Protein AF-A0A9P5HK73-F1 (afdb_monomer_lite)

pLDDT: mean 76.35, std 22.45, range [21.91, 98.69]

InterPro domains:
  IPR011042 Six-bladed beta-propeller, TolB-like [G3DSA:2.120.10.30] (279-457)
  IPR036047 F-box-like domain superfamily [SSF81383] (1027-1204)

Sequence (1243 aa):
MKFHRTSLFVCSAFAANAISDSPAIFQQPGSPQFPIGVPSPPQPEPITISELPLPPVTQDETEGGCTAKINPRRTGCIGQMPVLQSGGFLPDGRHVMATLNFTGAPAADDPASVYSGQQVIIVKTDGTTFPNGDSWKCLTCAVSISDTVDYASPQAFADGKRILAGSSIIECPFKFSTNSCSMEKVSIYPIRWNTASDDSGPGGNIRELRLHPDNIHLGFNVATVTAGRFDQYAYIGRLSYNAHPTSGEPLSSRYDLLNAQLLFDPSSPQPVSVHPQHADQLVINRDAITVGELRGFSGSGKEVTYLGYPEESSNIDVFAADLATGAVRRLTSHPEYVDPIDISPNDEWMVILDTRGTDRQMFMSGLRGIPPITDLVSTTAVASTRNNGYRRFFQPWLIDGAGDRGSYFGQQINAQGDRTPGSGGVGDPEWNTMADPKWSLDGTHIVYHQSQTVSPACGGENPLPCYPSLAEGGRRQRMMLAHLSSRRPLKRVPVKPVSDSIPWATPYVPGGKSVSRPFPPPGSYKLRGITSGWADVDLTASEDGTCLQTVKVSYNNYSDDGLNFLSGSEKISTQNPSFTLNIVDWYSDLKQTGPNNGTKKTSPGGFHLAIDVLVNMFQANGTLKTEINVGGVEFRIAISLPGTWLEPISTAVTKQQQQVYCQLCGVSFAISRIRTRDEPPEASWGPGRKRDGPTWVGGTVGAHGICQDNGCALVYRGPLKRVWKDQYAYMNLDEEDPDDDTYETESEADEPLEYDSSASDDDNPEVDEEVEEDTDDPSSWTFNIWGPKPLDDDMFLPLATLDNLSDDSASGGPSAEEKACEYEHIAGPNCQHPGGYHGDSVSAEEMTGCTTIQCLIGKSDFWQPLRDDLTFEQTSAYHLSSLGQDITSGGIVQFSPPPRHWVYQIVAANDHNPIQNGYDAPEFGAAFHPTCFELFMIASRKTLGYVDADGLVNLRKFYCEPNEPGEKFCERSKDVDKASGRVWTHHPADEYLAANPIFISGFSEMCQASISTDPGFNSQQSPFSPRQRSQEPPSTGDPFLRLPPHLIPELVNYLAPKDIAAMRLSSHAFEHLPISVWYRLLKDEFPFVYEAWCDNARPNTWAFPGAAYVMPTGREDDEYEETHTREVDIIRPYGQNALAPWTVYQLAQSLFSKELAALRVNKFSQSIFHESPEVRAQHEQMQDITSMGPRNLVYERTNWYKLFGDITTNWKELKGLRNRARVWSDVCKIVNKIKEARDREIE

Foldseek 3Di:
DDDDDDYDDDDDDDDDDDDDDDDDDDDDDDDDDDDPDQDDFDDDFPKDKDFFDDFFEFPAQFAQSCDCVRPVLLQFHAHLPFVKDWAADQLVLFKTKIKGATGRAHDPPDPSNLRGGIFIKIATPPPAPDPSRHRMDTQASPPDDDPPDAFDHWYYANQQAWIDGWQKIKGAPDHPPDPVRDNVRIDIAGEAEQQAQVLAEGGADWALWAQQLLNFKIKTKHWDAFPQAIFIWIKMFGWDWDCADPHYPPRHTHTYGHLIWTQDDQPDDAQWAQDPVHNQAIDGDPLHRAAGRWQYAALLRFKTKHQGQDQAALAGFIKIAGLAPSGIDTAEDDQWDWADKDAANVLFKIKIWTLPPVCQLCLGRVQPQHGHQQCLFCVLVSNLSCAAFQRRNTFIFMDTNSHDDDPDHGDGQQCDDDCDAQPLHSNRSQWHWDHDWYARLQRFKIKTKTFGDDPPSADDLRPHHDHFHPDRPRRRMTMMMMGSPPDDGHDRDNRDDDDSDGPRTHGDRRVDDDDDHDDYAFDWHWYAALVGFIKIKGWDADPVRRGTFKIKIATDQHHNPVFKGKGGIKIKGWDNPGNFKIKIFIAAFMFIDGLWGWTWGWAPRTKIWIAGSPRSNTAIATKIWIWTQHPNDIDIDMDHDPGADPDDPPPDPPDDFFAFDALLALHGLQAWEAAALVDDPVFTAFSDDPVAADRHQFFAPPCCVQCVVQPKFKFQQADRPHDPDDDDPDDDDDPPDPDDPDDDDDDDDDDDDDDDDDDDDDDDDDDDDDDDDDDDDDDDDDDDDPDDPGDDSNDTHRSCVLVPFADPVPDPDDGSRSSRRSMHMHGGPDHFPFRHAYCVQAPSLQLFQLNKKKWWWFDDPSDDDDPQWDPVCVVARTTMWAIFRDADSQQKTAHFPPTDPPDGIDREDQADDPPVDDPRDDIHTNMHGLLLVLLLQVLLCVQVVGRCPVLLVVLSHVQRDPPDPDDDSFDADPLSVVQGDSHGTHGPLSCLLSGAQFLFPPLLVLLVVQFDPDPPFFQQWFPDDDDDDDPDDPDPPQPLVVDDLVCLVVVLLVDAPVVLVVCCVVHPSSVGGGLCSLLSNCCPVVVLLCLSPPPDQFTRLSNARPSSPPDDRDDDPVCCVVVVVVVCVVCVVPDDVVCVVVVVVVVVVVVVCVVVVVVVVVPVLDTDDPQDPVNVVVVVVSVVSVSSGRHHRDSTRGSSVSSSVVCVVCVSVRSSSVNSSRSSVRSNVSSVSSVVVVVVVVD

Organism: NCBI:txid595255

Radius of gyration: 38.41 Å; chains: 1; bounding box: 129×114×80 Å

Structure (mmCIF, N/CA/C/O backbone):
data_AF-A0A9P5HK73-F1
#
_entry.id   AF-A0A9P5HK73-F1
#
loop_
_atom_site.group_PDB
_atom_site.id
_atom_site.type_symbol
_atom_site.label_atom_id
_atom_site.label_alt_id
_atom_site.label_comp_id
_atom_site.label_asym_id
_atom_site.label_entity_id
_atom_site.label_seq_id
_atom_site.pdbx_PDB_ins_code
_atom_site.Cartn_x
_atom_site.Cartn_y
_atom_site.Cartn_z
_atom_site.occupancy
_atom_site.B_iso_or_equiv
_atom_site.auth_seq_id
_atom_site.auth_comp_id
_atom_site.auth_asym_id
_atom_site.auth_atom_id
_atom_site.pdbx_PDB_model_num
ATOM 1 N N . MET A 1 1 ? 21.040 -58.606 40.009 1.00 33.59 1 MET A N 1
ATOM 2 C CA . MET A 1 1 ? 22.062 -59.143 39.071 1.00 33.59 1 MET A CA 1
ATOM 3 C C . MET A 1 1 ? 22.441 -58.018 38.100 1.00 33.59 1 MET A C 1
ATOM 5 O O . MET A 1 1 ? 21.551 -57.228 37.838 1.00 33.59 1 MET A O 1
ATOM 9 N N . LYS A 1 2 ? 23.642 -57.884 37.512 1.00 34.47 2 LYS A N 1
ATOM 10 C CA . LYS A 1 2 ? 25.033 -57.995 38.030 1.00 34.47 2 LYS A CA 1
ATOM 11 C C . LYS A 1 2 ? 25.999 -57.425 36.936 1.00 34.47 2 LYS A C 1
ATOM 13 O O . LYS A 1 2 ? 26.032 -58.039 35.882 1.00 34.47 2 LYS A O 1
ATOM 18 N N . PHE A 1 3 ? 26.827 -56.391 37.223 1.00 34.53 3 PHE A N 1
ATOM 19 C CA . PHE A 1 3 ? 28.021 -55.923 36.428 1.00 34.53 3 PHE A CA 1
ATOM 20 C C . PHE A 1 3 ? 27.739 -55.342 34.994 1.00 34.53 3 PHE A C 1
ATOM 22 O O . PHE A 1 3 ? 26.695 -55.666 34.452 1.00 34.53 3 PHE A O 1
ATOM 29 N N . HIS A 1 4 ? 28.537 -54.512 34.267 1.00 35.12 4 HIS A N 1
ATOM 30 C CA . HIS A 1 4 ? 29.659 -53.516 34.429 1.00 35.12 4 HIS A CA 1
ATOM 31 C C . HIS A 1 4 ? 29.916 -52.828 33.019 1.00 35.12 4 HIS A C 1
ATOM 33 O O . HIS A 1 4 ? 29.326 -53.322 32.067 1.00 35.12 4 HIS A O 1
ATOM 39 N N . ARG A 1 5 ? 30.723 -51.772 32.706 1.00 32.84 5 ARG A N 1
ATOM 40 C CA . ARG A 1 5 ? 31.615 -50.796 33.413 1.00 32.84 5 ARG A CA 1
ATOM 41 C C . ARG A 1 5 ? 31.976 -49.528 32.550 1.00 32.84 5 ARG A C 1
ATOM 43 O O . ARG A 1 5 ? 32.325 -49.679 31.391 1.00 32.84 5 ARG A O 1
ATOM 50 N N . THR A 1 6 ? 31.983 -48.332 33.163 1.00 31.75 6 THR A N 1
ATOM 51 C CA . THR A 1 6 ? 32.955 -47.178 33.096 1.00 31.75 6 THR A CA 1
ATOM 52 C C . THR A 1 6 ? 33.704 -46.663 31.823 1.00 31.75 6 THR A C 1
ATOM 54 O O . THR A 1 6 ? 34.617 -47.343 31.369 1.00 31.75 6 THR A O 1
ATOM 57 N N . SER A 1 7 ? 33.517 -45.351 31.515 1.00 28.39 7 SER A N 1
ATOM 58 C CA . SER A 1 7 ? 34.523 -44.221 31.585 1.00 28.39 7 SER A CA 1
ATOM 59 C C . SER A 1 7 ? 35.700 -44.091 30.559 1.00 28.39 7 SER A C 1
ATOM 61 O O . SER A 1 7 ? 36.126 -45.111 30.043 1.00 28.39 7 SER A O 1
ATOM 63 N N . LEU A 1 8 ? 36.362 -42.936 30.250 1.00 28.73 8 LEU A N 1
ATOM 64 C CA . LEU A 1 8 ? 36.222 -41.457 30.490 1.00 28.73 8 LEU A CA 1
ATOM 65 C C . LEU A 1 8 ? 37.211 -40.626 29.575 1.00 28.73 8 LEU A C 1
ATOM 67 O O . LEU A 1 8 ? 38.263 -41.167 29.263 1.00 28.73 8 LEU A O 1
ATOM 71 N N . PHE A 1 9 ? 36.978 -39.304 29.352 1.00 25.39 9 PHE A N 1
ATOM 72 C CA . PHE A 1 9 ? 37.989 -38.181 29.216 1.00 25.39 9 PHE A CA 1
ATOM 73 C C . PHE A 1 9 ? 38.973 -38.097 27.989 1.00 25.39 9 PHE A C 1
ATOM 75 O O . PHE A 1 9 ? 39.194 -39.111 27.345 1.00 25.39 9 PHE A O 1
ATOM 82 N N . VAL A 1 10 ? 39.631 -36.965 27.592 1.00 25.58 10 VAL A N 1
ATOM 83 C CA . VAL A 1 10 ? 39.481 -35.484 27.836 1.00 25.58 10 VAL A CA 1
ATOM 84 C C . VAL A 1 10 ? 40.184 -34.583 26.754 1.00 25.58 10 VAL A C 1
ATOM 86 O O . VAL A 1 10 ? 40.829 -35.094 25.850 1.00 25.58 10 VAL A O 1
ATOM 89 N N . CYS A 1 11 ? 40.016 -33.251 26.877 1.00 22.78 11 CYS A N 1
ATOM 90 C CA . CYS A 1 11 ? 40.312 -32.063 26.029 1.00 22.78 11 CYS A CA 1
ATOM 91 C C . CYS A 1 11 ? 41.775 -31.655 25.626 1.00 22.78 11 CYS A C 1
ATOM 93 O O . CYS A 1 11 ? 42.752 -32.205 26.129 1.00 22.78 11 CYS A O 1
ATOM 95 N N . SER A 1 12 ? 41.867 -30.475 24.949 1.00 24.31 12 SER A N 1
ATOM 96 C CA . SER A 1 12 ? 42.949 -29.422 24.937 1.00 24.31 12 SER A CA 1
ATOM 97 C C . SER A 1 12 ? 44.168 -29.584 23.982 1.00 24.31 12 SER A C 1
ATOM 99 O O . SER A 1 12 ? 44.480 -30.709 23.624 1.00 24.31 12 SER A O 1
ATOM 101 N N . ALA A 1 13 ? 44.921 -28.544 23.536 1.00 24.30 13 ALA A N 1
ATOM 102 C CA . ALA A 1 13 ? 44.897 -27.061 23.722 1.00 24.30 13 ALA A CA 1
ATOM 103 C C . ALA A 1 13 ? 45.882 -26.292 22.762 1.00 24.30 13 ALA A C 1
ATOM 105 O O . ALA A 1 13 ? 46.795 -26.938 22.271 1.00 24.30 13 ALA A O 1
ATOM 106 N N . PHE A 1 14 ? 45.715 -24.949 22.599 1.00 24.23 14 PHE A N 1
ATOM 107 C CA . PHE A 1 14 ? 46.701 -23.812 22.430 1.00 24.23 14 PHE A CA 1
ATOM 108 C C . PHE A 1 14 ? 48.008 -23.946 21.562 1.00 24.23 14 PHE A C 1
ATOM 110 O O . PHE A 1 14 ? 48.558 -25.028 21.452 1.00 24.23 14 PHE A O 1
ATOM 117 N N . ALA A 1 15 ? 48.672 -22.913 20.983 1.00 24.48 15 ALA A N 1
ATOM 118 C CA . ALA A 1 15 ? 48.494 -21.443 20.816 1.00 24.48 15 ALA A CA 1
ATOM 119 C C . ALA A 1 15 ? 49.549 -20.833 19.823 1.00 24.48 15 ALA A C 1
ATOM 121 O O . ALA A 1 15 ? 50.475 -21.536 19.428 1.00 24.48 15 ALA A O 1
ATOM 122 N N . ALA A 1 16 ? 49.477 -19.500 19.601 1.00 22.75 16 ALA A N 1
ATOM 123 C CA . ALA A 1 16 ? 50.584 -18.519 19.404 1.00 22.75 16 ALA A CA 1
ATOM 124 C C . ALA A 1 16 ? 50.843 -17.885 18.004 1.00 22.75 16 ALA A C 1
ATOM 126 O O . ALA A 1 16 ? 50.571 -18.469 16.962 1.00 22.75 16 ALA A O 1
ATOM 127 N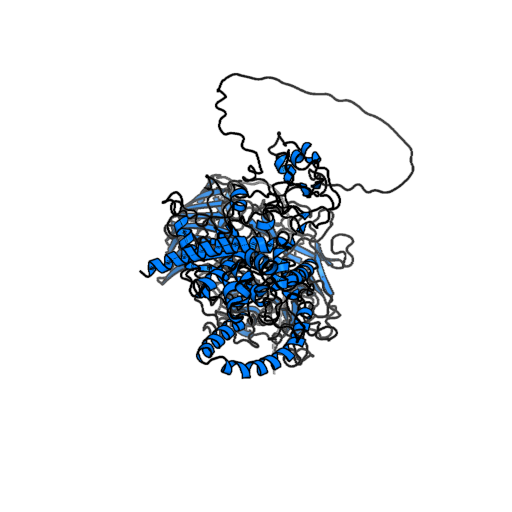 N . ASN A 1 17 ? 51.372 -16.647 18.030 1.00 24.55 17 ASN A N 1
ATOM 128 C CA . ASN A 1 17 ? 51.489 -15.672 16.922 1.00 24.55 17 ASN A CA 1
ATOM 129 C C . ASN A 1 17 ? 52.949 -15.481 16.436 1.00 24.55 17 ASN A C 1
ATOM 131 O O . ASN A 1 17 ? 53.857 -15.726 17.229 1.00 24.55 17 ASN A O 1
ATOM 135 N N . ALA A 1 18 ? 53.168 -14.895 15.236 1.00 25.53 18 ALA A N 1
ATOM 136 C CA . ALA A 1 18 ? 53.793 -13.551 15.052 1.00 25.53 18 ALA A CA 1
ATOM 137 C C . ALA A 1 18 ? 54.418 -13.261 13.648 1.00 25.53 18 ALA A C 1
ATOM 139 O O . ALA A 1 18 ? 55.480 -13.771 13.315 1.00 25.53 18 ALA A O 1
ATOM 140 N N . ILE A 1 19 ? 53.760 -12.378 12.879 1.00 26.12 19 ILE A N 1
ATOM 141 C CA . ILE A 1 19 ? 54.262 -11.212 12.092 1.00 26.12 19 ILE A CA 1
ATOM 142 C C . ILE A 1 19 ? 55.736 -11.181 11.584 1.00 26.12 19 ILE A C 1
ATOM 144 O O . ILE A 1 19 ? 56.660 -11.091 12.389 1.00 26.12 19 ILE A O 1
ATOM 148 N N . SER A 1 20 ? 55.947 -11.026 10.258 1.00 22.88 20 SER A N 1
ATOM 149 C CA . SER A 1 20 ? 56.641 -9.843 9.657 1.00 22.88 20 SER A CA 1
ATOM 150 C C . SER A 1 20 ? 56.661 -9.793 8.105 1.00 22.88 20 SER A C 1
ATOM 152 O O . SER A 1 20 ? 57.151 -10.698 7.444 1.00 22.88 20 SER A O 1
ATOM 154 N N . ASP A 1 21 ? 56.104 -8.694 7.583 1.00 24.81 21 ASP A N 1
ATOM 155 C CA . ASP A 1 21 ? 56.320 -7.891 6.354 1.00 24.81 21 ASP A CA 1
ATOM 156 C C . ASP A 1 21 ? 56.919 -8.401 5.014 1.00 24.81 21 ASP A C 1
ATOM 158 O O . ASP A 1 21 ? 57.974 -9.023 4.941 1.00 24.81 21 ASP A O 1
ATOM 162 N N . SER A 1 22 ? 56.345 -7.807 3.945 1.00 23.47 22 SER A N 1
ATOM 163 C CA . SER A 1 22 ? 56.901 -7.529 2.595 1.00 23.47 22 SER A CA 1
ATOM 164 C C . SER A 1 22 ? 57.009 -8.668 1.556 1.00 23.47 22 SER A C 1
ATOM 166 O O . SER A 1 22 ? 57.364 -9.794 1.886 1.00 23.47 22 SER A O 1
ATOM 168 N N . PRO A 1 23 ? 56.899 -8.349 0.245 1.00 28.52 23 PRO A N 1
ATOM 169 C CA . PRO A 1 23 ? 55.873 -7.509 -0.390 1.00 28.52 23 PRO A CA 1
ATOM 170 C C . PRO A 1 23 ? 55.201 -8.229 -1.592 1.00 28.52 23 PRO A C 1
ATOM 172 O O . PRO A 1 23 ? 55.570 -9.341 -1.966 1.00 28.52 23 PRO A O 1
ATOM 175 N N . ALA A 1 24 ? 54.195 -7.603 -2.212 1.00 29.39 24 ALA A N 1
ATOM 176 C CA . ALA A 1 24 ? 53.352 -8.251 -3.223 1.00 29.39 24 ALA A CA 1
ATOM 177 C C . ALA A 1 24 ? 54.065 -8.585 -4.555 1.00 29.39 24 ALA A C 1
ATOM 179 O O . ALA A 1 24 ? 54.707 -7.735 -5.170 1.00 29.39 24 ALA A O 1
ATOM 180 N N . ILE A 1 25 ? 53.831 -9.805 -5.054 1.00 24.56 25 ILE A N 1
ATOM 181 C CA . ILE A 1 25 ? 54.016 -10.207 -6.457 1.00 24.56 25 ILE A CA 1
ATOM 182 C C . ILE A 1 25 ? 52.720 -10.894 -6.904 1.00 24.56 25 ILE A C 1
ATOM 184 O O . ILE A 1 25 ? 52.223 -11.782 -6.214 1.00 24.56 25 ILE A O 1
ATOM 188 N N . PHE A 1 26 ? 52.179 -10.498 -8.059 1.00 25.66 26 PHE A N 1
ATOM 189 C CA . PHE A 1 26 ? 50.984 -11.119 -8.638 1.00 25.66 26 PHE A CA 1
ATOM 190 C C . PHE A 1 26 ? 51.226 -12.608 -8.941 1.00 25.66 26 PHE A C 1
ATOM 192 O O . PHE A 1 26 ? 52.050 -12.948 -9.791 1.00 25.66 26 PHE A O 1
ATOM 199 N N . GLN A 1 27 ? 50.452 -13.490 -8.306 1.00 23.81 27 GLN A N 1
ATOM 200 C CA . GLN A 1 27 ? 50.197 -14.840 -8.809 1.00 23.81 27 GLN A CA 1
ATOM 201 C C . GLN A 1 27 ? 48.806 -14.891 -9.444 1.00 23.81 27 GLN A C 1
ATOM 203 O O . GLN A 1 27 ? 47.875 -14.235 -8.982 1.00 23.81 27 GLN A O 1
ATOM 208 N N . GLN A 1 28 ? 48.675 -15.660 -10.524 1.00 22.17 28 GLN A N 1
ATOM 209 C CA . GLN A 1 28 ? 47.386 -15.894 -11.175 1.00 22.17 28 GLN A CA 1
ATOM 210 C C . GLN A 1 28 ? 46.464 -16.698 -10.242 1.00 22.17 28 GLN A C 1
ATOM 212 O O . GLN A 1 28 ? 46.955 -17.621 -9.584 1.00 22.17 28 GLN A O 1
ATOM 217 N N . PRO A 1 29 ? 45.146 -16.422 -10.207 1.00 28.06 29 PRO A N 1
ATOM 218 C CA . PRO A 1 29 ? 44.196 -17.279 -9.509 1.00 28.06 29 PRO A CA 1
ATOM 219 C C . PRO A 1 29 ? 44.263 -18.708 -10.059 1.00 28.06 29 PRO A C 1
ATOM 221 O O . PRO A 1 29 ? 44.048 -18.942 -11.250 1.00 28.06 29 PRO A O 1
ATOM 224 N N . GLY A 1 30 ? 44.581 -19.669 -9.191 1.00 24.80 30 GLY A N 1
ATOM 225 C CA . GLY A 1 30 ? 44.488 -21.085 -9.530 1.00 24.80 30 GLY A CA 1
ATOM 226 C C . GLY A 1 30 ? 43.032 -21.474 -9.788 1.00 24.80 30 GLY A C 1
ATOM 227 O O . GLY A 1 30 ? 42.128 -20.978 -9.117 1.00 24.80 30 GLY A O 1
ATOM 228 N N . SER A 1 31 ? 42.806 -22.370 -10.749 1.00 25.22 31 SER A N 1
ATOM 229 C CA . SER A 1 31 ? 41.473 -22.884 -11.087 1.00 25.22 31 SER A CA 1
ATOM 230 C C . SER A 1 31 ? 40.726 -23.391 -9.841 1.00 25.22 31 SER A C 1
ATOM 232 O O . SER A 1 31 ? 41.332 -24.136 -9.060 1.00 25.22 31 SER A O 1
ATOM 234 N N . PRO A 1 32 ? 39.436 -23.045 -9.657 1.00 30.62 32 PRO A N 1
ATOM 235 C CA . PRO A 1 32 ? 38.706 -23.341 -8.430 1.00 30.62 32 PRO A CA 1
ATOM 236 C C . PRO A 1 32 ? 38.619 -24.848 -8.174 1.00 30.62 32 PRO A C 1
ATOM 238 O O . PRO A 1 32 ? 38.206 -25.629 -9.033 1.00 30.62 32 PRO A O 1
ATOM 241 N N . GLN A 1 33 ? 38.984 -25.262 -6.960 1.00 26.09 33 GLN A N 1
ATOM 242 C CA . GLN A 1 33 ? 38.675 -26.603 -6.478 1.00 26.09 33 GLN A CA 1
ATOM 243 C C . GLN A 1 33 ? 37.182 -26.657 -6.145 1.00 26.09 33 GLN A C 1
ATOM 245 O O . GLN A 1 33 ? 36.733 -25.993 -5.213 1.00 26.09 33 GLN A O 1
ATOM 250 N N . PHE A 1 34 ? 36.418 -27.445 -6.905 1.00 27.31 34 PHE A N 1
ATOM 251 C CA . PHE A 1 34 ? 35.004 -27.690 -6.617 1.00 27.31 34 PHE A CA 1
ATOM 252 C C . PHE A 1 34 ? 34.820 -28.189 -5.168 1.00 27.31 34 PHE A C 1
ATOM 254 O O . PHE A 1 34 ? 35.532 -29.117 -4.764 1.00 27.31 34 PHE A O 1
ATOM 261 N N . PRO A 1 35 ? 33.876 -27.624 -4.388 1.00 35.44 35 PRO A N 1
ATOM 262 C CA . PRO A 1 35 ? 33.617 -28.064 -3.022 1.00 35.44 35 PRO A CA 1
ATOM 263 C C . PRO A 1 35 ? 33.260 -29.551 -2.922 1.00 35.44 35 PRO A C 1
ATOM 265 O O . PRO A 1 35 ? 32.595 -30.127 -3.787 1.00 35.44 35 PRO A O 1
ATOM 268 N N . ILE A 1 36 ? 33.686 -30.177 -1.826 1.00 37.22 36 ILE A N 1
ATOM 269 C CA . ILE A 1 36 ? 33.462 -31.601 -1.570 1.00 37.22 36 ILE A CA 1
ATOM 270 C C . ILE A 1 36 ? 31.990 -31.836 -1.206 1.00 37.22 36 ILE A C 1
ATOM 272 O O . ILE A 1 36 ? 31.591 -31.612 -0.070 1.00 37.22 36 ILE A O 1
ATOM 276 N N . GLY A 1 37 ? 31.224 -32.369 -2.162 1.00 51.75 37 GLY A N 1
ATOM 277 C CA . GLY A 1 37 ? 29.956 -33.066 -1.929 1.00 51.75 37 GLY A CA 1
ATOM 278 C C . GLY A 1 37 ? 28.782 -32.192 -1.482 1.00 51.75 37 GLY A C 1
ATOM 279 O O . GLY A 1 37 ? 28.567 -31.992 -0.290 1.00 51.75 37 GLY A O 1
ATOM 280 N N . VAL A 1 38 ? 27.937 -31.787 -2.437 1.00 65.69 38 VAL A N 1
ATOM 281 C CA . VAL A 1 38 ? 26.602 -31.235 -2.144 1.00 65.69 38 VAL A CA 1
ATOM 282 C C . VAL A 1 38 ? 25.825 -32.235 -1.268 1.00 65.69 38 VAL A C 1
ATOM 284 O O . VAL A 1 38 ? 25.689 -33.397 -1.670 1.00 65.69 38 VAL A O 1
ATOM 287 N N . PRO A 1 39 ? 25.318 -31.839 -0.084 1.00 82.31 39 PRO A N 1
ATOM 288 C CA . PRO A 1 39 ? 24.618 -32.757 0.805 1.00 82.31 39 PRO A CA 1
ATOM 289 C C . PRO A 1 39 ? 23.305 -33.216 0.169 1.00 82.31 39 PRO A C 1
ATOM 291 O O . PRO A 1 39 ? 22.563 -32.418 -0.411 1.00 82.31 39 PRO A O 1
ATOM 294 N N . SER A 1 40 ? 22.997 -34.508 0.299 1.00 83.31 40 SER A N 1
ATOM 295 C CA . SER A 1 40 ? 21.734 -35.064 -0.194 1.00 83.31 40 SER A CA 1
ATOM 296 C C . SER A 1 40 ? 20.526 -34.340 0.425 1.00 83.31 40 SER A C 1
ATOM 298 O O . SER A 1 40 ? 20.627 -33.860 1.558 1.00 83.31 40 SER A O 1
ATOM 300 N N . PRO A 1 41 ? 19.385 -34.253 -0.281 1.00 87.62 41 PRO A N 1
ATOM 301 C CA . PRO A 1 41 ? 18.153 -33.724 0.294 1.00 87.62 41 PRO A CA 1
ATOM 302 C C . PRO A 1 41 ? 17.732 -34.486 1.564 1.00 87.62 41 PRO A C 1
ATOM 304 O O . PRO A 1 41 ? 17.868 -35.717 1.602 1.00 87.62 41 PRO A O 1
ATOM 307 N N . PRO A 1 42 ? 17.205 -33.799 2.593 1.00 90.38 42 PRO A N 1
ATOM 308 C CA . PRO A 1 42 ? 16.623 -34.460 3.753 1.00 90.38 42 PRO A CA 1
ATOM 309 C C . PRO A 1 42 ? 15.359 -35.246 3.374 1.00 90.38 42 PRO A C 1
ATOM 311 O O . PRO A 1 42 ? 14.746 -35.035 2.327 1.00 90.38 42 PRO A O 1
ATOM 314 N N . GLN A 1 43 ? 14.948 -36.167 4.248 1.00 90.31 43 GLN A N 1
ATOM 315 C CA . GLN A 1 43 ? 13.625 -36.788 4.144 1.00 90.31 43 GLN A CA 1
ATOM 316 C C . GLN A 1 43 ? 12.544 -35.812 4.644 1.00 90.31 43 GLN A C 1
ATOM 318 O O . GLN A 1 43 ? 12.823 -35.070 5.587 1.00 90.31 43 GLN A O 1
ATOM 323 N N . PRO A 1 44 ? 11.323 -35.828 4.074 1.00 91.94 44 PRO A N 1
ATOM 324 C CA . PRO A 1 44 ? 10.222 -34.997 4.554 1.00 91.94 44 PRO A CA 1
ATOM 325 C C . PRO A 1 44 ? 9.900 -35.231 6.035 1.00 91.94 44 PRO A C 1
ATOM 327 O O . PRO A 1 44 ? 9.802 -36.369 6.501 1.00 91.94 44 PRO A O 1
ATOM 330 N N . GLU A 1 45 ? 9.695 -34.141 6.765 1.00 93.94 45 GLU A N 1
ATOM 331 C CA . GLU A 1 45 ? 9.373 -34.135 8.188 1.00 93.94 45 GLU A CA 1
ATOM 332 C C . GLU A 1 45 ? 7.878 -34.443 8.416 1.00 93.94 45 GLU A C 1
ATOM 334 O O . GLU A 1 45 ? 7.017 -33.892 7.716 1.00 93.94 45 GLU A O 1
ATOM 339 N N . PRO A 1 46 ? 7.519 -35.280 9.409 1.00 95.19 46 PRO A N 1
ATOM 340 C CA . PRO A 1 46 ? 6.133 -35.533 9.790 1.00 95.19 46 PRO A CA 1
ATOM 341 C C . PRO A 1 46 ? 5.558 -34.340 10.570 1.00 95.19 46 PRO A C 1
ATOM 343 O O . PRO A 1 46 ? 5.605 -34.273 11.803 1.00 95.19 46 PRO A O 1
ATOM 346 N N . ILE A 1 47 ? 5.010 -33.386 9.824 1.00 96.50 47 ILE A N 1
ATOM 347 C CA . ILE A 1 47 ? 4.335 -32.192 10.341 1.00 96.50 47 ILE A CA 1
ATOM 348 C C . ILE A 1 47 ? 2.886 -32.527 10.745 1.00 96.50 47 ILE A C 1
ATOM 350 O O . ILE A 1 47 ? 2.215 -33.315 10.080 1.00 96.50 47 ILE A O 1
ATOM 354 N N . THR A 1 48 ? 2.383 -31.899 11.807 1.00 95.19 48 THR A N 1
ATOM 355 C CA . THR A 1 48 ? 0.953 -31.837 12.174 1.00 95.19 48 THR A CA 1
ATOM 356 C C . THR A 1 48 ? 0.551 -30.383 12.412 1.00 95.19 48 THR A C 1
ATOM 358 O O . THR A 1 48 ? 1.339 -29.655 13.014 1.00 95.19 48 THR A O 1
ATOM 361 N N . ILE A 1 49 ? -0.637 -29.950 11.973 1.00 96.25 49 ILE A N 1
ATOM 362 C CA . ILE A 1 49 ? -1.071 -28.539 12.047 1.00 96.25 49 ILE A CA 1
ATOM 363 C C . ILE A 1 49 ? -2.382 -28.367 12.821 1.00 96.25 49 ILE A C 1
ATOM 365 O O . ILE A 1 49 ? -3.291 -29.188 12.707 1.00 96.25 49 ILE A O 1
ATOM 369 N N . SER A 1 50 ? -2.481 -27.261 13.561 1.00 94.12 50 SER A N 1
ATOM 370 C CA . SER A 1 50 ? -3.684 -26.792 14.258 1.00 94.12 50 SER A CA 1
ATOM 371 C C . SER A 1 50 ? -3.862 -25.276 14.108 1.00 94.12 50 SER A C 1
ATOM 373 O O . SER A 1 50 ? -2.879 -24.538 14.189 1.00 94.12 50 SER A O 1
ATOM 375 N N . GLU A 1 51 ? -5.101 -24.800 13.964 1.00 95.12 51 GLU A N 1
ATOM 376 C CA . GLU A 1 51 ? -5.431 -23.376 14.143 1.00 95.12 51 GLU A CA 1
ATOM 377 C C . GLU A 1 51 ? -5.301 -23.002 15.632 1.00 95.12 51 GLU A C 1
ATOM 379 O O . GLU A 1 51 ? -5.719 -23.763 16.508 1.00 95.12 51 GLU A O 1
ATOM 384 N N . LEU A 1 52 ? -4.697 -21.848 15.926 1.00 96.19 52 LEU A N 1
ATOM 385 C CA . LEU A 1 52 ? -4.595 -21.302 17.277 1.00 96.19 52 LEU A CA 1
ATOM 386 C C . LEU A 1 52 ? -5.821 -20.431 17.601 1.00 96.19 52 LEU A C 1
ATOM 388 O O . LEU A 1 52 ? -6.181 -19.565 16.802 1.00 96.19 52 LEU A O 1
ATOM 392 N N . PRO A 1 53 ? -6.452 -20.621 18.774 1.00 94.88 53 PRO A N 1
ATOM 393 C CA . PRO A 1 53 ? -7.714 -19.969 19.115 1.00 94.88 53 PRO A CA 1
ATOM 394 C C . PRO A 1 53 ? -7.542 -18.475 19.423 1.00 94.88 53 PRO A C 1
ATOM 396 O O . PRO A 1 53 ? -6.805 -18.092 20.334 1.00 94.88 53 PRO A O 1
ATOM 399 N N . LEU A 1 54 ? -8.283 -17.649 18.688 1.00 96.31 54 LEU A N 1
ATOM 400 C CA . LEU A 1 54 ? -8.340 -16.189 18.814 1.00 96.31 54 LEU A CA 1
ATOM 401 C C . LEU A 1 54 ? -9.558 -15.749 19.664 1.00 96.31 54 LEU A C 1
ATOM 403 O O . LEU A 1 54 ? -10.379 -16.593 20.034 1.00 96.31 54 LEU A O 1
ATOM 407 N N . PRO A 1 55 ? -9.706 -14.450 19.993 1.00 97.19 55 PRO A N 1
ATOM 408 C CA . PRO A 1 55 ? -10.950 -13.923 20.556 1.00 97.19 55 PRO A CA 1
ATOM 409 C C . PRO A 1 55 ? -12.190 -14.229 19.686 1.00 97.19 55 PRO A C 1
ATOM 411 O O . PRO A 1 55 ? -12.063 -14.442 18.474 1.00 97.19 55 PRO A O 1
ATOM 414 N N . PRO A 1 56 ? -13.401 -14.242 20.276 1.00 96.81 56 PRO A N 1
ATOM 415 C CA . PRO A 1 56 ? -14.633 -14.468 19.530 1.00 96.81 56 PRO A CA 1
ATOM 416 C C . PRO A 1 56 ? -14.955 -13.283 18.610 1.00 96.81 56 PRO A C 1
ATOM 418 O O . PRO A 1 56 ? -14.701 -12.123 18.944 1.00 96.81 56 PRO A O 1
ATOM 421 N N . VAL A 1 57 ? -15.551 -13.584 17.457 1.00 97.56 57 VAL A N 1
ATOM 422 C CA . VAL A 1 57 ? -15.948 -12.571 16.472 1.00 97.56 57 VAL A CA 1
ATOM 423 C C . VAL A 1 57 ? -17.251 -11.895 16.889 1.00 97.56 57 VAL A C 1
ATOM 425 O O . VAL A 1 57 ? -18.224 -12.577 17.221 1.00 97.56 57 VAL A O 1
ATOM 428 N N . THR A 1 58 ? -17.295 -10.566 16.812 1.00 96.25 58 THR A N 1
ATOM 429 C CA . THR A 1 58 ? -18.553 -9.809 16.807 1.00 96.25 58 THR A CA 1
ATOM 430 C C . THR A 1 58 ? -19.021 -9.541 15.370 1.00 96.25 58 THR A C 1
ATOM 432 O O . THR A 1 58 ? -18.240 -9.545 14.424 1.00 96.25 58 THR A O 1
ATOM 435 N N . GLN A 1 59 ? -20.329 -9.375 15.182 1.00 92.75 59 GLN A N 1
ATOM 436 C CA . GLN A 1 59 ? -20.925 -8.901 13.918 1.00 92.75 59 GLN A CA 1
ATOM 437 C C . GLN A 1 59 ? -21.369 -7.435 14.007 1.00 92.75 59 GLN A C 1
ATOM 439 O O . GLN A 1 59 ? -21.781 -6.851 13.012 1.00 92.75 59 GLN A O 1
ATOM 444 N N . ASP A 1 60 ? -21.276 -6.867 15.207 1.00 94.00 60 ASP A N 1
ATOM 445 C CA . ASP A 1 60 ? -21.429 -5.453 15.498 1.00 94.00 60 ASP A CA 1
ATOM 446 C C . ASP A 1 60 ? -20.096 -4.985 16.087 1.00 94.00 60 ASP A C 1
ATOM 448 O O . ASP A 1 60 ? -19.736 -5.347 17.211 1.00 94.00 60 ASP A O 1
ATOM 452 N N . GLU A 1 61 ? -19.314 -4.279 15.276 1.00 92.81 61 GLU A N 1
ATOM 453 C CA . GLU A 1 61 ? -17.996 -3.765 15.659 1.00 92.81 61 GLU A CA 1
ATOM 454 C C . GLU A 1 61 ? -18.108 -2.395 16.370 1.00 92.81 61 GLU A C 1
ATOM 456 O O . GLU A 1 61 ? -17.103 -1.885 16.868 1.00 92.81 61 GLU A O 1
ATOM 461 N N . THR A 1 62 ? -19.326 -1.836 16.487 1.00 93.88 62 THR A N 1
ATOM 462 C CA . THR A 1 62 ? -19.615 -0.555 17.160 1.00 93.88 62 THR A CA 1
ATOM 463 C C . THR A 1 62 ? -19.741 -0.701 18.682 1.00 93.88 62 THR A C 1
ATOM 465 O O . THR A 1 62 ? -19.892 -1.807 19.204 1.00 93.88 62 THR A O 1
ATOM 468 N N . GLU A 1 63 ? -19.646 0.412 19.418 1.00 95.50 63 GLU A N 1
ATOM 469 C CA . GLU A 1 63 ? -19.583 0.424 20.887 1.00 95.50 63 GLU A CA 1
ATOM 470 C C . GLU A 1 63 ? -20.689 -0.422 21.558 1.00 95.50 63 GLU A C 1
ATOM 472 O O . GLU A 1 63 ? -21.887 -0.230 21.348 1.00 95.50 63 GLU A O 1
ATOM 477 N N . GLY A 1 64 ? -20.275 -1.377 22.396 1.00 93.88 64 GLY A N 1
ATOM 478 C CA . GLY A 1 64 ? -21.151 -2.325 23.091 1.00 93.88 64 GLY A CA 1
ATOM 479 C C . GLY A 1 64 ? -21.517 -3.590 22.302 1.00 93.88 64 GLY A C 1
ATOM 480 O O . GLY A 1 64 ? -22.066 -4.523 22.898 1.00 93.88 64 GLY A O 1
ATOM 481 N N . GLY A 1 65 ? -21.173 -3.677 21.012 1.00 95.62 65 GLY A N 1
ATOM 482 C CA . GLY A 1 65 ? -21.446 -4.833 20.152 1.00 95.62 65 GLY A CA 1
ATOM 483 C C . GLY A 1 65 ? -20.851 -6.154 20.663 1.00 95.62 65 GLY A C 1
ATOM 484 O O . GLY A 1 65 ? -21.470 -7.214 20.526 1.00 95.62 65 GLY A O 1
ATOM 485 N N . CYS A 1 66 ? -19.720 -6.107 21.381 1.00 96.94 66 CYS A N 1
ATOM 486 C CA . CYS A 1 66 ? -19.130 -7.231 22.118 1.00 96.94 66 CYS A CA 1
ATOM 487 C C . CYS A 1 66 ? -19.922 -7.566 23.397 1.00 96.94 66 CYS A C 1
ATOM 489 O O . CYS A 1 66 ? -19.456 -7.459 24.536 1.00 96.94 66 CYS A O 1
ATOM 491 N N . THR A 1 67 ? -21.170 -7.990 23.215 1.00 95.50 67 THR A N 1
ATOM 492 C CA . THR A 1 67 ? -22.059 -8.342 24.323 1.00 95.50 67 THR A CA 1
ATOM 493 C C . THR A 1 67 ? -21.563 -9.569 25.096 1.00 95.50 67 THR A C 1
ATOM 495 O O . THR A 1 67 ? -20.954 -10.489 24.542 1.00 95.50 67 THR A O 1
ATOM 498 N N . ALA A 1 68 ? -21.954 -9.677 26.370 1.00 93.88 68 ALA A N 1
ATOM 499 C CA . ALA A 1 68 ? -21.696 -10.858 27.206 1.00 93.88 68 ALA A CA 1
ATOM 500 C C . ALA A 1 68 ? -22.367 -12.163 26.701 1.00 93.88 68 ALA A C 1
ATOM 502 O O . ALA A 1 68 ? -22.170 -13.227 27.285 1.00 93.88 68 ALA A O 1
ATOM 503 N N . LYS A 1 69 ? -23.158 -12.098 25.619 1.00 94.62 69 LYS A N 1
ATOM 504 C CA . LYS A 1 69 ? -23.675 -13.260 24.879 1.00 94.62 69 LYS A CA 1
ATOM 505 C C . LYS A 1 69 ? -22.652 -13.803 23.869 1.00 94.62 69 LYS A C 1
ATOM 507 O O . LYS A 1 69 ? -22.644 -15.005 23.627 1.00 94.62 69 LYS A O 1
ATOM 512 N N . ILE A 1 70 ? -21.820 -12.930 23.292 1.00 94.94 70 ILE A N 1
ATOM 513 C CA . ILE A 1 70 ? -20.746 -13.273 22.345 1.00 94.94 70 ILE A CA 1
ATOM 514 C C . ILE A 1 70 ? -19.486 -13.664 23.121 1.00 94.94 70 ILE A C 1
ATOM 516 O O . ILE A 1 70 ? -18.957 -14.753 22.914 1.00 94.94 70 ILE A O 1
ATOM 520 N N . ASN A 1 71 ? -19.062 -12.831 24.080 1.00 95.69 71 ASN A N 1
ATOM 521 C CA . ASN A 1 71 ? -17.993 -13.167 25.020 1.00 95.69 71 ASN A CA 1
ATOM 522 C C . ASN A 1 71 ? -18.496 -13.169 26.483 1.00 95.69 71 ASN A C 1
ATOM 524 O O . ASN A 1 71 ? -18.430 -12.141 27.164 1.00 95.69 71 ASN A O 1
ATOM 528 N N . PRO A 1 72 ? -18.921 -14.329 27.024 1.00 94.31 72 PRO A N 1
ATOM 529 C CA . PRO A 1 72 ? -19.306 -14.472 28.433 1.00 94.31 72 PRO A CA 1
ATOM 530 C C . PRO A 1 72 ? -18.184 -14.225 29.456 1.00 94.31 72 PRO A C 1
ATOM 532 O O . PRO A 1 72 ? -18.473 -14.114 30.647 1.00 94.31 72 PRO A O 1
ATOM 535 N N . ARG A 1 73 ? -16.910 -14.153 29.037 1.00 93.69 73 ARG A N 1
ATOM 536 C CA . ARG A 1 73 ? -15.779 -13.747 29.895 1.00 93.69 73 ARG A CA 1
ATOM 537 C C . ARG A 1 73 ? -15.590 -12.235 29.959 1.00 93.69 73 ARG A C 1
ATOM 539 O O . ARG A 1 73 ? -14.889 -11.771 30.851 1.00 93.69 73 ARG A O 1
ATOM 546 N N . ARG A 1 74 ? -16.234 -11.482 29.057 1.00 93.75 74 ARG A N 1
ATOM 547 C CA . ARG A 1 74 ? -16.093 -10.024 28.897 1.00 93.75 74 ARG A CA 1
ATOM 548 C C . ARG A 1 74 ? -14.642 -9.573 28.667 1.00 93.75 74 ARG A C 1
ATOM 550 O O . ARG A 1 74 ? -14.247 -8.502 29.105 1.00 93.75 74 ARG A O 1
ATOM 557 N N . THR A 1 75 ? -13.860 -10.393 27.971 1.00 93.81 75 THR A N 1
ATOM 558 C CA . THR A 1 75 ? -12.440 -10.145 27.671 1.00 93.81 75 THR A CA 1
ATOM 559 C C . THR A 1 75 ? -12.195 -9.482 26.312 1.00 93.81 75 THR A C 1
ATOM 561 O O . THR A 1 75 ? -11.048 -9.371 25.902 1.00 93.81 75 THR A O 1
ATOM 564 N N . GLY A 1 76 ? -13.247 -9.036 25.615 1.00 95.50 76 GLY A N 1
ATOM 565 C CA . GLY A 1 76 ? -13.169 -8.407 24.289 1.00 95.50 76 GLY A CA 1
ATOM 566 C C . GLY A 1 76 ? -13.592 -9.321 23.135 1.00 95.50 76 GLY A C 1
ATOM 567 O O . GLY A 1 76 ? -13.679 -10.542 23.283 1.00 95.50 76 GLY A O 1
ATOM 568 N N . CYS A 1 77 ? -13.872 -8.716 21.983 1.00 97.69 77 CYS A N 1
ATOM 569 C CA . CYS A 1 77 ? -14.242 -9.386 20.736 1.00 97.69 77 CYS A CA 1
ATOM 570 C C . CYS A 1 77 ? -13.433 -8.787 19.582 1.00 97.69 77 CYS A C 1
ATOM 572 O O . CYS A 1 77 ? -12.818 -7.733 19.729 1.00 97.69 77 CYS A O 1
ATOM 574 N N . ILE A 1 78 ? -13.433 -9.451 18.433 1.00 97.81 78 ILE A N 1
ATOM 575 C CA . ILE A 1 78 ? -12.707 -9.010 17.236 1.00 97.81 78 ILE A CA 1
ATOM 576 C C . ILE A 1 78 ? -13.629 -8.965 16.014 1.00 97.81 78 ILE A C 1
ATOM 578 O O . ILE A 1 78 ? -14.669 -9.626 15.999 1.00 97.81 78 ILE A O 1
ATOM 582 N N . GLY A 1 79 ? -13.240 -8.206 14.992 1.00 96.31 79 GLY A N 1
ATOM 583 C CA . GLY A 1 79 ? -13.937 -8.191 13.707 1.00 96.31 79 GLY A CA 1
ATOM 584 C C . GLY A 1 79 ? -13.646 -9.431 12.857 1.00 96.31 79 GLY A C 1
ATOM 585 O O . GLY A 1 79 ? -12.846 -10.296 13.231 1.00 96.31 79 GLY A O 1
ATOM 586 N N . GLN A 1 80 ? -14.253 -9.519 11.669 1.00 94.56 80 GLN A N 1
ATOM 587 C CA . GLN A 1 80 ? -13.923 -10.598 10.716 1.00 94.56 80 GLN A CA 1
ATOM 588 C C . GLN A 1 80 ? -12.539 -10.429 10.065 1.00 94.56 80 GLN A C 1
ATOM 590 O O . GLN A 1 80 ? -11.914 -11.431 9.704 1.00 94.56 80 GLN A O 1
ATOM 595 N N . MET A 1 81 ? -12.046 -9.190 9.959 1.00 92.81 81 MET A N 1
ATOM 596 C CA . MET A 1 81 ? -10.701 -8.826 9.490 1.00 92.81 81 MET A CA 1
ATOM 597 C C . MET A 1 81 ? -9.939 -8.087 10.608 1.00 92.81 81 MET A C 1
ATOM 599 O O . MET A 1 81 ? -9.771 -6.873 10.545 1.00 92.81 81 MET A O 1
ATOM 603 N N . PRO A 1 82 ? -9.485 -8.792 11.659 1.00 92.50 82 PRO A N 1
ATOM 604 C CA . PRO A 1 82 ? -8.994 -8.189 12.902 1.00 92.50 82 PRO A CA 1
ATOM 605 C C . PRO A 1 82 ? -7.566 -7.612 12.823 1.00 92.50 82 PRO A C 1
ATOM 607 O O . PRO A 1 82 ? -6.912 -7.490 13.853 1.00 92.50 82 PRO A O 1
ATOM 610 N N . VAL A 1 83 ? -7.052 -7.311 11.625 1.00 90.69 83 VAL A N 1
ATOM 611 C CA . VAL A 1 83 ? -5.667 -6.854 11.371 1.00 90.69 83 VAL A CA 1
ATOM 612 C C . VAL A 1 83 ? -4.624 -7.743 12.081 1.00 90.69 83 VAL A C 1
ATOM 614 O O . VAL A 1 83 ? -3.662 -7.275 12.684 1.00 90.69 83 VAL A O 1
ATOM 617 N N . LEU A 1 84 ? -4.845 -9.061 12.036 1.00 93.75 84 LEU A N 1
ATOM 618 C CA . LEU A 1 84 ? -4.032 -10.056 12.733 1.00 93.75 84 LEU A CA 1
ATOM 619 C C . LEU A 1 84 ? -2.599 -10.092 12.189 1.00 93.75 84 LEU A C 1
ATOM 621 O O . LEU A 1 84 ? -2.409 -10.286 10.990 1.00 93.75 84 LEU A O 1
ATOM 625 N N . GLN A 1 85 ? -1.618 -10.057 13.091 1.00 93.94 85 GLN A N 1
ATOM 626 C CA . GLN A 1 85 ? -0.230 -10.449 12.835 1.00 93.94 85 GLN A CA 1
ATOM 627 C C . GLN A 1 85 ? 0.246 -11.471 13.876 1.00 93.94 85 GLN A C 1
ATOM 629 O O . GLN A 1 85 ? 0.156 -11.221 15.081 1.00 93.94 85 GLN A O 1
ATOM 634 N N . SER A 1 86 ? 0.777 -12.618 13.437 1.00 93.44 86 SER A N 1
ATOM 635 C CA . SER A 1 86 ? 1.461 -13.563 14.335 1.00 93.44 86 SER A CA 1
ATOM 636 C C . SER A 1 86 ? 2.863 -13.072 14.678 1.00 93.44 86 SER A C 1
ATOM 638 O O . SER A 1 86 ? 3.647 -12.775 13.783 1.00 93.44 86 SER A O 1
ATOM 640 N N . GLY A 1 87 ? 3.199 -13.058 15.964 1.00 93.50 87 GLY A N 1
ATOM 641 C CA . GLY A 1 87 ? 4.560 -12.864 16.445 1.00 93.50 87 GLY A CA 1
ATOM 642 C C . GLY A 1 87 ? 5.274 -14.174 16.775 1.00 93.50 87 GLY A C 1
ATOM 643 O O . GLY A 1 87 ? 4.845 -15.272 16.421 1.00 93.50 87 GLY A O 1
ATOM 644 N N . GLY A 1 88 ? 6.380 -14.050 17.505 1.00 93.75 88 GLY A N 1
ATOM 645 C CA . GLY A 1 88 ? 7.163 -15.187 17.989 1.00 93.75 88 GLY A CA 1
ATOM 646 C C . GLY A 1 88 ? 6.552 -15.936 19.181 1.00 93.75 88 GLY A C 1
ATOM 647 O O . GLY A 1 88 ? 5.479 -15.618 19.699 1.00 93.75 88 GLY A O 1
ATOM 648 N N . PHE A 1 89 ? 7.300 -16.921 19.676 1.00 96.19 89 PHE A N 1
ATOM 649 C CA . PHE A 1 89 ? 6.999 -17.624 20.925 1.00 96.19 89 PHE A CA 1
ATOM 650 C C . PHE A 1 89 ? 7.582 -16.880 22.136 1.00 96.19 89 PHE A C 1
ATOM 652 O O . PHE A 1 89 ? 8.706 -16.378 22.083 1.00 96.19 89 PHE A O 1
ATOM 659 N N . LEU A 1 90 ? 6.880 -16.893 23.274 1.00 96.31 90 LEU A N 1
ATOM 660 C CA . LEU A 1 90 ? 7.497 -16.570 24.565 1.00 96.31 90 LEU A CA 1
ATOM 661 C C . LEU A 1 90 ? 8.565 -17.627 24.932 1.00 96.31 90 LEU A C 1
ATOM 663 O O . LEU A 1 90 ? 8.451 -18.783 24.514 1.00 96.31 90 LEU A O 1
ATOM 667 N N . PRO A 1 91 ? 9.560 -17.310 25.790 1.00 93.12 91 PRO A N 1
ATOM 668 C CA . PRO A 1 91 ? 10.673 -18.222 26.089 1.00 93.12 91 PRO A CA 1
ATOM 669 C C . PRO A 1 91 ? 10.351 -19.531 26.834 1.00 93.12 91 PRO A C 1
ATOM 671 O O . PRO A 1 91 ? 11.278 -20.231 27.240 1.00 93.12 91 PRO A O 1
ATOM 674 N N . ASP A 1 92 ? 9.075 -19.856 27.052 1.00 91.50 92 ASP A N 1
ATOM 675 C CA . ASP A 1 92 ? 8.618 -21.167 27.534 1.00 91.50 92 ASP A CA 1
ATOM 676 C C . ASP A 1 92 ? 8.110 -22.100 26.417 1.00 91.50 92 ASP A C 1
ATOM 678 O O . ASP A 1 92 ? 7.855 -23.273 26.688 1.00 91.50 92 ASP A O 1
ATOM 682 N N . GLY A 1 93 ? 7.987 -21.605 25.177 1.00 91.62 93 GLY A N 1
ATOM 683 C CA . GLY A 1 93 ? 7.541 -22.374 24.010 1.00 91.62 93 GLY A CA 1
ATOM 684 C C . GLY A 1 93 ? 6.049 -22.733 23.993 1.00 91.62 93 GLY A C 1
ATOM 685 O O . GLY A 1 93 ? 5.621 -23.458 23.100 1.00 91.62 93 GLY A O 1
ATOM 686 N N . ARG A 1 94 ? 5.250 -22.253 24.958 1.00 93.38 94 ARG A N 1
ATOM 687 C CA . ARG A 1 94 ? 3.823 -22.620 25.118 1.00 93.38 94 ARG A CA 1
ATOM 688 C C . ARG A 1 94 ? 2.843 -21.490 24.836 1.00 93.38 94 ARG A C 1
ATOM 690 O O . ARG A 1 94 ? 1.630 -21.687 24.896 1.00 93.38 94 ARG A O 1
ATOM 697 N N . HIS A 1 95 ? 3.375 -20.310 24.549 1.00 96.56 95 HIS A N 1
ATOM 698 C CA . HIS A 1 95 ? 2.609 -19.114 24.253 1.00 96.56 95 HIS A CA 1
ATOM 699 C C . HIS A 1 95 ? 3.196 -18.450 23.011 1.00 96.56 95 HIS A C 1
ATOM 701 O O . HIS A 1 95 ? 4.406 -18.231 22.955 1.00 96.56 95 HIS A O 1
ATOM 707 N N . VAL A 1 96 ? 2.344 -18.116 22.050 1.00 97.56 96 VAL A N 1
ATOM 708 C CA . VAL A 1 96 ? 2.674 -17.279 20.889 1.00 97.56 96 VAL A CA 1
ATOM 709 C C . VAL A 1 96 ? 2.107 -15.883 21.130 1.00 97.56 96 VAL A C 1
ATOM 711 O O . VAL A 1 96 ? 1.008 -15.764 21.670 1.00 97.56 96 VAL A O 1
ATOM 714 N N . MET A 1 97 ? 2.840 -14.834 20.762 1.00 97.12 97 MET A N 1
ATOM 715 C CA . MET A 1 97 ? 2.300 -13.469 20.738 1.00 97.12 97 MET A CA 1
ATOM 716 C C . MET A 1 97 ? 1.547 -13.228 19.431 1.00 97.12 97 MET A C 1
ATOM 718 O O . MET A 1 97 ? 1.953 -13.727 18.386 1.00 97.12 97 MET A O 1
ATOM 722 N N . ALA A 1 98 ? 0.498 -12.418 19.465 1.00 96.62 98 ALA A N 1
ATOM 723 C CA . ALA A 1 98 ? -0.131 -11.897 18.260 1.00 96.62 98 ALA A CA 1
ATOM 724 C C . ALA A 1 98 ? -0.589 -10.458 18.492 1.00 96.62 98 ALA A C 1
ATOM 726 O O . ALA A 1 98 ? -0.993 -10.109 19.602 1.00 96.62 98 ALA A O 1
ATOM 727 N N . THR A 1 99 ? -0.550 -9.653 17.439 1.00 95.81 99 THR A N 1
ATOM 728 C CA . THR A 1 99 ? -1.149 -8.317 17.405 1.00 95.81 99 THR A CA 1
ATOM 729 C C . THR A 1 99 ? -2.471 -8.414 16.657 1.00 95.81 99 THR A C 1
ATOM 731 O O . THR A 1 99 ? -2.538 -9.081 15.624 1.00 95.81 99 THR A O 1
ATOM 734 N N . LEU A 1 100 ? -3.530 -7.810 17.195 1.00 95.50 100 LEU A N 1
ATOM 735 C CA . LEU A 1 100 ? -4.843 -7.733 16.549 1.00 95.50 100 LEU A CA 1
ATOM 736 C C . LEU A 1 100 ? -5.649 -6.531 17.052 1.00 95.50 100 LEU A C 1
ATOM 738 O O . LEU A 1 100 ? -5.346 -5.972 18.105 1.00 95.50 100 LEU A O 1
ATOM 742 N N . ASN A 1 101 ? -6.697 -6.170 16.317 1.00 95.06 101 ASN A N 1
ATOM 743 C CA . ASN A 1 101 ? -7.651 -5.137 16.699 1.00 95.06 101 ASN A CA 1
ATOM 744 C C . ASN A 1 101 ? -8.848 -5.754 17.433 1.00 95.06 101 ASN A C 1
ATOM 746 O O . ASN A 1 101 ? -9.583 -6.563 16.858 1.00 95.06 101 ASN A O 1
ATOM 750 N N . PHE A 1 102 ? -9.077 -5.341 18.681 1.00 96.00 102 PHE A N 1
ATOM 751 C CA . PHE A 1 102 ? -10.345 -5.587 19.366 1.00 96.00 102 PHE A CA 1
ATOM 752 C C . PHE A 1 102 ? -11.403 -4.565 18.928 1.00 96.00 102 PHE A C 1
ATOM 754 O O . PHE A 1 102 ? -11.093 -3.405 18.659 1.00 96.00 102 PHE A O 1
ATOM 761 N N . THR A 1 103 ? -12.659 -5.005 18.857 1.00 96.12 103 THR A N 1
ATOM 762 C CA . THR A 1 103 ? -13.801 -4.225 18.350 1.00 96.12 103 THR A CA 1
ATOM 763 C C . THR A 1 103 ? -15.057 -4.485 19.182 1.00 96.12 103 THR A C 1
ATOM 765 O O . THR A 1 103 ? -15.161 -5.489 19.896 1.00 96.12 103 THR A O 1
ATOM 768 N N . GLY A 1 104 ? -16.023 -3.569 19.105 1.00 95.56 104 GLY A N 1
ATOM 769 C CA . GLY A 1 104 ? -17.282 -3.666 19.836 1.00 95.56 104 GLY A CA 1
ATOM 770 C C . GLY A 1 104 ? -17.179 -3.507 21.357 1.00 95.56 104 GLY A C 1
ATOM 771 O O . GLY A 1 104 ? -18.096 -3.919 22.071 1.00 95.56 104 GLY A O 1
ATOM 772 N N . ALA A 1 105 ? -16.079 -2.957 21.881 1.00 95.31 105 ALA A N 1
ATOM 773 C CA . ALA A 1 105 ? -15.903 -2.713 23.313 1.00 95.31 105 ALA A CA 1
ATOM 774 C C . ALA A 1 105 ? -17.074 -1.884 23.889 1.00 95.31 105 ALA A C 1
ATOM 776 O O . ALA A 1 105 ? -17.573 -0.995 23.199 1.00 95.31 105 ALA A O 1
ATOM 777 N N . PRO A 1 106 ? -17.556 -2.154 25.115 1.00 94.88 106 PRO A N 1
ATOM 778 C CA . PRO A 1 106 ? -18.544 -1.294 25.764 1.00 94.88 106 PRO A CA 1
ATOM 779 C C . PRO A 1 106 ? -17.931 0.054 26.170 1.00 94.88 106 PRO A C 1
ATOM 781 O O . PRO A 1 106 ? -16.728 0.136 26.415 1.00 94.88 106 PRO A O 1
ATOM 784 N N . ALA A 1 107 ? -18.781 1.072 26.313 1.00 91.69 107 ALA A N 1
ATOM 785 C CA . ALA A 1 107 ? -18.407 2.394 26.810 1.00 91.69 107 ALA A CA 1
ATOM 786 C C . ALA A 1 107 ? -17.672 2.356 28.164 1.00 91.69 107 ALA A C 1
ATOM 788 O O . ALA A 1 107 ? -17.918 1.484 29.008 1.00 91.69 107 ALA A O 1
ATOM 789 N N . ALA A 1 108 ? -16.841 3.368 28.418 1.00 87.25 108 ALA A N 1
ATOM 790 C CA . ALA A 1 108 ? -16.389 3.683 29.772 1.00 87.25 108 ALA A CA 1
ATOM 791 C C . ALA A 1 108 ? -17.597 4.020 30.683 1.00 87.25 108 ALA A C 1
ATOM 793 O O . ALA A 1 108 ? -18.592 4.580 30.230 1.00 87.25 108 ALA A O 1
ATOM 794 N N . ASP A 1 109 ? -17.604 3.692 31.976 1.00 89.50 109 ASP A N 1
ATOM 795 C CA . ASP A 1 109 ? -16.535 3.093 32.791 1.00 89.50 109 ASP A CA 1
ATOM 796 C C . ASP A 1 109 ? -16.590 1.544 32.867 1.00 89.50 109 ASP A C 1
ATOM 798 O O . ASP A 1 109 ? -16.174 0.952 33.869 1.00 89.50 109 ASP A O 1
ATOM 802 N N . ASP A 1 110 ? -17.151 0.837 31.874 1.00 92.06 110 ASP A N 1
ATOM 803 C CA . ASP A 1 110 ? -17.264 -0.627 31.961 1.00 92.06 110 ASP A CA 1
ATOM 804 C C . ASP A 1 110 ? -15.872 -1.301 31.933 1.00 92.06 110 ASP A C 1
ATOM 806 O O . ASP A 1 110 ? -15.075 -0.997 31.045 1.00 92.06 110 ASP A O 1
ATOM 810 N N . PRO A 1 111 ? -15.554 -2.258 32.832 1.00 89.38 111 PRO A N 1
ATOM 811 C CA . PRO A 1 111 ? -14.230 -2.891 32.888 1.00 89.38 111 PRO A CA 1
ATOM 812 C C . PRO A 1 111 ? -13.774 -3.634 31.621 1.00 89.38 111 PRO A C 1
ATOM 814 O O . PRO A 1 111 ? -12.609 -4.016 31.547 1.00 89.38 111 PRO A O 1
ATOM 817 N N . ALA A 1 112 ? -14.659 -3.875 30.647 1.00 92.06 112 ALA A N 1
ATOM 818 C CA . ALA A 1 112 ? -14.314 -4.457 29.350 1.00 92.06 112 ALA A CA 1
ATOM 819 C C . ALA A 1 112 ? -14.046 -3.418 28.236 1.00 92.06 112 ALA A C 1
ATOM 821 O O . ALA A 1 112 ? -13.644 -3.812 27.142 1.00 92.06 112 ALA A O 1
ATOM 822 N N . SER A 1 113 ? -14.223 -2.118 28.501 1.00 92.94 113 SER A N 1
ATOM 823 C CA . SER A 1 113 ? -13.877 -1.010 27.583 1.00 92.94 113 SER A CA 1
ATOM 824 C C . SER A 1 113 ? -12.407 -1.023 27.143 1.00 92.94 113 SER A C 1
ATOM 826 O O . SER A 1 113 ? -12.091 -0.684 26.006 1.00 92.94 113 SER A O 1
ATOM 828 N N . VAL A 1 114 ? -11.518 -1.512 28.017 1.00 91.38 114 VAL A N 1
ATOM 829 C CA . VAL A 1 114 ? -10.074 -1.693 27.776 1.00 91.38 114 VAL A CA 1
ATOM 830 C C . VAL A 1 114 ? -9.748 -2.580 26.567 1.00 91.38 114 VAL A C 1
ATOM 832 O O . VAL A 1 114 ? -8.648 -2.520 26.029 1.00 91.38 114 VAL A O 1
ATOM 835 N N . TYR A 1 115 ? -10.679 -3.430 26.127 1.00 93.69 115 TYR A N 1
ATOM 836 C CA . TYR A 1 115 ? -10.477 -4.318 24.984 1.00 93.69 115 TYR A CA 1
ATOM 837 C C . TYR A 1 115 ? -10.921 -3.641 23.685 1.00 93.69 115 TYR A C 1
ATOM 839 O O . TYR A 1 115 ? -11.894 -4.062 23.062 1.00 93.69 115 TYR A O 1
ATOM 847 N N . SER A 1 116 ? -10.200 -2.590 23.293 1.00 91.44 116 SER A N 1
ATOM 848 C CA . SER A 1 116 ? -10.444 -1.798 22.082 1.00 91.44 116 SER A CA 1
ATOM 849 C C . SER A 1 116 ? -9.134 -1.467 21.355 1.00 91.44 116 SER A C 1
ATOM 851 O O . SER A 1 116 ? -8.064 -1.453 21.971 1.00 91.44 116 SER A O 1
ATOM 853 N N . GLY A 1 117 ? -9.213 -1.200 20.050 1.00 91.12 117 GLY A N 1
ATOM 854 C CA . GLY A 1 117 ? -8.067 -0.816 19.219 1.00 91.12 117 GLY A CA 1
ATOM 855 C C . GLY A 1 117 ? -7.048 -1.941 18.997 1.00 91.12 117 GLY A C 1
ATOM 856 O O . GLY A 1 117 ? -7.317 -3.110 19.288 1.00 91.12 117 GLY A O 1
ATOM 857 N N . GLN A 1 118 ? -5.878 -1.591 18.454 1.00 91.62 118 GLN A N 1
ATOM 858 C CA . GLN A 1 118 ? -4.777 -2.533 18.232 1.00 91.62 118 GLN A CA 1
ATOM 859 C C . GLN A 1 118 ? -4.102 -2.897 19.562 1.00 91.62 118 GLN A C 1
ATOM 861 O O . GLN A 1 118 ? -3.724 -2.024 20.336 1.00 91.62 118 GLN A O 1
ATOM 866 N N . GLN A 1 119 ? -3.948 -4.193 19.831 1.00 93.12 119 GLN A N 1
ATOM 867 C CA . GLN A 1 119 ? -3.444 -4.710 21.103 1.00 93.12 119 GLN A CA 1
ATOM 868 C C . GLN A 1 119 ? -2.566 -5.951 20.898 1.00 93.12 119 GLN A C 1
ATOM 870 O O . GLN A 1 119 ? -2.820 -6.771 20.012 1.00 93.12 119 GLN A O 1
ATOM 875 N N . VAL A 1 120 ? -1.576 -6.143 21.777 1.00 94.75 120 VAL A N 1
ATOM 876 C CA . VAL A 1 120 ? -0.772 -7.374 21.832 1.00 94.75 120 VAL A CA 1
ATOM 877 C C . VAL A 1 120 ? -1.412 -8.375 22.793 1.00 94.75 120 VAL A C 1
ATOM 879 O O . VAL A 1 120 ? -1.609 -8.102 23.982 1.00 94.75 120 VAL A O 1
ATOM 882 N N . ILE A 1 121 ? -1.682 -9.577 22.290 1.00 96.06 121 ILE A N 1
ATOM 883 C CA . ILE A 1 121 ? -2.155 -10.729 23.059 1.00 96.06 121 ILE A CA 1
ATOM 884 C C . ILE A 1 121 ? -1.097 -11.837 23.104 1.00 96.06 121 ILE A C 1
ATOM 886 O O . ILE A 1 121 ? -0.197 -11.901 22.268 1.00 96.06 121 ILE A O 1
ATOM 890 N N . ILE A 1 122 ? -1.240 -12.761 24.055 1.00 96.88 122 ILE A N 1
ATOM 891 C CA . ILE A 1 122 ? -0.581 -14.071 24.019 1.00 96.88 122 ILE A CA 1
ATOM 892 C C . ILE A 1 122 ? -1.614 -15.195 23.979 1.00 96.88 122 ILE A C 1
ATOM 894 O O . ILE A 1 122 ? -2.568 -15.197 24.757 1.00 96.88 122 ILE A O 1
ATOM 898 N N . VAL A 1 123 ? -1.405 -16.160 23.085 1.00 97.44 123 VAL A N 1
ATOM 899 C CA . VAL A 1 123 ? -2.272 -17.320 22.830 1.00 97.44 123 VAL A CA 1
ATOM 900 C C . VAL A 1 123 ? -1.539 -18.597 23.226 1.00 97.44 123 VAL A C 1
ATOM 902 O O . VAL A 1 123 ? -0.361 -18.764 22.906 1.00 97.44 123 VAL A O 1
ATOM 905 N N . LYS A 1 124 ? -2.218 -19.512 23.920 1.00 95.94 124 LYS A N 1
ATOM 906 C CA . LYS A 1 124 ? -1.653 -20.807 24.318 1.00 95.94 124 LYS A CA 1
ATOM 907 C C . LYS A 1 124 ? -1.622 -21.812 23.172 1.00 95.94 124 LYS A C 1
ATOM 909 O O . LYS A 1 124 ? -2.606 -21.982 22.459 1.00 95.94 124 LYS A O 1
ATOM 914 N N . THR A 1 125 ? -0.511 -22.537 23.060 1.00 95.12 125 THR A N 1
ATOM 915 C CA . THR A 1 125 ? -0.309 -23.589 22.047 1.00 95.12 125 THR A CA 1
ATOM 916 C C . THR A 1 125 ? -0.643 -24.998 22.544 1.00 95.12 125 THR A C 1
ATOM 918 O O . THR A 1 125 ? -0.789 -25.908 21.737 1.00 95.12 125 THR A O 1
ATOM 921 N N . ASP A 1 126 ? -0.799 -25.196 23.859 1.00 90.81 126 ASP A N 1
ATOM 922 C CA . ASP A 1 126 ? -1.024 -26.512 24.483 1.00 90.81 126 ASP A CA 1
ATOM 923 C C . ASP A 1 126 ? -2.508 -26.878 24.700 1.00 90.81 126 ASP A C 1
ATOM 925 O O . ASP A 1 126 ? -2.816 -27.868 25.365 1.00 90.81 126 ASP A O 1
ATOM 929 N N . GLY A 1 127 ? -3.434 -26.078 24.160 1.00 89.38 127 GLY A N 1
ATOM 930 C CA . GLY A 1 127 ? -4.881 -26.269 24.310 1.00 89.38 127 GLY A CA 1
ATOM 931 C C . GLY A 1 127 ? -5.427 -26.001 25.720 1.00 89.38 127 GLY A C 1
ATOM 932 O O . GLY A 1 127 ? -6.613 -26.221 25.961 1.00 89.38 127 GLY A O 1
ATOM 933 N N . THR A 1 128 ? -4.601 -25.531 26.664 1.00 94.12 128 THR A N 1
ATOM 934 C CA . THR A 1 128 ? -5.065 -25.124 27.999 1.00 94.12 128 THR A CA 1
ATOM 935 C C . THR A 1 128 ? -5.533 -23.664 28.018 1.00 94.12 128 THR A C 1
ATOM 937 O O . THR A 1 128 ? -5.273 -22.895 27.095 1.00 94.12 128 THR A O 1
ATOM 940 N N . THR A 1 129 ? -6.210 -23.248 29.092 1.00 94.69 129 THR A N 1
ATOM 941 C CA . THR A 1 129 ? -6.686 -21.866 29.277 1.00 94.69 129 THR A CA 1
ATOM 942 C C . THR A 1 129 ? -5.859 -21.103 30.314 1.00 94.69 129 THR A C 1
ATOM 944 O O . THR A 1 129 ? -5.133 -21.687 31.128 1.00 94.69 129 THR A O 1
ATOM 947 N N . PHE A 1 130 ? -5.959 -19.780 30.305 1.00 93.38 130 PHE A N 1
ATOM 948 C CA . PHE A 1 130 ? -5.606 -18.902 31.418 1.00 93.38 130 PHE A CA 1
ATOM 949 C C . PHE A 1 130 ? -6.692 -18.959 32.527 1.00 93.38 130 PHE A C 1
ATOM 951 O O . PHE A 1 130 ? -7.734 -19.597 32.334 1.00 93.38 130 PHE A O 1
ATOM 958 N N . PRO A 1 131 ? -6.477 -18.354 33.718 1.00 90.94 131 PRO A N 1
ATOM 959 C CA . PRO A 1 131 ? -7.409 -18.469 34.854 1.00 90.94 131 PRO A CA 1
ATOM 960 C C . PRO A 1 131 ? -8.795 -17.832 34.655 1.00 90.94 131 PRO A C 1
ATOM 962 O O . PRO A 1 131 ? -9.733 -18.204 35.352 1.00 90.94 131 PRO A O 1
ATOM 965 N N . ASN A 1 132 ? -8.931 -16.893 33.714 1.00 88.19 132 ASN A N 1
ATOM 966 C CA . ASN A 1 132 ? -10.211 -16.349 33.231 1.00 88.19 132 ASN A CA 1
ATOM 967 C C . ASN A 1 132 ? -11.058 -17.395 32.474 1.00 88.19 132 ASN A C 1
ATOM 969 O O . ASN A 1 132 ? -12.279 -17.263 32.397 1.00 88.19 132 ASN A O 1
ATOM 973 N N . GLY A 1 133 ? -10.421 -18.446 31.949 1.00 92.56 133 GLY A N 1
ATOM 974 C CA . GLY A 1 133 ? -11.046 -19.480 31.129 1.00 92.56 133 GLY A CA 1
ATOM 975 C C . GLY A 1 133 ? -10.878 -19.286 29.620 1.00 92.56 133 GLY A C 1
ATOM 976 O O . GLY A 1 133 ? -11.426 -20.095 28.879 1.00 92.56 133 GLY A O 1
ATOM 977 N N . ASP A 1 134 ? -10.124 -18.277 29.174 1.00 95.19 134 ASP A N 1
ATOM 978 C CA . ASP A 1 134 ? -9.792 -18.066 27.759 1.00 95.19 134 ASP A CA 1
ATOM 979 C C . ASP A 1 134 ? -8.473 -18.766 27.394 1.00 95.19 134 ASP A C 1
ATOM 981 O O . ASP A 1 134 ? -7.583 -18.931 28.230 1.00 95.19 134 ASP A O 1
ATOM 985 N N . SER A 1 135 ? -8.306 -19.165 26.135 1.00 95.12 135 SER A N 1
ATOM 986 C CA . SER A 1 135 ? -7.037 -19.687 25.593 1.00 95.12 135 SER A CA 1
ATOM 987 C C . SER A 1 135 ? -5.966 -18.605 25.389 1.00 95.12 135 SER A C 1
ATOM 989 O O . SER A 1 135 ? -4.809 -18.915 25.099 1.00 95.12 135 SER A O 1
ATOM 991 N N . TRP A 1 136 ? -6.342 -17.337 25.548 1.00 95.50 136 TRP A N 1
ATOM 992 C CA . TRP A 1 136 ? -5.517 -16.161 25.302 1.00 95.50 136 TRP A CA 1
ATOM 993 C C . TRP A 1 136 ? -5.631 -15.134 26.438 1.00 95.50 136 TRP A C 1
ATOM 995 O O . TRP A 1 136 ? -6.488 -15.225 27.319 1.00 95.50 136 TRP A O 1
ATOM 1005 N N . LYS A 1 137 ? -4.716 -14.165 26.432 1.00 93.69 137 LYS A N 1
ATOM 1006 C CA . LYS A 1 137 ? -4.611 -13.076 27.407 1.00 93.69 137 LYS A CA 1
ATOM 1007 C C . LYS A 1 137 ? -4.100 -11.823 26.696 1.00 93.69 137 LYS A C 1
ATOM 1009 O O . LYS A 1 137 ? -3.059 -11.893 26.048 1.00 93.69 137 LYS A O 1
ATOM 1014 N N . CYS A 1 138 ? -4.773 -10.684 26.860 1.00 94.19 138 CYS A N 1
ATOM 1015 C CA . CYS A 1 138 ? -4.219 -9.396 26.435 1.00 94.19 138 CYS A CA 1
ATOM 1016 C C . CYS A 1 138 ? -3.074 -8.946 27.358 1.00 94.19 138 CYS A C 1
ATOM 1018 O O . CYS A 1 138 ? -3.089 -9.231 28.560 1.00 94.19 138 CYS A O 1
ATOM 1020 N N . LEU A 1 139 ? -2.077 -8.266 26.791 1.00 93.31 139 LEU A N 1
ATOM 1021 C CA . LEU A 1 139 ? -0.955 -7.680 27.525 1.00 93.31 139 LEU A CA 1
ATOM 1022 C C . LEU A 1 139 ? -1.091 -6.160 27.672 1.00 93.31 139 LEU A C 1
ATOM 1024 O O . LEU A 1 139 ? -0.832 -5.645 28.755 1.00 93.31 139 LEU A O 1
ATOM 1028 N N . THR A 1 140 ? -1.510 -5.466 26.613 1.00 92.56 140 THR A N 1
ATOM 1029 C CA . THR A 1 140 ? -1.475 -3.995 26.505 1.00 92.56 140 THR A CA 1
ATOM 1030 C C . THR A 1 140 ? -2.803 -3.296 26.821 1.00 92.56 140 THR A C 1
ATOM 1032 O O . THR A 1 140 ? -2.791 -2.113 27.129 1.00 92.56 140 THR A O 1
ATOM 1035 N N . CYS A 1 141 ? -3.929 -4.018 26.837 1.00 89.56 141 CYS A N 1
ATOM 1036 C CA . CYS A 1 141 ? -5.284 -3.445 26.873 1.00 89.56 141 CYS A CA 1
ATOM 1037 C C . CYS A 1 141 ? -5.558 -2.437 28.009 1.00 89.56 141 CYS A C 1
ATOM 1039 O O . CYS A 1 141 ? -6.279 -1.471 27.801 1.00 89.56 141 CYS A O 1
ATOM 1041 N N . ALA A 1 142 ? -5.000 -2.638 29.211 1.00 81.38 142 ALA A N 1
ATOM 1042 C CA . ALA A 1 142 ? -5.189 -1.712 30.341 1.00 81.38 142 ALA A CA 1
ATOM 1043 C C . ALA A 1 142 ? -4.022 -0.722 30.548 1.00 81.38 142 ALA A C 1
ATOM 1045 O O . ALA A 1 142 ? -3.862 -0.180 31.642 1.00 81.38 142 ALA A O 1
ATOM 1046 N N . VAL A 1 143 ? -3.189 -0.508 29.526 1.00 81.81 143 VAL A N 1
ATOM 1047 C CA . VAL A 1 143 ? -2.189 0.567 29.496 1.00 81.81 143 VAL A CA 1
ATOM 1048 C C . VAL A 1 143 ? -2.841 1.810 28.885 1.00 81.81 143 VAL A C 1
ATOM 1050 O O . VAL A 1 143 ? -3.519 1.710 27.870 1.00 81.81 143 VAL A O 1
ATOM 1053 N N . SER A 1 144 ? -2.634 2.990 29.474 1.00 65.06 144 SER A N 1
ATOM 1054 C CA . SER A 1 144 ? -2.979 4.263 28.827 1.00 65.06 144 SER A CA 1
ATOM 1055 C C . SER A 1 144 ? -1.912 4.606 27.785 1.00 65.06 144 SER A C 1
ATOM 1057 O O . SER A 1 144 ? -0.750 4.801 28.149 1.00 65.06 144 SER A O 1
ATOM 1059 N N . ILE A 1 145 ? -2.303 4.668 26.516 1.00 58.41 145 ILE A N 1
ATOM 1060 C CA . ILE A 1 145 ? -1.416 4.784 25.350 1.00 58.41 145 ILE A CA 1
ATOM 1061 C C . ILE A 1 145 ? -1.800 6.029 24.542 1.00 58.41 145 ILE A C 1
ATOM 1063 O O . ILE A 1 145 ? -2.957 6.438 24.570 1.00 58.41 145 ILE A O 1
ATOM 1067 N N . SER A 1 146 ? -0.850 6.615 23.812 1.00 52.09 146 SER A N 1
ATOM 1068 C CA . SER A 1 146 ? -1.155 7.539 22.714 1.00 52.09 146 SER A CA 1
ATOM 1069 C C . SER A 1 146 ? -1.497 6.757 21.443 1.00 52.09 146 SER A C 1
ATOM 1071 O O . SER A 1 146 ? -0.954 5.672 21.226 1.00 52.09 146 SER A O 1
ATOM 1073 N N . ASP A 1 147 ? -2.307 7.339 20.557 1.00 48.34 147 ASP A N 1
ATOM 1074 C CA . ASP A 1 147 ? -2.775 6.737 19.290 1.00 48.34 147 ASP A CA 1
ATOM 1075 C C . ASP A 1 147 ? -1.667 6.489 18.237 1.00 48.34 147 ASP A C 1
ATOM 1077 O O . ASP A 1 147 ? -1.934 6.196 17.074 1.00 48.34 147 ASP A O 1
ATOM 1081 N N . THR A 1 148 ? -0.403 6.633 18.636 1.00 51.69 148 THR A N 1
ATOM 1082 C CA . THR A 1 148 ? 0.800 6.634 17.794 1.00 51.69 148 THR A CA 1
ATOM 1083 C C . THR A 1 148 ? 1.666 5.378 17.938 1.00 51.69 148 THR A C 1
ATOM 1085 O O . THR A 1 148 ? 2.721 5.294 17.307 1.00 51.69 148 THR A O 1
ATOM 1088 N N . VAL A 1 149 ? 1.268 4.405 18.768 1.00 63.47 149 VAL A N 1
ATOM 1089 C CA . VAL A 1 149 ? 2.053 3.182 19.006 1.00 63.47 149 VAL A CA 1
ATOM 1090 C C . VAL A 1 149 ? 1.642 2.062 18.048 1.00 63.47 149 VAL A C 1
ATOM 1092 O O . VAL A 1 149 ? 0.572 1.475 18.182 1.00 63.47 149 VAL A O 1
ATOM 1095 N N . ASP A 1 150 ? 2.535 1.731 17.116 1.00 74.56 150 ASP A N 1
ATOM 1096 C CA . ASP A 1 150 ? 2.469 0.509 16.308 1.00 74.56 150 ASP A CA 1
ATOM 1097 C C . ASP A 1 150 ? 2.912 -0.719 17.127 1.00 74.56 150 ASP A C 1
ATOM 1099 O O . ASP A 1 150 ? 3.920 -0.671 17.836 1.00 74.56 150 ASP A O 1
ATOM 1103 N N . TYR A 1 151 ? 2.189 -1.834 16.989 1.00 79.38 151 TYR A N 1
ATOM 1104 C CA . TYR A 1 151 ? 2.499 -3.128 17.601 1.00 79.38 151 TYR A CA 1
ATOM 1105 C C . TYR A 1 151 ? 2.871 -4.229 16.590 1.00 79.38 151 TYR A C 1
ATOM 1107 O O . TYR A 1 151 ? 2.753 -5.417 16.909 1.00 79.38 151 TYR A O 1
ATOM 1115 N N . ALA A 1 152 ? 3.315 -3.889 15.378 1.00 84.25 152 ALA A N 1
ATOM 1116 C CA . ALA A 1 152 ? 3.668 -4.864 14.346 1.00 84.25 152 ALA A CA 1
ATOM 1117 C C . ALA A 1 152 ? 4.689 -5.941 14.789 1.00 84.25 152 ALA A C 1
ATOM 1119 O O . ALA A 1 152 ? 5.610 -5.691 15.572 1.00 84.25 152 ALA A O 1
ATOM 1120 N N . SER A 1 153 ? 4.536 -7.152 14.237 1.00 85.06 153 SER A N 1
ATOM 1121 C CA . SER A 1 153 ? 5.469 -8.297 14.319 1.00 85.06 153 SER A CA 1
ATOM 1122 C C . SER A 1 153 ? 6.122 -8.554 15.699 1.00 85.06 153 SER A C 1
ATOM 1124 O O . SER A 1 153 ? 7.354 -8.499 15.821 1.00 85.06 153 SER A O 1
ATOM 1126 N N . PRO A 1 154 ? 5.338 -8.867 16.755 1.00 94.62 154 PRO A N 1
ATOM 1127 C CA . PRO A 1 154 ? 5.848 -8.909 18.125 1.00 94.62 154 PRO A CA 1
ATOM 1128 C C . PRO A 1 154 ? 6.860 -10.042 18.395 1.00 94.62 154 PRO A C 1
ATOM 1130 O O . PRO A 1 154 ? 6.639 -11.214 18.076 1.00 94.62 154 PRO A O 1
ATOM 1133 N N . GLN A 1 155 ? 7.982 -9.703 19.035 1.00 95.94 155 GLN A N 1
ATOM 1134 C CA . GLN A 1 155 ? 9.149 -10.568 19.256 1.00 95.94 155 GLN A CA 1
ATOM 1135 C C . GLN A 1 155 ? 9.577 -10.562 20.734 1.00 95.94 155 GLN A C 1
ATOM 1137 O O . GLN A 1 155 ? 9.753 -9.512 21.347 1.00 95.94 155 GLN A O 1
ATOM 1142 N N . ALA A 1 156 ? 9.760 -11.742 21.332 1.00 95.88 156 ALA A N 1
ATOM 1143 C CA . ALA A 1 156 ? 9.968 -11.880 22.774 1.00 95.88 156 ALA A CA 1
ATOM 1144 C C . ALA A 1 156 ? 11.448 -11.875 23.155 1.00 95.88 156 ALA A C 1
ATOM 1146 O O . ALA A 1 156 ? 12.242 -12.654 22.622 1.00 95.88 156 ALA A O 1
ATOM 1147 N N . PHE A 1 157 ? 11.793 -11.097 24.178 1.00 96.69 157 PHE A N 1
ATOM 1148 C CA . PHE A 1 157 ? 13.124 -11.152 24.762 1.00 96.69 157 PHE A CA 1
ATOM 1149 C C . PHE A 1 157 ? 13.323 -12.426 25.600 1.00 96.69 157 PHE A C 1
ATOM 1151 O O . PHE A 1 157 ? 12.397 -12.998 26.179 1.00 96.69 157 PHE A O 1
ATOM 1158 N N . ALA A 1 158 ? 14.576 -12.865 25.710 1.00 93.19 158 ALA A N 1
ATOM 1159 C CA . ALA A 1 158 ? 15.015 -14.102 26.347 1.00 93.19 158 ALA A CA 1
ATOM 1160 C C . ALA A 1 158 ? 14.626 -14.237 27.825 1.00 93.19 158 ALA A C 1
ATOM 1162 O O . ALA A 1 158 ? 14.503 -15.363 28.315 1.00 93.19 158 ALA A O 1
ATOM 1163 N N . ASP A 1 159 ? 14.451 -13.105 28.505 1.00 94.44 159 ASP A N 1
ATOM 1164 C CA . ASP A 1 159 ? 13.982 -12.983 29.884 1.00 94.44 159 ASP A CA 1
ATOM 1165 C C . ASP A 1 159 ? 12.493 -13.363 30.051 1.00 94.44 159 ASP A C 1
ATOM 1167 O O . ASP A 1 159 ? 12.090 -13.815 31.129 1.00 94.44 159 ASP A O 1
ATOM 1171 N N . GLY A 1 160 ? 11.688 -13.255 28.987 1.00 95.62 160 GLY A N 1
ATOM 1172 C CA . GLY A 1 160 ? 10.235 -13.447 28.989 1.00 95.62 160 GLY A CA 1
ATOM 1173 C C . GLY A 1 160 ? 9.461 -12.324 29.687 1.00 95.62 160 GLY A C 1
ATOM 1174 O O . GLY A 1 160 ? 8.293 -12.522 30.024 1.00 95.62 160 GLY A O 1
ATOM 1175 N N . LYS A 1 161 ? 10.129 -11.196 29.948 1.00 97.25 161 LYS A N 1
ATOM 1176 C CA . LYS A 1 161 ? 9.637 -9.980 30.609 1.00 97.25 161 LYS A CA 1
ATOM 1177 C C . LYS A 1 161 ? 9.510 -8.791 29.660 1.00 97.25 161 LYS A C 1
ATOM 1179 O O . LYS A 1 161 ? 8.807 -7.849 30.002 1.00 97.25 161 LYS A O 1
ATOM 1184 N N . ARG A 1 162 ? 10.202 -8.816 28.519 1.00 97.62 162 ARG A N 1
ATOM 1185 C CA . ARG A 1 162 ? 10.159 -7.761 27.500 1.00 97.62 162 ARG A CA 1
ATOM 1186 C C . ARG A 1 162 ? 9.713 -8.330 26.153 1.00 97.62 162 ARG A C 1
ATOM 1188 O O . ARG A 1 162 ? 10.017 -9.484 25.836 1.00 97.62 162 ARG A O 1
ATOM 1195 N N . ILE A 1 163 ? 8.984 -7.538 25.378 1.00 96.94 163 ILE A N 1
ATOM 1196 C CA . ILE A 1 163 ? 8.520 -7.839 24.018 1.00 96.94 163 ILE A CA 1
ATOM 1197 C C . ILE A 1 163 ? 8.790 -6.604 23.160 1.00 96.94 163 ILE A C 1
ATOM 1199 O O . ILE A 1 163 ? 8.353 -5.514 23.504 1.00 96.94 163 ILE A O 1
ATOM 1203 N N . LEU A 1 164 ? 9.501 -6.782 22.053 1.00 97.00 164 LEU A N 1
ATOM 1204 C CA . LEU A 1 164 ? 9.553 -5.821 20.955 1.00 97.00 164 LEU A CA 1
ATOM 1205 C C . LEU A 1 164 ? 8.226 -5.908 20.188 1.00 97.00 164 LEU A C 1
ATOM 1207 O O . LEU A 1 164 ? 7.823 -7.016 19.842 1.00 97.00 164 LEU A O 1
ATOM 1211 N N . ALA A 1 165 ? 7.563 -4.788 19.922 1.00 93.12 165 ALA A N 1
ATOM 1212 C CA . ALA A 1 165 ? 6.367 -4.715 19.083 1.00 93.12 165 ALA A CA 1
ATOM 1213 C C . ALA A 1 165 ? 6.328 -3.341 18.403 1.00 93.12 165 ALA A C 1
ATOM 1215 O O . ALA A 1 165 ? 6.418 -2.324 19.094 1.00 93.12 165 ALA A O 1
ATOM 1216 N N . GLY A 1 166 ? 6.261 -3.327 17.069 1.00 90.25 166 GLY A N 1
ATOM 1217 C CA . GLY A 1 166 ? 6.485 -2.128 16.259 1.00 90.25 166 GLY A CA 1
ATOM 1218 C C . GLY A 1 166 ? 7.734 -1.363 16.707 1.00 90.25 166 GLY A C 1
ATOM 1219 O O . GLY A 1 166 ? 8.767 -1.963 17.015 1.00 90.25 166 GLY A O 1
ATOM 1220 N N . SER A 1 167 ? 7.622 -0.040 16.808 1.00 91.88 167 SER A N 1
ATOM 1221 C CA . SER A 1 167 ? 8.667 0.879 17.284 1.00 91.88 167 SER A CA 1
ATOM 1222 C C . SER A 1 167 ? 8.811 0.950 18.817 1.00 91.88 167 SER A C 1
ATOM 1224 O O . SER A 1 167 ? 9.395 1.902 19.334 1.00 91.88 167 SER A O 1
ATOM 1226 N N . SER A 1 168 ? 8.287 -0.024 19.572 1.00 92.94 168 SER A N 1
ATOM 1227 C CA . SER A 1 168 ? 8.236 0.005 21.042 1.00 92.94 168 SER A CA 1
ATOM 1228 C C . SER A 1 168 ? 8.697 -1.292 21.717 1.00 92.94 168 SER A C 1
ATOM 1230 O O . SER A 1 168 ? 8.674 -2.383 21.146 1.00 92.94 168 SER A O 1
ATOM 1232 N N . ILE A 1 169 ? 9.090 -1.179 22.989 1.00 95.69 169 ILE A N 1
ATOM 1233 C CA . ILE A 1 169 ? 9.360 -2.307 23.887 1.00 95.69 169 ILE A CA 1
ATOM 1234 C C . ILE A 1 169 ? 8.338 -2.299 25.028 1.00 95.69 169 ILE A C 1
ATOM 1236 O O . ILE A 1 169 ? 8.292 -1.388 25.854 1.00 95.69 169 ILE A O 1
ATOM 1240 N N . ILE A 1 170 ? 7.526 -3.351 25.066 1.00 95.31 170 ILE A N 1
ATOM 1241 C CA . ILE A 1 170 ? 6.538 -3.653 26.100 1.00 95.31 170 ILE A CA 1
ATOM 1242 C C . ILE A 1 170 ? 7.247 -4.436 27.211 1.00 95.31 170 ILE A C 1
ATOM 1244 O O . ILE A 1 170 ? 7.841 -5.484 26.950 1.00 95.31 170 ILE A O 1
ATOM 1248 N N . GLU A 1 171 ? 7.169 -3.978 28.458 1.00 95.62 171 GLU A N 1
ATOM 1249 C CA . GLU A 1 171 ? 7.843 -4.588 29.609 1.00 95.62 171 GLU A CA 1
ATOM 1250 C C . GLU A 1 171 ? 6.892 -4.973 30.738 1.00 95.62 171 GLU A C 1
ATOM 1252 O O . GLU A 1 171 ? 5.886 -4.316 30.979 1.00 95.62 171 GLU A O 1
ATOM 1257 N N . CYS A 1 172 ? 7.255 -6.007 31.497 1.00 95.31 172 CYS A N 1
ATOM 1258 C CA . CYS A 1 172 ? 6.579 -6.389 32.729 1.00 95.31 172 CYS A CA 1
ATOM 1259 C C . CYS A 1 172 ? 7.589 -6.857 33.798 1.00 95.31 172 CYS A C 1
ATOM 1261 O O . CYS A 1 172 ? 8.471 -7.672 33.507 1.00 95.31 172 CYS A O 1
ATOM 1263 N N . PRO A 1 173 ? 7.457 -6.453 35.081 1.00 95.19 173 PRO A N 1
ATOM 1264 C CA . PRO A 1 173 ? 8.340 -6.916 36.159 1.00 95.19 173 PRO A CA 1
ATOM 1265 C C . PRO A 1 173 ? 8.358 -8.443 36.358 1.00 95.19 173 PRO A C 1
ATOM 1267 O O . PRO A 1 173 ? 9.316 -8.993 36.915 1.00 95.19 173 PRO A O 1
ATOM 1270 N N . PHE A 1 174 ? 7.323 -9.138 35.880 1.00 96.44 174 PHE A N 1
ATOM 1271 C CA . PHE A 1 174 ? 7.147 -10.590 35.910 1.00 96.44 174 PHE A CA 1
ATOM 1272 C C . PHE A 1 174 ? 7.065 -11.145 34.483 1.00 96.44 174 PHE A C 1
ATOM 1274 O O . PHE A 1 174 ? 6.781 -10.410 33.546 1.00 96.44 174 PHE A O 1
ATOM 1281 N N . LYS A 1 175 ? 7.271 -12.455 34.298 1.00 96.12 175 LYS A N 1
ATOM 1282 C CA . LYS A 1 175 ? 7.162 -13.056 32.959 1.00 96.12 175 LYS A CA 1
ATOM 1283 C C . LYS A 1 175 ? 5.729 -12.972 32.425 1.00 96.12 175 LYS A C 1
ATOM 1285 O O . LYS A 1 175 ? 4.800 -13.297 33.170 1.00 96.12 175 LYS A O 1
ATOM 1290 N N . PHE A 1 176 ? 5.548 -12.631 31.149 1.00 95.38 176 PHE A N 1
ATOM 1291 C CA . PHE A 1 176 ? 4.223 -12.426 30.540 1.00 95.38 176 PHE A CA 1
ATOM 1292 C C . PHE A 1 176 ? 3.297 -13.649 30.625 1.00 95.38 176 PHE A C 1
ATOM 1294 O O . PHE A 1 176 ? 2.098 -13.492 30.865 1.00 95.38 176 PHE A O 1
ATOM 1301 N N . SER A 1 177 ? 3.849 -14.863 30.531 1.00 91.62 177 SER A N 1
ATOM 1302 C CA . SER A 1 177 ? 3.116 -16.127 30.697 1.00 91.62 177 SER A CA 1
ATOM 1303 C C . SER A 1 177 ? 2.721 -16.464 32.143 1.00 91.62 177 SER A C 1
ATOM 1305 O O . SER A 1 177 ? 2.067 -17.476 32.386 1.00 91.62 177 SER A O 1
ATOM 1307 N N . THR A 1 178 ? 3.083 -15.630 33.125 1.00 90.69 178 THR A N 1
ATOM 1308 C CA . THR A 1 178 ? 2.666 -15.799 34.525 1.00 90.69 178 THR A CA 1
ATOM 1309 C C . THR A 1 178 ? 1.502 -14.881 34.889 1.00 90.69 178 THR A C 1
ATOM 1311 O O . THR A 1 178 ? 1.422 -13.735 34.446 1.00 90.69 178 THR A O 1
ATOM 1314 N N . ASN A 1 179 ? 0.637 -15.356 35.788 1.00 86.44 179 ASN A N 1
ATOM 1315 C CA . ASN A 1 179 ? -0.474 -14.572 36.345 1.00 86.44 179 ASN A CA 1
ATOM 1316 C C . ASN A 1 179 ? 0.007 -13.378 37.199 1.00 86.44 179 ASN A C 1
ATOM 1318 O O . ASN A 1 179 ? -0.771 -12.481 37.500 1.00 86.44 179 ASN A O 1
ATOM 1322 N N . SER A 1 180 ? 1.283 -13.358 37.607 1.00 90.25 180 SER A N 1
ATOM 1323 C CA . SER A 1 180 ? 1.890 -12.238 38.340 1.00 90.25 180 SER A CA 1
ATOM 1324 C C . SER A 1 180 ? 2.057 -10.989 37.469 1.00 90.25 180 SER A C 1
ATOM 1326 O O . SER A 1 180 ? 2.000 -9.875 37.998 1.00 90.25 180 SER A O 1
ATOM 1328 N N . CYS A 1 181 ? 2.223 -11.172 36.154 1.00 90.56 181 CYS A N 1
ATOM 1329 C CA . CYS A 1 181 ? 2.169 -10.101 35.168 1.00 90.56 181 CYS A CA 1
ATOM 1330 C C . CYS A 1 181 ? 0.702 -9.813 34.811 1.00 90.56 181 CYS A C 1
ATOM 1332 O O . CYS A 1 181 ? 0.100 -10.544 34.021 1.00 90.56 181 CYS A O 1
ATOM 1334 N N . SER A 1 182 ? 0.128 -8.778 35.419 1.00 84.81 182 SER A N 1
ATOM 1335 C CA . SER A 1 182 ? -1.193 -8.231 35.088 1.00 84.81 182 SER A CA 1
ATOM 1336 C C . SER A 1 182 ? -1.026 -6.939 34.277 1.00 84.81 182 SER A C 1
ATOM 1338 O O . SER A 1 182 ? 0.071 -6.380 34.257 1.00 84.81 182 SER A O 1
ATOM 1340 N N . MET A 1 183 ? -2.071 -6.503 33.569 1.00 82.56 183 MET A N 1
ATOM 1341 C CA . MET A 1 183 ? -1.967 -5.436 32.558 1.00 82.56 183 MET A CA 1
ATOM 1342 C C . MET A 1 183 ? -1.574 -4.083 33.178 1.00 82.56 183 MET A C 1
ATOM 1344 O O . MET A 1 183 ? -0.796 -3.339 32.600 1.00 82.56 183 MET A O 1
ATOM 1348 N N . GLU A 1 184 ? -1.979 -3.831 34.424 1.00 83.00 184 GLU A N 1
ATOM 1349 C CA . GLU A 1 184 ? -1.661 -2.620 35.206 1.00 83.00 184 GLU A CA 1
ATOM 1350 C C . GLU A 1 184 ? -0.192 -2.569 35.688 1.00 83.00 184 GLU A C 1
ATOM 1352 O O . GLU A 1 184 ? 0.207 -1.666 36.422 1.00 83.00 184 GLU A O 1
ATOM 1357 N N . LYS A 1 185 ? 0.617 -3.573 35.325 1.00 90.44 185 LYS A N 1
ATOM 1358 C CA . LYS A 1 185 ? 2.067 -3.647 35.576 1.00 90.44 185 LYS A CA 1
ATOM 1359 C C . LYS A 1 185 ? 2.879 -3.665 34.281 1.00 90.44 185 LYS A C 1
ATOM 1361 O O . LYS A 1 185 ? 4.071 -3.977 34.333 1.00 90.44 185 LYS A O 1
ATOM 1366 N N . VAL A 1 186 ? 2.231 -3.431 33.143 1.00 93.00 186 VAL A N 1
ATOM 1367 C CA . VAL A 1 186 ? 2.883 -3.375 31.841 1.00 93.00 186 VAL A CA 1
ATOM 1368 C C . VAL A 1 186 ? 3.274 -1.931 31.551 1.00 93.00 186 VAL A C 1
ATOM 1370 O O . VAL A 1 186 ? 2.431 -1.039 31.576 1.00 93.00 186 VAL A O 1
ATOM 1373 N N . SER A 1 187 ? 4.558 -1.714 31.285 1.00 92.06 187 SER A N 1
ATOM 1374 C CA . SER A 1 187 ? 5.080 -0.454 30.750 1.00 92.06 187 SER A CA 1
ATOM 1375 C C . SER A 1 187 ? 5.284 -0.594 29.247 1.00 92.06 187 SER A C 1
ATOM 1377 O O . SER A 1 187 ? 5.559 -1.692 28.763 1.00 92.06 187 SER A O 1
ATOM 1379 N N . ILE A 1 188 ? 5.217 0.511 28.510 1.00 92.44 188 ILE A N 1
ATOM 1380 C CA . ILE A 1 188 ? 5.554 0.549 27.084 1.00 92.44 188 ILE A CA 1
ATOM 1381 C C . ILE A 1 188 ? 6.526 1.707 26.879 1.00 92.44 188 ILE A C 1
ATOM 1383 O O . ILE A 1 188 ? 6.246 2.831 27.292 1.00 92.44 188 ILE A O 1
ATOM 1387 N N . TYR A 1 189 ? 7.685 1.411 26.297 1.00 93.50 189 TYR A N 1
ATOM 1388 C CA . TYR A 1 189 ? 8.771 2.364 26.090 1.00 93.50 189 TYR A CA 1
ATOM 1389 C C . TYR A 1 189 ? 9.069 2.484 24.590 1.00 93.50 189 TYR A C 1
ATOM 1391 O O . TYR A 1 189 ? 9.354 1.459 23.964 1.00 93.50 189 TYR A O 1
ATOM 1399 N N . PRO A 1 190 ? 9.033 3.691 23.999 1.00 93.81 190 PRO A N 1
ATOM 1400 C CA . PRO A 1 190 ? 9.352 3.872 22.588 1.00 93.81 190 PRO A CA 1
ATOM 1401 C C . PRO A 1 190 ? 10.842 3.628 22.327 1.00 93.81 190 PRO A C 1
ATOM 1403 O O . PRO A 1 190 ? 11.685 3.818 23.211 1.00 93.81 190 PRO A O 1
ATOM 1406 N N . ILE A 1 191 ? 11.170 3.229 21.101 1.00 95.44 191 ILE A N 1
ATOM 1407 C CA . ILE A 1 191 ? 12.541 3.087 20.611 1.00 95.44 191 ILE A CA 1
ATOM 1408 C C . ILE A 1 191 ? 12.905 4.354 19.829 1.00 95.44 191 ILE A C 1
ATOM 1410 O O . ILE A 1 191 ? 12.232 4.704 18.862 1.00 95.44 191 ILE A O 1
ATOM 1414 N N . ARG A 1 192 ? 13.984 5.036 20.224 1.00 95.19 192 ARG A N 1
ATOM 1415 C CA . ARG A 1 192 ? 14.511 6.228 19.551 1.00 95.19 192 ARG A CA 1
ATOM 1416 C C . ARG A 1 192 ? 15.841 5.912 18.872 1.00 95.19 192 ARG A C 1
ATOM 1418 O O . ARG A 1 192 ? 16.802 5.507 19.520 1.00 95.19 192 ARG A O 1
ATOM 1425 N N . TRP A 1 193 ? 15.922 6.169 17.573 1.00 96.25 193 TRP A N 1
ATOM 1426 C CA . TRP A 1 193 ? 17.188 6.292 16.851 1.00 96.25 193 TRP A CA 1
ATOM 1427 C C . TRP A 1 193 ? 17.483 7.780 16.654 1.00 96.25 193 TRP A C 1
ATOM 1429 O O . TRP A 1 193 ? 16.668 8.480 16.055 1.00 96.25 193 TRP A O 1
ATOM 1439 N N . ASN A 1 194 ? 18.598 8.284 17.191 1.00 95.44 194 ASN A N 1
ATOM 1440 C CA . ASN A 1 194 ? 18.952 9.693 17.020 1.00 95.44 194 ASN A CA 1
ATOM 1441 C C . ASN A 1 194 ? 19.362 9.976 15.566 1.00 95.44 194 ASN A C 1
ATOM 1443 O O . ASN A 1 194 ? 20.289 9.346 15.062 1.00 95.44 194 ASN A O 1
ATOM 1447 N N . THR A 1 195 ? 18.724 10.961 14.936 1.00 94.00 195 THR A N 1
ATOM 1448 C CA . THR A 1 195 ? 19.046 11.431 13.581 1.00 94.00 195 THR A CA 1
ATOM 1449 C C . THR A 1 195 ? 19.697 12.816 13.526 1.00 94.00 195 THR A C 1
ATOM 1451 O O . THR A 1 195 ? 20.183 13.193 12.461 1.00 94.00 195 THR A O 1
ATOM 1454 N N . ALA A 1 196 ? 19.756 13.563 14.634 1.00 93.50 196 ALA A N 1
ATOM 1455 C CA . ALA A 1 196 ? 20.314 14.917 14.698 1.00 93.50 196 ALA A CA 1
ATOM 1456 C C . ALA A 1 196 ? 21.727 14.935 15.313 1.00 93.50 196 ALA A C 1
ATOM 1458 O O . ALA A 1 196 ? 22.007 14.242 16.293 1.00 93.50 196 ALA A O 1
ATOM 1459 N N . SER A 1 197 ? 22.638 15.736 14.752 1.00 93.62 197 SER A N 1
ATOM 1460 C CA . SER A 1 197 ? 24.051 15.799 15.176 1.00 93.62 197 SER A CA 1
ATOM 1461 C C . SER A 1 197 ? 24.267 16.317 16.604 1.00 93.62 197 SER A C 1
ATOM 1463 O O . SER A 1 197 ? 25.314 16.067 17.192 1.00 93.62 197 SER A O 1
ATOM 1465 N N . ASP A 1 198 ? 23.283 17.025 17.154 1.00 92.38 198 ASP A N 1
ATOM 1466 C CA . ASP A 1 198 ? 23.236 17.592 18.507 1.00 92.38 198 ASP A CA 1
ATOM 1467 C C . ASP A 1 198 ? 22.321 16.800 19.469 1.00 92.38 198 ASP A C 1
ATOM 1469 O O . ASP A 1 198 ? 22.075 17.235 20.592 1.00 92.38 198 ASP A O 1
ATOM 1473 N N . ASP A 1 199 ? 21.816 15.639 19.033 1.00 91.62 199 ASP A N 1
ATOM 1474 C CA . ASP A 1 199 ? 20.804 14.819 19.719 1.00 91.62 199 ASP A CA 1
ATOM 1475 C C . ASP A 1 199 ? 19.427 15.492 19.912 1.00 91.62 199 ASP A C 1
ATOM 1477 O O . ASP A 1 199 ? 18.582 14.972 20.641 1.00 91.62 199 ASP A O 1
ATOM 1481 N N . SER A 1 200 ? 19.150 16.612 19.234 1.00 92.44 200 SER A N 1
ATOM 1482 C CA . SER A 1 200 ? 17.846 17.289 19.289 1.00 92.44 200 SER A CA 1
ATOM 1483 C C . SER A 1 200 ? 16.715 16.511 18.590 1.00 92.44 200 SER A C 1
ATOM 1485 O O . SER A 1 200 ? 16.938 15.538 17.865 1.00 92.44 200 SER A O 1
ATOM 1487 N N . GLY A 1 201 ? 15.471 16.943 18.828 1.00 92.00 201 GLY A N 1
ATOM 1488 C CA . GLY A 1 201 ? 14.290 16.525 18.065 1.00 92.00 201 GLY A CA 1
ATOM 1489 C C . GLY A 1 201 ? 13.873 15.046 18.184 1.00 92.00 201 GLY A C 1
ATOM 1490 O O . GLY A 1 201 ? 14.464 14.265 18.947 1.00 92.00 201 GLY A O 1
ATOM 1491 N N . PRO A 1 202 ? 12.825 14.644 17.441 1.00 90.50 202 PRO A N 1
ATOM 1492 C CA . PRO A 1 202 ? 12.308 13.279 17.439 1.00 90.50 202 PRO A CA 1
ATOM 1493 C C . PRO A 1 202 ? 13.311 12.277 16.857 1.00 90.50 202 PRO A C 1
ATOM 1495 O O . PRO A 1 202 ? 14.237 12.630 16.128 1.00 90.50 202 PRO A O 1
ATOM 1498 N N . GLY A 1 203 ? 13.120 11.000 17.187 1.00 89.06 203 GLY A N 1
ATOM 1499 C CA . GLY A 1 203 ? 13.873 9.917 16.557 1.00 89.06 203 GLY A CA 1
ATOM 1500 C C . GLY A 1 203 ? 13.494 9.694 15.091 1.00 89.06 203 GLY A C 1
ATOM 1501 O O . GLY A 1 203 ? 12.376 9.992 14.670 1.00 89.06 203 GLY A O 1
ATOM 1502 N N . GLY A 1 204 ? 14.415 9.108 14.325 1.00 90.44 204 GLY A N 1
ATOM 1503 C CA . GLY A 1 204 ? 14.159 8.704 12.944 1.00 90.44 204 GLY A CA 1
ATOM 1504 C C . GLY A 1 204 ? 13.073 7.627 12.830 1.00 90.44 204 GLY A C 1
ATOM 1505 O O . GLY A 1 204 ? 12.934 6.771 13.703 1.00 90.44 204 GLY A O 1
ATOM 1506 N N . ASN A 1 205 ? 12.322 7.651 11.726 1.00 90.06 205 ASN A N 1
ATOM 1507 C CA . ASN A 1 205 ? 11.268 6.675 11.448 1.00 90.06 205 ASN A CA 1
ATOM 1508 C C . ASN A 1 205 ? 11.880 5.313 11.059 1.00 90.06 205 ASN A C 1
ATOM 1510 O O . ASN A 1 205 ? 12.511 5.182 10.007 1.00 90.06 205 ASN A O 1
ATOM 1514 N N . ILE A 1 206 ? 11.707 4.316 11.930 1.00 92.31 206 ILE A N 1
ATOM 1515 C CA . ILE A 1 206 ? 12.289 2.973 11.820 1.00 92.31 206 ILE A CA 1
ATOM 1516 C C . ILE A 1 206 ? 11.200 1.924 11.555 1.00 92.31 206 ILE A C 1
ATOM 1518 O O . ILE A 1 206 ? 10.161 1.915 12.211 1.00 92.31 206 ILE A O 1
ATOM 1522 N N . ARG A 1 207 ? 11.450 1.008 10.612 1.00 91.62 207 ARG A N 1
ATOM 1523 C CA . ARG A 1 207 ? 10.540 -0.090 10.229 1.00 91.62 207 ARG A CA 1
ATOM 1524 C C . ARG A 1 207 ? 11.277 -1.423 10.104 1.00 91.62 207 ARG A C 1
ATOM 1526 O O . ARG A 1 207 ? 12.499 -1.465 10.157 1.00 91.62 207 ARG A O 1
ATOM 1533 N N . GLU A 1 208 ? 10.547 -2.523 9.925 1.00 89.69 208 GLU A N 1
ATOM 1534 C CA . GLU A 1 208 ? 11.121 -3.876 9.785 1.00 89.69 208 GLU A CA 1
ATOM 1535 C C . GLU A 1 208 ? 11.992 -4.340 10.967 1.00 89.69 208 GLU A C 1
ATOM 1537 O O . GLU A 1 208 ? 12.945 -5.099 10.789 1.00 89.69 208 GLU A O 1
ATOM 1542 N N . LEU A 1 209 ? 11.666 -3.912 12.188 1.00 94.69 209 LEU A N 1
ATOM 1543 C CA . LEU A 1 209 ? 12.467 -4.187 13.381 1.00 94.69 209 LEU A CA 1
ATOM 1544 C C . LEU A 1 209 ? 12.567 -5.700 13.662 1.00 94.69 209 LEU A C 1
ATOM 1546 O O . LEU A 1 209 ? 11.573 -6.357 13.978 1.00 94.69 209 LEU A O 1
ATOM 1550 N N . ARG A 1 210 ? 13.782 -6.257 13.588 1.00 95.31 210 ARG A N 1
ATOM 1551 C CA . ARG A 1 210 ? 14.083 -7.661 13.910 1.00 95.31 210 ARG A CA 1
ATOM 1552 C C . ARG A 1 210 ? 15.035 -7.732 15.108 1.00 95.31 210 ARG A C 1
ATOM 1554 O O . ARG A 1 210 ? 16.151 -7.209 15.065 1.00 95.31 210 ARG A O 1
ATOM 1561 N N . LEU A 1 211 ? 14.601 -8.379 16.190 1.00 96.50 211 LEU A N 1
ATOM 1562 C CA . LEU A 1 211 ? 15.379 -8.517 17.424 1.00 96.50 211 LEU A CA 1
ATOM 1563 C C . LEU A 1 211 ? 16.544 -9.498 17.225 1.00 96.50 211 LEU A C 1
ATOM 1565 O O . LEU A 1 211 ? 16.341 -10.640 16.812 1.00 96.50 211 LEU A O 1
ATOM 1569 N N . HIS A 1 212 ? 17.764 -9.084 17.569 1.00 97.56 212 HIS A N 1
ATOM 1570 C CA . HIS A 1 212 ? 18.925 -9.966 17.505 1.00 97.56 212 HIS A CA 1
ATOM 1571 C C . HIS A 1 212 ? 18.904 -10.988 18.669 1.00 97.56 212 HIS A C 1
ATOM 1573 O O . HIS A 1 212 ? 18.604 -10.615 19.810 1.00 97.56 212 HIS A O 1
ATOM 1579 N N . PRO A 1 213 ? 19.229 -12.281 18.452 1.00 95.38 213 PRO A N 1
ATOM 1580 C CA . PRO A 1 213 ? 19.072 -13.319 19.479 1.00 95.38 213 PRO A CA 1
ATOM 1581 C C . PRO A 1 213 ? 20.015 -13.196 20.692 1.00 95.38 213 PRO A C 1
ATOM 1583 O O . PRO A 1 213 ? 19.801 -13.887 21.692 1.00 95.38 213 PRO A O 1
ATOM 1586 N N . ASP A 1 214 ? 20.997 -12.286 20.679 1.00 95.88 214 ASP A N 1
ATOM 1587 C CA . ASP A 1 214 ? 21.751 -11.895 21.887 1.00 95.88 214 ASP A CA 1
ATOM 1588 C C . ASP A 1 214 ? 20.946 -11.031 22.877 1.00 95.88 214 ASP A C 1
ATOM 1590 O O . ASP A 1 214 ? 21.345 -10.906 24.033 1.00 95.88 214 ASP A O 1
ATOM 1594 N N . ASN A 1 215 ? 19.790 -10.503 22.451 1.00 94.94 215 ASN A N 1
ATOM 1595 C CA . ASN A 1 215 ? 18.878 -9.662 23.231 1.00 94.94 215 ASN A CA 1
ATOM 1596 C C . ASN A 1 215 ? 19.445 -8.289 23.641 1.00 94.94 215 ASN A C 1
ATOM 1598 O O . ASN A 1 215 ? 18.969 -7.684 24.608 1.00 94.94 215 ASN A O 1
ATOM 1602 N N . ILE A 1 216 ? 20.445 -7.814 22.895 1.00 97.06 216 ILE A N 1
ATOM 1603 C CA . ILE A 1 216 ? 21.134 -6.530 23.084 1.00 97.06 216 ILE A CA 1
ATOM 1604 C C . ILE A 1 216 ? 21.065 -5.676 21.811 1.00 97.06 216 ILE A C 1
ATOM 1606 O O . ILE A 1 216 ? 20.966 -4.454 21.912 1.00 97.06 216 ILE A O 1
ATOM 1610 N N . HIS A 1 217 ? 21.078 -6.293 20.628 1.00 98.12 217 HIS A N 1
ATOM 1611 C CA . HIS A 1 217 ? 21.045 -5.575 19.352 1.00 98.12 217 HIS A CA 1
ATOM 1612 C C . HIS A 1 217 ? 19.683 -5.667 18.643 1.00 98.12 217 HIS A C 1
ATOM 1614 O O . HIS A 1 217 ? 18.894 -6.591 18.859 1.00 98.12 217 HIS A O 1
ATOM 1620 N N . LEU A 1 218 ? 19.411 -4.686 17.784 1.00 98.00 218 LEU A N 1
ATOM 1621 C CA . LEU A 1 218 ? 18.194 -4.572 16.986 1.00 98.00 218 LEU A CA 1
ATOM 1622 C C . LEU A 1 218 ? 18.566 -4.243 15.539 1.00 98.00 218 LEU A C 1
ATOM 1624 O O . LEU A 1 218 ? 19.231 -3.237 15.297 1.00 98.00 218 LEU A O 1
ATOM 1628 N N . GLY A 1 219 ? 18.135 -5.080 14.594 1.00 97.69 219 GLY A N 1
ATOM 1629 C CA . GLY A 1 219 ? 18.160 -4.754 13.169 1.00 97.69 219 GLY A CA 1
ATOM 1630 C C . GLY A 1 219 ? 16.906 -3.971 12.783 1.00 97.69 219 GLY A C 1
ATOM 1631 O O . GLY A 1 219 ? 15.826 -4.286 13.279 1.00 97.69 219 GLY A O 1
ATOM 1632 N N . PHE A 1 220 ? 17.030 -2.966 11.920 1.00 96.75 220 PHE A N 1
ATOM 1633 C CA . PHE A 1 220 ? 15.905 -2.160 11.431 1.00 96.75 220 PHE A CA 1
ATOM 1634 C C . PHE A 1 220 ? 16.177 -1.614 10.025 1.00 96.75 220 PHE A C 1
ATOM 1636 O O . PHE A 1 220 ? 17.327 -1.450 9.629 1.00 96.75 220 PHE A O 1
ATOM 1643 N N . ASN A 1 221 ? 15.123 -1.307 9.273 1.00 94.44 221 ASN A N 1
ATOM 1644 C CA . ASN A 1 221 ? 15.191 -0.570 8.016 1.00 94.44 221 ASN A CA 1
ATOM 1645 C C . ASN A 1 221 ? 14.710 0.874 8.184 1.00 94.44 221 ASN A C 1
ATOM 1647 O O . ASN A 1 221 ? 13.851 1.181 9.011 1.00 94.44 221 ASN A O 1
ATOM 1651 N N . VAL A 1 222 ? 15.217 1.739 7.312 1.00 92.12 222 VAL A N 1
ATOM 1652 C CA . VAL A 1 222 ? 14.760 3.116 7.107 1.00 92.12 222 VAL A CA 1
ATOM 1653 C C . VAL A 1 222 ? 14.411 3.260 5.630 1.00 92.12 222 VAL A C 1
ATOM 1655 O O . VAL A 1 222 ? 15.219 2.898 4.774 1.00 92.12 222 VAL A O 1
ATOM 1658 N N . ALA A 1 223 ? 13.211 3.750 5.325 1.00 87.88 223 ALA A N 1
ATOM 1659 C CA . ALA A 1 223 ? 12.802 4.037 3.951 1.00 87.88 223 ALA A CA 1
ATOM 1660 C C . ALA A 1 223 ? 13.392 5.379 3.489 1.00 87.88 223 ALA A C 1
ATOM 1662 O O . ALA A 1 223 ? 13.400 6.351 4.243 1.00 87.88 223 ALA A O 1
ATOM 1663 N N . THR A 1 224 ? 13.862 5.442 2.246 1.00 82.75 224 THR A N 1
ATOM 1664 C CA . THR A 1 224 ? 14.483 6.631 1.648 1.00 82.75 224 THR A CA 1
ATOM 1665 C C . THR A 1 224 ? 13.977 6.848 0.229 1.00 82.75 224 THR A C 1
ATOM 1667 O O . THR A 1 224 ? 13.702 5.886 -0.484 1.00 82.75 224 THR A O 1
ATOM 1670 N N . VAL A 1 225 ? 13.905 8.104 -0.213 1.00 77.50 225 VAL A N 1
ATOM 1671 C CA . VAL A 1 225 ? 13.641 8.436 -1.619 1.00 77.50 225 VAL A CA 1
ATOM 1672 C C . VAL A 1 225 ? 14.912 9.015 -2.230 1.00 77.50 225 VAL A C 1
ATOM 1674 O O . VAL A 1 225 ? 15.431 10.015 -1.738 1.00 77.50 225 VAL A O 1
ATOM 1677 N N . THR A 1 226 ? 15.394 8.400 -3.310 1.00 68.94 226 THR A N 1
ATOM 1678 C CA . THR A 1 226 ? 16.635 8.781 -4.003 1.00 68.94 226 THR A CA 1
ATOM 1679 C C . THR A 1 226 ? 16.380 8.768 -5.507 1.00 68.94 226 THR A C 1
ATOM 1681 O O . THR A 1 226 ? 15.839 7.794 -6.022 1.00 68.94 226 THR A O 1
ATOM 1684 N N . ALA A 1 227 ? 16.731 9.850 -6.216 1.00 67.19 227 ALA A N 1
ATOM 1685 C CA . ALA A 1 227 ? 16.474 10.007 -7.659 1.00 67.19 227 ALA A CA 1
ATOM 1686 C C . ALA A 1 227 ? 15.018 9.662 -8.067 1.00 67.19 227 ALA A C 1
ATOM 1688 O O . ALA A 1 227 ? 14.770 8.933 -9.026 1.00 67.19 227 ALA A O 1
ATOM 1689 N N . GLY A 1 228 ? 14.046 10.121 -7.267 1.00 65.62 228 GLY A N 1
ATOM 1690 C CA . GLY A 1 228 ? 12.617 9.868 -7.483 1.00 65.62 228 GLY A CA 1
ATOM 1691 C C . GLY A 1 228 ? 12.135 8.439 -7.195 1.00 65.62 228 GLY A C 1
ATOM 1692 O O . GLY A 1 228 ? 10.968 8.158 -7.433 1.00 65.62 228 GLY A O 1
ATOM 1693 N N . ARG A 1 229 ? 12.984 7.539 -6.679 1.00 69.81 229 ARG A N 1
ATOM 1694 C CA . ARG A 1 229 ? 12.659 6.122 -6.423 1.00 69.81 229 ARG A CA 1
ATOM 1695 C C . ARG A 1 229 ? 12.599 5.816 -4.933 1.00 69.81 229 ARG A C 1
ATOM 1697 O O . ARG A 1 229 ? 13.413 6.334 -4.170 1.00 69.81 229 ARG A O 1
ATOM 1704 N N . PHE A 1 230 ? 11.692 4.927 -4.536 1.00 81.06 230 PHE A N 1
ATOM 1705 C CA . PHE A 1 230 ? 11.729 4.281 -3.225 1.00 81.06 230 PHE A CA 1
ATOM 1706 C C . PHE A 1 230 ? 12.921 3.315 -3.120 1.00 81.06 230 PHE A C 1
ATOM 1708 O O . PHE A 1 230 ? 13.090 2.426 -3.954 1.00 81.06 230 PHE A O 1
ATOM 1715 N N . ASP A 1 231 ? 13.708 3.470 -2.059 1.00 82.31 231 ASP A N 1
ATOM 1716 C CA . ASP A 1 231 ? 14.763 2.560 -1.606 1.00 82.31 231 ASP A CA 1
ATOM 1717 C C . ASP A 1 231 ? 14.636 2.405 -0.076 1.00 82.31 231 ASP A C 1
ATOM 1719 O O . ASP A 1 231 ? 13.876 3.118 0.585 1.00 82.31 231 ASP A O 1
ATOM 1723 N N . GLN A 1 232 ? 15.369 1.473 0.518 1.00 88.06 232 GLN A N 1
ATOM 1724 C CA . GLN A 1 232 ? 15.431 1.298 1.964 1.00 88.06 232 GLN A CA 1
ATOM 1725 C C . GLN A 1 232 ? 16.798 0.776 2.396 1.00 88.06 232 GLN A C 1
ATOM 1727 O O . GLN A 1 232 ? 17.336 -0.170 1.820 1.00 88.06 232 GLN A O 1
ATOM 1732 N N . TYR A 1 233 ? 17.345 1.366 3.453 1.00 92.31 233 TYR A N 1
ATOM 1733 C CA . TYR A 1 233 ? 18.632 0.976 4.017 1.00 92.31 233 TYR A CA 1
ATOM 1734 C C . TYR A 1 233 ? 18.442 0.225 5.326 1.00 92.31 233 TYR A C 1
ATOM 1736 O O . TYR A 1 233 ? 17.622 0.617 6.157 1.00 92.31 233 TYR A O 1
ATOM 1744 N N . ALA A 1 234 ? 19.188 -0.864 5.492 1.00 95.94 234 ALA A N 1
ATOM 1745 C CA . ALA A 1 234 ? 19.200 -1.657 6.709 1.00 95.94 234 ALA A CA 1
ATOM 1746 C C . ALA A 1 234 ? 20.315 -1.201 7.656 1.00 95.94 234 ALA A C 1
ATOM 1748 O O . ALA A 1 234 ? 21.437 -0.911 7.240 1.00 95.94 234 ALA A O 1
ATOM 1749 N N . TYR A 1 235 ? 20.006 -1.201 8.944 1.00 97.06 235 TYR A N 1
ATOM 1750 C CA . TYR A 1 235 ? 20.882 -0.820 10.038 1.00 97.06 235 TYR A CA 1
ATOM 1751 C C . TYR A 1 235 ? 20.832 -1.884 11.134 1.00 97.06 235 TYR A C 1
ATOM 1753 O O . TYR A 1 235 ? 19.867 -2.643 11.252 1.00 97.06 235 TYR A O 1
ATOM 1761 N N . ILE A 1 236 ? 21.852 -1.899 11.985 1.00 98.00 236 ILE A N 1
ATOM 1762 C CA . ILE A 1 236 ? 21.809 -2.558 13.291 1.00 98.00 236 ILE A CA 1
ATOM 1763 C C . ILE A 1 236 ? 22.317 -1.590 14.357 1.00 98.00 236 ILE A C 1
ATOM 1765 O O . ILE A 1 236 ? 23.287 -0.874 14.130 1.00 98.00 236 ILE A O 1
ATOM 1769 N N . GLY A 1 237 ? 21.652 -1.548 15.508 1.00 97.81 237 GLY A N 1
ATOM 1770 C CA . GLY A 1 237 ? 22.041 -0.717 16.647 1.00 97.81 237 GLY A CA 1
ATOM 1771 C C . GLY A 1 237 ? 21.921 -1.466 17.968 1.00 97.81 237 GLY A C 1
ATOM 1772 O O . GLY A 1 237 ? 21.262 -2.505 18.062 1.00 97.81 237 GLY A O 1
ATOM 1773 N N . ARG A 1 238 ? 22.565 -0.938 19.007 1.00 98.19 238 ARG A N 1
ATOM 1774 C CA . ARG A 1 238 ? 22.509 -1.461 20.372 1.00 98.19 238 ARG A CA 1
ATOM 1775 C C . ARG A 1 238 ? 21.362 -0.817 21.144 1.00 98.19 238 ARG A C 1
ATOM 1777 O O . ARG A 1 238 ? 21.337 0.400 21.305 1.00 98.19 238 ARG A O 1
ATOM 1784 N N . LEU A 1 239 ? 20.467 -1.631 21.695 1.00 97.94 239 LEU A N 1
ATOM 1785 C CA . LEU A 1 239 ? 19.414 -1.167 22.596 1.00 97.94 239 LEU A CA 1
ATOM 1786 C C . LEU A 1 239 ? 20.001 -0.761 23.954 1.00 97.94 239 LEU A C 1
ATOM 1788 O O . LEU A 1 239 ? 20.611 -1.576 24.650 1.00 97.94 239 LEU A O 1
ATOM 1792 N N . SER A 1 240 ? 19.751 0.482 24.362 1.00 97.50 240 SER A N 1
ATOM 1793 C CA . SER A 1 240 ? 20.088 1.006 25.686 1.00 97.50 240 SER A CA 1
ATOM 1794 C C . SER A 1 240 ? 18.853 1.620 26.340 1.00 97.50 240 SER A C 1
ATOM 1796 O O . SER A 1 240 ? 18.259 2.543 25.791 1.00 97.50 240 SER A O 1
ATOM 1798 N N . TYR A 1 241 ? 18.452 1.126 27.514 1.00 97.62 241 TYR A N 1
ATOM 1799 C CA . TYR A 1 241 ? 17.336 1.724 28.252 1.00 97.62 241 TYR A CA 1
ATOM 1800 C C . TYR A 1 241 ? 17.771 3.042 28.896 1.00 97.62 241 TYR A C 1
ATOM 1802 O O . TYR A 1 241 ? 18.715 3.072 29.689 1.00 97.62 241 TYR A O 1
ATOM 1810 N N . ASN A 1 242 ? 17.047 4.112 28.588 1.00 96.94 242 ASN A N 1
ATOM 1811 C CA . ASN A 1 242 ? 17.264 5.444 29.119 1.00 96.94 242 ASN A CA 1
ATOM 1812 C C . ASN A 1 242 ? 16.051 5.855 29.960 1.00 96.94 242 ASN A C 1
ATOM 1814 O O . ASN A 1 242 ? 14.985 6.183 29.441 1.00 96.94 242 ASN A O 1
ATOM 1818 N N . ALA A 1 243 ? 16.206 5.804 31.284 1.00 96.69 243 ALA A N 1
ATOM 1819 C CA . ALA A 1 243 ? 15.126 6.116 32.216 1.00 96.69 243 ALA A CA 1
ATOM 1820 C C . ALA A 1 243 ? 14.765 7.612 32.233 1.00 96.69 243 ALA A C 1
ATOM 1822 O O . ALA A 1 243 ? 13.605 7.953 32.467 1.00 96.69 243 ALA A O 1
ATOM 1823 N N . HIS A 1 244 ? 15.750 8.485 32.009 1.00 96.25 244 HIS A N 1
ATOM 1824 C CA . HIS A 1 244 ? 15.653 9.934 32.188 1.00 96.25 244 HIS A CA 1
ATOM 1825 C C . HIS A 1 244 ? 16.490 10.655 31.114 1.00 96.25 244 HIS A C 1
ATOM 1827 O O . HIS A 1 244 ? 17.546 11.205 31.439 1.00 96.25 244 HIS A O 1
ATOM 1833 N N . PRO A 1 245 ? 16.077 10.620 29.834 1.00 95.56 245 PRO A N 1
ATOM 1834 C CA . PRO A 1 245 ? 16.784 11.340 28.784 1.00 95.56 245 PRO A CA 1
ATOM 1835 C C . PRO A 1 245 ? 16.777 12.851 29.045 1.00 95.56 245 PRO A C 1
ATOM 1837 O O . PRO A 1 245 ? 15.751 13.437 29.380 1.00 95.56 245 PRO A O 1
ATOM 1840 N N . THR A 1 246 ? 17.936 13.479 28.865 1.00 95.25 246 THR A N 1
ATOM 1841 C CA . THR A 1 246 ? 18.135 14.935 28.975 1.00 95.25 246 THR A CA 1
ATOM 1842 C C . THR A 1 246 ? 18.051 15.658 27.630 1.00 95.25 246 THR A C 1
ATOM 1844 O O . THR A 1 246 ? 18.074 16.883 27.594 1.00 95.25 246 THR A O 1
ATOM 1847 N N . SER A 1 247 ? 18.003 14.900 26.536 1.00 93.69 247 SER A N 1
ATOM 1848 C CA . SER A 1 247 ? 18.068 15.362 25.150 1.00 93.69 247 SER A CA 1
ATOM 1849 C C . SER A 1 247 ? 17.272 14.422 24.240 1.00 93.69 247 SER A C 1
ATOM 1851 O O . SER A 1 247 ? 17.044 13.247 24.567 1.00 93.69 247 SER A O 1
ATOM 1853 N N . GLY A 1 248 ? 16.822 14.958 23.107 1.00 91.38 248 GLY A N 1
ATOM 1854 C CA . GLY A 1 248 ? 16.020 14.243 22.122 1.00 91.38 248 GLY A CA 1
ATOM 1855 C C . GLY A 1 248 ? 14.595 13.935 22.576 1.00 91.38 248 GLY A C 1
ATOM 1856 O O . GLY A 1 248 ? 14.310 13.776 23.763 1.00 91.38 248 GLY A O 1
ATOM 1857 N N . GLU A 1 249 ? 13.684 13.803 21.623 1.00 92.12 249 GLU A N 1
ATOM 1858 C CA . GLU A 1 249 ? 12.269 13.555 21.887 1.00 92.12 249 GLU A CA 1
ATOM 1859 C C . GLU A 1 249 ? 11.894 12.084 21.624 1.00 92.12 249 GLU A C 1
ATOM 1861 O O . GLU A 1 249 ? 12.386 11.487 20.659 1.00 92.12 249 GLU A O 1
ATOM 1866 N N . PRO A 1 250 ? 11.023 11.478 22.458 1.00 91.62 250 PRO A N 1
ATOM 1867 C CA . PRO A 1 250 ? 10.380 12.063 23.639 1.00 91.62 250 PRO A CA 1
ATOM 1868 C C . PRO A 1 250 ? 11.308 12.078 24.869 1.00 91.62 250 PRO A C 1
ATOM 1870 O O . PRO A 1 250 ? 12.116 11.169 25.054 1.00 91.62 250 PRO A O 1
ATOM 1873 N N . LEU A 1 251 ? 11.149 13.068 25.756 1.00 93.19 251 LEU A N 1
ATOM 1874 C CA . LEU A 1 251 ? 11.906 13.180 27.020 1.00 93.19 251 LEU A CA 1
ATOM 1875 C C . LEU A 1 251 ? 11.391 12.247 28.148 1.00 93.19 251 LEU A C 1
ATOM 1877 O O . LEU A 1 251 ? 11.810 12.342 29.301 1.00 93.19 251 LEU A O 1
ATOM 1881 N N . SER A 1 252 ? 10.481 11.324 27.830 1.00 91.81 252 SER A N 1
ATOM 1882 C CA . SER A 1 252 ? 10.057 10.232 28.713 1.00 91.81 252 SER A CA 1
ATOM 1883 C C . SER A 1 252 ? 11.051 9.064 28.687 1.00 91.81 252 SER A C 1
ATOM 1885 O O . SER A 1 252 ? 11.856 8.943 27.766 1.00 91.81 252 SER A O 1
ATOM 1887 N N . SER A 1 253 ? 10.956 8.145 29.655 1.00 94.62 253 SER A N 1
ATOM 1888 C CA . SER A 1 253 ? 11.740 6.902 29.639 1.00 94.62 253 SER A CA 1
ATOM 1889 C C . SER A 1 253 ? 11.559 6.140 28.317 1.00 94.62 253 SER A C 1
ATOM 1891 O O . SER A 1 253 ? 10.430 5.957 27.858 1.00 94.62 253 SER A O 1
ATOM 1893 N N . ARG A 1 254 ? 12.663 5.709 27.702 1.00 95.38 254 ARG A N 1
ATOM 1894 C CA . ARG A 1 254 ? 12.699 5.155 26.337 1.00 95.38 254 ARG A CA 1
ATOM 1895 C C . ARG A 1 254 ? 13.860 4.175 26.149 1.00 95.38 254 ARG A C 1
ATOM 1897 O O . ARG A 1 254 ? 14.694 4.015 27.038 1.00 95.38 254 ARG A O 1
ATOM 1904 N N . TYR A 1 255 ? 13.940 3.544 24.983 1.00 97.38 255 TYR A N 1
ATOM 1905 C CA . TYR A 1 255 ? 15.130 2.821 24.535 1.00 97.38 255 TYR A CA 1
ATOM 1906 C C . TYR A 1 255 ? 15.844 3.607 23.433 1.00 97.38 255 TYR A C 1
ATOM 1908 O O . TYR A 1 255 ? 15.293 3.779 22.353 1.00 97.38 255 TYR A O 1
ATOM 1916 N N . ASP A 1 256 ? 17.074 4.054 23.677 1.00 97.56 256 ASP A N 1
ATOM 1917 C CA . ASP A 1 256 ? 17.917 4.663 22.644 1.00 97.56 256 ASP A CA 1
ATOM 1918 C C . ASP A 1 256 ? 18.681 3.574 21.864 1.00 97.56 256 ASP A C 1
ATOM 1920 O O . ASP A 1 256 ? 19.187 2.608 22.450 1.00 97.56 256 ASP A O 1
ATOM 1924 N N . LEU A 1 257 ? 18.786 3.736 20.541 1.00 97.88 257 LEU A N 1
ATOM 1925 C CA . LEU A 1 257 ? 19.609 2.907 19.655 1.00 97.88 257 LEU A CA 1
ATOM 1926 C C . LEU A 1 257 ? 20.998 3.530 19.482 1.00 97.88 257 LEU A C 1
ATOM 1928 O O . LEU A 1 257 ? 21.205 4.425 18.662 1.00 97.88 257 LEU A O 1
ATOM 1932 N N . LEU A 1 258 ? 21.949 3.034 20.272 1.00 96.19 258 LEU A N 1
ATOM 1933 C CA . LEU A 1 258 ? 23.346 3.466 20.269 1.00 96.19 258 LEU A CA 1
ATOM 1934 C C . LEU A 1 258 ? 24.163 2.702 19.219 1.00 96.19 258 LEU A C 1
ATOM 1936 O O . LEU A 1 258 ? 23.790 1.597 18.827 1.00 96.19 258 LEU A O 1
ATOM 1940 N N . ASN A 1 259 ? 25.309 3.261 18.817 1.00 96.19 259 ASN A N 1
ATOM 1941 C CA . ASN A 1 259 ? 26.287 2.613 17.929 1.00 96.19 259 ASN A CA 1
ATOM 1942 C C . ASN A 1 259 ? 25.644 2.014 16.662 1.00 96.19 259 ASN A C 1
ATOM 1944 O O . ASN A 1 259 ? 25.873 0.857 16.317 1.00 96.19 259 ASN A O 1
ATOM 1948 N N . ALA A 1 260 ? 24.778 2.788 16.000 1.00 96.88 260 ALA A N 1
ATOM 1949 C CA . ALA A 1 260 ? 24.118 2.338 14.783 1.00 96.88 260 ALA A CA 1
ATOM 1950 C C . ALA A 1 260 ? 25.141 2.141 13.647 1.00 96.88 260 ALA A C 1
ATOM 1952 O O . ALA A 1 260 ? 25.967 3.008 13.368 1.00 96.88 260 ALA A O 1
ATOM 1953 N N . GLN A 1 261 ? 25.056 1.003 12.969 1.00 96.81 261 GLN A N 1
ATOM 1954 C CA . GLN A 1 261 ? 25.875 0.631 11.820 1.00 96.81 261 GLN A CA 1
ATOM 1955 C C . GLN A 1 261 ? 24.947 0.444 10.615 1.00 96.81 261 GLN A C 1
ATOM 1957 O O . GLN A 1 261 ? 24.036 -0.384 10.658 1.00 96.81 261 GLN A O 1
ATOM 1962 N N . LEU A 1 262 ? 25.176 1.202 9.543 1.00 95.88 262 LEU A N 1
ATOM 1963 C CA . LEU A 1 262 ? 24.546 1.009 8.238 1.00 95.88 262 LEU A CA 1
ATOM 1964 C C . LEU A 1 262 ? 25.115 -0.269 7.609 1.00 95.88 262 LEU A C 1
ATOM 1966 O O . LEU A 1 262 ? 26.315 -0.357 7.354 1.00 95.88 262 LEU A O 1
ATOM 1970 N N . LEU A 1 263 ? 24.261 -1.250 7.311 1.00 96.00 263 LEU A N 1
ATOM 1971 C CA . LEU A 1 263 ? 24.640 -2.548 6.735 1.00 96.00 263 LEU A CA 1
ATOM 1972 C C . LEU A 1 263 ? 24.878 -2.469 5.213 1.00 96.00 263 LEU A C 1
ATOM 1974 O O . LEU A 1 263 ? 24.454 -3.328 4.442 1.00 96.00 263 LEU A O 1
ATOM 1978 N N . PHE A 1 264 ? 25.548 -1.401 4.790 1.00 93.44 264 PHE A N 1
ATOM 1979 C CA . PHE A 1 264 ? 25.917 -1.086 3.419 1.00 93.44 264 PHE A CA 1
ATOM 1980 C C . PHE A 1 264 ? 27.159 -0.186 3.420 1.00 93.44 264 PHE A C 1
ATOM 1982 O O . PHE A 1 264 ? 27.350 0.623 4.331 1.00 93.44 264 PHE A O 1
ATOM 1989 N N . ASP A 1 265 ? 27.973 -0.298 2.376 1.00 92.12 265 ASP A N 1
ATOM 1990 C CA . ASP A 1 265 ? 29.121 0.563 2.106 1.00 92.12 265 ASP A CA 1
ATOM 1991 C C . ASP A 1 265 ? 29.136 0.894 0.599 1.00 92.12 265 ASP A C 1
ATOM 1993 O O . ASP A 1 265 ? 29.259 -0.022 -0.222 1.00 92.12 265 ASP A O 1
ATOM 1997 N N . PRO A 1 266 ? 28.998 2.175 0.201 1.00 88.50 266 PRO A N 1
ATOM 1998 C CA . PRO A 1 266 ? 29.035 2.576 -1.204 1.00 88.50 266 PRO A CA 1
ATOM 1999 C C . PRO A 1 266 ? 30.440 2.489 -1.827 1.00 88.50 266 PRO A C 1
ATOM 2001 O O . PRO A 1 266 ? 30.556 2.562 -3.048 1.00 88.50 266 PRO A O 1
ATOM 2004 N N . SER A 1 267 ? 31.504 2.344 -1.025 1.00 89.12 267 SER A N 1
ATOM 2005 C CA . SER A 1 267 ? 32.881 2.160 -1.505 1.00 89.12 267 SER A CA 1
ATOM 2006 C C . SER A 1 267 ? 33.266 0.690 -1.731 1.00 89.12 267 SER A C 1
ATOM 2008 O O . SER A 1 267 ? 34.206 0.409 -2.478 1.00 89.12 267 SER A O 1
ATOM 2010 N N . SER A 1 268 ? 32.509 -0.251 -1.158 1.00 89.19 268 SER A N 1
ATOM 2011 C CA . SER A 1 268 ? 32.676 -1.690 -1.381 1.00 89.19 268 SER A CA 1
ATOM 2012 C C . SER A 1 268 ? 32.226 -2.129 -2.789 1.00 89.19 268 SER A C 1
ATOM 2014 O O . SER A 1 268 ? 31.412 -1.448 -3.423 1.00 89.19 268 SER A O 1
ATOM 2016 N N . PRO A 1 269 ? 32.715 -3.274 -3.313 1.00 87.94 269 PRO A N 1
ATOM 2017 C CA . PRO A 1 269 ? 32.390 -3.730 -4.667 1.00 87.94 269 PRO A CA 1
ATOM 2018 C C . PRO A 1 269 ? 30.903 -4.089 -4.850 1.00 87.94 269 PRO A C 1
ATOM 2020 O O . PRO A 1 269 ? 30.423 -5.111 -4.356 1.00 87.94 269 PRO A O 1
ATOM 2023 N N . GLN A 1 270 ? 30.185 -3.251 -5.599 1.00 93.06 270 GLN A N 1
ATOM 2024 C CA . GLN A 1 270 ? 28.742 -3.367 -5.858 1.00 93.06 270 GLN A CA 1
ATOM 2025 C C . GLN A 1 270 ? 28.384 -4.582 -6.751 1.00 93.06 270 GLN A C 1
ATOM 2027 O O . GLN A 1 270 ? 29.251 -5.051 -7.496 1.00 93.06 270 GLN A O 1
ATOM 2032 N N . PRO A 1 271 ? 27.122 -5.078 -6.739 1.00 94.25 271 PRO A N 1
ATOM 2033 C CA . PRO A 1 271 ? 26.717 -6.293 -7.463 1.00 94.25 271 PRO A CA 1
ATOM 2034 C C . PRO A 1 271 ? 26.970 -6.257 -8.966 1.00 94.25 271 PRO A C 1
ATOM 2036 O O . PRO A 1 271 ? 27.292 -7.284 -9.551 1.00 94.25 271 PRO A O 1
ATOM 2039 N N . VAL A 1 272 ? 26.853 -5.081 -9.587 1.00 95.69 272 VAL A N 1
ATOM 2040 C CA . VAL A 1 272 ? 27.235 -4.838 -10.980 1.00 95.69 272 VAL A CA 1
ATOM 2041 C C . VAL A 1 272 ? 28.152 -3.621 -10.999 1.00 95.69 272 VAL A C 1
ATOM 2043 O O . VAL A 1 272 ? 27.811 -2.573 -10.452 1.00 95.69 272 VAL A O 1
ATOM 2046 N N . SER A 1 273 ? 29.328 -3.752 -11.608 1.00 94.81 273 SER A N 1
ATOM 2047 C CA . SER A 1 273 ? 30.336 -2.686 -11.670 1.00 94.81 273 SER A CA 1
ATOM 2048 C C . SER A 1 273 ? 31.165 -2.758 -12.956 1.00 94.81 273 SER A C 1
ATOM 2050 O O . SER A 1 273 ? 31.175 -3.777 -13.646 1.00 94.81 273 SER A O 1
ATOM 2052 N N . VAL A 1 274 ? 31.849 -1.664 -13.306 1.00 95.50 274 VAL A N 1
ATOM 2053 C CA . VAL A 1 274 ? 32.781 -1.625 -14.447 1.00 95.50 274 VAL A CA 1
ATOM 2054 C C . VAL A 1 274 ? 34.092 -2.317 -14.061 1.00 95.50 274 VAL A C 1
ATOM 2056 O O . VAL A 1 274 ? 34.620 -2.097 -12.971 1.00 95.50 274 VAL A O 1
ATOM 2059 N N . HIS A 1 275 ? 34.634 -3.151 -14.949 1.00 93.50 275 HIS A N 1
ATOM 2060 C CA . HIS A 1 275 ? 35.843 -3.931 -14.692 1.00 93.50 275 HIS A CA 1
ATOM 2061 C C . HIS A 1 275 ? 37.060 -3.003 -14.473 1.00 93.50 275 HIS A C 1
ATOM 2063 O O . HIS A 1 275 ? 37.415 -2.241 -15.377 1.00 93.50 275 HIS A O 1
ATOM 2069 N N . PRO A 1 276 ? 37.777 -3.079 -13.333 1.00 89.62 276 PRO A N 1
ATOM 2070 C CA . PRO A 1 276 ? 38.742 -2.046 -12.930 1.00 89.62 276 PRO A CA 1
ATOM 2071 C C . PRO A 1 276 ? 39.969 -1.889 -13.847 1.00 89.62 276 PRO A C 1
ATOM 2073 O O . PRO A 1 276 ? 40.628 -0.855 -13.809 1.00 89.62 276 PRO A O 1
ATOM 2076 N N . GLN A 1 277 ? 40.285 -2.881 -14.689 1.00 93.38 277 GLN A N 1
ATOM 2077 C CA . GLN A 1 277 ? 41.323 -2.776 -15.734 1.00 93.38 277 GLN A CA 1
ATOM 2078 C C . GLN A 1 277 ? 40.765 -2.703 -17.171 1.00 93.38 277 GLN A C 1
ATOM 2080 O O . GLN A 1 277 ? 41.540 -2.627 -18.124 1.00 93.38 277 GLN A O 1
ATOM 2085 N N . HIS A 1 278 ? 39.440 -2.747 -17.348 1.00 93.50 278 HIS A N 1
ATOM 2086 C CA . HIS A 1 278 ? 38.768 -2.830 -18.649 1.00 93.50 278 HIS A CA 1
ATOM 2087 C C . HIS A 1 278 ? 37.479 -1.994 -18.639 1.00 93.50 278 HIS A C 1
ATOM 2089 O O . HIS A 1 278 ? 36.390 -2.505 -18.397 1.00 93.50 278 HIS A O 1
ATOM 2095 N N . ALA A 1 279 ? 37.604 -0.692 -18.909 1.00 92.69 279 ALA A N 1
ATOM 2096 C CA . ALA A 1 279 ? 36.480 0.249 -18.864 1.00 92.69 279 ALA A CA 1
ATOM 2097 C C . ALA A 1 279 ? 35.346 -0.055 -19.872 1.00 92.69 279 ALA A C 1
ATOM 2099 O O . ALA A 1 279 ? 34.266 0.511 -19.755 1.00 92.69 279 ALA A O 1
ATOM 2100 N N . ASP A 1 280 ? 35.575 -0.952 -20.837 1.00 94.81 280 ASP A N 1
ATOM 2101 C CA . ASP A 1 280 ? 34.597 -1.455 -21.808 1.00 94.81 280 ASP A CA 1
ATOM 2102 C C . ASP A 1 280 ? 33.789 -2.668 -21.304 1.00 94.81 280 ASP A C 1
ATOM 2104 O O . ASP A 1 280 ? 32.977 -3.219 -22.048 1.00 94.81 280 ASP A O 1
ATOM 2108 N N . GLN A 1 281 ? 34.022 -3.141 -20.075 1.00 97.12 281 GLN A N 1
ATOM 2109 C CA . GLN A 1 281 ? 33.474 -4.401 -19.567 1.00 97.12 281 GLN A CA 1
ATOM 2110 C C . GLN A 1 281 ? 32.771 -4.243 -18.213 1.00 97.12 281 GLN A C 1
ATOM 2112 O O . GLN A 1 281 ? 33.194 -3.460 -17.365 1.00 97.12 281 GLN A O 1
ATOM 2117 N N . LEU A 1 282 ? 31.710 -5.027 -18.002 1.00 97.56 282 LEU A N 1
ATOM 2118 C CA . LEU A 1 282 ? 31.011 -5.150 -16.718 1.00 97.56 282 LEU A CA 1
ATOM 2119 C C . LEU A 1 282 ? 31.415 -6.442 -15.999 1.00 97.56 282 LEU A C 1
ATOM 2121 O O . LEU A 1 282 ? 31.744 -7.447 -16.632 1.00 97.56 282 LEU A O 1
ATOM 2125 N N . VAL A 1 283 ? 31.341 -6.412 -14.670 1.00 95.38 283 VAL A N 1
ATOM 2126 C CA . VAL A 1 283 ? 31.548 -7.545 -13.761 1.00 95.38 283 VAL A CA 1
ATOM 2127 C C . VAL A 1 283 ? 30.346 -7.660 -12.832 1.00 95.38 283 VAL A C 1
ATOM 2129 O O . VAL A 1 283 ? 29.843 -6.649 -12.342 1.00 95.38 283 VAL A O 1
ATOM 2132 N N . ILE A 1 284 ? 29.921 -8.898 -12.572 1.00 95.44 284 ILE A N 1
ATOM 2133 C CA . ILE A 1 284 ? 28.922 -9.221 -11.550 1.00 95.44 284 ILE A CA 1
ATOM 2134 C C . ILE A 1 284 ? 29.652 -9.726 -10.304 1.00 95.44 284 ILE A C 1
ATOM 2136 O O . ILE A 1 284 ? 30.356 -10.736 -10.372 1.00 95.44 284 ILE A O 1
ATOM 2140 N N . ASN A 1 285 ? 29.480 -9.041 -9.174 1.00 94.56 285 ASN A N 1
ATOM 2141 C CA . ASN A 1 285 ? 29.981 -9.479 -7.876 1.00 94.56 285 ASN A CA 1
ATOM 2142 C C . ASN A 1 285 ? 28.882 -10.234 -7.113 1.00 94.56 285 ASN A C 1
ATOM 2144 O O . ASN A 1 285 ? 27.968 -9.626 -6.562 1.00 94.56 285 ASN A O 1
ATOM 2148 N N . ARG A 1 286 ? 28.998 -11.564 -7.058 1.00 91.81 286 ARG A N 1
ATOM 2149 C CA . ARG A 1 286 ? 28.070 -12.444 -6.324 1.00 91.81 286 ARG A CA 1
ATOM 2150 C C . ARG A 1 286 ? 28.256 -12.384 -4.801 1.00 91.81 286 ARG A C 1
ATOM 2152 O O . ARG A 1 286 ? 27.329 -12.708 -4.068 1.00 91.81 286 ARG A O 1
ATOM 2159 N N . ASP A 1 287 ? 29.410 -11.904 -4.338 1.00 93.50 287 ASP A N 1
ATOM 2160 C CA . ASP A 1 287 ? 29.729 -11.709 -2.919 1.00 93.50 287 ASP A CA 1
ATOM 2161 C C . ASP A 1 287 ? 29.389 -10.277 -2.433 1.00 93.50 287 ASP A C 1
ATOM 2163 O O . ASP A 1 287 ? 29.834 -9.843 -1.370 1.00 93.50 287 ASP A O 1
ATOM 2167 N N . ALA A 1 288 ? 28.624 -9.501 -3.215 1.00 94.00 288 ALA A N 1
ATOM 2168 C CA . ALA A 1 288 ? 28.256 -8.124 -2.886 1.00 94.00 288 ALA A CA 1
ATOM 2169 C C . ALA A 1 288 ? 27.202 -8.058 -1.767 1.00 94.00 288 ALA A C 1
ATOM 2171 O O . ALA A 1 288 ? 26.021 -8.346 -1.980 1.00 94.00 288 ALA A O 1
ATOM 2172 N N . ILE A 1 289 ? 27.615 -7.602 -0.581 1.00 93.75 289 ILE A N 1
ATOM 2173 C CA . ILE A 1 289 ? 26.723 -7.425 0.570 1.00 93.75 289 ILE A CA 1
ATOM 2174 C C . ILE A 1 289 ? 25.691 -6.330 0.262 1.00 93.75 289 ILE A C 1
ATOM 2176 O O . ILE A 1 289 ? 25.989 -5.136 0.287 1.00 93.75 289 ILE A O 1
ATOM 2180 N N . THR A 1 290 ? 24.457 -6.742 -0.024 1.00 89.31 290 THR A N 1
ATOM 2181 C CA . THR A 1 290 ? 23.365 -5.848 -0.437 1.00 89.31 290 THR A CA 1
ATOM 2182 C C . THR A 1 290 ? 22.144 -6.012 0.449 1.00 89.31 290 THR A C 1
ATOM 2184 O O . THR A 1 290 ? 21.091 -6.465 0.014 1.00 89.31 290 THR A O 1
ATOM 2187 N N . VAL A 1 291 ? 22.281 -5.617 1.717 1.00 92.75 291 VAL A N 1
ATOM 2188 C CA . VAL A 1 291 ? 21.182 -5.651 2.689 1.00 92.75 291 VAL A CA 1
ATOM 2189 C C . VAL A 1 291 ? 20.120 -4.609 2.303 1.00 92.75 291 VAL A C 1
ATOM 2191 O O . VAL A 1 291 ? 20.207 -3.437 2.671 1.00 92.75 291 VAL A O 1
ATOM 2194 N N . GLY A 1 292 ? 19.151 -5.042 1.491 1.00 86.00 292 GLY A N 1
ATOM 2195 C CA . GLY A 1 292 ? 17.973 -4.278 1.090 1.00 86.00 292 GLY A CA 1
ATOM 2196 C C . GLY A 1 292 ? 16.950 -4.267 2.219 1.00 86.00 292 GLY A C 1
ATOM 2197 O O . GLY A 1 292 ? 17.001 -3.406 3.092 1.00 86.00 292 GLY A O 1
ATOM 2198 N N . GLU A 1 293 ? 16.049 -5.251 2.240 1.00 90.00 293 GLU A N 1
ATOM 2199 C CA . GLU A 1 293 ? 15.109 -5.439 3.356 1.00 90.00 293 GLU A CA 1
ATOM 2200 C C . GLU A 1 293 ? 15.631 -6.515 4.320 1.00 90.00 293 GLU A C 1
ATOM 2202 O O . GLU A 1 293 ? 15.861 -7.662 3.928 1.00 90.00 293 GLU A O 1
ATOM 2207 N N . LEU A 1 294 ? 15.845 -6.144 5.584 1.00 94.69 294 LEU A N 1
ATOM 2208 C CA . LEU A 1 294 ? 16.354 -7.021 6.637 1.00 94.69 294 LEU A CA 1
ATOM 2209 C C . LEU A 1 294 ? 15.223 -7.931 7.133 1.00 94.69 294 LEU A C 1
ATOM 2211 O O . LEU A 1 294 ? 14.181 -7.457 7.587 1.00 94.69 294 LEU A O 1
ATOM 2215 N N . ARG A 1 295 ? 15.426 -9.253 7.069 1.00 93.94 295 ARG A N 1
ATOM 2216 C CA . ARG A 1 295 ? 14.408 -10.255 7.445 1.00 93.94 295 ARG A CA 1
ATOM 2217 C C . ARG A 1 295 ? 14.658 -10.988 8.753 1.00 93.94 295 ARG A C 1
ATOM 2219 O O . ARG A 1 295 ? 13.725 -11.548 9.321 1.00 93.94 295 ARG A O 1
ATOM 2226 N N . GLY A 1 296 ? 15.862 -10.890 9.300 1.00 94.75 296 GLY A N 1
ATOM 2227 C CA . GLY A 1 296 ? 16.175 -11.397 10.631 1.00 94.75 296 GLY A CA 1
ATOM 2228 C C . GLY A 1 296 ? 17.629 -11.802 10.751 1.00 94.75 296 GLY A C 1
ATOM 2229 O O . GLY A 1 296 ? 18.477 -11.346 9.983 1.00 94.75 296 GLY A O 1
ATOM 2230 N N . PHE A 1 297 ? 17.906 -12.707 11.681 1.00 96.25 297 PHE A N 1
ATOM 2231 C CA . PHE A 1 297 ? 19.239 -13.240 11.922 1.00 96.25 297 PHE A CA 1
ATOM 2232 C C . PHE A 1 297 ? 19.209 -14.768 11.974 1.00 96.25 297 PHE A C 1
ATOM 2234 O O . PHE A 1 297 ? 18.186 -15.377 12.285 1.00 96.25 297 PHE A O 1
ATOM 2241 N N . SER A 1 298 ? 20.361 -15.380 11.706 1.00 95.25 298 SER A N 1
ATOM 2242 C CA . SER A 1 298 ? 20.659 -16.768 12.094 1.00 95.25 298 SER A CA 1
ATOM 2243 C C . SER A 1 298 ? 20.305 -17.043 13.566 1.00 95.25 298 SER A C 1
ATOM 2245 O O . SER A 1 298 ? 20.439 -16.167 14.424 1.00 95.25 298 SER A O 1
ATOM 2247 N N . GLY A 1 299 ? 19.910 -18.276 13.887 1.00 92.88 299 GLY A N 1
ATOM 2248 C CA . GLY A 1 299 ? 19.579 -18.696 15.250 1.00 92.88 299 GLY A CA 1
ATOM 2249 C C . GLY A 1 299 ? 20.767 -18.614 16.216 1.00 92.88 299 GLY A C 1
ATOM 2250 O O . GLY A 1 299 ? 20.567 -18.383 17.411 1.00 92.88 299 GLY A O 1
ATOM 2251 N N . SER A 1 300 ? 22.006 -18.729 15.715 1.00 93.12 300 SER A N 1
ATOM 2252 C CA . SER A 1 300 ? 23.222 -18.459 16.500 1.00 93.12 300 SER A CA 1
ATOM 2253 C C . SER A 1 300 ? 23.667 -16.989 16.549 1.00 93.12 300 SER A C 1
ATOM 2255 O O . SER A 1 300 ? 24.635 -16.696 17.253 1.00 93.12 300 SER A O 1
ATOM 2257 N N . GLY A 1 301 ? 22.971 -16.068 15.869 1.00 95.19 301 GLY A N 1
ATOM 2258 C CA . GLY A 1 301 ? 23.262 -14.629 15.894 1.00 95.19 301 GLY A CA 1
ATOM 2259 C C . GLY A 1 301 ? 24.600 -14.243 15.259 1.00 95.19 301 GLY A C 1
ATOM 2260 O O . GLY A 1 301 ? 25.288 -13.364 15.767 1.00 95.19 301 GLY A O 1
ATOM 2261 N N . LYS A 1 302 ? 25.017 -14.943 14.199 1.00 95.50 302 LYS A N 1
ATOM 2262 C CA . LYS A 1 302 ? 26.254 -14.642 13.456 1.00 95.50 302 LYS A CA 1
ATOM 2263 C C . LYS A 1 302 ? 26.003 -13.903 12.160 1.00 95.50 302 LYS A C 1
ATOM 2265 O O . LYS A 1 302 ? 26.780 -13.032 11.801 1.00 95.50 302 LYS A O 1
ATOM 2270 N N . GLU A 1 303 ? 24.945 -14.272 11.453 1.00 96.50 303 GLU A N 1
ATOM 2271 C CA . GLU A 1 303 ? 24.613 -13.732 10.140 1.00 96.50 303 GLU A CA 1
ATOM 2272 C C . GLU A 1 303 ? 23.286 -12.976 10.172 1.00 96.50 303 GLU A C 1
ATOM 2274 O O . GLU A 1 303 ? 22.321 -13.436 10.797 1.00 96.50 303 GLU A O 1
ATOM 2279 N N . VAL A 1 304 ? 23.240 -11.848 9.460 1.00 97.56 304 VAL A N 1
ATOM 2280 C CA . VAL A 1 304 ? 22.001 -11.156 9.077 1.00 97.56 304 VAL A CA 1
ATOM 2281 C C . VAL A 1 304 ? 21.419 -11.818 7.833 1.00 97.56 304 VAL A C 1
ATOM 2283 O O . VAL A 1 304 ? 22.166 -12.211 6.941 1.00 97.56 304 VAL A O 1
ATOM 2286 N N . THR A 1 305 ? 20.094 -11.936 7.771 1.00 96.44 305 THR A N 1
ATOM 2287 C CA . THR A 1 305 ? 19.332 -12.435 6.613 1.00 96.44 305 THR A CA 1
ATOM 2288 C C . THR A 1 305 ? 18.548 -11.299 5.969 1.00 96.44 305 THR A C 1
ATOM 2290 O O . THR A 1 305 ? 18.009 -10.442 6.676 1.00 96.44 305 THR A O 1
ATOM 2293 N N . TYR A 1 306 ? 18.493 -11.274 4.640 1.00 95.81 306 TYR A N 1
ATOM 2294 C CA . TYR A 1 306 ? 17.938 -10.149 3.890 1.00 95.81 306 TYR A CA 1
ATOM 2295 C C . TYR A 1 306 ? 17.460 -10.535 2.489 1.00 95.81 306 TYR A C 1
ATOM 2297 O O . TYR A 1 306 ? 17.909 -11.532 1.924 1.00 95.81 306 TYR A O 1
ATOM 2305 N N . LEU A 1 307 ? 16.575 -9.709 1.929 1.00 93.56 307 LEU A N 1
ATOM 2306 C CA . LEU A 1 307 ? 16.300 -9.680 0.492 1.00 93.56 307 LEU A CA 1
ATOM 2307 C C . LEU A 1 307 ? 17.409 -8.864 -0.184 1.00 93.56 307 LEU A C 1
ATOM 2309 O O . LEU A 1 307 ? 17.614 -7.696 0.165 1.00 93.56 307 LEU A O 1
ATOM 2313 N N . GLY A 1 308 ? 18.163 -9.515 -1.071 1.00 88.69 308 GLY A N 1
ATOM 2314 C CA . GLY A 1 308 ? 19.368 -8.964 -1.701 1.00 88.69 308 GLY A CA 1
ATOM 2315 C C . GLY A 1 308 ? 19.171 -8.561 -3.159 1.00 88.69 308 GLY A C 1
ATOM 2316 O O . GLY A 1 308 ? 18.071 -8.658 -3.705 1.00 88.69 308 GLY A O 1
ATOM 2317 N N . TYR A 1 309 ? 20.256 -8.130 -3.808 1.00 91.62 309 TYR A N 1
ATOM 2318 C CA . TYR A 1 309 ? 20.262 -8.012 -5.266 1.00 91.62 309 TYR A CA 1
ATOM 2319 C C . TYR A 1 309 ? 20.141 -9.414 -5.905 1.00 91.62 309 TYR A C 1
ATOM 2321 O O . TYR A 1 309 ? 20.794 -10.339 -5.414 1.00 91.62 309 TYR A O 1
ATOM 2329 N N . PRO A 1 310 ? 19.339 -9.609 -6.970 1.00 92.50 310 PRO A N 1
ATOM 2330 C CA . PRO A 1 310 ? 19.185 -10.916 -7.615 1.00 92.50 310 PRO A CA 1
ATOM 2331 C C . PRO A 1 310 ? 20.520 -11.513 -8.079 1.00 92.50 310 PRO A C 1
ATOM 2333 O O . PRO A 1 310 ? 21.378 -10.782 -8.566 1.00 92.50 310 PRO A O 1
ATOM 2336 N N . GLU A 1 311 ? 20.695 -12.838 -7.990 1.00 92.06 311 GLU A N 1
ATOM 2337 C CA . GLU A 1 311 ? 21.829 -13.534 -8.639 1.00 92.06 311 GLU A CA 1
ATOM 2338 C C . GLU A 1 311 ? 21.474 -14.025 -10.058 1.00 92.06 311 GLU A C 1
ATOM 2340 O O . GLU A 1 311 ? 22.344 -14.197 -10.911 1.00 92.06 311 GLU A O 1
ATOM 2345 N N . GLU A 1 312 ? 20.183 -14.225 -10.324 1.00 92.75 312 GLU A N 1
ATOM 2346 C CA . GLU A 1 312 ? 19.612 -14.501 -11.643 1.00 92.75 312 GLU A CA 1
ATOM 2347 C C . GLU A 1 312 ? 18.492 -13.495 -11.900 1.00 92.75 312 GLU A C 1
ATOM 2349 O O . GLU A 1 312 ? 17.761 -13.138 -10.975 1.00 92.75 312 GLU A O 1
ATOM 2354 N N . SER A 1 313 ? 18.356 -13.025 -13.141 1.00 94.31 313 SER A N 1
ATOM 2355 C CA . SER A 1 313 ? 17.445 -11.919 -13.433 1.00 94.31 313 SER A CA 1
ATOM 2356 C C . SER A 1 313 ? 16.003 -12.228 -13.043 1.00 94.31 313 SER A C 1
ATOM 2358 O O . SER A 1 313 ? 15.474 -13.305 -13.316 1.00 94.31 313 SER A O 1
ATOM 2360 N N . SER A 1 314 ? 15.348 -11.227 -12.458 1.00 93.12 314 SER A N 1
ATOM 2361 C CA . SER A 1 314 ? 13.981 -11.268 -11.945 1.00 93.12 314 SER A CA 1
ATOM 2362 C C . SER A 1 314 ? 13.752 -12.207 -10.754 1.00 93.12 314 SER A C 1
ATOM 2364 O O . SER A 1 314 ? 12.605 -12.329 -10.330 1.00 93.12 314 SER A O 1
ATOM 2366 N N . ASN A 1 315 ? 14.787 -12.854 -10.195 1.00 92.62 315 ASN A N 1
ATOM 2367 C CA . ASN A 1 315 ? 14.628 -13.749 -9.048 1.00 92.62 315 ASN A CA 1
ATOM 2368 C C . ASN A 1 315 ? 15.015 -13.080 -7.725 1.00 92.62 315 ASN A C 1
ATOM 2370 O O . ASN A 1 315 ? 16.195 -12.868 -7.442 1.00 92.62 315 ASN A O 1
ATOM 2374 N N . ILE A 1 316 ? 14.021 -12.758 -6.897 1.00 92.56 316 ILE A N 1
ATOM 2375 C CA . ILE A 1 316 ? 14.253 -12.077 -5.619 1.00 92.56 316 ILE A CA 1
ATOM 2376 C C . ILE A 1 316 ? 14.521 -13.116 -4.527 1.00 92.56 316 ILE A C 1
ATOM 2378 O O . ILE A 1 316 ? 13.598 -13.642 -3.908 1.00 92.56 316 ILE A O 1
ATOM 2382 N N . ASP A 1 317 ? 15.803 -13.412 -4.320 1.00 91.50 317 ASP A N 1
ATOM 2383 C CA . ASP A 1 317 ? 16.279 -14.414 -3.368 1.00 91.50 317 ASP A CA 1
ATOM 2384 C C . ASP A 1 317 ? 16.561 -13.855 -1.962 1.00 91.50 317 ASP A C 1
ATOM 2386 O O . ASP A 1 317 ? 16.912 -12.685 -1.771 1.00 91.50 317 ASP A O 1
ATOM 2390 N N . VAL A 1 318 ? 16.485 -14.745 -0.966 1.00 94.06 318 VAL A N 1
ATOM 2391 C CA . VAL A 1 318 ? 17.007 -14.492 0.382 1.00 94.06 318 VAL A CA 1
ATOM 2392 C C . VAL A 1 318 ? 18.493 -14.838 0.439 1.00 94.06 318 VAL A C 1
ATOM 2394 O O . VAL A 1 318 ? 18.919 -15.937 0.070 1.00 94.06 318 VAL A O 1
ATOM 2397 N N . PHE A 1 319 ? 19.269 -13.926 1.014 1.00 95.38 319 PHE A N 1
ATOM 2398 C CA . PHE A 1 319 ? 20.689 -14.082 1.304 1.00 95.38 319 PHE A CA 1
ATOM 2399 C C . PHE A 1 319 ? 20.946 -14.002 2.812 1.00 95.38 319 PHE A C 1
ATOM 2401 O O . PHE A 1 319 ? 20.119 -13.514 3.588 1.00 95.38 319 PHE A O 1
ATOM 2408 N N . ALA A 1 320 ? 22.126 -14.454 3.228 1.00 95.69 320 ALA A N 1
ATOM 2409 C CA . ALA A 1 320 ? 22.711 -14.145 4.524 1.00 95.69 320 ALA A CA 1
ATOM 2410 C C . ALA A 1 320 ? 24.143 -13.615 4.375 1.00 95.69 320 ALA A C 1
ATOM 2412 O O . ALA A 1 320 ? 24.848 -14.001 3.444 1.00 95.69 320 ALA A O 1
ATOM 2413 N N . ALA A 1 321 ? 24.569 -12.753 5.300 1.00 97.00 321 ALA A N 1
ATOM 2414 C CA . ALA A 1 321 ? 25.945 -12.263 5.408 1.00 97.00 321 ALA A CA 1
ATOM 2415 C C . ALA A 1 321 ? 26.439 -12.352 6.860 1.00 97.00 321 ALA A C 1
ATOM 2417 O O . ALA A 1 321 ? 25.744 -11.917 7.782 1.00 97.00 321 ALA A O 1
ATOM 2418 N N . ASP A 1 322 ? 27.634 -12.908 7.068 1.00 97.25 322 ASP A N 1
ATOM 2419 C CA . ASP A 1 322 ? 28.244 -13.044 8.397 1.00 97.25 322 ASP A CA 1
ATOM 2420 C C . ASP A 1 322 ? 28.731 -11.688 8.946 1.00 97.25 322 ASP A C 1
ATOM 2422 O O . ASP A 1 322 ? 29.519 -10.975 8.323 1.00 97.25 322 ASP A O 1
ATOM 2426 N N . LEU A 1 323 ? 28.269 -11.332 10.146 1.00 96.75 323 LEU A N 1
ATOM 2427 C CA . LEU A 1 323 ? 28.484 -10.035 10.799 1.00 96.75 323 LEU A CA 1
ATOM 2428 C C . LEU A 1 323 ? 29.944 -9.799 11.232 1.00 96.75 323 LEU A C 1
ATOM 2430 O O . LEU A 1 323 ? 30.300 -8.674 11.574 1.00 96.75 323 LEU A O 1
ATOM 2434 N N . ALA A 1 324 ? 30.799 -10.827 11.231 1.00 95.69 324 ALA A N 1
ATOM 2435 C CA . ALA A 1 324 ? 32.211 -10.709 11.600 1.00 95.69 324 ALA A CA 1
ATOM 2436 C C . ALA A 1 324 ? 33.161 -10.720 10.389 1.00 95.69 324 ALA A C 1
ATOM 2438 O O . ALA A 1 324 ? 34.258 -10.172 10.475 1.00 95.69 324 ALA A O 1
ATOM 2439 N N . THR A 1 325 ? 32.764 -11.349 9.279 1.00 95.56 325 THR A N 1
ATOM 2440 C CA . THR A 1 325 ? 33.637 -11.629 8.123 1.00 95.56 325 THR A CA 1
ATOM 2441 C C . THR A 1 325 ? 33.125 -11.086 6.792 1.00 95.56 325 THR A C 1
ATOM 2443 O O . THR A 1 325 ? 33.916 -10.956 5.864 1.00 95.56 325 THR A O 1
ATOM 2446 N N . GLY A 1 326 ? 31.832 -10.772 6.679 1.00 94.81 326 GLY A N 1
ATOM 2447 C CA . GLY A 1 326 ? 31.203 -10.331 5.430 1.00 94.81 326 GLY A CA 1
ATOM 2448 C C . GLY A 1 326 ? 30.935 -11.451 4.423 1.00 94.81 326 GLY A C 1
ATOM 2449 O O . GLY A 1 326 ? 30.473 -11.169 3.324 1.00 94.81 326 GLY A O 1
ATOM 2450 N N . ALA A 1 327 ? 31.194 -12.716 4.775 1.00 96.25 327 ALA A N 1
ATOM 2451 C CA . ALA A 1 327 ? 30.943 -13.847 3.888 1.00 96.25 327 ALA A CA 1
ATOM 2452 C C . ALA A 1 327 ? 29.444 -13.955 3.551 1.00 96.25 327 ALA A C 1
ATOM 2454 O O . ALA A 1 327 ? 28.617 -14.129 4.451 1.00 96.25 327 ALA A O 1
ATOM 2455 N N . VAL A 1 328 ? 29.110 -13.852 2.261 1.00 95.06 328 VAL A N 1
ATOM 2456 C CA . VAL A 1 328 ? 27.739 -13.940 1.739 1.00 95.06 328 VAL A CA 1
ATOM 2457 C C . VAL A 1 328 ? 27.386 -15.390 1.401 1.00 95.06 328 VAL A C 1
ATOM 2459 O O . VAL A 1 328 ? 28.225 -16.170 0.953 1.00 95.06 328 VAL A O 1
ATOM 2462 N N . ARG A 1 329 ? 26.117 -15.761 1.597 1.00 92.25 329 ARG A N 1
ATOM 2463 C CA . ARG A 1 329 ? 25.528 -17.005 1.088 1.00 92.25 329 ARG A CA 1
ATOM 2464 C C . ARG A 1 329 ? 24.087 -16.786 0.626 1.00 92.25 329 ARG A C 1
ATOM 2466 O O . ARG A 1 329 ? 23.257 -16.292 1.386 1.00 92.25 329 ARG A O 1
ATOM 2473 N N . ARG A 1 330 ? 23.783 -17.195 -0.606 1.00 92.31 330 ARG A N 1
ATOM 2474 C CA . ARG A 1 330 ? 22.419 -17.298 -1.150 1.00 92.31 330 ARG A CA 1
ATOM 2475 C C . ARG A 1 330 ? 21.710 -18.503 -0.518 1.00 92.31 330 ARG A C 1
ATOM 2477 O O . ARG A 1 330 ? 22.313 -19.569 -0.411 1.00 92.31 330 ARG A O 1
ATOM 2484 N N . LEU A 1 331 ? 20.474 -18.329 -0.045 1.00 92.19 331 LEU A N 1
ATOM 2485 C CA . LEU A 1 331 ? 19.730 -19.361 0.702 1.00 92.19 331 LEU A CA 1
ATOM 2486 C C . LEU A 1 331 ? 18.618 -20.016 -0.128 1.00 92.19 331 LEU A C 1
ATOM 2488 O O . LEU A 1 331 ? 18.326 -21.202 0.049 1.00 92.19 331 LEU A O 1
ATOM 2492 N N . THR A 1 332 ? 18.019 -19.254 -1.040 1.00 92.69 332 THR A N 1
ATOM 2493 C CA . THR A 1 332 ? 17.012 -19.718 -2.002 1.00 92.69 332 THR A CA 1
ATOM 2494 C C . THR A 1 332 ? 17.561 -19.693 -3.424 1.00 92.69 332 THR A C 1
ATOM 2496 O O . THR A 1 332 ? 18.493 -18.958 -3.735 1.00 92.69 332 THR A O 1
ATOM 2499 N N . SER A 1 333 ? 17.013 -20.540 -4.290 1.00 90.69 333 SER A N 1
ATOM 2500 C CA . SER A 1 333 ? 17.273 -20.506 -5.735 1.00 90.69 333 SER A CA 1
ATOM 2501 C C . SER A 1 333 ? 16.119 -21.088 -6.564 1.00 90.69 333 SER A C 1
ATOM 2503 O O . SER A 1 333 ? 16.284 -21.383 -7.754 1.00 90.69 333 SER A O 1
ATOM 2505 N N . HIS A 1 334 ? 14.938 -21.270 -5.963 1.00 90.81 334 HIS A N 1
ATOM 2506 C CA . HIS A 1 334 ? 13.704 -21.468 -6.720 1.00 90.81 334 HIS A CA 1
ATOM 2507 C C . HIS A 1 334 ? 13.354 -20.173 -7.483 1.00 90.81 334 HIS A C 1
ATOM 2509 O O . HIS A 1 334 ? 13.521 -19.100 -6.908 1.00 90.81 334 HIS A O 1
ATOM 2515 N N . PRO A 1 335 ? 12.878 -20.239 -8.742 1.00 88.19 335 PRO A N 1
ATOM 2516 C CA . PRO A 1 335 ? 12.615 -19.054 -9.559 1.00 88.19 335 PRO A CA 1
ATOM 2517 C C . PRO A 1 335 ? 11.274 -18.351 -9.225 1.00 88.19 335 PRO A C 1
ATOM 2519 O O . PRO A 1 335 ? 10.495 -18.049 -10.124 1.00 88.19 335 PRO A O 1
ATOM 2522 N N . GLU A 1 336 ? 10.966 -18.138 -7.944 1.00 89.19 336 GLU A N 1
ATOM 2523 C CA . GLU A 1 336 ? 9.729 -17.508 -7.433 1.00 89.19 336 GLU A CA 1
ATOM 2524 C C . GLU A 1 336 ? 10.054 -16.538 -6.282 1.00 89.19 336 GLU A C 1
ATOM 2526 O O . GLU A 1 336 ? 11.149 -16.574 -5.722 1.00 89.19 336 GLU A O 1
ATOM 2531 N N . TYR A 1 337 ? 9.104 -15.680 -5.897 1.00 92.69 337 TYR A N 1
ATOM 2532 C CA . TYR A 1 337 ? 9.329 -14.695 -4.835 1.00 92.69 337 TYR A CA 1
ATOM 2533 C C . TYR A 1 337 ? 9.273 -15.313 -3.434 1.00 92.69 337 TYR A C 1
ATOM 2535 O O . TYR A 1 337 ? 8.233 -15.859 -3.043 1.00 92.69 337 TYR A O 1
ATOM 2543 N N . VAL A 1 338 ? 10.332 -15.107 -2.647 1.00 92.19 338 VAL A N 1
ATOM 2544 C CA . VAL A 1 338 ? 10.425 -15.468 -1.225 1.00 92.19 338 VAL A CA 1
ATOM 2545 C C . VAL A 1 338 ? 10.411 -14.228 -0.323 1.00 92.19 338 VAL A C 1
ATOM 2547 O O . VAL A 1 338 ? 11.258 -13.351 -0.452 1.00 92.19 338 VAL A O 1
ATOM 2550 N N . ASP A 1 339 ? 9.476 -14.167 0.632 1.00 88.25 339 ASP A N 1
ATOM 2551 C CA . ASP A 1 339 ? 9.413 -13.140 1.680 1.00 88.25 339 ASP A CA 1
ATOM 2552 C C . ASP A 1 339 ? 8.369 -13.440 2.779 1.00 88.25 339 ASP A C 1
ATOM 2554 O O . ASP A 1 339 ? 7.183 -13.566 2.458 1.00 88.25 339 ASP A O 1
ATOM 2558 N N . PRO A 1 340 ? 8.710 -13.371 4.083 1.00 88.75 340 PRO A N 1
ATOM 2559 C CA . PRO A 1 340 ? 10.043 -13.382 4.702 1.00 88.75 340 PRO A CA 1
ATOM 2560 C C . PRO A 1 340 ? 10.504 -14.789 5.153 1.00 88.75 340 PRO A C 1
ATOM 2562 O O . PRO A 1 340 ? 9.899 -15.812 4.829 1.00 88.75 340 PRO A O 1
ATOM 2565 N N . ILE A 1 341 ? 11.608 -14.828 5.907 1.00 94.69 341 ILE A N 1
ATOM 2566 C CA . ILE A 1 341 ? 12.309 -16.020 6.413 1.00 94.69 341 ILE A CA 1
ATOM 2567 C C . ILE A 1 341 ? 12.398 -16.009 7.951 1.00 94.69 341 ILE A C 1
ATOM 2569 O O . ILE A 1 341 ? 12.426 -14.948 8.571 1.00 94.69 341 ILE A O 1
ATOM 2573 N N . ASP A 1 342 ? 12.519 -17.189 8.566 1.00 96.62 342 ASP A N 1
ATOM 2574 C CA . ASP A 1 342 ? 12.998 -17.356 9.943 1.00 96.62 342 ASP A CA 1
ATOM 2575 C C . ASP A 1 342 ? 13.916 -18.588 10.064 1.00 96.62 342 ASP A C 1
ATOM 2577 O O . ASP A 1 342 ? 13.591 -19.684 9.589 1.00 96.62 342 ASP A O 1
ATOM 2581 N N . ILE A 1 343 ? 15.086 -18.419 10.690 1.00 95.94 343 ILE A N 1
ATOM 2582 C CA . ILE A 1 343 ? 16.089 -19.483 10.856 1.00 95.94 343 ILE A CA 1
ATOM 2583 C C . ILE A 1 343 ? 15.909 -20.173 12.214 1.00 95.94 343 ILE A C 1
ATOM 2585 O O . ILE A 1 343 ? 15.718 -19.539 13.248 1.00 95.94 343 ILE A O 1
ATOM 2589 N N . SER A 1 344 ? 15.977 -21.502 12.205 1.00 95.62 344 SER A N 1
ATOM 2590 C CA . SER A 1 344 ? 15.820 -22.337 13.399 1.00 95.62 344 SER A CA 1
ATOM 2591 C C . SER A 1 344 ? 16.930 -22.102 14.445 1.00 95.62 344 SER A C 1
ATOM 2593 O O . SER A 1 344 ? 18.053 -21.748 14.080 1.00 95.62 344 SER A O 1
ATOM 2595 N N . PRO A 1 345 ? 16.685 -22.365 15.749 1.00 93.75 345 PRO A N 1
ATOM 2596 C CA . PRO A 1 345 ? 17.632 -22.057 16.836 1.00 93.75 345 PRO A CA 1
ATOM 2597 C C . PRO A 1 345 ? 18.995 -22.777 16.809 1.00 93.75 345 PRO A C 1
ATOM 2599 O O . PRO A 1 345 ? 19.793 -22.595 17.730 1.00 93.75 345 PRO A O 1
ATOM 2602 N N . ASN A 1 346 ? 19.251 -23.636 15.821 1.00 93.31 346 ASN A N 1
ATOM 2603 C CA . ASN A 1 346 ? 20.514 -24.342 15.604 1.00 93.31 346 ASN A CA 1
ATOM 2604 C C . ASN A 1 346 ? 21.096 -24.155 14.188 1.00 93.31 346 ASN A C 1
ATOM 2606 O O . ASN A 1 346 ? 22.014 -24.885 13.830 1.00 93.31 346 ASN A O 1
ATOM 2610 N N . ASP A 1 347 ? 20.570 -23.214 13.397 1.00 94.25 347 ASP A N 1
ATOM 2611 C CA . ASP A 1 347 ? 20.980 -22.896 12.015 1.00 94.25 347 ASP A CA 1
ATOM 2612 C C . ASP A 1 347 ? 20.828 -24.041 10.982 1.00 94.25 347 ASP A C 1
ATOM 2614 O O . ASP A 1 347 ? 21.129 -23.858 9.804 1.00 94.25 347 ASP A O 1
ATOM 2618 N N . GLU A 1 348 ? 20.321 -25.215 11.378 1.00 93.38 348 GLU A N 1
ATOM 2619 C CA . GLU A 1 348 ? 20.171 -26.391 10.501 1.00 93.38 348 GLU A CA 1
ATOM 2620 C C . GLU A 1 348 ? 18.964 -26.310 9.552 1.00 93.38 348 GLU A C 1
ATOM 2622 O O . GLU A 1 348 ? 18.908 -27.052 8.573 1.00 93.38 348 GLU A O 1
ATOM 2627 N N . TRP A 1 349 ? 17.988 -25.446 9.841 1.00 95.81 349 TRP A N 1
ATOM 2628 C CA . TRP A 1 349 ? 16.742 -25.291 9.079 1.00 95.81 349 TRP A CA 1
ATOM 2629 C C . TRP A 1 349 ? 16.275 -23.839 9.006 1.00 95.81 349 TRP A C 1
ATOM 2631 O O . TRP A 1 349 ? 16.555 -23.031 9.893 1.00 95.81 349 TRP A O 1
ATOM 2641 N N . MET A 1 350 ? 15.485 -23.548 7.982 1.00 96.62 350 MET A N 1
ATOM 2642 C CA . MET A 1 350 ? 14.832 -22.275 7.708 1.00 96.62 350 MET A CA 1
ATOM 2643 C C . MET A 1 350 ? 13.370 -22.540 7.331 1.00 96.62 350 MET A C 1
ATOM 2645 O O . MET A 1 350 ? 13.069 -23.479 6.592 1.00 96.62 350 MET A O 1
ATOM 2649 N N . VAL A 1 351 ? 12.459 -21.721 7.855 1.00 97.56 351 VAL A N 1
ATOM 2650 C CA . VAL A 1 351 ? 11.117 -21.581 7.285 1.00 97.56 351 VAL A CA 1
ATOM 2651 C C . VAL A 1 351 ? 11.123 -20.338 6.417 1.00 97.56 351 VAL A C 1
ATOM 2653 O O . VAL A 1 351 ? 11.587 -19.287 6.852 1.00 97.56 351 VAL A O 1
ATOM 2656 N N . ILE A 1 352 ? 10.618 -20.462 5.198 1.00 96.19 352 ILE A N 1
ATOM 2657 C CA . ILE A 1 352 ? 10.381 -19.330 4.310 1.00 96.19 352 ILE A CA 1
ATOM 2658 C C . ILE A 1 352 ? 8.904 -19.258 3.959 1.00 96.19 352 ILE A C 1
ATOM 2660 O O . ILE A 1 352 ? 8.208 -20.277 3.925 1.00 96.19 352 ILE A O 1
ATOM 2664 N N . LEU A 1 353 ? 8.436 -18.052 3.678 1.00 95.25 353 LEU A N 1
ATOM 2665 C CA . LEU A 1 353 ? 7.176 -17.834 2.993 1.00 95.25 353 LEU A CA 1
ATOM 2666 C C . LEU A 1 353 ? 7.498 -17.524 1.542 1.00 95.25 353 LEU A C 1
ATOM 2668 O O . LEU A 1 353 ? 8.263 -16.611 1.253 1.00 95.25 353 LEU A O 1
ATOM 2672 N N . ASP A 1 354 ? 6.977 -18.335 0.632 1.00 93.75 354 ASP A N 1
ATOM 2673 C CA . ASP A 1 354 ? 7.391 -18.313 -0.768 1.00 93.75 354 ASP A CA 1
ATOM 2674 C C . ASP A 1 354 ? 6.182 -18.557 -1.678 1.00 93.75 354 ASP A C 1
ATOM 2676 O O . ASP A 1 354 ? 5.261 -19.304 -1.332 1.00 93.75 354 ASP A O 1
ATOM 2680 N N . THR A 1 355 ? 6.161 -17.871 -2.816 1.00 91.88 355 THR A N 1
ATOM 2681 C CA . THR A 1 355 ? 5.131 -18.008 -3.854 1.00 91.88 355 THR A CA 1
ATOM 2682 C C . THR A 1 355 ? 5.293 -19.287 -4.685 1.00 91.88 355 THR A C 1
ATOM 2684 O O . THR A 1 355 ? 4.368 -19.650 -5.411 1.00 91.88 355 THR A O 1
ATOM 2687 N N . ARG A 1 356 ? 6.395 -20.036 -4.523 1.00 88.25 356 ARG A N 1
ATOM 2688 C CA . ARG A 1 356 ? 6.645 -21.321 -5.190 1.00 88.25 356 ARG A CA 1
ATOM 2689 C C . ARG A 1 356 ? 5.466 -22.286 -5.065 1.00 88.25 356 ARG A C 1
ATOM 2691 O O . ARG A 1 356 ? 4.937 -22.539 -3.980 1.00 88.25 356 ARG A O 1
ATOM 2698 N N . GLY A 1 357 ? 5.072 -22.842 -6.209 1.00 79.31 357 GLY A N 1
ATOM 2699 C CA . GLY A 1 357 ? 3.860 -23.651 -6.346 1.00 79.31 357 GLY A CA 1
ATOM 2700 C C . GLY A 1 357 ? 2.584 -22.843 -6.618 1.00 79.31 357 GLY A C 1
ATOM 2701 O O . GLY A 1 357 ? 1.507 -23.435 -6.597 1.00 79.31 357 GLY A O 1
ATOM 2702 N N . THR A 1 358 ? 2.688 -21.532 -6.876 1.00 79.12 358 THR A N 1
ATOM 2703 C CA . THR A 1 358 ? 1.582 -20.696 -7.388 1.00 79.12 358 THR A CA 1
ATOM 2704 C C . THR A 1 358 ? 1.834 -20.126 -8.791 1.00 79.12 358 THR A C 1
ATOM 2706 O O . THR A 1 358 ? 0.925 -19.526 -9.360 1.00 79.12 358 THR A O 1
ATOM 2709 N N . ASP A 1 359 ? 3.030 -20.342 -9.355 1.00 79.31 359 ASP A N 1
ATOM 2710 C CA . ASP A 1 359 ? 3.474 -19.883 -10.680 1.00 79.31 359 ASP A CA 1
ATOM 2711 C C . ASP A 1 359 ? 3.450 -18.345 -10.845 1.00 79.31 359 ASP A C 1
ATOM 2713 O O . ASP A 1 359 ? 3.330 -17.818 -11.957 1.00 79.31 359 ASP A O 1
ATOM 2717 N N . ARG A 1 360 ? 3.563 -17.599 -9.734 1.00 85.31 360 ARG A N 1
ATOM 2718 C CA . ARG A 1 360 ? 3.248 -16.160 -9.665 1.00 85.31 360 ARG A CA 1
ATOM 2719 C C . ARG A 1 360 ? 4.262 -15.272 -10.388 1.00 85.31 360 ARG A C 1
ATOM 2721 O O . ARG A 1 360 ? 3.852 -14.279 -10.987 1.00 85.31 360 ARG A O 1
ATOM 2728 N N . GLN A 1 361 ? 5.550 -15.607 -10.344 1.00 88.25 361 GLN A N 1
ATOM 2729 C CA . GLN A 1 361 ? 6.641 -14.884 -11.012 1.00 88.25 361 GLN A CA 1
ATOM 2730 C C . GLN A 1 361 ? 7.271 -15.646 -12.176 1.00 88.25 361 GLN A C 1
ATOM 2732 O O . GLN A 1 361 ? 7.944 -15.026 -12.999 1.00 88.25 361 GLN A O 1
ATOM 2737 N N . MET A 1 362 ? 7.012 -16.951 -12.296 1.00 86.06 362 MET A N 1
ATOM 2738 C CA . MET A 1 362 ? 7.631 -17.864 -13.270 1.00 86.06 362 MET A CA 1
ATOM 2739 C C . MET A 1 362 ? 7.666 -17.361 -14.729 1.00 86.06 362 MET A C 1
ATOM 2741 O O . MET A 1 362 ? 8.549 -17.757 -15.491 1.00 86.06 362 MET A O 1
ATOM 2745 N N . PHE A 1 363 ? 6.745 -16.477 -15.135 1.00 87.75 363 PHE A N 1
ATOM 2746 C CA . PHE A 1 363 ? 6.753 -15.839 -16.459 1.00 87.75 363 PHE A CA 1
ATOM 2747 C C . PHE A 1 363 ? 7.948 -14.885 -16.690 1.00 87.75 363 PHE A C 1
ATOM 2749 O O . PHE A 1 363 ? 8.358 -14.711 -17.839 1.00 87.75 363 PHE A O 1
ATOM 2756 N N . MET A 1 364 ? 8.533 -14.314 -15.629 1.00 90.81 364 MET A N 1
ATOM 2757 C CA . MET A 1 364 ? 9.715 -13.431 -15.648 1.00 90.81 364 MET A CA 1
ATOM 2758 C C . MET A 1 364 ? 11.013 -14.172 -15.293 1.00 90.81 364 MET A C 1
ATOM 2760 O O . MET A 1 364 ? 12.017 -14.021 -15.993 1.00 90.81 364 MET A O 1
ATOM 2764 N N . SER A 1 365 ? 10.974 -14.952 -14.207 1.00 90.88 365 SER A N 1
ATOM 2765 C CA . SER A 1 365 ? 12.119 -15.553 -13.498 1.00 90.88 365 SER A CA 1
ATOM 2766 C C . SER A 1 365 ? 12.412 -17.011 -13.875 1.00 90.88 365 SER A C 1
ATOM 2768 O O . SER A 1 365 ? 13.481 -17.530 -13.561 1.00 90.88 365 SER A O 1
ATOM 2770 N N . GLY A 1 366 ? 11.478 -17.704 -14.539 1.00 88.38 366 GLY A N 1
ATOM 2771 C CA . GLY A 1 366 ? 11.581 -19.147 -14.781 1.00 88.38 366 GLY A CA 1
ATOM 2772 C C . GLY A 1 366 ? 12.765 -19.568 -15.664 1.00 88.38 366 GLY A C 1
ATOM 2773 O O . GLY A 1 366 ? 13.282 -20.676 -15.509 1.00 88.38 366 GLY A O 1
ATOM 2774 N N . LEU A 1 367 ? 13.211 -18.703 -16.581 1.00 89.31 367 LEU A N 1
ATOM 2775 C CA . LEU A 1 367 ? 14.306 -18.990 -17.511 1.00 89.31 367 LEU A CA 1
ATOM 2776 C C . LEU A 1 367 ? 15.666 -18.795 -16.806 1.00 89.31 367 LEU A C 1
ATOM 2778 O O . LEU A 1 367 ? 16.015 -17.689 -16.402 1.00 89.31 367 LEU A O 1
ATOM 2782 N N . ARG A 1 368 ? 16.422 -19.885 -16.620 1.00 89.00 368 ARG A N 1
ATOM 2783 C CA . ARG A 1 368 ? 17.535 -19.958 -15.650 1.00 89.00 368 ARG A CA 1
ATOM 2784 C C . ARG A 1 368 ? 18.878 -19.498 -16.209 1.00 89.00 368 ARG A C 1
ATOM 2786 O O . ARG A 1 368 ? 19.189 -19.761 -17.368 1.00 89.00 368 ARG A O 1
ATOM 2793 N N . GLY A 1 369 ? 19.710 -18.906 -15.352 1.00 89.31 369 GLY A N 1
ATOM 2794 C CA . GLY A 1 369 ? 21.056 -18.445 -15.708 1.00 89.31 369 GLY A CA 1
ATOM 2795 C C . GLY A 1 369 ? 21.108 -17.124 -16.486 1.00 89.31 369 GLY A C 1
ATOM 2796 O O . GLY A 1 369 ? 22.157 -16.800 -17.043 1.00 89.31 369 GLY A O 1
ATOM 2797 N N . ILE A 1 370 ? 20.011 -16.356 -16.542 1.00 95.06 370 ILE A N 1
ATOM 2798 C CA . ILE A 1 370 ? 20.041 -14.973 -17.046 1.00 95.06 370 ILE A CA 1
ATOM 2799 C C . ILE A 1 370 ? 20.802 -14.108 -16.030 1.00 95.06 370 ILE A C 1
ATOM 2801 O O . ILE A 1 370 ? 20.384 -14.061 -14.873 1.00 95.06 370 ILE A O 1
ATOM 2805 N N . PRO A 1 371 ? 21.879 -13.401 -16.420 1.00 96.38 371 PRO A N 1
ATOM 2806 C CA . PRO A 1 371 ? 22.579 -12.510 -15.507 1.00 96.38 371 PRO A CA 1
ATOM 2807 C C . PRO A 1 371 ? 21.704 -11.290 -15.154 1.00 96.38 371 PRO A C 1
ATOM 2809 O O . PRO A 1 371 ? 21.058 -10.733 -16.049 1.00 96.38 371 PRO A O 1
ATOM 2812 N N . PRO A 1 372 ? 21.702 -10.844 -13.887 1.00 95.75 372 PRO A N 1
ATOM 2813 C CA . PRO A 1 372 ? 20.803 -9.827 -13.336 1.00 95.75 372 PRO A CA 1
ATOM 2814 C C . PRO A 1 372 ? 21.227 -8.401 -13.730 1.00 95.75 372 PRO A C 1
ATOM 2816 O O . PRO A 1 372 ? 21.596 -7.586 -12.895 1.00 95.75 372 PRO A O 1
ATOM 2819 N N . ILE A 1 373 ? 21.251 -8.100 -15.029 1.00 97.31 373 ILE A N 1
ATOM 2820 C CA . ILE A 1 373 ? 21.663 -6.787 -15.562 1.00 97.31 373 ILE A CA 1
ATOM 2821 C C . ILE A 1 373 ? 20.451 -5.866 -15.747 1.00 97.31 373 ILE A C 1
ATOM 2823 O O . ILE A 1 373 ? 20.498 -4.680 -15.430 1.00 97.31 373 ILE A O 1
ATOM 2827 N N . THR A 1 374 ? 19.338 -6.427 -16.211 1.00 96.56 374 THR A N 1
ATOM 2828 C CA . THR A 1 374 ? 18.015 -5.791 -16.316 1.00 96.56 374 THR A CA 1
ATOM 2829 C C . THR A 1 374 ? 17.469 -5.322 -14.962 1.00 96.56 374 THR A C 1
ATOM 2831 O O . THR A 1 374 ? 16.790 -4.299 -14.873 1.00 96.56 374 THR A O 1
ATOM 2834 N N . ASP A 1 375 ? 17.847 -6.009 -13.889 1.00 94.81 375 ASP A N 1
ATOM 2835 C CA . ASP A 1 375 ? 17.420 -5.766 -12.509 1.00 94.81 375 ASP A CA 1
ATOM 2836 C C . ASP A 1 375 ? 17.921 -4.431 -11.934 1.00 94.81 375 ASP A C 1
ATOM 2838 O O . ASP A 1 375 ? 17.342 -3.925 -10.971 1.00 94.81 375 ASP A O 1
ATOM 2842 N N . LEU A 1 376 ? 18.906 -3.789 -12.584 1.00 93.62 376 LEU A N 1
ATOM 2843 C CA . LEU A 1 376 ? 19.282 -2.384 -12.353 1.00 93.62 376 LEU A CA 1
ATOM 2844 C C . LEU A 1 376 ? 18.100 -1.405 -12.518 1.00 93.62 376 LEU A C 1
ATOM 2846 O O . LEU A 1 376 ? 18.150 -0.303 -11.971 1.00 93.62 376 LEU A O 1
ATOM 2850 N N . VAL A 1 377 ? 17.048 -1.782 -13.261 1.00 92.56 377 VAL A N 1
ATOM 2851 C CA . VAL A 1 377 ? 15.848 -0.949 -13.470 1.00 92.56 377 VAL A CA 1
ATOM 2852 C C . VAL A 1 377 ? 14.517 -1.652 -13.185 1.00 92.56 377 VAL A C 1
ATOM 2854 O O . VAL A 1 377 ? 13.523 -0.958 -12.982 1.00 92.56 377 VAL A O 1
ATOM 2857 N N . SER A 1 378 ? 14.461 -2.989 -13.131 1.00 92.75 378 SER A N 1
ATOM 2858 C CA . SER A 1 378 ? 13.201 -3.739 -12.958 1.00 92.75 378 SER A CA 1
ATOM 2859 C C . SER A 1 378 ? 12.898 -4.234 -11.533 1.00 92.75 378 SER A C 1
ATOM 2861 O O . SER A 1 378 ? 11.747 -4.588 -11.268 1.00 92.75 378 SER A O 1
ATOM 2863 N N . THR A 1 379 ? 13.877 -4.259 -10.613 1.00 90.44 379 THR A N 1
ATOM 2864 C CA . THR A 1 379 ? 13.761 -4.943 -9.299 1.00 90.44 379 THR A CA 1
ATOM 2865 C C . THR A 1 379 ? 12.493 -4.574 -8.515 1.00 90.44 379 THR A C 1
ATOM 2867 O O . THR A 1 379 ? 11.788 -5.464 -8.041 1.00 90.44 379 THR A O 1
ATOM 2870 N N . THR A 1 380 ? 12.156 -3.286 -8.403 1.00 88.62 380 THR A N 1
ATOM 2871 C CA . THR A 1 380 ? 11.002 -2.812 -7.614 1.00 88.62 380 THR A CA 1
ATOM 2872 C C . THR A 1 380 ? 9.663 -3.294 -8.182 1.00 88.62 380 THR A C 1
ATOM 2874 O O . THR A 1 380 ? 8.802 -3.760 -7.431 1.00 88.62 380 THR A O 1
ATOM 2877 N N . ALA A 1 381 ? 9.493 -3.255 -9.506 1.00 90.56 381 ALA A N 1
ATOM 2878 C CA . ALA A 1 381 ? 8.288 -3.747 -10.170 1.00 90.56 381 ALA A CA 1
ATOM 2879 C C . ALA A 1 381 ? 8.182 -5.278 -10.078 1.00 90.56 381 ALA A C 1
ATOM 2881 O O . ALA A 1 381 ? 7.135 -5.792 -9.681 1.00 90.56 381 ALA A O 1
ATOM 2882 N N . VAL A 1 382 ? 9.284 -5.995 -10.348 1.00 92.38 382 VAL A N 1
ATOM 2883 C CA . VAL A 1 382 ? 9.381 -7.458 -10.195 1.00 92.38 382 VAL A CA 1
ATOM 2884 C C . VAL A 1 382 ? 8.975 -7.865 -8.781 1.00 92.38 382 VAL A C 1
ATOM 2886 O O . VAL A 1 382 ? 8.043 -8.649 -8.620 1.00 92.38 382 VAL A O 1
ATOM 2889 N N . ALA A 1 383 ? 9.591 -7.284 -7.749 1.00 91.31 383 ALA A N 1
ATOM 2890 C CA . ALA A 1 383 ? 9.278 -7.591 -6.357 1.00 91.31 383 ALA A CA 1
ATOM 2891 C C . ALA A 1 383 ? 7.818 -7.279 -5.987 1.00 91.31 383 ALA A C 1
ATOM 2893 O O . ALA A 1 383 ? 7.205 -8.002 -5.202 1.00 91.31 383 ALA A O 1
ATOM 2894 N N . SER A 1 384 ? 7.227 -6.228 -6.557 1.00 90.88 384 SER A N 1
ATOM 2895 C CA . SER A 1 384 ? 5.834 -5.846 -6.286 1.00 90.88 384 SER A CA 1
ATOM 2896 C C . SER A 1 384 ? 4.818 -6.871 -6.804 1.00 90.88 384 SER A C 1
ATOM 2898 O O . SER A 1 384 ? 3.768 -7.041 -6.187 1.00 90.88 384 SER A O 1
ATOM 2900 N N . THR A 1 385 ? 5.142 -7.636 -7.855 1.00 89.38 385 THR A N 1
ATOM 2901 C CA . THR A 1 385 ? 4.238 -8.667 -8.411 1.00 89.38 385 THR A CA 1
ATOM 2902 C C . THR A 1 385 ? 3.852 -9.777 -7.423 1.00 89.38 385 THR A C 1
ATOM 2904 O O . THR A 1 385 ? 2.854 -10.457 -7.644 1.00 89.38 385 THR A O 1
ATOM 2907 N N . ARG A 1 386 ? 4.586 -9.956 -6.315 1.00 89.38 386 ARG A N 1
ATOM 2908 C CA . ARG A 1 386 ? 4.311 -10.970 -5.278 1.00 89.38 386 ARG A CA 1
ATOM 2909 C C . ARG A 1 386 ? 2.880 -10.945 -4.727 1.00 89.38 386 ARG A C 1
ATOM 2911 O O . ARG A 1 386 ? 2.333 -11.992 -4.402 1.00 89.38 386 ARG A O 1
ATOM 2918 N N . ASN A 1 387 ? 2.274 -9.761 -4.652 1.00 87.25 387 ASN A N 1
ATOM 2919 C CA . ASN A 1 387 ? 0.952 -9.534 -4.076 1.00 87.25 387 ASN A CA 1
ATOM 2920 C C . ASN A 1 387 ? -0.094 -9.220 -5.171 1.00 87.25 387 ASN A C 1
ATOM 2922 O O . ASN A 1 387 ? 0.225 -9.073 -6.354 1.00 87.25 387 ASN A O 1
ATOM 2926 N N . ASN A 1 388 ? -1.355 -9.105 -4.756 1.00 80.06 388 ASN A N 1
ATOM 2927 C CA . ASN A 1 388 ? -2.406 -8.327 -5.411 1.00 80.06 388 ASN A CA 1
ATOM 2928 C C . ASN A 1 388 ? -3.317 -7.755 -4.309 1.00 80.06 388 ASN A C 1
ATOM 2930 O O . ASN A 1 388 ? -4.207 -8.453 -3.807 1.00 80.06 388 ASN A O 1
ATOM 2934 N N . GLY A 1 389 ? -3.019 -6.540 -3.838 1.00 79.12 389 GLY A N 1
ATOM 2935 C CA . GLY A 1 389 ? -3.562 -6.028 -2.576 1.00 79.12 389 GLY A CA 1
ATOM 2936 C C . GLY A 1 389 ? -3.289 -6.995 -1.413 1.00 79.12 389 GLY A C 1
ATOM 2937 O O . GLY A 1 389 ? -2.188 -7.531 -1.277 1.00 79.12 389 GLY A O 1
ATOM 2938 N N . TYR A 1 390 ? -4.313 -7.291 -0.605 1.00 77.94 390 TYR A N 1
ATOM 2939 C CA . TYR A 1 390 ? -4.210 -8.233 0.521 1.00 77.94 390 TYR A CA 1
ATOM 2940 C C . TYR A 1 390 ? -3.943 -9.702 0.125 1.00 77.94 390 TYR A C 1
ATOM 2942 O O . TYR A 1 390 ? -3.572 -10.499 0.989 1.00 77.94 390 TYR A O 1
ATOM 2950 N N . ARG A 1 391 ? -4.101 -10.096 -1.150 1.00 85.38 391 ARG A N 1
ATOM 2951 C CA . ARG A 1 391 ? -3.773 -11.458 -1.610 1.00 85.38 391 ARG A CA 1
ATOM 2952 C C . ARG A 1 391 ? -2.263 -11.572 -1.818 1.00 85.38 391 ARG A C 1
ATOM 2954 O O . ARG A 1 391 ? -1.750 -11.158 -2.853 1.00 85.38 391 ARG A O 1
ATOM 2961 N N . ARG A 1 392 ? -1.549 -12.135 -0.839 1.00 85.00 392 ARG A N 1
ATOM 2962 C CA . ARG A 1 392 ? -0.077 -12.216 -0.866 1.00 85.00 392 ARG A CA 1
ATOM 2963 C C . ARG A 1 392 ? 0.526 -13.457 -1.551 1.00 85.00 392 ARG A C 1
ATOM 2965 O O . ARG A 1 392 ? 1.742 -13.547 -1.619 1.00 85.00 392 ARG A O 1
ATOM 2972 N N . PHE A 1 393 ? -0.280 -14.416 -2.021 1.00 89.00 393 PHE A N 1
ATOM 2973 C CA . PHE A 1 393 ? 0.123 -15.665 -2.711 1.00 89.00 393 PHE A CA 1
ATOM 2974 C C . PHE A 1 393 ? 1.065 -16.635 -1.953 1.00 89.00 393 PHE A C 1
ATOM 2976 O O . PHE A 1 393 ? 1.114 -17.813 -2.302 1.00 89.00 393 PHE A O 1
ATOM 2983 N N . PHE A 1 394 ? 1.759 -16.207 -0.895 1.00 93.25 394 PHE A N 1
ATOM 2984 C CA . PHE A 1 394 ? 2.721 -17.029 -0.160 1.00 93.25 394 PHE A CA 1
ATOM 2985 C C . PHE A 1 394 ? 2.136 -18.310 0.428 1.00 93.25 394 PHE A C 1
ATOM 2987 O O . PHE A 1 394 ? 1.063 -18.322 1.037 1.00 93.25 394 PHE A O 1
ATOM 2994 N N . GLN A 1 395 ? 2.941 -19.366 0.364 1.00 93.25 395 GLN A N 1
ATOM 2995 C CA . GLN A 1 395 ? 2.774 -20.603 1.112 1.00 93.25 395 GLN A CA 1
ATOM 2996 C C . GLN A 1 395 ? 3.987 -20.808 2.044 1.00 93.25 395 GLN A C 1
ATOM 2998 O O . GLN A 1 395 ? 5.075 -20.312 1.753 1.00 93.25 395 GLN A O 1
ATOM 3003 N N . PRO A 1 396 ? 3.833 -21.494 3.190 1.00 95.88 396 PRO A N 1
ATOM 3004 C CA . PRO A 1 396 ? 4.923 -21.736 4.128 1.00 95.88 396 PRO A CA 1
ATOM 3005 C C . PRO A 1 396 ? 5.726 -22.982 3.728 1.00 95.88 396 PRO A C 1
ATOM 3007 O O . PRO A 1 396 ? 5.164 -24.073 3.610 1.00 95.88 396 PRO A O 1
ATOM 3010 N N . TRP A 1 397 ? 7.043 -22.846 3.571 1.00 96.25 397 TRP A N 1
ATOM 3011 C CA . TRP A 1 397 ? 7.959 -23.915 3.157 1.00 96.25 397 TRP A CA 1
ATOM 3012 C C . TRP A 1 397 ? 9.092 -24.124 4.166 1.00 96.25 397 TRP A C 1
ATOM 3014 O O . TRP A 1 397 ? 9.659 -23.174 4.700 1.00 96.25 397 TRP A O 1
ATOM 3024 N N . LEU A 1 398 ? 9.434 -25.389 4.412 1.00 97.31 398 LEU A N 1
ATOM 3025 C CA . LEU A 1 398 ? 10.551 -25.824 5.246 1.00 97.31 398 LEU A CA 1
ATOM 3026 C C . LEU A 1 398 ? 11.732 -26.236 4.358 1.00 97.31 398 LEU A C 1
ATOM 3028 O O . LEU A 1 398 ? 11.579 -27.111 3.506 1.00 97.31 398 LEU A O 1
ATOM 3032 N N . ILE A 1 399 ? 12.901 -25.636 4.581 1.00 95.56 399 ILE A N 1
ATOM 3033 C CA . ILE A 1 399 ? 14.158 -25.909 3.866 1.00 95.56 399 ILE A CA 1
ATOM 3034 C C . ILE A 1 399 ? 15.272 -26.111 4.913 1.00 95.56 399 ILE A C 1
ATOM 3036 O O . ILE A 1 399 ? 15.221 -25.540 6.003 1.00 95.56 399 ILE A O 1
ATOM 3040 N N . ASP A 1 400 ? 16.268 -26.950 4.633 1.00 94.00 400 ASP A N 1
ATOM 3041 C CA . ASP A 1 400 ? 17.441 -27.149 5.497 1.00 94.00 400 ASP A CA 1
ATOM 3042 C C . ASP A 1 400 ? 18.543 -26.122 5.181 1.00 94.00 400 ASP A C 1
ATOM 3044 O O . ASP A 1 400 ? 18.579 -25.549 4.097 1.00 94.00 400 ASP A O 1
ATOM 3048 N N . GLY A 1 401 ? 19.474 -25.886 6.107 1.00 89.44 401 GLY A N 1
ATOM 3049 C CA . GLY A 1 401 ? 20.474 -24.807 6.032 1.00 89.44 401 GLY A CA 1
ATOM 3050 C C . GLY A 1 401 ? 21.461 -24.874 4.853 1.00 89.44 401 GLY A C 1
ATOM 3051 O O . GLY A 1 401 ? 22.275 -23.969 4.693 1.00 89.44 401 GLY A O 1
ATOM 3052 N N . ALA A 1 402 ? 21.389 -25.922 4.026 1.00 88.06 402 ALA A N 1
ATOM 3053 C CA . ALA A 1 402 ? 22.099 -26.052 2.753 1.00 88.06 402 ALA A CA 1
ATOM 3054 C C . ALA A 1 402 ? 21.314 -25.511 1.532 1.00 88.06 402 ALA A C 1
ATOM 3056 O O . ALA A 1 402 ? 21.825 -25.586 0.416 1.00 88.06 402 ALA A O 1
ATOM 3057 N N . GLY A 1 403 ? 20.098 -24.987 1.731 1.00 90.25 403 GLY A N 1
ATOM 3058 C CA . GLY A 1 403 ? 19.319 -24.262 0.723 1.00 90.25 403 GLY A CA 1
ATOM 3059 C C . GLY A 1 403 ? 18.716 -25.111 -0.403 1.00 90.25 403 GLY A C 1
ATOM 3060 O O . GLY A 1 403 ? 18.827 -26.345 -0.435 1.00 90.25 403 GLY A O 1
ATOM 3061 N N . ASP A 1 404 ? 18.066 -24.413 -1.337 1.00 89.38 404 ASP A N 1
ATOM 3062 C CA . ASP A 1 404 ? 17.533 -24.972 -2.587 1.00 89.38 404 ASP A CA 1
ATOM 3063 C C . ASP A 1 404 ? 18.664 -25.543 -3.455 1.00 89.38 404 ASP A C 1
ATOM 3065 O O . ASP A 1 404 ? 19.618 -24.833 -3.784 1.00 89.38 404 ASP A O 1
ATOM 3069 N N . ARG A 1 405 ? 18.574 -26.823 -3.843 1.00 86.56 405 ARG A N 1
ATOM 3070 C CA . ARG A 1 405 ? 19.661 -27.511 -4.564 1.00 86.56 405 ARG A CA 1
ATOM 3071 C C . ARG A 1 405 ? 19.196 -28.710 -5.389 1.00 86.56 405 ARG A C 1
ATOM 3073 O O . ARG A 1 405 ? 18.503 -29.602 -4.899 1.00 86.56 405 ARG A O 1
ATOM 3080 N N . GLY A 1 406 ? 19.652 -28.786 -6.639 1.00 78.25 406 GLY A N 1
ATOM 3081 C CA . GLY A 1 406 ? 19.340 -29.894 -7.546 1.00 78.25 406 GLY A CA 1
ATOM 3082 C C . GLY A 1 406 ? 17.837 -30.006 -7.817 1.00 78.25 406 GLY A C 1
ATOM 3083 O O . GLY A 1 406 ? 17.267 -29.151 -8.482 1.00 78.25 406 GLY A O 1
ATOM 3084 N N . SER A 1 407 ? 17.202 -31.066 -7.307 1.00 76.94 407 SER A N 1
ATOM 3085 C CA . SER A 1 407 ? 15.749 -31.287 -7.393 1.00 76.94 407 SER A CA 1
ATOM 3086 C C . SER A 1 407 ? 15.021 -31.078 -6.058 1.00 76.94 407 SER A C 1
ATOM 3088 O O . SER A 1 407 ? 13.922 -31.603 -5.875 1.00 76.94 407 SER A O 1
ATOM 3090 N N . TYR A 1 408 ? 15.652 -30.412 -5.089 1.00 87.06 408 TYR A N 1
ATOM 3091 C CA . TYR A 1 408 ? 15.084 -30.151 -3.771 1.00 87.06 408 TYR A CA 1
ATOM 3092 C C . TYR A 1 408 ? 14.838 -28.656 -3.579 1.00 87.06 408 TYR A C 1
ATOM 3094 O O . TYR A 1 408 ? 15.771 -27.854 -3.618 1.00 87.06 408 TYR A O 1
ATOM 3102 N N . PHE A 1 409 ? 13.568 -28.338 -3.332 1.00 87.44 409 PHE A N 1
ATOM 3103 C CA . PHE A 1 409 ? 13.036 -26.989 -3.137 1.00 87.44 409 PHE A CA 1
ATOM 3104 C C . PHE A 1 409 ? 12.216 -26.893 -1.835 1.00 87.44 409 PHE A C 1
ATOM 3106 O O . PHE A 1 409 ? 11.218 -26.174 -1.757 1.00 87.44 409 PHE A O 1
ATOM 3113 N N . GLY A 1 410 ? 12.612 -27.672 -0.822 1.00 92.31 410 GLY A N 1
ATOM 3114 C CA . GLY A 1 410 ? 11.935 -27.755 0.471 1.00 92.31 410 GLY A CA 1
ATOM 3115 C C . GLY A 1 410 ? 10.660 -28.604 0.497 1.00 92.31 410 GLY A C 1
ATOM 3116 O O . GLY A 1 410 ? 10.332 -29.340 -0.433 1.00 92.31 410 GLY A O 1
ATOM 3117 N N . GLN A 1 411 ? 9.940 -28.489 1.612 1.00 94.44 411 GLN A N 1
ATOM 3118 C CA . GLN A 1 411 ? 8.663 -29.143 1.891 1.00 94.44 411 GLN A CA 1
ATOM 3119 C C . GLN A 1 411 ? 7.611 -28.095 2.269 1.00 94.44 411 GLN A C 1
ATOM 3121 O O . GLN A 1 411 ? 7.781 -27.384 3.259 1.00 94.44 411 GLN A O 1
ATOM 3126 N N . GLN A 1 412 ? 6.491 -28.043 1.546 1.00 94.75 412 GLN A N 1
ATOM 3127 C CA . GLN A 1 412 ? 5.354 -27.198 1.920 1.00 94.75 412 GLN A CA 1
ATOM 3128 C C . GLN A 1 412 ? 4.783 -27.660 3.273 1.00 94.75 412 GLN A C 1
ATOM 3130 O O . GLN A 1 412 ? 4.384 -28.816 3.437 1.00 94.75 412 GLN A O 1
ATOM 3135 N N . ILE A 1 413 ? 4.740 -26.752 4.246 1.00 96.12 413 ILE A N 1
ATOM 3136 C CA . ILE A 1 413 ? 4.348 -27.022 5.633 1.00 96.12 413 ILE A CA 1
ATOM 3137 C C . ILE A 1 413 ? 2.843 -27.299 5.713 1.00 96.12 413 ILE A C 1
ATOM 3139 O O . ILE A 1 413 ? 2.433 -28.333 6.237 1.00 96.12 413 ILE A O 1
ATOM 3143 N N . ASN A 1 414 ? 2.014 -26.424 5.136 1.00 93.38 414 ASN A N 1
ATOM 3144 C CA . ASN A 1 414 ? 0.549 -26.529 5.154 1.00 93.38 414 ASN A CA 1
ATOM 3145 C C . ASN A 1 414 ? -0.026 -27.509 4.116 1.00 93.38 414 ASN A C 1
ATOM 3147 O O . ASN A 1 414 ? -1.182 -27.398 3.723 1.00 93.38 414 ASN A O 1
ATOM 3151 N N . ALA A 1 415 ? 0.752 -28.495 3.667 1.00 89.19 415 ALA A N 1
ATOM 3152 C CA . ALA A 1 415 ? 0.359 -29.338 2.543 1.00 89.19 415 ALA A CA 1
ATOM 3153 C C . ALA A 1 415 ? -0.837 -30.282 2.800 1.00 89.19 415 ALA A C 1
ATOM 3155 O O . ALA A 1 415 ? -1.331 -30.883 1.843 1.00 89.19 415 ALA A O 1
ATOM 3156 N N . GLN A 1 416 ? -1.259 -30.443 4.058 1.00 86.31 416 GLN A N 1
ATOM 3157 C CA . GLN A 1 416 ? -2.253 -31.417 4.520 1.00 86.31 416 GLN A CA 1
ATOM 3158 C C . GLN A 1 416 ? -3.692 -30.876 4.517 1.00 86.31 416 GLN A C 1
ATOM 3160 O O . GLN A 1 416 ? -3.925 -29.672 4.558 1.00 86.31 416 GLN A O 1
ATOM 3165 N N . GLY A 1 417 ? -4.662 -31.792 4.573 1.00 83.69 417 GLY A N 1
ATOM 3166 C CA . GLY A 1 417 ? -6.091 -31.473 4.606 1.00 83.69 417 GLY A CA 1
ATOM 3167 C C . GLY A 1 417 ? -6.706 -31.375 3.211 1.00 83.69 417 GLY A C 1
ATOM 3168 O O . GLY A 1 417 ? -6.139 -31.872 2.238 1.00 83.69 417 GLY A O 1
ATOM 3169 N N . ASP A 1 418 ? -7.886 -30.761 3.131 1.00 85.88 418 ASP A N 1
ATOM 3170 C CA . ASP A 1 418 ? -8.484 -30.405 1.845 1.00 85.88 418 ASP A CA 1
ATOM 3171 C C . ASP A 1 418 ? -7.668 -29.278 1.184 1.00 85.88 418 ASP A C 1
ATOM 3173 O O . ASP A 1 418 ? -7.144 -28.390 1.863 1.00 85.88 418 ASP A O 1
ATOM 3177 N N . ARG A 1 419 ? -7.543 -29.370 -0.141 1.00 88.38 419 ARG A N 1
ATOM 3178 C CA . ARG A 1 419 ? -6.853 -28.433 -1.043 1.00 88.38 419 ARG A CA 1
ATOM 3179 C C . ARG A 1 419 ? -7.806 -27.828 -2.080 1.00 88.38 419 ARG A C 1
ATOM 3181 O O . ARG A 1 419 ? -7.374 -27.107 -2.974 1.00 88.38 419 ARG A O 1
ATOM 3188 N N . THR A 1 420 ? -9.098 -28.137 -1.989 1.00 90.38 420 THR A N 1
ATOM 3189 C CA . THR A 1 420 ? -10.142 -27.518 -2.806 1.00 90.38 420 THR A CA 1
ATOM 3190 C C . THR A 1 420 ? -10.240 -26.032 -2.431 1.00 90.38 420 THR A C 1
ATOM 3192 O O . THR A 1 420 ? -10.368 -25.742 -1.235 1.00 90.38 420 THR A O 1
ATOM 3195 N N . PRO A 1 421 ? -10.182 -25.093 -3.398 1.00 89.75 421 PRO A N 1
ATOM 3196 C CA . PRO A 1 421 ? -10.354 -23.666 -3.131 1.00 89.75 421 PRO A CA 1
ATOM 3197 C C . PRO A 1 421 ? -11.649 -23.387 -2.359 1.00 89.75 421 PRO A C 1
ATOM 3199 O O . PRO A 1 421 ? -12.716 -23.871 -2.737 1.00 89.75 421 PRO A O 1
ATOM 3202 N N . GLY A 1 422 ? -11.550 -22.641 -1.259 1.00 89.88 422 GLY A N 1
ATOM 3203 C CA . GLY A 1 422 ? -12.690 -22.288 -0.411 1.00 89.88 422 GLY A CA 1
ATOM 3204 C C . GLY A 1 422 ? -13.189 -23.387 0.532 1.00 89.88 422 GLY A C 1
ATOM 3205 O O . GLY A 1 422 ? -14.215 -23.199 1.186 1.00 89.88 422 GLY A O 1
ATOM 3206 N N . SER A 1 423 ? -12.488 -24.520 0.637 1.00 92.81 423 SER A N 1
ATOM 3207 C CA . SER A 1 423 ? -12.807 -25.588 1.602 1.00 92.81 423 SER A CA 1
ATOM 3208 C C . SER A 1 423 ? -12.593 -25.191 3.069 1.00 92.81 423 SER A C 1
ATOM 3210 O O . SER A 1 423 ? -13.024 -25.911 3.969 1.00 92.81 423 SER A O 1
ATOM 3212 N N . GLY A 1 424 ? -11.885 -24.089 3.340 1.00 90.56 424 GLY A N 1
ATOM 3213 C CA . GLY A 1 424 ? -11.442 -23.705 4.681 1.00 90.56 424 GLY A CA 1
ATOM 3214 C C . GLY A 1 424 ? -10.335 -24.602 5.250 1.00 90.56 424 GLY A C 1
ATOM 3215 O O . GLY A 1 424 ? -9.894 -24.381 6.380 1.00 90.56 424 GLY A O 1
ATOM 3216 N N . GLY A 1 425 ? -9.872 -25.602 4.491 1.00 92.12 425 GLY A N 1
ATOM 3217 C CA . GLY A 1 425 ? -8.840 -26.554 4.895 1.00 92.12 425 GLY A CA 1
ATOM 3218 C C . GLY A 1 425 ? -7.485 -25.909 5.203 1.00 92.12 425 GLY A C 1
ATOM 3219 O O . GLY A 1 425 ? -7.237 -24.738 4.920 1.00 92.12 425 GLY A O 1
ATOM 3220 N N . VAL A 1 426 ? -6.572 -26.688 5.790 1.00 92.31 426 VAL A N 1
ATOM 3221 C CA . VAL A 1 426 ? -5.193 -26.238 6.074 1.00 92.31 426 VAL A CA 1
ATOM 3222 C C . VAL A 1 426 ? -4.419 -25.948 4.778 1.00 92.31 426 VAL A C 1
ATOM 3224 O O . VAL A 1 426 ? -3.678 -24.966 4.719 1.00 92.31 426 VAL A O 1
ATOM 3227 N N . GLY A 1 427 ? -4.637 -26.766 3.744 1.00 89.25 427 GLY A N 1
ATOM 3228 C CA . GLY A 1 427 ? -4.068 -26.614 2.405 1.00 89.25 427 GLY A CA 1
ATOM 3229 C C . GLY A 1 427 ? -4.976 -25.905 1.393 1.00 89.25 427 GLY A C 1
ATOM 3230 O O . GLY A 1 427 ? -4.706 -26.005 0.199 1.00 89.25 427 GLY A O 1
ATOM 3231 N N . ASP A 1 428 ? -6.046 -25.232 1.834 1.00 91.75 428 ASP A N 1
ATOM 3232 C CA . ASP A 1 428 ? -6.922 -24.440 0.960 1.00 91.75 428 ASP A CA 1
ATOM 3233 C C . ASP A 1 428 ? -6.124 -23.272 0.340 1.00 91.75 428 ASP A C 1
ATOM 3235 O O . ASP A 1 428 ? -5.651 -22.407 1.087 1.00 91.75 428 ASP A O 1
ATOM 3239 N N . PRO A 1 429 ? -5.959 -23.218 -0.998 1.00 87.56 429 PRO A N 1
ATOM 3240 C CA . PRO A 1 429 ? -5.128 -22.216 -1.668 1.00 87.56 429 PRO A CA 1
ATOM 3241 C C . PRO A 1 429 ? -5.682 -20.788 -1.569 1.00 87.56 429 PRO A C 1
ATOM 3243 O O . PRO A 1 429 ? -4.956 -19.840 -1.861 1.00 87.56 429 PRO A O 1
ATOM 3246 N N . GLU A 1 430 ? -6.932 -20.605 -1.133 1.00 89.62 430 GLU A N 1
ATOM 3247 C CA . GLU A 1 430 ? -7.481 -19.272 -0.867 1.00 89.62 430 GLU A CA 1
ATOM 3248 C C . GLU A 1 430 ? -7.058 -18.707 0.498 1.00 89.62 430 GLU A C 1
ATOM 3250 O O . GLU A 1 430 ? -7.346 -17.548 0.787 1.00 89.62 430 GLU A O 1
ATOM 3255 N N . TRP A 1 431 ? -6.335 -19.471 1.326 1.00 92.62 431 TRP A N 1
ATOM 3256 C CA . TRP A 1 431 ? -5.682 -18.974 2.540 1.00 92.62 431 TRP A CA 1
ATOM 3257 C C . TRP A 1 431 ? -4.198 -18.698 2.274 1.00 92.62 431 TRP A C 1
ATOM 3259 O O . TRP A 1 431 ? -3.330 -19.568 2.378 1.00 92.62 431 TRP A O 1
ATOM 3269 N N . ASN A 1 432 ? -3.915 -17.442 1.941 1.00 91.75 432 ASN A N 1
ATOM 3270 C CA . ASN A 1 432 ? -2.581 -16.927 1.653 1.00 91.75 432 ASN A CA 1
ATOM 3271 C C . ASN A 1 432 ? -1.842 -16.707 2.978 1.00 91.75 432 ASN A C 1
ATOM 3273 O O . ASN A 1 432 ? -2.412 -16.122 3.902 1.00 91.75 432 ASN A O 1
ATOM 3277 N N . THR A 1 433 ? -0.586 -17.132 3.093 1.00 93.06 433 THR A N 1
ATOM 3278 C CA . THR A 1 433 ? 0.215 -16.822 4.286 1.00 93.06 433 THR A CA 1
ATOM 3279 C C . THR A 1 433 ? 0.655 -15.355 4.266 1.00 93.06 433 THR A C 1
ATOM 3281 O O . THR A 1 433 ? 0.950 -14.782 3.218 1.00 93.06 433 THR A O 1
ATOM 3284 N N . MET A 1 434 ? 0.649 -14.734 5.439 1.00 90.94 434 MET A N 1
ATOM 3285 C CA . MET A 1 434 ? 1.011 -13.335 5.674 1.00 90.94 434 MET A CA 1
ATOM 3286 C C . MET A 1 434 ? 2.400 -13.254 6.333 1.00 90.94 434 MET A C 1
ATOM 3288 O O . MET A 1 434 ? 3.038 -14.281 6.515 1.00 90.94 434 MET A O 1
ATOM 3292 N N . ALA A 1 435 ? 2.902 -12.059 6.657 1.00 84.56 435 ALA A N 1
ATOM 3293 C CA . ALA A 1 435 ? 4.304 -11.851 7.048 1.00 84.56 435 ALA A CA 1
ATOM 3294 C C . ALA A 1 435 ? 4.789 -12.650 8.287 1.00 84.56 435 ALA A C 1
ATOM 3296 O O . ALA A 1 435 ? 4.006 -13.148 9.091 1.00 84.56 435 ALA A O 1
ATOM 3297 N N . ASP A 1 436 ? 6.117 -12.714 8.422 1.00 88.44 436 ASP A N 1
ATOM 3298 C CA . ASP A 1 436 ? 6.894 -13.205 9.570 1.00 88.44 436 ASP A CA 1
ATOM 3299 C C . ASP A 1 436 ? 6.444 -14.562 10.163 1.00 88.44 436 ASP A C 1
ATOM 3301 O O . ASP A 1 436 ? 5.794 -14.611 11.212 1.00 88.44 436 ASP A O 1
ATOM 3305 N N . PRO A 1 437 ? 6.856 -15.700 9.559 1.00 95.44 437 PRO A N 1
ATOM 3306 C CA . PRO A 1 437 ? 6.793 -16.985 10.248 1.00 95.44 437 PRO A CA 1
ATOM 3307 C C . PRO A 1 437 ? 7.801 -16.976 11.408 1.00 95.44 437 PRO A C 1
ATOM 3309 O O . PRO A 1 437 ? 8.816 -16.284 11.334 1.00 95.44 437 PRO A O 1
ATOM 3312 N N . LYS A 1 438 ? 7.574 -17.752 12.473 1.00 96.06 438 LYS A N 1
ATOM 3313 C CA . LYS A 1 438 ? 8.526 -17.842 13.598 1.00 96.06 438 LYS A CA 1
ATOM 3314 C C . LYS A 1 438 ? 8.700 -19.263 14.126 1.00 96.06 438 LYS A C 1
ATOM 3316 O O . LYS A 1 438 ? 7.719 -19.975 14.344 1.00 96.06 438 LYS A O 1
ATOM 3321 N N . TRP A 1 439 ? 9.944 -19.662 14.386 1.00 96.31 439 TRP A N 1
ATOM 3322 C CA . TRP A 1 439 ? 10.286 -20.904 15.087 1.00 96.31 439 TRP A CA 1
ATOM 3323 C C . TRP A 1 439 ? 10.041 -20.812 16.599 1.00 96.31 439 TRP A C 1
ATOM 3325 O O . TRP A 1 439 ? 10.228 -19.769 17.230 1.00 96.31 439 TRP A O 1
ATOM 3335 N N . SER A 1 440 ? 9.720 -21.946 17.225 1.00 95.25 440 SER A N 1
ATOM 3336 C CA . SER A 1 440 ? 9.889 -22.106 18.670 1.00 95.25 440 SER A CA 1
ATOM 3337 C C . SER A 1 440 ? 11.376 -22.166 19.034 1.00 95.25 440 SER A C 1
ATOM 3339 O O . SER A 1 440 ? 12.192 -22.728 18.304 1.00 95.25 440 SER A O 1
ATOM 3341 N N . LEU A 1 441 ? 11.740 -21.668 20.223 1.00 91.44 441 LEU A N 1
ATOM 3342 C CA . LEU A 1 441 ? 13.131 -21.673 20.717 1.00 91.44 441 LEU A CA 1
ATOM 3343 C C . LEU A 1 441 ? 13.725 -23.078 20.958 1.00 91.44 441 LEU A C 1
ATOM 3345 O O . LEU A 1 441 ? 14.895 -23.193 21.323 1.00 91.44 441 LEU A O 1
ATOM 3349 N N . ASP A 1 442 ? 12.929 -24.134 20.782 1.00 93.88 442 ASP A N 1
ATOM 3350 C CA . ASP A 1 442 ? 13.351 -25.534 20.837 1.00 93.88 442 ASP A CA 1
ATOM 3351 C C . ASP A 1 442 ? 13.331 -26.241 19.462 1.00 93.88 442 ASP A C 1
ATOM 3353 O O . ASP A 1 442 ? 13.618 -27.435 19.396 1.00 93.88 442 ASP A O 1
ATOM 3357 N N . GLY A 1 443 ? 13.008 -25.530 18.374 1.00 95.06 443 GLY A N 1
ATOM 3358 C CA . GLY A 1 443 ? 13.032 -26.038 16.997 1.00 95.06 443 GLY A CA 1
ATOM 3359 C C . GLY A 1 443 ? 11.962 -27.083 16.648 1.00 95.06 443 GLY A C 1
ATOM 3360 O O . GLY A 1 443 ? 12.081 -27.730 15.604 1.00 95.06 443 GLY A O 1
ATOM 3361 N N . THR A 1 444 ? 10.949 -27.281 17.503 1.00 96.38 444 THR A N 1
ATOM 3362 C CA . THR A 1 444 ? 9.889 -28.296 17.314 1.00 96.38 444 THR A CA 1
ATOM 3363 C C . THR A 1 444 ? 8.587 -27.759 16.728 1.00 96.38 444 THR A C 1
ATOM 3365 O O . THR A 1 444 ? 7.788 -28.547 16.223 1.00 96.38 444 THR A O 1
ATOM 3368 N N . HIS A 1 445 ? 8.366 -26.445 16.774 1.00 97.25 445 HIS A N 1
ATOM 3369 C CA . HIS A 1 445 ? 7.168 -25.799 16.251 1.00 97.25 445 HIS A CA 1
ATOM 3370 C C . HIS A 1 445 ? 7.515 -24.595 15.372 1.00 97.25 445 HIS A C 1
ATOM 3372 O O . HIS A 1 445 ? 8.550 -23.953 15.549 1.00 97.25 445 HIS A O 1
ATOM 3378 N N . ILE A 1 446 ? 6.606 -24.278 14.455 1.00 98.06 446 ILE A N 1
ATOM 3379 C CA . ILE A 1 446 ? 6.595 -23.071 13.628 1.00 98.06 446 ILE A CA 1
ATOM 3380 C C . ILE A 1 446 ? 5.202 -22.454 13.756 1.00 98.06 446 ILE A C 1
ATOM 3382 O O . ILE A 1 446 ? 4.207 -23.178 13.676 1.00 98.06 446 ILE A O 1
ATOM 3386 N N . VAL A 1 447 ? 5.115 -21.137 13.919 1.00 97.81 447 VAL A N 1
ATOM 3387 C CA . VAL A 1 447 ? 3.857 -20.390 13.788 1.00 97.81 447 VAL A CA 1
ATOM 3388 C C . VAL A 1 447 ? 3.893 -19.478 12.564 1.00 97.81 447 VAL A C 1
ATOM 3390 O O . VAL A 1 447 ? 4.947 -18.966 12.191 1.00 97.81 447 VAL A O 1
ATOM 3393 N N . TYR A 1 448 ? 2.738 -19.320 11.926 1.00 96.81 448 TYR A N 1
ATOM 3394 C CA . TYR A 1 448 ? 2.473 -18.399 10.821 1.00 96.81 448 TYR A CA 1
ATOM 3395 C C . TYR A 1 448 ? 1.009 -17.942 10.898 1.00 96.81 448 TYR A C 1
ATOM 3397 O O . TYR A 1 448 ? 0.197 -18.572 11.582 1.00 96.81 448 TYR A O 1
ATOM 3405 N N . HIS A 1 449 ? 0.636 -16.872 10.199 1.00 95.56 449 HIS A N 1
ATOM 3406 C CA . HIS A 1 449 ? -0.764 -16.458 10.058 1.00 95.56 449 HIS A CA 1
ATOM 3407 C C . HIS A 1 449 ? -1.175 -16.392 8.587 1.00 95.56 449 HIS A C 1
ATOM 3409 O O . HIS A 1 449 ? -0.344 -16.190 7.705 1.00 95.56 449 HIS A O 1
ATOM 3415 N N . GLN A 1 450 ? -2.460 -16.609 8.320 1.00 95.06 450 GLN A N 1
ATOM 3416 C CA . GLN A 1 450 ? -3.034 -16.607 6.979 1.00 95.06 450 GLN A CA 1
ATOM 3417 C C . GLN A 1 450 ? -4.181 -15.603 6.878 1.00 95.06 450 GLN A C 1
ATOM 3419 O O . GLN A 1 450 ? -4.944 -15.434 7.833 1.00 95.06 450 GLN A O 1
ATOM 3424 N N . SER A 1 451 ? -4.339 -15.011 5.695 1.00 94.38 451 SER A N 1
ATOM 3425 C CA . SER A 1 451 ? -5.502 -14.220 5.296 1.00 94.38 451 SER A CA 1
ATOM 3426 C C . SER A 1 451 ? -6.206 -14.905 4.128 1.00 94.38 451 SER A C 1
ATOM 3428 O O . SER A 1 451 ? -5.568 -15.322 3.156 1.00 94.38 451 SER A O 1
ATOM 3430 N N . GLN A 1 452 ? -7.529 -15.019 4.212 1.00 93.38 452 GLN A N 1
ATOM 3431 C CA . GLN A 1 452 ? -8.342 -15.509 3.108 1.00 93.38 452 GLN A CA 1
ATOM 3432 C C . GLN A 1 452 ? -8.355 -14.475 1.970 1.00 93.38 452 GLN A C 1
ATOM 3434 O O . GLN A 1 452 ? -8.354 -13.268 2.229 1.00 93.38 452 GLN A O 1
ATOM 3439 N N . THR A 1 453 ? -8.404 -14.926 0.717 1.00 89.56 453 THR A N 1
ATOM 3440 C CA . THR A 1 453 ? -8.717 -14.061 -0.426 1.00 89.56 453 THR A CA 1
ATOM 3441 C C . THR A 1 453 ? -10.095 -13.415 -0.234 1.00 89.56 453 THR A C 1
ATOM 3443 O O . THR A 1 453 ? -11.065 -14.075 0.148 1.00 89.56 453 THR A O 1
ATOM 3446 N N . VAL A 1 454 ? -10.179 -12.115 -0.512 1.00 86.75 454 VAL A N 1
ATOM 3447 C CA . VAL A 1 454 ? -11.391 -11.290 -0.414 1.00 86.75 454 VAL A CA 1
ATOM 3448 C C . VAL A 1 454 ? -11.530 -10.393 -1.638 1.00 86.75 454 VAL A C 1
ATOM 3450 O O . VAL A 1 454 ? -10.554 -10.157 -2.349 1.00 86.75 454 VAL A O 1
ATOM 3453 N N . SER A 1 455 ? -12.734 -9.866 -1.864 1.00 81.00 455 SER A N 1
ATOM 3454 C CA . SER A 1 455 ? -12.982 -8.836 -2.877 1.00 81.00 455 SER A CA 1
ATOM 3455 C C . SER A 1 455 ? -12.058 -7.627 -2.666 1.00 81.00 455 SER A C 1
ATOM 3457 O O . SER A 1 455 ? -11.931 -7.194 -1.518 1.00 81.00 455 SER A O 1
ATOM 3459 N N . PRO A 1 456 ? -11.419 -7.068 -3.716 1.00 71.81 456 PRO A N 1
ATOM 3460 C CA . PRO A 1 456 ? -11.538 -7.408 -5.146 1.00 71.81 456 PRO A CA 1
ATOM 3461 C C . PRO A 1 456 ? -10.506 -8.430 -5.679 1.00 71.81 456 PRO A C 1
ATOM 3463 O O . PRO A 1 456 ? -10.438 -8.692 -6.879 1.00 71.81 456 PRO A O 1
ATOM 3466 N N . ALA A 1 457 ? -9.690 -9.055 -4.821 1.00 75.19 457 ALA A N 1
ATOM 3467 C CA . ALA A 1 457 ? -8.750 -10.111 -5.235 1.00 75.19 457 ALA A CA 1
ATOM 3468 C C . ALA A 1 457 ? -9.439 -11.452 -5.607 1.00 75.19 457 ALA A C 1
ATOM 3470 O O . ALA A 1 457 ? -8.773 -12.403 -6.036 1.00 75.19 457 ALA A O 1
ATOM 3471 N N . CYS A 1 458 ? -10.766 -11.489 -5.468 1.00 78.88 458 CYS A N 1
ATOM 3472 C CA . CYS A 1 458 ? -11.743 -12.401 -6.061 1.00 78.88 458 CYS A CA 1
ATOM 3473 C C . CYS A 1 458 ? -13.055 -11.618 -6.310 1.00 78.88 458 CYS A C 1
ATOM 3475 O O . CYS A 1 458 ? -13.262 -10.578 -5.688 1.00 78.88 458 CYS A O 1
ATOM 3477 N N . GLY A 1 459 ? -13.968 -12.139 -7.133 1.00 68.25 459 GLY A N 1
ATOM 3478 C CA . GLY A 1 459 ? -15.350 -11.661 -7.264 1.00 68.25 459 GLY A CA 1
ATOM 3479 C C . GLY A 1 459 ? -15.548 -10.303 -7.957 1.00 68.25 459 GLY A C 1
ATOM 3480 O O . GLY A 1 459 ? -14.603 -9.583 -8.268 1.00 68.25 459 GLY A O 1
ATOM 3481 N N . GLY A 1 460 ? -16.817 -9.962 -8.208 1.00 69.50 460 GLY A N 1
ATOM 3482 C CA . GLY A 1 460 ? -17.179 -8.819 -9.053 1.00 69.50 460 GLY A CA 1
ATOM 3483 C C . GLY A 1 460 ? -16.692 -9.040 -10.485 1.00 69.50 460 GLY A C 1
ATOM 3484 O O . GLY A 1 460 ? -16.990 -10.067 -11.095 1.00 69.50 460 GLY A O 1
ATOM 3485 N N . GLU A 1 461 ? -15.893 -8.107 -10.994 1.00 48.09 461 GLU A N 1
ATOM 3486 C CA . GLU A 1 461 ? -15.202 -8.221 -12.287 1.00 48.09 461 GLU A CA 1
ATOM 3487 C C . GLU A 1 461 ? -14.081 -9.266 -12.293 1.00 48.09 461 GLU A C 1
ATOM 3489 O O . GLU A 1 461 ? -13.746 -9.812 -13.343 1.00 48.09 461 GLU A O 1
ATOM 3494 N N . ASN A 1 462 ? -13.511 -9.593 -11.130 1.00 58.62 462 ASN A N 1
ATOM 3495 C CA . ASN A 1 462 ? -12.466 -10.601 -11.037 1.00 58.62 462 ASN A CA 1
ATOM 3496 C C . ASN A 1 462 ? -13.083 -12.005 -11.225 1.00 58.62 462 ASN A C 1
ATOM 3498 O O . ASN A 1 462 ? -13.882 -12.435 -10.385 1.00 58.62 462 ASN A O 1
ATOM 3502 N N . PRO A 1 463 ? -12.706 -12.760 -12.279 1.00 61.72 463 PRO A N 1
ATOM 3503 C CA . PRO A 1 463 ? -13.356 -14.025 -12.632 1.00 61.72 463 PRO A CA 1
ATOM 3504 C C . PRO A 1 463 ? -13.078 -15.163 -11.635 1.00 61.72 463 PRO A C 1
ATOM 3506 O O . PRO A 1 463 ? -13.667 -16.240 -11.748 1.00 61.72 463 PRO A O 1
ATOM 3509 N N . LEU A 1 464 ? -12.185 -14.959 -10.660 1.00 73.62 464 LEU A N 1
ATOM 3510 C CA . LEU A 1 464 ? -11.950 -15.904 -9.572 1.00 73.62 464 LEU A CA 1
ATOM 3511 C C . LEU A 1 464 ? -13.070 -15.781 -8.522 1.00 73.62 464 LEU A C 1
ATOM 3513 O O . LEU A 1 464 ? -13.257 -14.699 -7.967 1.00 73.62 464 LEU A O 1
ATOM 3517 N N . PRO A 1 465 ? -13.808 -16.856 -8.188 1.00 82.38 465 PRO A N 1
ATOM 3518 C CA . PRO A 1 465 ? -14.926 -16.778 -7.248 1.00 82.38 465 PRO A CA 1
ATOM 3519 C C . PRO A 1 465 ? -14.470 -16.421 -5.825 1.00 82.38 465 PRO A C 1
ATOM 3521 O O . PRO A 1 465 ? -13.518 -17.000 -5.303 1.00 82.38 465 PRO A O 1
ATOM 3524 N N . CYS A 1 466 ? -15.190 -15.514 -5.155 1.00 86.81 466 CYS A N 1
ATOM 3525 C CA . CYS A 1 466 ? -15.013 -15.303 -3.717 1.00 86.81 466 CYS A CA 1
ATOM 3526 C C . CYS A 1 466 ? -15.749 -16.368 -2.908 1.00 86.81 466 CYS A C 1
ATOM 3528 O O . CYS A 1 466 ? -16.979 -16.439 -2.918 1.00 86.81 466 CYS A O 1
ATOM 3530 N N . TYR A 1 467 ? -14.996 -17.130 -2.123 1.00 91.88 467 TYR A N 1
ATOM 3531 C CA . TYR A 1 467 ? -15.555 -18.104 -1.196 1.00 91.88 467 TYR A CA 1
ATOM 3532 C C . TYR A 1 467 ? -15.929 -17.448 0.153 1.00 91.88 467 TYR A C 1
ATOM 3534 O O . TYR A 1 467 ? -15.273 -16.495 0.605 1.00 91.88 467 TYR A O 1
ATOM 3542 N N . PRO A 1 468 ? -16.989 -17.928 0.832 1.00 91.81 468 PRO A N 1
ATOM 3543 C CA . PRO A 1 468 ? -17.248 -17.564 2.223 1.00 91.81 468 PRO A CA 1
ATOM 3544 C C . PRO A 1 468 ? -16.127 -18.101 3.129 1.00 91.81 468 PRO A C 1
ATOM 3546 O O . PRO A 1 468 ? -15.410 -19.034 2.765 1.00 91.81 468 PRO A O 1
ATOM 3549 N N . SER A 1 469 ? -15.973 -17.536 4.328 1.00 93.31 469 SER A N 1
ATOM 3550 C CA . SER A 1 469 ? -15.136 -18.179 5.347 1.00 93.31 469 SER A CA 1
ATOM 3551 C C . SER A 1 469 ? -15.925 -19.266 6.069 1.00 93.31 469 SER A C 1
ATOM 3553 O O . SER A 1 469 ? -17.075 -19.054 6.455 1.00 93.31 469 SER A O 1
ATOM 3555 N N . LEU A 1 470 ? -15.278 -20.412 6.280 1.00 93.19 470 LEU A N 1
ATOM 3556 C CA . LEU A 1 470 ? -15.760 -21.497 7.139 1.00 93.19 470 LEU A CA 1
ATOM 3557 C C . LEU A 1 470 ? -15.062 -21.511 8.513 1.00 93.19 470 LEU A C 1
ATOM 3559 O O . LEU A 1 470 ? -15.309 -22.408 9.316 1.00 93.19 470 LEU A O 1
ATOM 3563 N N . ALA A 1 471 ? -14.198 -20.528 8.793 1.00 92.38 471 ALA A N 1
ATOM 3564 C CA . ALA A 1 471 ? -13.601 -20.355 10.112 1.00 92.38 471 ALA A CA 1
ATOM 3565 C C . ALA A 1 471 ? -14.635 -19.840 11.131 1.00 92.38 471 ALA A C 1
ATOM 3567 O O . ALA A 1 471 ? -15.673 -19.270 10.782 1.00 92.38 471 ALA A O 1
ATOM 3568 N N . GLU A 1 472 ? -14.335 -20.025 12.415 1.00 90.44 472 GLU A N 1
ATOM 3569 C CA . GLU A 1 472 ? -15.177 -19.595 13.535 1.00 90.44 472 GLU A CA 1
ATOM 3570 C C . GLU A 1 472 ? -15.598 -18.117 13.408 1.00 90.44 472 GLU A C 1
ATOM 3572 O O . GLU A 1 472 ? -14.779 -17.243 13.126 1.00 90.44 472 GLU A O 1
ATOM 3577 N N . GLY A 1 473 ? -16.895 -17.834 13.573 1.00 90.69 473 GLY A N 1
ATOM 3578 C CA . GLY A 1 473 ? -17.452 -16.479 13.444 1.00 90.69 473 GLY A CA 1
ATOM 3579 C C . GLY A 1 473 ? -17.350 -15.848 12.045 1.00 90.69 473 GLY A C 1
ATOM 3580 O O . GLY A 1 473 ? -17.670 -14.673 11.878 1.00 90.69 473 GLY A O 1
ATOM 3581 N N . GLY A 1 474 ? -16.894 -16.600 11.039 1.00 94.38 474 GLY A N 1
ATOM 3582 C CA . GLY A 1 474 ? -16.571 -16.068 9.719 1.00 94.38 474 GLY A CA 1
ATOM 3583 C C . GLY A 1 474 ? -15.253 -15.289 9.670 1.00 94.38 474 GLY A C 1
ATOM 3584 O O . GLY A 1 474 ? -15.080 -14.498 8.743 1.00 94.38 474 GLY A O 1
ATOM 3585 N N . ARG A 1 475 ? -14.323 -15.491 10.628 1.00 94.88 475 ARG A N 1
ATOM 3586 C CA . ARG A 1 475 ? -12.960 -14.914 10.577 1.00 94.88 475 ARG A CA 1
ATOM 3587 C C . ARG A 1 475 ? -12.356 -15.102 9.184 1.00 94.88 475 ARG A C 1
ATOM 3589 O O . ARG A 1 475 ? -12.365 -16.212 8.659 1.00 94.88 475 ARG A O 1
ATOM 3596 N N . ARG A 1 476 ? -11.764 -14.057 8.610 1.00 95.31 476 ARG A N 1
ATOM 3597 C CA . ARG A 1 476 ? -10.990 -14.136 7.358 1.00 95.31 476 ARG A CA 1
ATOM 3598 C C . ARG A 1 476 ? -9.479 -14.059 7.577 1.00 95.31 476 ARG A C 1
ATOM 3600 O O . ARG A 1 476 ? -8.718 -14.129 6.619 1.00 95.31 476 ARG A O 1
ATOM 3607 N N . GLN A 1 477 ? -9.040 -14.000 8.834 1.00 95.62 477 GLN A N 1
ATOM 3608 C CA . GLN A 1 477 ? -7.644 -14.163 9.237 1.00 95.62 477 GLN A CA 1
ATOM 3609 C C . GLN A 1 477 ? -7.539 -15.204 10.357 1.00 95.62 477 GLN A C 1
ATOM 3611 O O . GLN A 1 477 ? -8.393 -15.251 11.245 1.00 95.62 477 GLN A O 1
ATOM 3616 N N . ARG A 1 478 ? -6.501 -16.046 10.316 1.00 95.75 478 ARG A N 1
ATOM 3617 C CA . ARG A 1 478 ? -6.265 -17.118 11.300 1.00 95.75 478 ARG A CA 1
ATOM 3618 C C . ARG A 1 478 ? -4.779 -17.319 11.577 1.00 95.75 478 ARG A C 1
ATOM 3620 O O . ARG A 1 478 ? -3.948 -17.066 10.708 1.00 95.75 478 ARG A O 1
ATOM 3627 N N . MET A 1 479 ? -4.447 -17.804 12.770 1.00 96.44 479 MET A N 1
ATOM 3628 C CA . MET A 1 479 ? -3.075 -18.141 13.162 1.00 96.44 479 MET A CA 1
ATOM 3629 C C . MET A 1 479 ? -2.909 -19.662 13.211 1.00 96.44 479 MET A C 1
ATOM 3631 O O . MET A 1 479 ? -3.760 -20.358 13.754 1.00 96.44 479 MET A O 1
ATOM 3635 N N . MET A 1 480 ? -1.821 -20.181 12.648 1.00 96.94 480 MET A N 1
ATOM 3636 C CA . MET A 1 480 ? -1.610 -21.605 12.392 1.00 96.94 480 MET A CA 1
ATOM 3637 C C . MET A 1 480 ? -0.311 -22.079 13.042 1.00 96.94 480 MET A C 1
ATOM 3639 O O . MET A 1 480 ? 0.759 -21.523 12.800 1.00 96.94 480 MET A O 1
ATOM 3643 N N . LEU A 1 481 ? -0.398 -23.139 13.844 1.00 97.56 481 LEU A N 1
ATOM 3644 C CA . LEU A 1 481 ? 0.743 -23.790 14.478 1.00 97.56 481 LEU A CA 1
ATOM 3645 C C . LEU A 1 481 ? 1.067 -25.091 13.741 1.00 97.56 481 LEU A C 1
ATOM 3647 O O . LEU A 1 481 ? 0.234 -25.995 13.687 1.00 97.56 481 LEU A O 1
ATOM 3651 N N . ALA A 1 482 ? 2.285 -25.203 13.218 1.00 97.75 482 ALA A N 1
ATOM 3652 C CA . ALA A 1 482 ? 2.859 -26.449 12.728 1.00 97.75 482 ALA A CA 1
ATOM 3653 C C . ALA A 1 482 ? 3.783 -27.058 13.791 1.00 97.75 482 ALA A C 1
ATOM 3655 O O . ALA A 1 482 ? 4.656 -26.384 14.332 1.00 97.75 482 ALA A O 1
ATOM 3656 N N . HIS A 1 483 ? 3.610 -28.347 14.066 1.00 97.06 483 HIS A N 1
ATOM 3657 C CA . HIS A 1 483 ? 4.407 -29.140 14.999 1.00 97.06 483 HIS A CA 1
ATOM 3658 C C . HIS A 1 483 ? 5.152 -30.241 14.234 1.00 97.06 483 HIS A C 1
ATOM 3660 O O . HIS A 1 483 ? 4.537 -31.041 13.526 1.00 97.06 483 HIS A O 1
ATOM 3666 N N . LEU A 1 484 ? 6.477 -30.279 14.369 1.00 96.88 484 LEU A N 1
ATOM 3667 C CA . LEU A 1 484 ? 7.373 -31.195 13.668 1.00 96.88 484 LEU A CA 1
ATOM 3668 C C . LEU A 1 484 ? 7.593 -32.437 14.546 1.00 96.88 484 LEU A C 1
ATOM 3670 O O . LEU A 1 484 ? 8.570 -32.538 15.286 1.00 96.88 484 LEU A O 1
ATOM 3674 N N . SER A 1 485 ? 6.637 -33.368 14.490 1.00 93.94 485 SER A N 1
ATOM 3675 C CA . SER A 1 485 ? 6.443 -34.449 15.477 1.00 93.94 485 SER A CA 1
ATOM 3676 C C . SER A 1 485 ? 7.584 -35.478 15.595 1.00 93.94 485 SER A C 1
ATOM 3678 O O . SER A 1 485 ? 7.636 -36.246 16.557 1.00 93.94 485 SER A O 1
ATOM 3680 N N . SER A 1 486 ? 8.514 -35.486 14.640 1.00 93.94 486 SER A N 1
ATOM 3681 C CA . SER A 1 486 ? 9.783 -36.230 14.647 1.00 93.94 486 SER A CA 1
ATOM 3682 C C . SER A 1 486 ? 10.818 -35.669 15.626 1.00 93.94 486 SER A C 1
ATOM 3684 O O . SER A 1 486 ? 11.693 -36.406 16.099 1.00 93.94 486 SER A O 1
ATOM 3686 N N . ARG A 1 487 ? 10.778 -34.356 15.877 1.00 93.75 487 ARG A N 1
ATOM 3687 C CA . ARG A 1 487 ? 11.892 -33.615 16.468 1.00 93.75 487 ARG A CA 1
ATOM 3688 C C . ARG A 1 487 ? 11.989 -33.804 17.973 1.00 93.75 487 ARG A C 1
ATOM 3690 O O . ARG A 1 487 ? 11.025 -34.083 18.681 1.00 93.75 487 ARG A O 1
ATOM 3697 N N . ARG A 1 488 ? 13.207 -33.619 18.480 1.00 92.94 488 ARG A N 1
ATOM 3698 C CA . ARG A 1 488 ? 13.486 -33.548 19.917 1.00 92.94 488 ARG A CA 1
ATOM 3699 C C . ARG A 1 488 ? 13.751 -32.088 20.282 1.00 92.94 488 ARG A C 1
ATOM 3701 O O . ARG A 1 488 ? 14.611 -31.505 19.627 1.00 92.94 488 ARG A O 1
ATOM 3708 N N . PRO A 1 489 ? 13.095 -31.532 21.319 1.00 94.50 489 PRO A N 1
ATOM 3709 C CA . PRO A 1 489 ? 13.354 -30.178 21.798 1.00 94.50 489 PRO A CA 1
ATOM 3710 C C . PRO A 1 489 ? 14.846 -29.868 21.938 1.00 94.50 489 PRO A C 1
ATOM 3712 O O . PRO A 1 489 ? 15.566 -30.527 22.701 1.00 94.50 489 PRO A O 1
ATOM 3715 N N . LEU A 1 490 ? 15.306 -28.863 21.192 1.00 92.56 490 LEU A N 1
ATOM 3716 C CA . LEU A 1 490 ? 16.664 -28.345 21.271 1.00 92.56 490 LEU A CA 1
ATOM 3717 C C . LEU A 1 490 ? 16.921 -27.754 22.662 1.00 92.56 490 LEU A C 1
ATOM 3719 O O . LEU A 1 490 ? 16.048 -27.165 23.304 1.00 92.56 490 LEU A O 1
ATOM 3723 N N . LYS A 1 491 ? 18.160 -27.882 23.139 1.00 88.00 491 LYS A N 1
ATOM 3724 C CA . LYS A 1 491 ? 18.591 -27.206 24.366 1.00 88.00 491 LYS A CA 1
ATOM 3725 C C . LYS A 1 491 ? 19.027 -25.793 24.015 1.00 88.00 491 LYS A C 1
ATOM 3727 O O . LYS A 1 491 ? 20.072 -25.630 23.393 1.00 88.00 491 LYS A O 1
ATOM 3732 N N . ARG A 1 492 ? 18.264 -24.793 24.459 1.00 80.06 492 ARG A N 1
ATOM 3733 C CA . ARG A 1 492 ? 18.601 -23.377 24.272 1.00 80.06 492 ARG A CA 1
ATOM 3734 C C . ARG A 1 492 ? 20.016 -23.076 24.781 1.00 80.06 492 ARG A C 1
ATOM 3736 O O . ARG A 1 492 ? 20.286 -23.195 25.977 1.00 80.06 492 ARG A O 1
ATOM 3743 N N . VAL A 1 493 ? 20.890 -22.650 23.875 1.00 81.25 493 VAL A N 1
ATOM 3744 C CA . VAL A 1 493 ? 22.210 -22.090 24.190 1.00 81.25 493 VAL A CA 1
ATOM 3745 C C . VAL A 1 493 ? 22.080 -20.562 24.182 1.00 81.25 493 VAL A C 1
ATOM 3747 O O . VAL A 1 493 ? 21.477 -20.029 23.252 1.00 81.25 493 VAL A O 1
ATOM 3750 N N . PRO A 1 494 ? 22.594 -19.831 25.187 1.00 86.44 494 PRO A N 1
ATOM 3751 C CA . PRO A 1 494 ? 22.667 -18.376 25.114 1.00 86.44 494 PRO A CA 1
ATOM 3752 C C . PRO A 1 494 ? 23.591 -17.941 23.971 1.00 86.44 494 PRO A C 1
ATOM 3754 O O . PRO A 1 494 ? 24.765 -18.321 23.946 1.00 86.44 494 PRO A O 1
ATOM 3757 N N . VAL A 1 495 ? 23.065 -17.141 23.045 1.00 92.38 495 VAL A N 1
ATOM 3758 C CA . VAL A 1 495 ? 23.861 -16.469 22.012 1.00 92.38 495 VAL A CA 1
ATOM 3759 C C . VAL A 1 495 ? 24.789 -15.451 22.683 1.00 92.38 495 VAL A C 1
ATOM 3761 O O . VAL A 1 495 ? 24.436 -14.839 23.693 1.00 92.38 495 VAL A O 1
ATOM 3764 N N . LYS A 1 496 ? 26.013 -15.314 22.163 1.00 90.00 496 LYS A N 1
ATOM 3765 C CA . LYS A 1 496 ? 26.959 -14.298 22.640 1.00 90.00 496 LYS A CA 1
ATOM 3766 C C . LYS A 1 496 ? 26.577 -12.933 22.063 1.00 90.00 496 LYS A C 1
ATOM 3768 O O . LYS A 1 496 ? 26.169 -12.900 20.907 1.00 90.00 496 LYS A O 1
ATOM 3773 N N . PRO A 1 497 ? 26.784 -11.829 22.803 1.00 93.44 497 PRO A N 1
ATOM 3774 C CA . PRO A 1 497 ? 26.666 -10.496 22.233 1.00 93.44 497 PRO A CA 1
ATOM 3775 C C . PRO A 1 497 ? 27.516 -10.346 20.971 1.00 93.44 497 PRO A C 1
ATOM 3777 O O . PRO A 1 497 ? 28.684 -10.755 20.977 1.00 93.44 497 PRO A O 1
ATOM 3780 N N . VAL A 1 498 ? 26.935 -9.779 19.912 1.00 94.25 498 VAL A N 1
ATOM 3781 C CA . VAL A 1 498 ? 27.708 -9.349 18.735 1.00 94.25 498 VAL A CA 1
ATOM 3782 C C . VAL A 1 498 ? 28.476 -8.062 19.041 1.00 94.25 498 VAL A C 1
ATOM 3784 O O . VAL A 1 498 ? 28.324 -7.460 20.107 1.00 94.25 498 VAL A O 1
ATOM 3787 N N . SER A 1 499 ? 29.367 -7.685 18.128 1.00 93.69 499 SER A N 1
ATOM 3788 C CA . SER A 1 499 ? 30.134 -6.446 18.217 1.00 93.69 499 SER A CA 1
ATOM 3789 C C . SER A 1 499 ? 29.271 -5.255 17.802 1.00 93.69 499 SER A C 1
ATOM 3791 O O . SER A 1 499 ? 28.670 -5.285 16.732 1.00 93.69 499 SER A O 1
ATOM 3793 N N . ASP A 1 500 ? 29.294 -4.187 18.602 1.00 95.12 500 ASP A N 1
ATOM 3794 C CA . ASP A 1 500 ? 28.758 -2.860 18.268 1.00 95.12 500 ASP A CA 1
ATOM 3795 C C . ASP A 1 500 ? 29.324 -2.291 16.947 1.00 95.12 500 ASP A C 1
ATOM 3797 O O . ASP A 1 500 ? 28.724 -1.414 16.339 1.00 95.12 500 ASP A O 1
ATOM 3801 N N . SER A 1 501 ? 30.489 -2.778 16.503 1.00 95.62 501 SER A N 1
ATOM 3802 C CA . SER A 1 501 ? 31.103 -2.433 15.218 1.00 95.62 501 SER A CA 1
ATOM 3803 C C . SER A 1 501 ? 31.258 -3.679 14.344 1.00 95.62 501 SER A C 1
ATOM 3805 O O . SER A 1 501 ? 31.858 -4.673 14.766 1.00 95.62 501 SER A O 1
ATOM 3807 N N . ILE A 1 502 ? 30.724 -3.612 13.124 1.00 96.44 502 ILE A N 1
ATOM 3808 C CA . ILE A 1 502 ? 30.750 -4.680 12.115 1.00 96.44 502 ILE A CA 1
ATOM 3809 C C . ILE A 1 502 ? 31.781 -4.294 11.042 1.00 96.44 502 ILE A C 1
ATOM 3811 O O . ILE A 1 502 ? 31.634 -3.215 10.467 1.00 96.44 502 ILE A O 1
ATOM 3815 N N . PRO A 1 503 ? 32.801 -5.126 10.737 1.00 95.12 503 PRO A N 1
ATOM 3816 C CA . PRO A 1 503 ? 33.960 -4.696 9.939 1.00 95.12 503 PRO A CA 1
ATOM 3817 C C . PRO A 1 503 ? 33.680 -4.237 8.501 1.00 95.12 503 PRO A C 1
ATOM 3819 O O . PRO A 1 503 ? 34.518 -3.557 7.919 1.00 95.12 503 PRO A O 1
ATOM 3822 N N . TRP A 1 504 ? 32.539 -4.628 7.928 1.00 95.19 504 TRP A N 1
ATOM 3823 C CA . TRP A 1 504 ? 32.112 -4.296 6.562 1.00 95.19 504 TRP A CA 1
ATOM 3824 C C . TRP A 1 504 ? 30.962 -3.276 6.506 1.00 95.19 504 TRP A C 1
ATOM 3826 O O . TRP A 1 504 ? 30.497 -2.933 5.423 1.00 95.19 504 TRP A O 1
ATOM 3836 N N . ALA A 1 505 ? 30.470 -2.813 7.658 1.00 95.50 505 ALA A N 1
ATOM 3837 C CA . ALA A 1 505 ? 29.328 -1.909 7.755 1.00 95.50 505 ALA A CA 1
ATOM 3838 C C . ALA A 1 505 ? 29.788 -0.471 8.034 1.00 95.50 505 ALA A C 1
ATOM 3840 O O . ALA A 1 505 ? 30.674 -0.240 8.861 1.00 95.50 505 ALA A O 1
ATOM 3841 N N . THR A 1 506 ? 29.144 0.503 7.394 1.00 95.25 506 THR A N 1
ATOM 3842 C CA . THR A 1 506 ? 29.454 1.926 7.581 1.00 95.25 506 THR A CA 1
ATOM 3843 C C . THR A 1 506 ? 28.943 2.402 8.949 1.00 95.25 506 THR A C 1
ATOM 3845 O O . THR A 1 506 ? 27.748 2.258 9.223 1.00 95.25 506 THR A O 1
ATOM 3848 N N . PRO A 1 507 ? 29.774 2.996 9.826 1.00 95.38 507 PRO A N 1
ATOM 3849 C CA . PRO A 1 507 ? 29.279 3.608 11.057 1.00 95.38 507 PRO A CA 1
ATOM 3850 C C . PRO A 1 507 ? 28.314 4.758 10.752 1.00 95.38 507 PRO A C 1
ATOM 3852 O O . PRO A 1 507 ? 28.629 5.638 9.949 1.00 95.38 507 PRO A O 1
ATOM 3855 N N . TYR A 1 508 ? 27.139 4.766 11.380 1.00 95.00 508 TYR A N 1
ATOM 3856 C CA . TYR A 1 508 ? 26.181 5.855 11.211 1.00 95.00 508 TYR A CA 1
ATOM 3857 C C . TYR A 1 508 ? 26.559 7.061 12.078 1.00 95.00 508 TYR A C 1
ATOM 3859 O O . TYR A 1 508 ? 26.887 6.921 13.256 1.00 95.00 508 TYR A O 1
ATOM 3867 N N . VAL A 1 509 ? 26.453 8.256 11.496 1.00 93.44 509 VAL A N 1
ATOM 3868 C CA . VAL A 1 509 ? 26.678 9.536 12.174 1.00 93.44 509 VAL A CA 1
ATOM 3869 C C . VAL A 1 509 ? 25.390 10.367 12.077 1.00 93.44 509 VAL A C 1
ATOM 3871 O O . VAL A 1 509 ? 24.980 10.689 10.957 1.00 93.44 509 VAL A O 1
ATOM 3874 N N . PRO A 1 510 ? 24.744 10.723 13.205 1.00 93.88 510 PRO A N 1
ATOM 3875 C CA . PRO A 1 510 ? 23.591 11.625 13.221 1.00 93.88 510 PRO A CA 1
ATOM 3876 C C . PRO A 1 510 ? 23.898 12.970 12.544 1.00 93.88 510 PRO A C 1
ATOM 3878 O O . PRO A 1 510 ? 25.008 13.488 12.652 1.00 93.88 510 PRO A O 1
ATOM 3881 N N . GLY A 1 511 ? 22.935 13.522 11.803 1.00 89.12 511 GLY A N 1
ATOM 3882 C CA . GLY A 1 511 ? 23.134 14.681 10.922 1.00 89.12 511 GLY A CA 1
ATOM 3883 C C . GLY A 1 511 ? 23.933 14.398 9.636 1.00 89.12 511 GLY A C 1
ATOM 3884 O O . GLY A 1 511 ? 24.102 15.294 8.810 1.00 89.12 511 GLY A O 1
ATOM 3885 N N . GLY A 1 512 ? 24.421 13.169 9.430 1.00 85.06 512 GLY A N 1
ATOM 3886 C CA . GLY A 1 512 ? 25.115 12.764 8.208 1.00 85.06 512 GLY A CA 1
ATOM 3887 C C . GLY A 1 512 ? 24.207 12.756 6.972 1.00 85.06 512 GLY A C 1
ATOM 3888 O O . GLY A 1 512 ? 23.013 12.467 7.055 1.00 85.06 512 GLY A O 1
ATOM 3889 N N . LYS A 1 513 ? 24.785 13.042 5.796 1.00 81.19 513 LYS A N 1
ATOM 3890 C CA . LYS A 1 513 ? 24.066 12.969 4.513 1.00 81.19 513 LYS A CA 1
ATOM 3891 C C . LYS A 1 513 ? 23.617 11.535 4.218 1.00 81.19 513 LYS A C 1
ATOM 3893 O O . LYS A 1 513 ? 24.372 10.590 4.445 1.00 81.19 513 LYS A O 1
ATOM 3898 N N . SER A 1 514 ? 22.425 11.388 3.641 1.00 74.75 514 SER A N 1
ATOM 3899 C CA . SER A 1 514 ? 21.941 10.112 3.109 1.00 74.75 514 SER A CA 1
ATOM 3900 C C . SER A 1 514 ? 22.911 9.547 2.069 1.00 74.75 514 SER A C 1
ATOM 3902 O O . SER A 1 514 ? 23.370 10.264 1.178 1.00 74.75 514 SER A O 1
ATOM 3904 N N . VAL A 1 515 ? 23.201 8.251 2.173 1.00 82.69 515 VAL A N 1
ATOM 3905 C CA . VAL A 1 515 ? 23.889 7.495 1.121 1.00 82.69 515 VAL A CA 1
ATOM 3906 C C . VAL A 1 515 ? 22.960 7.261 -0.075 1.00 82.69 515 VAL A C 1
ATOM 3908 O O . VAL A 1 515 ? 21.737 7.255 0.061 1.00 82.69 515 VAL A O 1
ATOM 3911 N N . SER A 1 516 ? 23.555 7.025 -1.241 1.00 81.94 516 SER A N 1
ATOM 3912 C CA . SER A 1 516 ? 22.890 6.493 -2.432 1.00 81.94 516 SER A CA 1
ATOM 3913 C C . SER A 1 516 ? 23.578 5.197 -2.870 1.00 81.94 516 SER A C 1
ATOM 3915 O O . SER A 1 516 ? 24.739 4.950 -2.529 1.00 81.94 516 SER A O 1
ATOM 3917 N N . ARG A 1 517 ? 22.867 4.327 -3.597 1.00 85.69 517 ARG A N 1
ATOM 3918 C CA . ARG A 1 517 ? 23.464 3.115 -4.178 1.00 85.69 517 ARG A CA 1
ATOM 3919 C C . ARG A 1 517 ? 24.192 3.481 -5.476 1.00 85.69 517 ARG A C 1
ATOM 3921 O O . ARG A 1 517 ? 23.550 4.047 -6.363 1.00 85.69 517 ARG A O 1
ATOM 3928 N N . PRO A 1 518 ? 25.492 3.169 -5.627 1.00 88.12 518 PRO A N 1
ATOM 3929 C CA . PRO A 1 518 ? 26.178 3.365 -6.896 1.00 88.12 518 PRO A CA 1
ATOM 3930 C C . PRO A 1 518 ? 25.611 2.427 -7.966 1.00 88.12 518 PRO A C 1
ATOM 3932 O O . PRO A 1 518 ? 25.308 1.266 -7.691 1.00 88.12 518 PRO A O 1
ATOM 3935 N N . PHE A 1 519 ? 25.532 2.914 -9.200 1.00 88.69 519 PHE A N 1
ATOM 3936 C CA . PHE A 1 519 ? 25.215 2.125 -10.389 1.00 88.69 519 PHE A CA 1
ATOM 3937 C C . PHE A 1 519 ? 26.318 2.313 -11.448 1.00 88.69 519 PHE A C 1
ATOM 3939 O O . PHE A 1 519 ? 27.000 3.343 -11.427 1.00 88.69 519 PHE A O 1
ATOM 3946 N N . PRO A 1 520 ? 26.536 1.355 -12.371 1.00 93.44 520 PRO A N 1
ATOM 3947 C CA . PRO A 1 520 ? 27.486 1.548 -13.464 1.00 93.44 520 PRO A CA 1
ATOM 3948 C C . PRO A 1 520 ? 27.063 2.743 -14.338 1.00 93.44 520 PRO A C 1
ATOM 3950 O O . PRO A 1 520 ? 25.873 2.859 -14.644 1.00 93.44 520 PRO A O 1
ATOM 3953 N N . PRO A 1 521 ? 27.987 3.635 -14.738 1.00 93.31 521 PRO A N 1
ATOM 3954 C CA . PRO A 1 521 ? 27.631 4.826 -15.502 1.00 93.31 521 PRO A CA 1
ATOM 3955 C C . PRO A 1 521 ? 27.011 4.464 -16.868 1.00 93.31 521 PRO A C 1
ATOM 3957 O O . PRO A 1 521 ? 27.244 3.368 -17.380 1.00 93.31 521 PRO A O 1
ATOM 3960 N N . PRO A 1 522 ? 26.216 5.363 -17.476 1.00 95.44 522 PRO A N 1
ATOM 3961 C CA . PRO A 1 522 ? 25.657 5.148 -18.808 1.00 95.44 522 PRO A CA 1
ATOM 3962 C C . PRO A 1 522 ? 26.740 4.916 -19.869 1.00 95.44 522 PRO A C 1
ATOM 3964 O O . PRO A 1 522 ? 27.774 5.584 -19.875 1.00 95.44 522 PRO A O 1
ATOM 3967 N N . GLY A 1 523 ? 26.478 3.994 -20.795 1.00 96.19 523 GLY A N 1
ATOM 3968 C CA . GLY A 1 523 ? 27.432 3.575 -21.820 1.00 96.19 523 GLY A CA 1
ATOM 3969 C C . GLY A 1 523 ? 27.156 2.173 -22.363 1.00 96.19 523 GLY A C 1
ATOM 3970 O O . GLY A 1 523 ? 26.242 1.483 -21.909 1.00 96.19 523 GLY A O 1
ATOM 3971 N N . SER A 1 524 ? 27.966 1.757 -23.338 1.00 97.94 524 SER A N 1
ATOM 3972 C CA . SER A 1 524 ? 27.942 0.411 -23.925 1.00 97.94 524 SER A CA 1
ATOM 3973 C C . SER A 1 524 ? 29.122 -0.418 -23.417 1.00 97.94 524 SER A C 1
ATOM 3975 O O . SER A 1 524 ? 30.274 0.009 -23.507 1.00 97.94 524 SER A O 1
ATOM 3977 N N . TYR A 1 525 ? 28.838 -1.622 -22.926 1.00 98.44 525 TYR A N 1
ATOM 3978 C CA . TYR A 1 525 ? 29.783 -2.513 -22.255 1.00 98.44 525 TYR A CA 1
ATOM 3979 C C . TYR A 1 525 ? 29.663 -3.962 -22.739 1.00 98.44 525 TYR A C 1
ATOM 3981 O O . TYR A 1 525 ? 28.664 -4.365 -23.333 1.00 98.44 525 TYR A O 1
ATOM 3989 N N . LYS A 1 526 ? 30.658 -4.790 -22.407 1.00 98.19 526 LYS A N 1
ATOM 3990 C CA . LYS A 1 526 ? 30.601 -6.251 -22.546 1.00 98.19 526 LYS A CA 1
ATOM 3991 C C . LYS A 1 526 ? 30.627 -6.945 -21.186 1.00 98.19 526 LYS A C 1
ATOM 3993 O O . LYS A 1 526 ? 31.590 -6.819 -20.436 1.00 98.19 526 LYS A O 1
ATOM 3998 N N . LEU A 1 527 ? 29.611 -7.750 -20.896 1.00 98.19 527 LEU A N 1
ATOM 3999 C CA . LEU A 1 527 ? 29.637 -8.723 -19.803 1.00 98.19 527 LEU A CA 1
ATOM 4000 C C . LEU A 1 527 ? 30.132 -10.065 -20.359 1.00 98.19 527 LEU A C 1
ATOM 4002 O O . LEU A 1 527 ? 29.528 -10.609 -21.282 1.00 98.19 527 LEU A O 1
ATOM 4006 N N . ARG A 1 528 ? 31.214 -10.630 -19.820 1.00 97.44 528 ARG A N 1
ATOM 4007 C CA . ARG A 1 528 ? 31.679 -11.978 -20.207 1.00 97.44 528 ARG A CA 1
ATOM 4008 C C . ARG A 1 528 ? 30.984 -13.040 -19.361 1.00 97.44 528 ARG A C 1
ATOM 4010 O O . ARG A 1 528 ? 30.831 -12.841 -18.161 1.00 97.44 528 ARG A O 1
ATOM 4017 N N . GLY A 1 529 ? 30.591 -14.156 -19.976 1.00 95.06 529 GLY A N 1
ATOM 4018 C CA . GLY A 1 529 ? 30.158 -15.331 -19.217 1.00 95.06 529 GLY A CA 1
ATOM 4019 C C . GLY A 1 529 ? 31.364 -16.022 -18.583 1.00 95.06 529 GLY A C 1
ATOM 4020 O O . GLY A 1 529 ? 32.424 -16.090 -19.210 1.00 95.06 529 GLY A O 1
ATOM 4021 N N . ILE A 1 530 ? 31.213 -16.531 -17.358 1.00 95.12 530 ILE A N 1
ATOM 4022 C CA . ILE A 1 530 ? 32.285 -17.210 -16.608 1.00 95.12 530 ILE A CA 1
ATOM 4023 C C . ILE A 1 530 ? 32.845 -18.406 -17.390 1.00 95.12 530 ILE A C 1
ATOM 4025 O O . ILE A 1 530 ? 34.058 -18.617 -17.394 1.00 95.12 530 ILE A O 1
ATOM 4029 N N . THR A 1 531 ? 31.984 -19.163 -18.080 1.00 96.25 531 THR A N 1
ATOM 4030 C CA . THR A 1 531 ? 32.403 -20.335 -18.861 1.00 96.25 531 THR A CA 1
ATOM 4031 C C . THR A 1 531 ? 32.497 -20.045 -20.360 1.00 96.25 531 THR A C 1
ATOM 4033 O O . THR A 1 531 ? 33.439 -20.505 -21.008 1.00 96.25 531 THR A O 1
ATOM 4036 N N . SER A 1 532 ? 31.550 -19.304 -20.953 1.00 95.69 532 SER A N 1
ATOM 4037 C CA . SER A 1 532 ? 31.621 -18.958 -22.382 1.00 95.69 532 SER A CA 1
ATOM 4038 C C . SER A 1 532 ? 30.749 -17.770 -22.802 1.00 95.69 532 SER A C 1
ATOM 4040 O O . SER A 1 532 ? 29.819 -17.371 -22.103 1.00 95.69 532 SER A O 1
ATOM 4042 N N . GLY A 1 533 ? 31.031 -17.250 -24.001 1.00 97.31 533 GLY A N 1
ATOM 4043 C CA . GLY A 1 533 ? 30.248 -16.194 -24.639 1.00 97.31 533 GLY A CA 1
ATOM 4044 C C . GLY A 1 533 ? 30.366 -14.831 -23.958 1.00 97.31 533 GLY A C 1
ATOM 4045 O O . GLY A 1 533 ? 31.203 -14.599 -23.082 1.00 97.31 533 GLY A O 1
ATOM 4046 N N . TRP A 1 534 ? 29.528 -13.900 -24.401 1.00 98.19 534 TRP A N 1
ATOM 4047 C CA . TRP A 1 534 ? 29.394 -12.576 -23.797 1.00 98.19 534 TRP A CA 1
ATOM 4048 C C . TRP A 1 534 ? 27.985 -12.028 -24.032 1.00 98.19 534 TRP A C 1
ATOM 4050 O O . TRP A 1 534 ? 27.253 -12.504 -24.902 1.00 98.19 534 TRP A O 1
ATOM 4060 N N . ALA A 1 535 ? 27.618 -11.007 -23.272 1.00 98.38 535 ALA A N 1
ATOM 4061 C CA . ALA A 1 535 ? 26.482 -10.152 -23.549 1.00 98.38 535 ALA A CA 1
ATOM 4062 C C . ALA A 1 535 ? 26.980 -8.728 -23.824 1.00 98.38 535 ALA A C 1
ATOM 4064 O O . ALA A 1 535 ? 27.844 -8.219 -23.110 1.00 98.38 535 ALA A O 1
ATOM 4065 N N . ASP A 1 536 ? 26.462 -8.108 -24.877 1.00 98.62 536 ASP A N 1
ATOM 4066 C CA . ASP A 1 536 ? 26.639 -6.686 -25.165 1.00 98.62 536 ASP A CA 1
ATOM 4067 C C . ASP A 1 536 ? 25.535 -5.918 -24.421 1.00 98.62 536 ASP A C 1
ATOM 4069 O O . ASP A 1 536 ? 24.358 -6.253 -24.564 1.00 98.62 536 ASP A O 1
ATOM 4073 N N . VAL A 1 537 ? 25.907 -4.950 -23.583 1.00 98.69 537 VAL A N 1
ATOM 4074 C CA . VAL A 1 537 ? 25.021 -4.258 -22.631 1.00 98.69 537 VAL A CA 1
ATOM 4075 C C . VAL A 1 537 ? 25.047 -2.759 -22.904 1.00 98.69 537 VAL A C 1
ATOM 4077 O O . VAL A 1 537 ? 26.110 -2.155 -22.818 1.00 98.69 537 VAL A O 1
ATOM 4080 N N . ASP A 1 538 ? 23.892 -2.148 -23.152 1.00 98.38 538 ASP A N 1
ATOM 4081 C CA . ASP A 1 538 ? 23.732 -0.694 -23.219 1.00 98.38 538 ASP A CA 1
ATOM 4082 C C . ASP A 1 538 ? 22.967 -0.199 -21.981 1.00 98.38 538 ASP A C 1
ATOM 4084 O O . ASP A 1 538 ? 21.873 -0.687 -21.680 1.00 98.38 538 ASP A O 1
ATOM 4088 N N . LEU A 1 539 ? 23.537 0.780 -21.277 1.00 98.06 539 LEU A N 1
ATOM 4089 C CA . LEU A 1 539 ? 22.954 1.445 -20.109 1.00 98.06 539 LEU A CA 1
ATOM 4090 C C . LEU A 1 539 ? 22.661 2.912 -20.442 1.00 98.06 539 LEU A C 1
ATOM 4092 O O . LEU A 1 539 ? 23.533 3.619 -20.949 1.00 98.06 539 LEU A O 1
ATOM 4096 N N . THR A 1 540 ? 21.456 3.392 -20.138 1.00 96.44 540 THR A N 1
ATOM 4097 C CA . THR A 1 540 ? 21.031 4.776 -20.412 1.00 96.44 540 THR A CA 1
ATOM 4098 C C . THR A 1 540 ? 20.423 5.404 -19.162 1.00 96.44 540 THR A C 1
ATOM 4100 O O . THR A 1 540 ? 19.566 4.795 -18.516 1.00 96.44 540 THR A O 1
ATOM 4103 N N . ALA A 1 541 ? 20.859 6.618 -18.819 1.00 91.12 541 ALA A N 1
ATOM 4104 C CA . ALA A 1 541 ? 20.277 7.398 -17.728 1.00 91.12 541 ALA A CA 1
ATOM 4105 C C . ALA A 1 541 ? 18.936 8.044 -18.113 1.00 91.12 541 ALA A C 1
ATOM 4107 O O . ALA A 1 541 ? 18.569 8.081 -19.286 1.00 91.12 541 ALA A O 1
ATOM 4108 N N . SER A 1 542 ? 18.234 8.557 -17.105 1.00 83.31 542 SER A N 1
ATOM 4109 C CA . SER A 1 542 ? 17.183 9.566 -17.240 1.00 83.31 542 SER A CA 1
ATOM 4110 C C . SER A 1 542 ? 17.730 10.895 -17.787 1.00 83.31 542 SER A C 1
ATOM 4112 O O . SER A 1 542 ? 18.936 11.141 -17.747 1.00 83.31 542 SER A O 1
ATOM 4114 N N . GLU A 1 543 ? 16.845 11.771 -18.279 1.00 79.25 543 GLU A N 1
ATOM 4115 C CA . GLU A 1 543 ? 17.204 13.083 -18.860 1.00 79.25 543 GLU A CA 1
ATOM 4116 C C . GLU A 1 543 ? 18.011 13.988 -17.911 1.00 79.25 543 GLU A C 1
ATOM 4118 O O . GLU A 1 543 ? 18.856 14.760 -18.353 1.00 79.25 543 GLU A O 1
ATOM 4123 N N . ASP A 1 544 ? 17.759 13.879 -16.606 1.00 77.19 544 ASP A 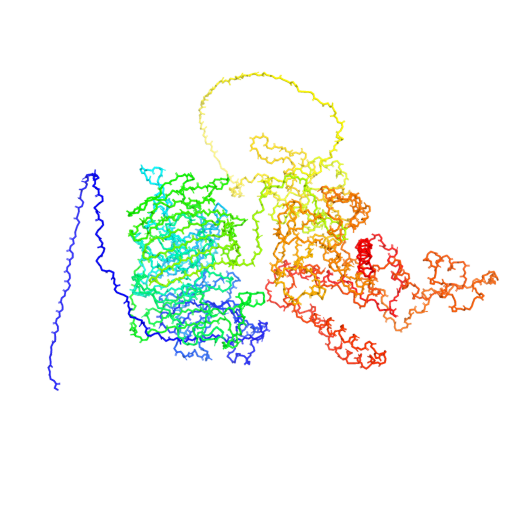N 1
ATOM 4124 C CA . ASP A 1 544 ? 18.442 14.612 -15.534 1.00 77.19 544 ASP A CA 1
ATOM 4125 C C . ASP A 1 544 ? 19.765 13.956 -15.084 1.00 77.19 544 ASP A C 1
ATOM 4127 O O . ASP A 1 544 ? 20.460 14.478 -14.214 1.00 77.19 544 ASP A O 1
ATOM 4131 N N . GLY A 1 545 ? 20.108 12.788 -15.639 1.00 76.56 545 GLY A N 1
ATOM 4132 C CA . GLY A 1 545 ? 21.296 12.010 -15.290 1.00 76.56 545 GLY A CA 1
ATOM 4133 C C . GLY A 1 545 ? 21.267 11.330 -13.914 1.00 76.56 545 GLY A C 1
ATOM 4134 O O . GLY A 1 545 ? 22.251 10.684 -13.555 1.00 76.56 545 GLY A O 1
ATOM 4135 N N . THR A 1 546 ? 20.187 11.445 -13.128 1.00 76.00 546 THR A N 1
ATOM 4136 C CA . THR A 1 546 ? 20.201 11.035 -11.708 1.00 76.00 546 THR A CA 1
ATOM 4137 C C . THR A 1 546 ? 20.079 9.527 -11.480 1.00 76.00 546 THR A C 1
ATOM 4139 O O . THR A 1 546 ? 20.471 9.037 -10.419 1.00 76.00 546 THR A O 1
ATOM 4142 N N . CYS A 1 547 ? 19.563 8.765 -12.450 1.00 82.44 547 CYS A N 1
ATOM 4143 C CA . CYS A 1 547 ? 19.390 7.314 -12.338 1.00 82.44 547 CYS A CA 1
ATOM 4144 C C . CYS A 1 547 ? 19.423 6.597 -13.700 1.00 82.44 547 CYS A C 1
ATOM 4146 O O . CYS A 1 547 ? 19.219 7.212 -14.743 1.00 82.44 547 CYS A O 1
ATOM 4148 N N . LEU A 1 548 ? 19.643 5.274 -13.714 1.00 90.00 548 LEU A N 1
ATOM 4149 C CA . LEU A 1 548 ? 19.487 4.460 -14.931 1.00 90.00 548 LEU A CA 1
ATOM 4150 C C . LEU A 1 548 ? 18.004 4.300 -15.287 1.00 90.00 548 LEU A C 1
ATOM 4152 O O . LEU A 1 548 ? 17.236 3.749 -14.498 1.00 90.00 548 LEU A O 1
ATOM 4156 N N . GLN A 1 549 ? 17.600 4.755 -16.472 1.00 91.44 549 GLN A N 1
ATOM 4157 C CA . GLN A 1 549 ? 16.227 4.655 -16.976 1.00 91.44 549 GLN A CA 1
ATOM 4158 C C . GLN A 1 549 ? 16.032 3.435 -17.883 1.00 91.44 549 GLN A C 1
ATOM 4160 O O . GLN A 1 549 ? 14.969 2.823 -17.855 1.00 91.44 549 GLN A O 1
ATOM 4165 N N . THR A 1 550 ? 17.037 3.072 -18.687 1.00 96.62 550 THR A N 1
ATOM 4166 C CA . THR A 1 550 ? 16.948 1.961 -19.650 1.00 96.62 550 THR A CA 1
ATOM 4167 C C . THR A 1 550 ? 18.167 1.051 -19.577 1.00 96.62 550 THR A C 1
ATOM 4169 O O . THR A 1 550 ? 19.304 1.515 -19.497 1.00 96.62 550 THR A O 1
ATOM 4172 N N . VAL A 1 551 ? 17.910 -0.253 -19.674 1.00 98.38 551 VAL A N 1
ATOM 4173 C CA . VAL A 1 551 ? 18.904 -1.314 -19.836 1.00 98.38 551 VAL A CA 1
ATOM 4174 C C . VAL A 1 551 ? 18.549 -2.127 -21.076 1.00 98.38 551 VAL A C 1
ATOM 4176 O O . VAL A 1 551 ? 17.411 -2.567 -21.234 1.00 98.38 551 VAL A O 1
ATOM 4179 N N . LYS A 1 552 ? 19.524 -2.369 -21.949 1.00 98.50 552 LYS A N 1
ATOM 4180 C CA . LYS A 1 552 ? 19.402 -3.264 -23.106 1.00 98.50 552 LYS A CA 1
ATOM 4181 C C . LYS A 1 552 ? 20.550 -4.263 -23.093 1.00 98.50 552 LYS A C 1
ATOM 4183 O O . LYS A 1 552 ? 21.692 -3.884 -22.868 1.00 98.50 552 LYS A O 1
ATOM 4188 N N . VAL A 1 553 ? 20.256 -5.534 -23.347 1.00 98.56 553 VAL A N 1
ATOM 4189 C CA . VAL A 1 553 ? 21.232 -6.629 -23.323 1.00 98.56 553 VAL A CA 1
ATOM 4190 C C . VAL A 1 553 ? 21.055 -7.509 -24.555 1.00 98.56 553 VAL A C 1
ATOM 4192 O O . VAL A 1 553 ? 19.937 -7.874 -24.904 1.00 98.56 553 VAL A O 1
ATOM 4195 N N . SER A 1 554 ? 22.152 -7.856 -25.228 1.00 98.56 554 SER A N 1
ATOM 4196 C CA . SER A 1 554 ? 22.186 -8.765 -26.382 1.00 98.56 554 SER A CA 1
ATOM 4197 C C . SER A 1 554 ? 23.166 -9.909 -26.116 1.00 98.56 554 SER A C 1
ATOM 4199 O O . SER A 1 554 ? 24.368 -9.692 -25.983 1.00 98.56 554 SER A O 1
ATOM 4201 N N . TYR A 1 555 ? 22.655 -11.131 -26.007 1.00 98.44 555 TYR A N 1
ATOM 4202 C CA . TYR A 1 555 ? 23.393 -12.320 -25.584 1.00 98.44 555 TYR A CA 1
ATOM 4203 C C . TYR A 1 555 ? 23.977 -13.077 -26.784 1.00 98.44 555 TYR A C 1
ATOM 4205 O O . TYR A 1 555 ? 23.255 -13.465 -27.704 1.00 98.44 555 TYR A O 1
ATOM 4213 N N . ASN A 1 556 ? 25.282 -13.349 -26.737 1.00 97.75 556 ASN A N 1
ATOM 4214 C CA . ASN A 1 556 ? 26.045 -14.053 -27.766 1.00 97.75 556 ASN A CA 1
ATOM 4215 C C . ASN A 1 556 ? 26.582 -15.373 -27.188 1.00 97.75 556 ASN A C 1
ATOM 4217 O O . ASN A 1 556 ? 27.733 -15.450 -26.748 1.00 97.75 556 ASN A O 1
ATOM 4221 N N . ASN A 1 557 ? 25.729 -16.405 -27.150 1.00 96.50 557 ASN A N 1
ATOM 4222 C CA . ASN A 1 557 ? 26.023 -17.714 -26.544 1.00 96.50 557 ASN A 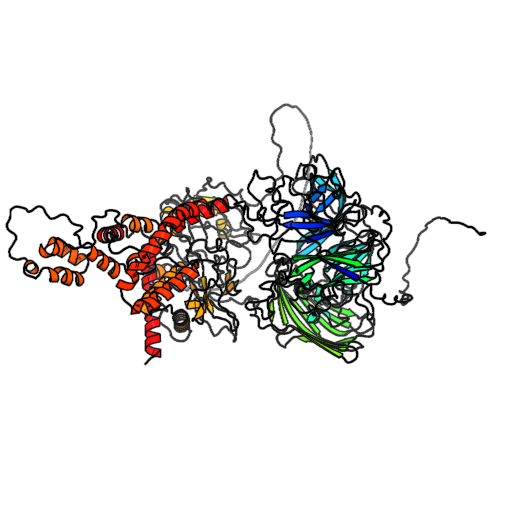CA 1
ATOM 4223 C C . ASN A 1 557 ? 26.574 -17.595 -25.100 1.00 96.50 557 ASN A C 1
ATOM 4225 O O . ASN A 1 557 ? 27.517 -18.289 -24.720 1.00 96.50 557 ASN A O 1
ATOM 4229 N N . TYR A 1 558 ? 26.020 -16.665 -24.317 1.00 97.75 558 TYR A N 1
ATOM 4230 C CA . TYR A 1 558 ? 26.454 -16.372 -22.949 1.00 97.75 558 TYR A CA 1
ATOM 4231 C C . TYR A 1 558 ? 26.169 -17.560 -22.025 1.00 97.75 558 TYR A C 1
ATOM 4233 O O . TYR A 1 558 ? 25.052 -18.078 -22.033 1.00 97.75 558 TYR A O 1
ATOM 4241 N N . SER A 1 559 ? 27.147 -17.972 -21.218 1.00 96.06 559 SER A N 1
ATOM 4242 C CA . SER A 1 559 ? 26.972 -18.996 -20.186 1.00 96.06 559 SER A CA 1
ATOM 4243 C C . SER A 1 559 ? 27.966 -18.818 -19.037 1.00 96.06 559 SER A C 1
ATOM 4245 O O . SER A 1 559 ? 29.184 -18.827 -19.249 1.00 96.06 559 SER A O 1
ATOM 4247 N N . ASP A 1 560 ? 27.441 -18.719 -17.816 1.00 94.19 560 ASP A N 1
ATOM 4248 C CA . ASP A 1 560 ? 28.238 -18.792 -16.588 1.00 94.19 560 ASP A CA 1
ATOM 4249 C C . ASP A 1 560 ? 28.514 -20.248 -16.177 1.00 94.19 560 ASP A C 1
ATOM 4251 O O . ASP A 1 560 ? 29.649 -20.584 -15.842 1.00 94.19 560 ASP A O 1
ATOM 4255 N N . ASP A 1 561 ? 27.510 -21.127 -16.254 1.00 90.38 561 ASP A N 1
ATOM 4256 C CA . ASP A 1 561 ? 27.554 -22.499 -15.722 1.00 90.38 561 ASP A CA 1
ATOM 4257 C C . ASP A 1 561 ? 28.119 -23.559 -16.691 1.00 90.38 561 ASP A C 1
ATOM 4259 O O . ASP A 1 561 ? 28.398 -24.686 -16.281 1.00 90.38 561 ASP A O 1
ATOM 4263 N N . GLY A 1 562 ? 28.277 -23.228 -17.978 1.00 92.31 562 GLY A N 1
ATOM 4264 C CA . GLY A 1 562 ? 28.712 -24.161 -19.022 1.00 92.31 562 GLY A CA 1
ATOM 4265 C C . GLY A 1 562 ? 27.663 -25.198 -19.440 1.00 92.31 562 GLY A C 1
ATOM 4266 O O . GLY A 1 562 ? 27.974 -26.095 -20.226 1.00 92.31 562 GLY A O 1
ATOM 4267 N N . LEU A 1 563 ? 26.437 -25.093 -18.925 1.00 89.81 563 LEU A N 1
ATOM 4268 C CA . LEU A 1 563 ? 25.314 -25.990 -19.205 1.00 89.81 563 LEU A CA 1
ATOM 4269 C C . LEU A 1 563 ? 24.212 -25.264 -19.976 1.00 89.81 563 LEU A C 1
ATOM 4271 O O . LEU A 1 563 ? 23.612 -25.836 -20.885 1.00 89.81 563 LEU A O 1
ATOM 4275 N N . ASN A 1 564 ? 23.948 -24.015 -19.602 1.00 90.62 564 ASN A N 1
ATOM 4276 C CA . ASN A 1 564 ? 22.877 -23.175 -20.100 1.00 90.62 564 ASN A CA 1
ATOM 4277 C C . ASN A 1 564 ? 23.467 -22.001 -20.884 1.00 90.62 564 ASN A C 1
ATOM 4279 O O . ASN A 1 564 ? 24.208 -21.184 -20.343 1.00 90.62 564 ASN A O 1
ATOM 4283 N N . PHE A 1 565 ? 23.131 -21.930 -22.170 1.00 95.62 565 PHE A N 1
ATOM 4284 C CA . PHE A 1 565 ? 23.658 -20.954 -23.117 1.00 95.62 565 PHE A CA 1
ATOM 4285 C C . PHE A 1 565 ? 22.525 -20.062 -23.622 1.00 95.62 565 PHE A C 1
ATOM 4287 O O . PHE A 1 565 ? 21.551 -20.558 -24.194 1.00 95.62 565 PHE A O 1
ATOM 4294 N N . LEU A 1 566 ? 22.657 -18.754 -23.414 1.00 97.00 566 LEU A N 1
ATOM 4295 C CA . LEU A 1 566 ? 21.671 -17.744 -23.792 1.00 97.00 566 LEU A CA 1
ATOM 4296 C C . LEU A 1 566 ? 22.035 -17.081 -25.120 1.00 97.00 566 LEU A C 1
ATOM 4298 O O . LEU A 1 566 ? 23.201 -16.791 -25.402 1.00 97.00 566 LEU A O 1
ATOM 4302 N N . SER A 1 567 ? 21.032 -16.828 -25.953 1.00 97.56 567 SER A N 1
ATOM 4303 C CA . SER A 1 567 ? 21.153 -16.040 -27.182 1.00 97.56 567 SER A CA 1
ATOM 4304 C C . SER A 1 567 ? 19.858 -15.288 -27.472 1.00 97.56 567 SER A C 1
ATOM 4306 O O . SER A 1 567 ? 18.778 -15.810 -27.199 1.00 97.56 567 SER A O 1
ATOM 4308 N N . GLY A 1 568 ? 19.967 -14.081 -28.028 1.00 97.75 568 GLY A N 1
ATOM 4309 C CA . GLY A 1 568 ? 18.834 -13.170 -28.223 1.00 97.75 568 GLY A CA 1
ATOM 4310 C C . GLY A 1 568 ? 19.026 -11.854 -27.471 1.00 97.75 568 GLY A C 1
ATOM 4311 O O . GLY A 1 568 ? 20.166 -11.477 -27.201 1.00 97.75 568 GLY A O 1
ATOM 4312 N N . SER A 1 569 ? 17.950 -11.151 -27.118 1.00 97.94 569 SER A N 1
ATOM 4313 C CA . SER A 1 569 ? 18.049 -9.854 -26.425 1.00 97.94 569 SER A CA 1
ATOM 4314 C C . SER A 1 569 ? 16.894 -9.554 -25.470 1.00 97.94 569 SER A C 1
ATOM 4316 O O . SER A 1 569 ? 15.765 -9.963 -25.731 1.00 97.94 569 SER A O 1
ATOM 4318 N N . GLU A 1 570 ? 17.162 -8.752 -24.436 1.00 97.56 570 GLU A N 1
ATOM 4319 C CA . GLU A 1 570 ? 16.139 -8.047 -23.647 1.00 97.56 570 GLU A CA 1
ATOM 4320 C C . GLU A 1 570 ? 16.382 -6.524 -23.700 1.00 97.56 570 GLU A C 1
ATOM 4322 O O . GLU A 1 570 ? 17.523 -6.067 -23.795 1.00 97.56 570 GLU A O 1
ATOM 4327 N N . LYS A 1 571 ? 15.317 -5.725 -23.608 1.00 98.06 571 LYS A N 1
ATOM 4328 C CA . LYS A 1 571 ? 15.352 -4.293 -23.276 1.00 98.06 571 LYS A CA 1
ATOM 4329 C C . LYS A 1 571 ? 14.303 -4.042 -22.199 1.00 98.06 571 LYS A C 1
ATOM 4331 O O . LYS A 1 571 ? 13.156 -4.439 -22.383 1.00 98.06 571 LYS A O 1
ATOM 4336 N N . ILE A 1 572 ? 14.679 -3.339 -21.136 1.00 97.75 572 ILE A N 1
ATOM 4337 C CA . ILE A 1 572 ? 13.746 -2.796 -20.150 1.00 97.75 572 ILE A CA 1
ATOM 4338 C C . ILE A 1 572 ? 13.972 -1.289 -20.012 1.00 97.75 572 ILE A C 1
ATOM 4340 O O . ILE A 1 572 ? 15.111 -0.848 -19.855 1.00 97.75 572 ILE A O 1
ATOM 4344 N N . SER A 1 573 ? 12.894 -0.511 -20.052 1.00 95.69 573 SER A N 1
ATOM 4345 C CA . SER A 1 573 ? 12.868 0.902 -19.662 1.00 95.69 573 SER A CA 1
ATOM 4346 C C . SER A 1 573 ? 11.919 1.076 -18.473 1.00 95.69 573 SER A C 1
ATOM 4348 O O . SER A 1 573 ? 10.847 0.480 -18.470 1.00 95.69 573 SER A O 1
ATOM 4350 N N . THR A 1 574 ? 12.291 1.883 -17.477 1.00 90.94 574 THR A N 1
ATOM 4351 C CA . THR A 1 574 ? 11.479 2.124 -16.270 1.00 90.94 574 THR A CA 1
ATOM 4352 C C . THR A 1 574 ? 11.251 3.616 -16.051 1.00 90.94 574 THR A C 1
ATOM 4354 O O . THR A 1 574 ? 12.189 4.414 -16.080 1.00 90.94 574 THR A O 1
ATOM 4357 N N . GLN A 1 575 ? 10.004 3.984 -15.773 1.00 87.31 575 GLN A N 1
ATOM 4358 C CA . GLN A 1 575 ? 9.546 5.327 -15.428 1.00 87.31 575 GLN A CA 1
ATOM 4359 C C . GLN A 1 575 ? 8.920 5.294 -14.025 1.00 87.31 575 GLN A C 1
ATOM 4361 O O . GLN A 1 575 ? 8.298 4.302 -13.646 1.00 87.31 575 GLN A O 1
ATOM 4366 N N . ASN A 1 576 ? 9.076 6.368 -13.246 1.00 82.62 576 ASN A N 1
ATOM 4367 C CA . ASN A 1 576 ? 8.560 6.457 -11.873 1.00 82.62 576 ASN A CA 1
ATOM 4368 C C . ASN A 1 576 ? 7.740 7.754 -11.715 1.00 82.62 576 ASN A C 1
ATOM 4370 O O . ASN A 1 576 ? 8.304 8.774 -11.317 1.00 82.62 576 ASN A O 1
ATOM 4374 N N . PRO A 1 577 ? 6.439 7.770 -12.082 1.00 78.06 577 PRO A N 1
ATOM 4375 C CA . PRO A 1 577 ? 5.604 8.978 -11.997 1.00 78.06 577 PRO A CA 1
ATOM 4376 C C . PRO A 1 577 ? 5.352 9.447 -10.555 1.00 78.06 577 PRO A C 1
ATOM 4378 O O . PRO A 1 577 ? 5.066 10.617 -10.311 1.00 78.06 577 PRO A O 1
ATOM 4381 N N . SER A 1 578 ? 5.481 8.535 -9.591 1.00 78.62 578 SER A N 1
ATOM 4382 C CA . SER A 1 578 ? 5.634 8.833 -8.169 1.00 78.62 578 SER A CA 1
ATOM 4383 C C . SER A 1 578 ? 6.800 8.009 -7.616 1.00 78.62 578 SER A C 1
ATOM 4385 O O . SER A 1 578 ? 7.317 7.119 -8.289 1.00 78.62 578 SER A O 1
ATOM 4387 N N . PHE A 1 579 ? 7.182 8.246 -6.360 1.00 75.50 579 PHE A N 1
ATOM 4388 C CA . PHE A 1 579 ? 8.197 7.425 -5.693 1.00 75.50 579 PHE A CA 1
ATOM 4389 C C . PHE A 1 579 ? 7.746 5.975 -5.432 1.00 75.50 579 PHE A C 1
ATOM 4391 O O . PHE A 1 579 ? 8.593 5.134 -5.137 1.00 75.50 579 PHE A O 1
ATOM 4398 N N . THR A 1 580 ? 6.449 5.663 -5.556 1.00 77.62 580 THR A N 1
ATOM 4399 C CA . THR A 1 580 ? 5.875 4.323 -5.334 1.00 77.62 580 THR A CA 1
ATOM 4400 C C . THR A 1 580 ? 5.433 3.617 -6.617 1.00 77.62 580 THR A C 1
ATOM 4402 O O . THR A 1 580 ? 5.549 2.391 -6.705 1.00 77.62 580 THR A O 1
ATOM 4405 N N . LEU A 1 581 ? 4.944 4.360 -7.614 1.00 83.88 581 LEU A N 1
ATOM 4406 C CA . LEU A 1 581 ? 4.420 3.829 -8.871 1.00 83.88 581 LEU A CA 1
ATOM 4407 C C . LEU A 1 581 ? 5.549 3.590 -9.872 1.00 83.88 581 LEU A C 1
ATOM 4409 O O . LEU A 1 581 ? 6.228 4.522 -10.292 1.00 83.88 581 LEU A O 1
ATOM 4413 N N . ASN A 1 582 ? 5.699 2.338 -10.293 1.00 86.12 582 ASN A N 1
ATOM 4414 C CA . ASN A 1 582 ? 6.644 1.917 -11.319 1.00 86.12 582 ASN A CA 1
ATOM 4415 C C . ASN A 1 582 ? 5.872 1.630 -12.613 1.00 86.12 582 ASN A C 1
ATOM 4417 O O . ASN A 1 582 ? 4.936 0.830 -12.594 1.00 86.12 582 ASN A O 1
ATOM 4421 N N . ILE A 1 583 ? 6.286 2.236 -13.727 1.00 90.12 583 ILE A N 1
ATOM 4422 C CA . ILE A 1 583 ? 5.864 1.863 -15.085 1.00 90.12 583 ILE A CA 1
ATOM 4423 C C . ILE A 1 583 ? 7.081 1.270 -15.798 1.00 90.12 583 ILE A C 1
ATOM 4425 O O . ILE A 1 583 ? 8.147 1.883 -15.811 1.00 90.12 583 ILE A O 1
ATOM 4429 N N . VAL A 1 584 ? 6.944 0.069 -16.356 1.00 92.31 584 VAL A N 1
ATOM 4430 C CA . VAL A 1 584 ? 8.043 -0.712 -16.937 1.00 92.31 584 VAL A CA 1
ATOM 4431 C C . VAL A 1 584 ? 7.679 -1.183 -18.339 1.00 92.31 584 VAL A C 1
ATOM 4433 O O . VAL A 1 584 ? 6.729 -1.942 -18.499 1.00 92.31 584 VAL A O 1
ATOM 4436 N N . ASP A 1 585 ? 8.478 -0.795 -19.330 1.00 95.50 585 ASP A N 1
ATOM 4437 C CA . ASP A 1 585 ? 8.411 -1.242 -20.723 1.00 95.50 585 ASP A CA 1
ATOM 4438 C C . ASP A 1 585 ? 9.424 -2.371 -20.967 1.00 95.50 585 ASP A C 1
ATOM 4440 O O . ASP A 1 585 ? 10.633 -2.133 -20.950 1.00 95.50 585 ASP A O 1
ATOM 4444 N N . TRP A 1 586 ? 8.957 -3.593 -21.230 1.00 95.88 586 TRP A N 1
ATOM 4445 C CA . TRP A 1 586 ? 9.780 -4.790 -21.444 1.00 95.88 586 TRP A CA 1
ATOM 4446 C C . TRP A 1 586 ? 9.678 -5.280 -22.894 1.00 95.88 586 TRP A C 1
ATOM 4448 O O . TRP A 1 586 ? 8.596 -5.497 -23.433 1.00 95.88 586 TRP A O 1
ATOM 4458 N N . TYR A 1 587 ? 10.819 -5.548 -23.519 1.00 97.50 587 TYR A N 1
ATOM 4459 C CA . TYR A 1 587 ? 10.922 -6.256 -24.794 1.00 97.50 587 TYR A CA 1
ATOM 4460 C C . TYR A 1 587 ? 11.886 -7.427 -24.617 1.00 97.50 587 TYR A C 1
ATOM 4462 O O . TYR A 1 587 ? 12.987 -7.241 -24.101 1.00 97.50 587 TYR A O 1
ATOM 4470 N N . SER A 1 588 ? 11.485 -8.634 -25.010 1.00 97.12 588 SER A N 1
ATOM 4471 C CA . SER A 1 588 ? 12.279 -9.850 -24.806 1.00 97.12 588 SER A CA 1
ATOM 4472 C C . SER A 1 588 ? 12.173 -10.779 -26.009 1.00 97.12 588 SER A C 1
ATOM 4474 O O . SER A 1 588 ? 11.074 -11.095 -26.467 1.00 97.12 588 SER A O 1
ATOM 4476 N N . ASP A 1 589 ? 13.315 -11.246 -26.500 1.00 97.31 589 ASP A N 1
ATOM 4477 C CA . ASP A 1 589 ? 13.416 -12.395 -27.395 1.00 97.31 589 ASP A CA 1
ATOM 4478 C C . ASP A 1 589 ? 14.649 -13.220 -27.013 1.00 97.31 589 ASP A C 1
ATOM 4480 O O . ASP A 1 589 ? 15.684 -13.174 -27.677 1.00 97.31 589 ASP A O 1
ATOM 4484 N N . LEU A 1 590 ? 14.560 -13.934 -25.888 1.00 96.81 590 LEU A N 1
ATOM 4485 C CA . LEU A 1 590 ? 15.593 -14.853 -25.421 1.00 96.81 590 LEU A CA 1
ATOM 4486 C C . LEU A 1 590 ? 15.315 -16.294 -25.833 1.00 96.81 590 LEU A C 1
ATOM 4488 O O . LEU A 1 590 ? 14.194 -16.803 -25.744 1.00 96.81 590 LEU A O 1
ATOM 4492 N N . LYS A 1 591 ? 16.402 -16.993 -26.154 1.00 96.25 591 LYS A N 1
ATOM 4493 C CA . LYS A 1 591 ? 16.472 -18.441 -26.299 1.00 96.25 591 LYS A CA 1
ATOM 4494 C C . LYS A 1 591 ? 17.581 -19.002 -25.412 1.00 96.25 591 LYS A C 1
ATOM 4496 O O . LYS A 1 591 ? 18.741 -18.614 -25.537 1.00 96.25 591 LYS A O 1
ATOM 4501 N N . GLN A 1 592 ? 17.217 -19.964 -24.573 1.00 94.56 592 GLN A N 1
ATOM 4502 C CA . GLN A 1 592 ? 18.121 -20.787 -23.779 1.00 94.56 592 GLN A CA 1
ATOM 4503 C C . GLN A 1 592 ? 18.301 -22.146 -24.455 1.00 94.56 592 GLN A C 1
ATOM 4505 O O . GLN A 1 592 ? 17.324 -22.811 -24.810 1.00 94.56 592 GLN A O 1
ATOM 4510 N N . THR A 1 593 ? 19.548 -22.586 -24.601 1.00 93.06 593 THR A N 1
ATOM 4511 C CA . THR A 1 593 ? 19.881 -23.966 -24.980 1.00 93.06 593 THR A CA 1
ATOM 4512 C C . THR A 1 593 ? 20.717 -24.633 -23.899 1.00 93.06 593 THR A C 1
ATOM 4514 O O . THR A 1 593 ? 21.643 -24.015 -23.386 1.00 93.06 593 THR A O 1
ATOM 4517 N N . GLY A 1 594 ? 20.398 -25.878 -23.549 1.00 86.56 594 GLY A N 1
ATOM 4518 C CA . GLY A 1 594 ? 21.020 -26.594 -22.433 1.00 86.56 594 GLY A CA 1
ATOM 4519 C C . GLY A 1 594 ? 20.110 -27.689 -21.863 1.00 86.56 594 GLY A C 1
ATOM 4520 O O . GLY A 1 594 ? 19.157 -28.098 -22.531 1.00 86.56 594 GLY A O 1
ATOM 4521 N N . PRO A 1 595 ? 20.349 -28.149 -20.619 1.00 76.94 595 PRO A N 1
ATOM 4522 C CA . PRO A 1 595 ? 19.410 -29.002 -19.886 1.00 76.94 595 PRO A CA 1
ATOM 4523 C C . PRO A 1 595 ? 18.023 -28.361 -19.728 1.00 76.94 595 PRO A C 1
ATOM 4525 O O . PRO A 1 595 ? 17.017 -29.063 -19.784 1.00 76.94 595 PRO A O 1
ATOM 4528 N N . ASN A 1 596 ? 17.979 -27.030 -19.597 1.00 73.19 596 ASN A N 1
ATOM 4529 C CA . ASN A 1 596 ? 16.764 -26.231 -19.442 1.00 73.19 596 ASN A CA 1
ATOM 4530 C C . ASN A 1 596 ? 16.424 -25.494 -20.755 1.00 73.19 596 ASN A C 1
ATOM 4532 O O . ASN A 1 596 ? 16.333 -24.270 -20.786 1.00 73.19 596 ASN A O 1
ATOM 4536 N N . ASN A 1 597 ? 16.296 -26.224 -21.872 1.00 87.50 597 ASN A N 1
ATOM 4537 C CA . ASN A 1 597 ? 15.943 -25.638 -23.178 1.00 87.50 597 ASN A CA 1
ATOM 4538 C C . ASN A 1 597 ? 14.646 -24.812 -23.085 1.00 87.50 597 ASN A C 1
ATOM 4540 O O . ASN A 1 597 ? 13.590 -25.357 -22.753 1.00 87.50 597 ASN A O 1
ATOM 4544 N N . GLY A 1 598 ? 14.690 -23.530 -23.443 1.00 91.25 598 GLY A N 1
ATOM 4545 C CA . GLY A 1 598 ? 13.553 -22.634 -23.237 1.00 91.25 598 GLY A CA 1
ATOM 4546 C C . GLY A 1 598 ? 13.642 -21.306 -23.979 1.00 91.25 598 GLY A C 1
ATOM 4547 O O . GLY A 1 598 ? 14.611 -21.030 -24.689 1.00 91.25 598 GLY A O 1
ATOM 4548 N N . THR A 1 599 ? 12.616 -20.477 -23.817 1.00 94.19 599 THR A N 1
ATOM 4549 C CA . THR A 1 599 ? 12.557 -19.109 -24.351 1.00 94.19 599 THR A CA 1
ATOM 4550 C C . THR A 1 599 ? 11.796 -18.188 -23.409 1.00 94.19 599 THR A C 1
ATOM 4552 O O . THR A 1 599 ? 10.793 -18.610 -22.840 1.00 94.19 599 THR A O 1
ATOM 4555 N N . LYS A 1 600 ? 12.213 -16.924 -23.323 1.00 94.38 600 LYS A N 1
ATOM 4556 C CA . LYS A 1 600 ? 11.493 -15.827 -22.659 1.00 94.38 600 LYS A CA 1
ATOM 4557 C C . LYS A 1 600 ? 11.243 -14.777 -23.735 1.00 94.38 600 LYS A C 1
ATOM 4559 O O . LYS A 1 600 ? 12.182 -14.367 -24.411 1.00 94.38 600 LYS A O 1
ATOM 4564 N N . LYS A 1 601 ? 9.975 -14.473 -24.002 1.00 94.38 601 LYS A N 1
ATOM 4565 C CA . LYS A 1 601 ? 9.539 -13.724 -25.188 1.00 94.38 601 LYS A CA 1
ATOM 4566 C C . LYS A 1 601 ? 8.399 -12.776 -24.851 1.00 94.38 601 LYS A C 1
ATOM 4568 O O . LYS A 1 601 ? 7.479 -13.160 -24.127 1.00 94.38 601 LYS A O 1
ATOM 4573 N N . THR A 1 602 ? 8.426 -11.583 -25.433 1.00 93.62 602 THR A N 1
ATOM 4574 C CA . THR A 1 602 ? 7.288 -10.658 -25.424 1.00 93.62 602 THR A CA 1
ATOM 4575 C C . THR A 1 602 ? 6.451 -10.762 -26.700 1.00 93.62 602 THR A C 1
ATOM 4577 O O . THR A 1 602 ? 6.903 -11.284 -27.721 1.00 93.62 602 THR A O 1
ATOM 4580 N N . SER A 1 603 ? 5.228 -10.230 -26.672 1.00 86.00 603 SER A N 1
ATOM 4581 C CA . SER A 1 603 ? 4.486 -9.877 -27.890 1.00 86.00 603 SER A CA 1
ATOM 4582 C C . SER A 1 603 ? 5.239 -8.833 -28.741 1.00 86.00 603 SER A C 1
ATOM 4584 O O . SER A 1 603 ? 6.138 -8.163 -28.227 1.00 86.00 603 SER A O 1
ATOM 4586 N N . PRO A 1 604 ? 4.884 -8.648 -30.033 1.00 86.69 604 PRO A N 1
ATOM 4587 C CA . PRO A 1 604 ? 5.576 -7.706 -30.924 1.00 86.69 604 PRO A CA 1
ATOM 4588 C C . PRO A 1 604 ? 5.567 -6.241 -30.462 1.00 86.69 604 PRO A C 1
ATOM 4590 O O . PRO A 1 604 ? 6.521 -5.526 -30.744 1.00 86.69 604 PRO A O 1
ATOM 4593 N N . GLY A 1 605 ? 4.525 -5.808 -29.742 1.00 83.56 605 GLY A N 1
ATOM 4594 C CA . GLY A 1 605 ? 4.461 -4.479 -29.117 1.00 83.56 605 GLY A CA 1
ATOM 4595 C C . GLY A 1 605 ? 5.254 -4.349 -27.810 1.00 83.56 605 GLY A C 1
ATOM 4596 O O . GLY A 1 605 ? 5.284 -3.271 -27.238 1.00 83.56 605 GLY A O 1
ATOM 4597 N N . GLY A 1 606 ? 5.892 -5.427 -27.342 1.00 89.12 606 GLY A N 1
ATOM 4598 C CA . GLY A 1 606 ? 6.461 -5.533 -26.000 1.00 89.12 606 GLY A CA 1
ATOM 4599 C C . GLY A 1 606 ? 5.507 -6.204 -25.008 1.00 89.12 606 GLY A C 1
ATOM 4600 O O . GLY A 1 606 ? 4.506 -6.824 -25.379 1.00 89.12 606 GLY A O 1
ATOM 4601 N N . PHE A 1 607 ? 5.871 -6.118 -23.738 1.00 89.31 607 PHE A N 1
ATOM 4602 C CA . PHE A 1 607 ? 5.049 -6.342 -22.556 1.00 89.31 607 PHE A CA 1
ATOM 4603 C C . PHE A 1 607 ? 5.334 -5.179 -21.621 1.00 89.31 607 PHE A C 1
ATOM 4605 O O . PHE A 1 607 ? 6.498 -4.850 -21.414 1.00 89.31 607 PHE A O 1
ATOM 4612 N N . HIS A 1 608 ? 4.315 -4.576 -21.032 1.00 89.38 608 HIS A N 1
ATOM 4613 C CA . HIS A 1 608 ? 4.523 -3.444 -20.138 1.00 89.38 608 HIS A CA 1
ATOM 4614 C C . HIS A 1 608 ? 3.715 -3.649 -18.856 1.00 89.38 608 HIS A C 1
ATOM 4616 O O . HIS A 1 608 ? 2.764 -4.437 -18.824 1.00 89.38 608 HIS A O 1
ATOM 4622 N N . LEU A 1 609 ? 4.126 -2.983 -17.781 1.00 85.88 609 LEU A N 1
ATOM 4623 C CA . LEU A 1 609 ? 3.626 -3.196 -16.424 1.00 85.88 609 LEU A CA 1
ATOM 4624 C C . LEU A 1 609 ? 3.559 -1.867 -15.668 1.00 85.88 609 LEU A C 1
ATOM 4626 O O . LEU A 1 609 ? 4.581 -1.204 -15.523 1.00 85.88 609 LEU A O 1
ATOM 4630 N N . ALA A 1 610 ? 2.391 -1.529 -15.127 1.00 85.12 610 ALA A N 1
ATOM 4631 C CA . ALA A 1 610 ? 2.216 -0.508 -14.102 1.00 85.12 610 ALA A CA 1
ATOM 4632 C C . ALA A 1 610 ? 1.921 -1.183 -12.750 1.00 85.12 610 ALA A C 1
ATOM 4634 O O . ALA A 1 610 ? 1.022 -2.023 -12.641 1.00 85.12 610 ALA A O 1
ATOM 4635 N N . ILE A 1 611 ? 2.697 -0.851 -11.715 1.00 83.81 611 ILE A N 1
ATOM 4636 C CA . ILE A 1 611 ? 2.492 -1.378 -10.360 1.00 83.81 611 ILE A CA 1
ATOM 4637 C C . ILE A 1 611 ? 3.012 -0.422 -9.281 1.00 83.81 611 ILE A C 1
ATOM 4639 O O . ILE A 1 611 ? 4.121 0.105 -9.362 1.00 83.81 611 ILE A O 1
ATOM 4643 N N . ASP A 1 612 ? 2.205 -0.219 -8.242 1.00 87.38 612 ASP A N 1
ATOM 4644 C CA . ASP A 1 612 ? 2.579 0.546 -7.051 1.00 87.38 612 ASP A CA 1
ATOM 4645 C C . ASP A 1 612 ? 3.225 -0.360 -5.985 1.00 87.38 612 ASP A C 1
ATOM 4647 O O . ASP A 1 612 ? 2.738 -1.463 -5.713 1.00 87.38 612 ASP A O 1
ATOM 4651 N N . VAL A 1 613 ? 4.321 0.092 -5.366 1.00 82.81 613 VAL A N 1
ATOM 4652 C CA . VAL A 1 613 ? 5.097 -0.696 -4.387 1.00 82.81 613 VAL A CA 1
ATOM 4653 C C . VAL A 1 613 ? 4.395 -0.891 -3.032 1.00 82.81 613 VAL A C 1
ATOM 4655 O O . VAL A 1 613 ? 4.716 -1.850 -2.327 1.00 82.81 613 VAL A O 1
ATOM 4658 N N . LEU A 1 614 ? 3.417 -0.048 -2.679 1.00 79.88 614 LEU A N 1
ATOM 4659 C CA . LEU A 1 614 ? 2.648 -0.130 -1.430 1.00 79.88 614 LEU A CA 1
ATOM 4660 C C . LEU A 1 614 ? 1.322 -0.885 -1.604 1.00 79.88 614 LEU A C 1
ATOM 4662 O O . LEU A 1 614 ? 0.950 -1.668 -0.732 1.00 79.88 614 LEU A O 1
ATOM 4666 N N . VAL A 1 615 ? 0.613 -0.673 -2.719 1.00 76.50 615 VAL A N 1
ATOM 4667 C CA . VAL A 1 615 ? -0.710 -1.289 -2.975 1.00 76.50 615 VAL A CA 1
ATOM 4668 C C . VAL A 1 615 ? -0.601 -2.607 -3.757 1.00 76.50 615 VAL A C 1
ATOM 4670 O O . VAL A 1 615 ? -1.424 -3.510 -3.601 1.00 76.50 615 VAL A O 1
ATOM 4673 N N . ASN A 1 616 ? 0.433 -2.742 -4.593 1.00 81.56 616 ASN A N 1
ATOM 4674 C CA . ASN A 1 616 ? 0.746 -3.925 -5.405 1.00 81.56 616 ASN A CA 1
ATOM 4675 C C . ASN A 1 616 ? -0.405 -4.435 -6.299 1.00 81.56 616 ASN A C 1
ATOM 4677 O O . ASN A 1 616 ? -0.493 -5.632 -6.574 1.00 81.56 616 ASN A O 1
ATOM 4681 N N . MET A 1 617 ? -1.285 -3.550 -6.773 1.00 79.94 617 MET A N 1
ATOM 4682 C CA . MET A 1 617 ? -2.219 -3.892 -7.850 1.00 79.94 617 MET A CA 1
ATOM 4683 C C . MET A 1 617 ? -1.447 -3.988 -9.169 1.00 79.94 617 MET A C 1
ATOM 4685 O O . MET A 1 617 ? -0.752 -3.055 -9.562 1.00 79.94 617 MET A O 1
ATOM 4689 N N . PHE A 1 618 ? -1.538 -5.146 -9.819 1.00 79.62 618 PHE A N 1
ATOM 4690 C CA . PHE A 1 618 ? -0.786 -5.478 -11.027 1.00 79.62 618 PHE A CA 1
ATOM 4691 C C . PHE A 1 618 ? -1.606 -5.122 -12.273 1.00 79.62 618 PHE A C 1
ATOM 4693 O O . PHE A 1 618 ? -2.591 -5.800 -12.566 1.00 79.62 618 PHE A O 1
ATOM 4700 N N . GLN A 1 619 ? -1.197 -4.088 -13.009 1.00 79.81 619 GLN A N 1
ATOM 4701 C CA . GLN A 1 619 ? -1.798 -3.694 -14.286 1.00 79.81 619 GLN A CA 1
ATOM 4702 C C . GLN A 1 619 ? -0.793 -3.942 -15.414 1.00 79.81 619 GLN A C 1
ATOM 4704 O O . GLN A 1 619 ? 0.324 -3.434 -15.378 1.00 79.81 619 GLN A O 1
ATOM 4709 N N . ALA A 1 620 ? -1.159 -4.752 -16.407 1.00 77.75 620 ALA A N 1
ATOM 4710 C CA . ALA A 1 620 ? -0.263 -5.101 -17.506 1.00 77.75 620 ALA A CA 1
ATOM 4711 C C . ALA A 1 620 ? -1.038 -5.513 -18.760 1.00 77.75 620 ALA A C 1
ATOM 4713 O O . ALA A 1 620 ? -2.100 -6.127 -18.667 1.00 77.75 620 ALA A O 1
ATOM 4714 N N . ASN A 1 621 ? -0.462 -5.220 -19.922 1.00 77.94 621 ASN A N 1
ATOM 4715 C CA . ASN A 1 621 ? -0.995 -5.524 -21.250 1.00 77.94 621 ASN A CA 1
ATOM 4716 C C . ASN A 1 621 ? 0.203 -5.805 -22.201 1.00 77.94 621 ASN A C 1
ATOM 4718 O O . ASN A 1 621 ? 1.376 -5.696 -21.821 1.00 77.94 621 ASN A O 1
ATOM 4722 N N . GLY A 1 622 ? -0.064 -6.327 -23.394 1.00 77.88 622 GLY A N 1
ATOM 4723 C CA . GLY A 1 622 ? 0.858 -7.175 -24.138 1.00 77.88 622 GLY A CA 1
ATOM 4724 C C . GLY A 1 622 ? 0.924 -8.571 -23.513 1.00 77.88 622 GLY A C 1
ATOM 4725 O O . GLY A 1 622 ? -0.038 -9.081 -22.931 1.00 77.88 622 GLY A O 1
ATOM 4726 N N . THR A 1 623 ? 2.056 -9.247 -23.662 1.00 83.12 623 THR A N 1
ATOM 4727 C CA . THR A 1 623 ? 2.294 -10.581 -23.103 1.00 83.12 623 THR A CA 1
ATOM 4728 C C . THR A 1 623 ? 3.779 -10.788 -22.887 1.00 83.12 623 THR A C 1
ATOM 4730 O O . THR A 1 623 ? 4.541 -10.671 -23.843 1.00 83.12 623 THR A O 1
ATOM 4733 N N . LEU A 1 624 ? 4.183 -11.161 -21.672 1.00 88.31 624 LEU A N 1
ATOM 4734 C CA . LEU A 1 624 ? 5.491 -11.759 -21.398 1.00 88.31 624 LEU A CA 1
ATOM 4735 C C . LEU A 1 624 ? 5.281 -13.242 -21.095 1.00 88.31 624 LEU A C 1
ATOM 4737 O O . LEU A 1 624 ? 4.447 -13.613 -20.265 1.00 88.31 624 LEU A O 1
ATOM 4741 N N . LYS A 1 625 ? 6.022 -14.090 -21.807 1.00 89.31 625 LYS A N 1
ATOM 4742 C CA . LYS A 1 625 ? 5.880 -15.542 -21.771 1.00 89.31 625 LYS A CA 1
ATOM 4743 C C . LYS A 1 625 ? 7.233 -16.218 -21.619 1.00 89.31 625 LYS A C 1
ATOM 4745 O O . LYS A 1 625 ? 8.128 -15.993 -22.431 1.00 89.31 625 LYS A O 1
ATOM 4750 N N . THR A 1 626 ? 7.326 -17.112 -20.642 1.00 90.62 626 THR A N 1
ATOM 4751 C CA . THR A 1 626 ? 8.446 -18.039 -20.480 1.00 90.62 626 THR A CA 1
ATOM 4752 C C . THR A 1 626 ? 7.984 -19.466 -20.789 1.00 90.62 626 THR A C 1
ATOM 4754 O O . THR A 1 626 ? 6.932 -19.919 -20.333 1.00 90.62 626 THR A O 1
ATOM 4757 N N . GLU A 1 627 ? 8.766 -20.171 -21.604 1.00 88.69 627 GLU A N 1
ATOM 4758 C CA . GLU A 1 627 ? 8.575 -21.579 -21.966 1.00 88.69 627 GLU A CA 1
ATOM 4759 C C . GLU A 1 627 ? 9.837 -22.367 -21.607 1.00 88.69 627 GLU A C 1
ATOM 4761 O O . GLU A 1 627 ? 10.937 -21.961 -21.985 1.00 88.69 627 GLU A O 1
ATOM 4766 N N . ILE A 1 628 ? 9.694 -23.488 -20.894 1.00 84.56 628 ILE A N 1
ATOM 4767 C CA . ILE A 1 628 ? 10.815 -24.299 -20.394 1.00 84.56 628 ILE A CA 1
ATOM 4768 C C . ILE A 1 628 ? 10.529 -25.782 -20.641 1.00 84.56 628 ILE A C 1
ATOM 4770 O O . ILE A 1 628 ? 9.474 -26.292 -20.269 1.00 84.56 628 ILE A O 1
ATOM 4774 N N . ASN A 1 629 ? 11.487 -26.494 -21.233 1.00 71.75 629 ASN A N 1
ATOM 4775 C CA . ASN A 1 629 ? 11.400 -27.924 -21.525 1.00 71.75 629 ASN A CA 1
ATOM 4776 C C . ASN A 1 629 ? 12.262 -28.719 -20.537 1.00 71.75 629 ASN A C 1
ATOM 4778 O O . ASN A 1 629 ? 13.396 -29.091 -20.844 1.00 71.75 629 ASN A O 1
ATOM 4782 N N . VAL A 1 630 ? 11.728 -28.990 -19.345 1.00 58.59 630 VAL A N 1
ATOM 4783 C CA . VAL A 1 630 ? 12.439 -29.734 -18.295 1.00 58.59 630 VAL A CA 1
ATOM 4784 C C . VAL A 1 630 ? 12.184 -31.229 -18.477 1.00 58.59 630 VAL A C 1
ATOM 4786 O O . VAL A 1 630 ? 11.071 -31.715 -18.292 1.00 58.59 630 VAL A O 1
ATOM 4789 N N . GLY A 1 631 ? 13.215 -31.982 -18.867 1.00 49.44 631 GLY A N 1
ATOM 4790 C CA . GLY A 1 631 ? 13.161 -33.451 -18.936 1.00 49.44 631 GLY A CA 1
ATOM 4791 C C . GLY A 1 631 ? 12.156 -34.044 -19.939 1.00 49.44 631 GLY A C 1
ATOM 4792 O O . GLY A 1 631 ? 11.849 -35.230 -19.852 1.00 49.44 631 GLY A O 1
ATOM 4793 N N . GLY A 1 632 ? 11.643 -33.243 -20.879 1.00 40.34 632 GLY A N 1
ATOM 4794 C CA . GLY A 1 632 ? 10.582 -33.637 -21.817 1.00 40.34 632 GLY A CA 1
ATOM 4795 C C . GLY A 1 632 ? 9.165 -33.234 -21.391 1.00 40.34 632 GLY A C 1
ATOM 4796 O O . GLY A 1 632 ? 8.218 -33.555 -22.105 1.00 40.34 632 GLY A O 1
ATOM 4797 N N . VAL A 1 633 ? 9.013 -32.517 -20.272 1.00 39.91 633 VAL A N 1
ATOM 4798 C CA . VAL A 1 633 ? 7.780 -31.801 -19.916 1.00 39.91 633 VAL A CA 1
ATOM 4799 C C . VAL A 1 633 ? 7.919 -30.343 -20.351 1.00 39.91 633 VAL A C 1
ATOM 4801 O O . VAL A 1 633 ? 8.911 -29.690 -20.027 1.00 39.91 633 VAL A O 1
ATOM 4804 N N . GLU A 1 634 ? 6.934 -29.839 -21.093 1.00 51.91 634 GLU A N 1
ATOM 4805 C CA . GLU A 1 634 ? 6.875 -28.444 -21.536 1.00 51.91 634 GLU A CA 1
ATOM 4806 C C . GLU A 1 634 ? 6.022 -27.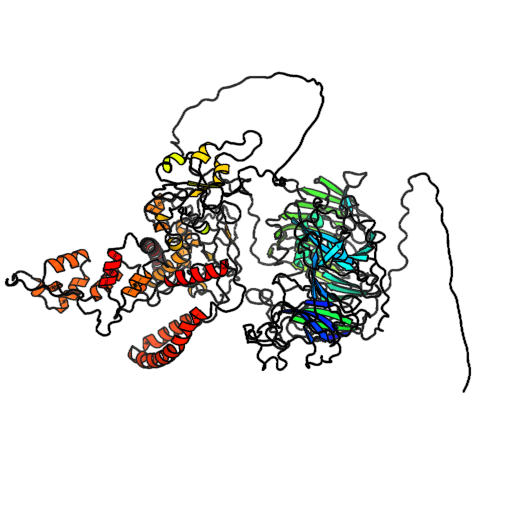623 -20.559 1.00 51.91 634 GLU A C 1
ATOM 4808 O O . GLU A 1 634 ? 4.813 -27.826 -20.455 1.00 51.91 634 GLU A O 1
ATOM 4813 N N . PHE A 1 635 ? 6.652 -26.681 -19.859 1.00 50.16 635 PHE A N 1
ATOM 4814 C CA . PHE A 1 635 ? 5.975 -25.672 -19.049 1.00 50.16 635 PHE A CA 1
ATOM 4815 C C . PHE A 1 635 ? 5.857 -24.383 -19.862 1.00 50.16 635 PHE A C 1
ATOM 4817 O O . PHE A 1 635 ? 6.851 -23.905 -20.407 1.00 50.16 635 PHE A O 1
ATOM 4824 N N . ARG A 1 636 ? 4.648 -23.818 -19.944 1.00 53.59 636 ARG A N 1
ATOM 4825 C CA . ARG A 1 636 ? 4.362 -22.551 -20.631 1.00 53.59 636 ARG A CA 1
ATOM 4826 C C . ARG A 1 636 ? 3.616 -21.633 -19.681 1.00 53.59 636 ARG A C 1
ATOM 4828 O O . ARG A 1 636 ? 2.472 -21.924 -19.345 1.00 53.59 636 ARG A O 1
ATOM 4835 N N . ILE A 1 637 ? 4.241 -20.533 -19.283 1.00 55.19 637 ILE A N 1
ATOM 4836 C CA . ILE A 1 637 ? 3.640 -19.567 -18.362 1.00 55.19 637 ILE A CA 1
ATOM 4837 C C . ILE A 1 637 ? 3.715 -18.200 -19.036 1.00 55.19 637 ILE A C 1
ATOM 4839 O O . ILE A 1 637 ? 4.794 -17.689 -19.340 1.00 55.19 637 ILE A O 1
ATOM 4843 N N . ALA A 1 638 ? 2.543 -17.653 -19.341 1.00 52.00 638 ALA A N 1
ATOM 4844 C CA . ALA A 1 638 ? 2.359 -16.368 -19.996 1.00 52.00 638 ALA A CA 1
ATOM 4845 C C . ALA A 1 638 ? 1.432 -15.523 -19.134 1.00 52.00 638 ALA A C 1
ATOM 4847 O O . ALA A 1 638 ? 0.371 -16.012 -18.743 1.00 52.00 638 ALA A O 1
ATOM 4848 N N . ILE A 1 639 ? 1.796 -14.266 -18.890 1.00 55.16 639 ILE A N 1
ATOM 4849 C CA . ILE A 1 639 ? 0.838 -13.295 -18.371 1.00 55.16 639 ILE A CA 1
ATOM 4850 C C . ILE A 1 639 ? 0.291 -12.481 -19.541 1.00 55.16 639 ILE A C 1
ATOM 4852 O O . ILE A 1 639 ? 1.043 -11.936 -20.345 1.00 55.16 639 ILE A O 1
ATOM 4856 N N . SER A 1 640 ? -1.030 -12.458 -19.657 1.00 44.25 640 SER A N 1
ATOM 4857 C CA . SER A 1 640 ? -1.780 -11.654 -20.614 1.00 44.25 640 SER A CA 1
ATOM 4858 C C . SER A 1 640 ? -3.109 -11.339 -19.948 1.00 44.25 640 SER A C 1
ATOM 4860 O O . SER A 1 640 ? -3.820 -12.254 -19.529 1.00 44.25 640 SER A O 1
ATOM 4862 N N . LEU A 1 641 ? -3.400 -10.054 -19.785 1.00 41.88 641 LEU A N 1
ATOM 4863 C CA . LEU A 1 641 ? -4.653 -9.560 -19.235 1.00 41.88 641 LEU A CA 1
ATOM 4864 C C . LEU A 1 641 ? -5.221 -8.543 -20.232 1.00 41.88 641 LEU A C 1
ATOM 4866 O O . LEU A 1 641 ? -4.471 -7.674 -20.683 1.00 41.88 641 LEU A O 1
ATOM 4870 N N . PRO A 1 642 ? -6.517 -8.616 -20.581 1.00 29.92 642 PRO A N 1
ATOM 4871 C CA . PRO A 1 642 ? -7.204 -7.501 -21.212 1.00 29.92 642 PRO A CA 1
ATOM 4872 C C . PRO A 1 642 ? -7.420 -6.424 -20.141 1.00 29.92 642 PRO A C 1
ATOM 4874 O O . PRO A 1 642 ? -8.410 -6.439 -19.417 1.00 29.92 642 PRO A O 1
ATOM 4877 N N . GLY A 1 643 ? -6.441 -5.535 -19.994 1.00 31.39 643 GLY A N 1
ATOM 4878 C CA . GLY A 1 643 ? -6.490 -4.369 -19.114 1.00 31.39 643 GLY A CA 1
ATOM 4879 C C . GLY A 1 643 ? -6.113 -3.116 -19.893 1.00 31.39 643 GLY A C 1
ATOM 4880 O O . GLY A 1 643 ? -5.226 -3.165 -20.749 1.00 31.39 643 GLY A O 1
ATOM 4881 N N . THR A 1 644 ? -6.795 -2.005 -19.626 1.00 28.75 644 THR A N 1
ATOM 4882 C CA . THR A 1 644 ? -6.569 -0.725 -20.307 1.00 28.75 644 THR A CA 1
ATOM 4883 C C . THR A 1 644 ? -5.113 -0.283 -20.178 1.00 28.75 644 THR A C 1
ATOM 4885 O O . THR A 1 644 ? -4.548 -0.251 -19.082 1.00 28.75 644 THR A O 1
ATOM 4888 N N . TRP A 1 645 ? -4.484 0.052 -21.309 1.00 26.55 645 TRP A N 1
ATOM 4889 C CA . TRP A 1 645 ? -3.150 0.639 -21.282 1.00 26.55 645 TRP A CA 1
ATOM 4890 C C . TRP A 1 645 ? -3.246 2.070 -20.749 1.00 26.55 645 TRP A C 1
ATOM 4892 O O . TRP A 1 645 ? -3.734 2.962 -21.438 1.00 26.55 645 TRP A O 1
ATOM 4902 N N . LEU A 1 646 ? -2.737 2.305 -19.536 1.00 29.98 646 LEU A N 1
ATOM 4903 C CA . LEU A 1 646 ? -2.258 3.634 -19.162 1.00 29.98 646 LEU A CA 1
ATOM 4904 C C . LEU A 1 646 ? -0.949 3.881 -19.914 1.00 29.98 646 LEU A C 1
ATOM 4906 O O . LEU A 1 646 ? 0.135 3.625 -19.387 1.00 29.98 646 LEU A O 1
ATOM 4910 N N . GLU A 1 647 ? -1.056 4.315 -21.171 1.00 21.92 647 GLU A N 1
ATOM 4911 C CA . GLU A 1 647 ? 0.112 4.761 -21.927 1.00 21.92 647 GLU A CA 1
ATOM 4912 C C . GLU A 1 647 ? 0.837 5.881 -21.160 1.00 21.92 647 GLU A C 1
ATOM 4914 O O . GLU A 1 647 ? 0.187 6.761 -20.578 1.00 21.92 647 GLU A O 1
ATOM 4919 N N . PRO A 1 648 ? 2.182 5.915 -21.176 1.00 23.27 648 PRO A N 1
ATOM 4920 C CA . PRO A 1 648 ? 2.905 7.114 -20.791 1.00 23.27 648 PRO A CA 1
ATOM 4921 C C . PRO A 1 648 ? 2.496 8.229 -21.758 1.00 23.27 648 PRO A C 1
ATOM 4923 O O . PRO A 1 648 ? 2.779 8.134 -22.953 1.00 23.27 648 PRO A O 1
ATOM 4926 N N . ILE A 1 649 ? 1.838 9.280 -21.257 1.00 26.20 649 ILE A N 1
ATOM 4927 C CA . ILE A 1 649 ? 1.457 10.444 -22.069 1.00 26.20 649 ILE A CA 1
ATOM 4928 C C . ILE A 1 649 ? 2.744 11.118 -22.551 1.00 26.20 649 ILE A C 1
ATOM 4930 O O . ILE A 1 649 ? 3.360 11.913 -21.839 1.00 26.20 649 ILE A O 1
ATOM 4934 N N . SER A 1 650 ? 3.179 10.742 -23.754 1.00 24.05 650 SER A N 1
ATOM 4935 C CA . SER A 1 650 ? 4.411 11.252 -24.344 1.00 24.05 650 SER A CA 1
ATOM 4936 C C . SER A 1 650 ? 4.313 12.764 -24.553 1.00 24.05 650 SER A C 1
ATOM 4938 O O . SER A 1 650 ? 3.249 13.307 -24.863 1.00 24.05 650 SER A O 1
ATOM 4940 N N . THR A 1 651 ? 5.428 13.463 -24.353 1.00 27.95 651 THR A N 1
ATOM 4941 C CA . THR A 1 651 ? 5.524 14.927 -24.344 1.00 27.95 651 THR A CA 1
ATOM 4942 C C . THR A 1 651 ? 5.403 15.525 -25.753 1.00 27.95 651 THR A C 1
ATOM 4944 O O . THR A 1 651 ? 6.364 16.018 -26.337 1.00 27.95 651 THR A O 1
ATOM 4947 N N . ALA A 1 652 ? 4.185 15.488 -26.302 1.00 25.30 652 ALA A N 1
ATOM 4948 C CA . ALA A 1 652 ? 3.843 15.924 -27.658 1.00 25.30 652 ALA A CA 1
ATOM 4949 C C . ALA A 1 652 ? 2.665 16.927 -27.718 1.00 25.30 652 ALA A C 1
ATOM 4951 O O . ALA A 1 652 ? 2.045 17.105 -28.767 1.00 25.30 652 ALA A O 1
ATOM 4952 N N . VAL A 1 653 ? 2.350 17.618 -26.613 1.00 27.64 653 VAL A N 1
ATOM 4953 C CA . VAL A 1 653 ? 1.310 18.669 -26.575 1.00 27.64 653 VAL A CA 1
ATOM 4954 C C . VAL A 1 653 ? 1.868 19.994 -27.113 1.00 27.64 653 VAL A C 1
ATOM 4956 O O . VAL A 1 653 ? 2.115 20.939 -26.371 1.00 27.64 653 VAL A O 1
ATOM 4959 N N . THR A 1 654 ? 2.078 20.071 -28.428 1.00 29.05 654 THR A N 1
ATOM 4960 C CA . THR A 1 654 ? 2.543 21.286 -29.127 1.00 29.05 654 THR A CA 1
ATOM 4961 C C . THR A 1 654 ? 1.505 21.851 -30.099 1.00 29.05 654 THR A C 1
ATOM 4963 O O . THR A 1 654 ? 1.792 22.091 -31.274 1.00 29.05 654 THR A O 1
ATOM 4966 N N . LYS A 1 655 ? 0.293 22.125 -29.585 1.00 27.81 655 LYS A N 1
ATOM 4967 C CA . LYS A 1 655 ? -0.583 23.223 -30.051 1.00 27.81 655 LYS A CA 1
ATOM 4968 C C . LYS A 1 655 ? -1.762 23.489 -29.105 1.00 27.81 655 LYS A C 1
ATOM 4970 O O . LYS A 1 655 ? -2.495 22.571 -28.771 1.00 27.81 655 LYS A O 1
ATOM 4975 N N . GLN A 1 656 ? -1.930 24.767 -28.748 1.00 35.31 656 GLN A N 1
ATOM 4976 C CA . GLN A 1 656 ? -3.168 25.425 -28.290 1.00 35.31 656 GLN A CA 1
ATOM 4977 C C . GLN A 1 656 ? -4.056 24.625 -27.311 1.00 35.31 656 GLN A C 1
ATOM 4979 O O . GLN A 1 656 ? -5.099 24.096 -27.683 1.00 35.31 656 GLN A O 1
ATOM 4984 N N . GLN A 1 657 ? -3.669 24.615 -26.031 1.00 41.41 657 GLN A N 1
ATOM 4985 C CA . GLN A 1 657 ? -4.540 24.184 -24.930 1.00 41.41 657 GLN A CA 1
ATOM 4986 C C . GLN A 1 657 ? -5.762 25.116 -24.788 1.00 41.41 657 GLN A C 1
ATOM 4988 O O . GLN A 1 657 ? -5.644 26.335 -24.931 1.00 41.41 657 GLN A O 1
ATOM 4993 N N . GLN A 1 658 ? -6.924 24.548 -24.455 1.00 50.69 658 GLN A N 1
ATOM 4994 C CA . GLN A 1 658 ? -8.168 25.268 -24.158 1.00 50.69 658 GLN A CA 1
ATOM 4995 C C . GLN A 1 658 ? -8.762 24.716 -22.854 1.00 50.69 658 GLN A C 1
ATOM 4997 O O . GLN A 1 658 ? -8.798 23.499 -22.674 1.00 50.69 658 GLN A O 1
ATOM 5002 N N . GLN A 1 659 ? -9.221 25.579 -21.938 1.00 64.75 659 GLN A N 1
ATOM 5003 C CA . GLN A 1 659 ? -9.737 25.135 -20.634 1.00 64.75 659 GLN A CA 1
ATOM 5004 C C . GLN A 1 659 ? -10.935 24.186 -20.771 1.00 64.75 659 GLN A C 1
ATOM 5006 O O . GLN A 1 659 ? -11.911 24.497 -21.456 1.00 64.75 659 GLN A O 1
ATOM 5011 N N . VAL A 1 660 ? -10.883 23.048 -20.075 1.00 75.81 660 VAL A N 1
ATOM 5012 C CA . VAL A 1 660 ? -11.992 22.089 -20.009 1.00 75.81 660 VAL A CA 1
ATOM 5013 C C . VAL A 1 660 ? -13.137 22.669 -19.176 1.00 75.81 660 VAL A C 1
ATOM 5015 O O . VAL A 1 660 ? -12.932 23.124 -18.050 1.00 75.81 660 VAL A O 1
ATOM 5018 N N . TYR A 1 661 ? -14.350 22.632 -19.726 1.00 83.12 661 TYR A N 1
ATOM 5019 C CA . TYR A 1 661 ? -15.553 23.173 -19.095 1.00 83.12 661 TYR A CA 1
ATOM 5020 C C . TYR A 1 661 ? -16.638 22.113 -18.890 1.00 83.12 661 TYR A C 1
ATOM 5022 O O . TYR A 1 661 ? -16.735 21.117 -19.617 1.00 83.12 661 TYR A O 1
ATOM 5030 N N . CYS A 1 662 ? -17.516 22.367 -17.918 1.00 89.25 662 CYS A N 1
ATOM 5031 C CA . CYS A 1 662 ? -18.701 21.560 -17.664 1.00 89.25 662 CYS A CA 1
ATOM 5032 C C . CYS A 1 662 ? -19.600 21.529 -18.909 1.00 89.25 662 CYS A C 1
ATOM 5034 O O . CYS A 1 662 ? -20.195 22.539 -19.295 1.00 89.25 662 CYS A O 1
ATOM 5036 N N . GLN A 1 663 ? -19.753 20.352 -19.515 1.00 86.56 663 GLN A N 1
ATOM 5037 C CA . GLN A 1 663 ? -20.486 20.161 -20.769 1.00 86.56 663 GLN A CA 1
ATOM 5038 C C . GLN A 1 663 ? -21.969 20.561 -20.660 1.00 86.56 663 GLN A C 1
ATOM 5040 O O . GLN A 1 663 ? -22.590 20.929 -21.656 1.00 86.56 663 GLN A O 1
ATOM 5045 N N . LEU A 1 664 ? -22.542 20.575 -19.452 1.00 90.88 664 LEU A N 1
ATOM 5046 C CA . LEU A 1 664 ? -23.934 20.971 -19.232 1.00 90.88 664 LEU A CA 1
ATOM 5047 C C . LEU A 1 664 ? -24.140 22.484 -19.079 1.00 90.88 664 LEU A C 1
ATOM 5049 O O . LEU A 1 664 ? -25.156 22.981 -19.559 1.00 90.88 664 LEU A O 1
ATOM 5053 N N . CYS A 1 665 ? -23.199 23.234 -18.490 1.00 90.88 665 CYS A N 1
ATOM 5054 C CA . CYS A 1 665 ? -23.371 24.674 -18.231 1.00 90.88 665 CYS A CA 1
ATOM 5055 C C . CYS A 1 665 ? -22.350 25.611 -18.903 1.00 90.88 665 CYS A C 1
ATOM 5057 O O . CYS A 1 665 ? -22.507 26.826 -18.794 1.00 90.88 665 CYS A O 1
ATOM 5059 N N . GLY A 1 666 ? -21.326 25.086 -19.581 1.00 86.88 666 GLY A N 1
ATOM 5060 C CA . GLY A 1 666 ? -20.300 25.866 -20.287 1.00 86.88 666 GLY A CA 1
ATOM 5061 C C . GLY A 1 666 ? -19.317 26.630 -19.392 1.00 86.88 666 GLY A C 1
ATOM 5062 O O . GLY A 1 666 ? -18.537 27.419 -19.906 1.00 86.88 666 GLY A O 1
ATOM 5063 N N . VAL A 1 667 ? -19.356 26.426 -18.073 1.00 89.06 667 VAL A N 1
ATOM 5064 C CA . VAL A 1 667 ? -18.466 27.097 -17.112 1.00 89.06 667 VAL A CA 1
ATOM 5065 C C . VAL A 1 667 ? -17.208 26.250 -16.892 1.00 89.06 667 VAL A C 1
ATOM 5067 O O . VAL A 1 667 ? -17.309 25.023 -16.804 1.00 89.06 667 VAL A O 1
ATOM 5070 N N . SER A 1 668 ? -16.042 26.898 -16.831 1.00 84.81 668 SER A N 1
ATOM 5071 C CA . SER A 1 668 ? -14.752 26.254 -16.534 1.00 84.81 668 SER A CA 1
ATOM 5072 C C . SER A 1 668 ? -14.732 25.650 -15.127 1.00 84.81 668 SER A C 1
ATOM 5074 O O . SER A 1 668 ? -15.333 26.206 -14.213 1.00 84.81 668 SER A O 1
ATOM 5076 N N . PHE A 1 669 ? -14.006 24.547 -14.932 1.00 82.38 669 PHE A N 1
ATOM 5077 C CA . PHE A 1 669 ? -13.754 24.010 -13.586 1.00 82.38 669 PHE A CA 1
ATOM 5078 C C . PHE A 1 669 ? -12.675 24.802 -12.824 1.00 82.38 669 PHE A C 1
ATOM 5080 O O . PHE A 1 669 ? -12.586 24.700 -11.604 1.00 82.38 669 PHE A O 1
ATOM 5087 N N . ALA A 1 670 ? -11.876 25.614 -13.526 1.00 75.12 670 ALA A N 1
ATOM 5088 C CA . ALA A 1 670 ? -10.819 26.452 -12.957 1.00 75.12 670 ALA A CA 1
ATOM 5089 C C . ALA A 1 670 ? -11.347 27.840 -12.526 1.00 75.12 670 ALA A C 1
ATOM 5091 O O . ALA A 1 670 ? -10.810 28.870 -12.935 1.00 75.12 670 ALA A O 1
ATOM 5092 N N . ILE A 1 671 ? -12.428 27.862 -11.737 1.00 82.50 671 ILE A N 1
ATOM 5093 C CA . ILE A 1 671 ? -12.940 29.082 -11.090 1.00 82.50 671 ILE A CA 1
ATOM 5094 C C . ILE A 1 671 ? -12.179 29.325 -9.787 1.00 82.50 671 ILE A C 1
ATOM 5096 O O . ILE A 1 671 ? -12.119 28.438 -8.935 1.00 82.50 671 ILE A O 1
ATOM 5100 N N . SER A 1 672 ? -11.714 30.555 -9.590 1.00 85.50 672 SER A N 1
ATOM 5101 C CA . SER A 1 672 ? -11.050 31.001 -8.362 1.00 85.50 672 SER A CA 1
ATOM 5102 C C . SER A 1 672 ? -11.973 31.865 -7.489 1.00 85.50 672 SER A C 1
ATOM 5104 O O . SER A 1 672 ? -12.891 32.524 -7.991 1.00 85.50 672 SER A O 1
ATOM 5106 N N . ARG A 1 673 ? -11.670 31.959 -6.189 1.00 88.44 673 ARG A N 1
ATOM 5107 C CA . ARG A 1 673 ? -12.278 32.919 -5.251 1.00 88.44 673 ARG A CA 1
ATOM 5108 C C . ARG A 1 673 ? -11.204 33.693 -4.486 1.00 88.44 673 ARG A C 1
ATOM 5110 O O . ARG A 1 673 ? -10.253 33.105 -3.975 1.00 88.44 673 ARG A O 1
ATOM 5117 N N . ILE A 1 674 ? -11.389 35.007 -4.386 1.00 88.62 674 ILE A N 1
ATOM 5118 C CA . ILE A 1 674 ? -10.560 35.935 -3.610 1.00 88.62 674 ILE A CA 1
ATOM 5119 C C . ILE A 1 674 ? -11.298 36.243 -2.304 1.00 88.62 674 ILE A C 1
ATOM 5121 O O . ILE A 1 674 ? -12.394 36.811 -2.335 1.00 88.62 674 ILE A O 1
ATOM 5125 N N . ARG A 1 675 ? -10.712 35.868 -1.162 1.00 89.38 675 ARG A N 1
ATOM 5126 C CA . ARG A 1 675 ? -11.311 36.112 0.159 1.00 89.38 675 ARG A CA 1
ATOM 5127 C C . ARG A 1 675 ? -11.242 37.586 0.568 1.00 89.38 675 ARG A C 1
ATOM 5129 O O . ARG A 1 675 ? -10.384 38.338 0.092 1.00 89.38 675 ARG A O 1
ATOM 5136 N N . THR A 1 676 ? -12.140 37.990 1.460 1.00 88.25 676 THR A N 1
ATOM 5137 C CA . THR A 1 676 ? -12.070 39.299 2.132 1.00 88.25 676 THR A CA 1
ATOM 5138 C C . THR A 1 676 ? -11.063 39.267 3.292 1.00 88.25 676 THR A C 1
ATOM 5140 O O . THR A 1 676 ? -10.472 38.230 3.594 1.00 88.25 676 THR A O 1
ATOM 5143 N N . ARG A 1 677 ? -10.848 40.410 3.957 1.00 86.06 677 ARG A N 1
ATOM 5144 C CA . ARG A 1 677 ? -9.957 40.509 5.131 1.00 86.06 677 ARG A CA 1
ATOM 5145 C C . ARG A 1 677 ? -10.484 39.774 6.366 1.00 86.06 677 ARG A C 1
ATOM 5147 O O . ARG A 1 677 ? -9.683 39.331 7.176 1.00 86.06 677 ARG A O 1
ATOM 5154 N N . ASP A 1 678 ? -11.805 39.671 6.501 1.00 83.12 678 ASP A N 1
ATOM 5155 C CA . ASP A 1 678 ? -12.478 39.068 7.660 1.00 83.12 678 ASP A CA 1
ATOM 5156 C C . ASP A 1 678 ? -12.782 37.566 7.447 1.00 83.12 678 ASP A C 1
ATOM 5158 O O . ASP A 1 678 ? -13.380 36.915 8.304 1.00 83.12 678 ASP A O 1
ATOM 5162 N N . GLU A 1 679 ? -12.389 37.010 6.295 1.00 81.38 679 GLU A N 1
ATOM 5163 C CA . GLU A 1 679 ? -12.574 35.605 5.928 1.00 81.38 679 GLU A CA 1
ATOM 5164 C C . GLU A 1 679 ? -11.296 34.769 6.146 1.00 81.38 679 GLU A C 1
ATOM 5166 O O . GLU A 1 679 ? -10.187 35.245 5.875 1.00 81.38 679 GLU A O 1
ATOM 5171 N N . PRO A 1 680 ? -11.422 33.498 6.579 1.00 83.62 680 PRO A N 1
ATOM 5172 C CA . PRO A 1 680 ? -10.279 32.619 6.822 1.00 83.62 680 PRO A CA 1
ATOM 5173 C C . PRO A 1 680 ? -9.604 32.164 5.509 1.00 83.62 680 PRO A C 1
ATOM 5175 O O . PRO A 1 680 ? -10.218 32.263 4.440 1.00 83.62 680 PRO A O 1
ATOM 5178 N N . PRO A 1 681 ? -8.361 31.642 5.555 1.00 77.44 681 PRO A N 1
ATOM 5179 C CA . PRO A 1 681 ? -7.613 31.209 4.368 1.00 77.44 681 PRO A CA 1
ATOM 5180 C C . PRO A 1 681 ? -8.375 30.233 3.465 1.00 77.44 681 PRO A C 1
ATOM 5182 O O . PRO A 1 681 ? -8.325 30.350 2.246 1.00 77.44 681 PRO A O 1
ATOM 5185 N N . GLU A 1 682 ? -9.140 29.309 4.047 1.00 75.31 682 GLU A N 1
ATOM 5186 C CA . GLU A 1 682 ? -9.900 28.274 3.335 1.00 75.31 682 GLU A CA 1
ATOM 5187 C C . GLU A 1 682 ? -11.066 28.837 2.499 1.00 75.31 682 GLU A C 1
ATOM 5189 O O . GLU A 1 682 ? -11.681 28.110 1.717 1.00 75.31 682 GLU A O 1
ATOM 5194 N N . ALA A 1 683 ? -11.382 30.127 2.654 1.00 82.25 683 ALA A N 1
ATOM 5195 C CA . ALA A 1 683 ? -12.365 30.835 1.844 1.00 82.25 683 ALA A CA 1
ATOM 5196 C C . ALA A 1 683 ? -11.788 31.378 0.520 1.00 82.25 683 ALA A C 1
ATOM 5198 O O . ALA A 1 683 ? -12.565 31.846 -0.319 1.00 82.25 683 ALA A O 1
ATOM 5199 N N . SER A 1 684 ? -10.465 31.336 0.304 1.00 82.75 684 SER A N 1
ATOM 5200 C CA . SER A 1 684 ? -9.858 31.584 -1.010 1.00 82.75 684 SER A CA 1
ATOM 5201 C C . SER A 1 684 ? -9.485 30.273 -1.704 1.00 82.75 684 SER A C 1
ATOM 5203 O O . SER A 1 684 ? -9.214 29.252 -1.074 1.00 82.75 684 SER A O 1
ATOM 5205 N N . TRP A 1 685 ? -9.511 30.288 -3.035 1.00 81.50 685 TRP A N 1
ATOM 5206 C CA . TRP A 1 685 ? -8.900 29.242 -3.853 1.00 81.50 685 TRP A CA 1
ATOM 5207 C C . TRP A 1 685 ? -8.457 29.822 -5.189 1.00 81.50 685 TRP A C 1
ATOM 5209 O O . TRP A 1 685 ? -9.158 30.640 -5.783 1.00 81.50 685 TRP A O 1
ATOM 5219 N N . GLY A 1 686 ? -7.268 29.428 -5.638 1.00 70.56 686 GLY A N 1
ATOM 5220 C CA . GLY A 1 686 ? -6.678 29.876 -6.898 1.00 70.56 686 GLY A CA 1
ATOM 5221 C C . GLY A 1 686 ? -6.995 28.962 -8.085 1.00 70.56 686 GLY A C 1
ATOM 5222 O O . GLY A 1 686 ? -7.611 27.911 -7.915 1.00 70.56 686 GLY A O 1
ATOM 5223 N N . PRO A 1 687 ? -6.487 29.306 -9.281 1.00 53.50 687 PRO A N 1
ATOM 5224 C CA . PRO A 1 687 ? -6.530 28.439 -10.460 1.00 53.50 687 PRO A CA 1
ATOM 5225 C C . PRO A 1 687 ? -5.469 27.314 -10.418 1.00 53.50 687 PRO A C 1
ATOM 5227 O O . PRO A 1 687 ? -5.352 26.539 -11.367 1.00 53.50 687 PRO A O 1
ATOM 5230 N N . GLY A 1 688 ? -4.656 27.249 -9.355 1.00 52.25 688 GLY A N 1
ATOM 5231 C CA . GLY A 1 688 ? -3.577 26.278 -9.161 1.00 52.25 688 GLY A CA 1
ATOM 5232 C C . GLY A 1 688 ? -4.021 24.995 -8.447 1.00 52.25 688 GLY A C 1
ATOM 5233 O O . GLY A 1 688 ? -4.959 24.989 -7.653 1.00 52.25 688 GLY A O 1
ATOM 5234 N N . ARG A 1 689 ? -3.311 23.889 -8.711 1.00 51.78 689 ARG A N 1
ATOM 5235 C CA . ARG A 1 689 ? -3.589 22.566 -8.115 1.00 51.78 689 ARG A CA 1
ATOM 5236 C C . ARG A 1 689 ? -3.343 22.568 -6.606 1.00 51.78 689 ARG A C 1
ATOM 5238 O O . ARG A 1 689 ? -2.323 23.101 -6.171 1.00 51.78 689 ARG A O 1
ATOM 5245 N N . LYS A 1 690 ? -4.087 21.755 -5.845 1.00 42.59 690 LYS A N 1
ATOM 5246 C CA . LYS A 1 690 ? -3.793 21.471 -4.417 1.00 42.59 690 LYS A CA 1
ATOM 5247 C C . LYS A 1 690 ? -2.426 20.808 -4.139 1.00 42.59 690 LYS A C 1
ATOM 5249 O O . LYS A 1 690 ? -2.083 20.587 -2.979 1.00 42.59 690 LYS A O 1
ATOM 5254 N N . ARG A 1 691 ? -1.654 20.437 -5.172 1.00 38.38 691 ARG A N 1
ATOM 5255 C CA . ARG A 1 691 ? -0.350 19.744 -5.055 1.00 38.38 691 ARG A CA 1
ATOM 5256 C C . ARG A 1 691 ? 0.833 20.417 -5.764 1.00 38.38 691 ARG A C 1
ATOM 5258 O O . ARG A 1 691 ? 1.969 20.093 -5.431 1.00 38.38 691 ARG A O 1
ATOM 5265 N N . ASP A 1 692 ? 0.592 21.321 -6.718 1.00 45.47 692 ASP A N 1
ATOM 5266 C CA . ASP A 1 692 ? 1.636 21.910 -7.585 1.00 45.47 692 ASP A CA 1
ATOM 5267 C C . ASP A 1 692 ? 1.331 23.372 -7.989 1.00 45.47 692 ASP A C 1
ATOM 5269 O O . ASP A 1 692 ? 1.687 23.811 -9.082 1.00 45.47 692 ASP A O 1
ATOM 5273 N N . GLY A 1 693 ? 0.624 24.129 -7.150 1.00 52.28 693 GLY A N 1
ATOM 5274 C CA . GLY A 1 693 ? 0.352 25.551 -7.372 1.00 52.28 693 GLY A CA 1
ATOM 5275 C C . GLY A 1 693 ? -0.072 26.262 -6.084 1.00 52.28 693 GLY A C 1
ATOM 5276 O O . GLY A 1 693 ? -0.259 25.597 -5.061 1.00 52.28 693 GLY A O 1
ATOM 5277 N N . PRO A 1 694 ? -0.218 27.599 -6.105 1.00 56.50 694 PRO A N 1
ATOM 5278 C CA . PRO A 1 694 ? -0.811 28.331 -4.993 1.00 56.50 694 PRO A CA 1
ATOM 5279 C C . PRO A 1 694 ? -2.284 27.933 -4.844 1.00 56.50 694 PRO A C 1
ATOM 5281 O O . PRO A 1 694 ? -3.040 27.932 -5.817 1.00 56.50 694 PRO A O 1
ATOM 5284 N N . THR A 1 695 ? -2.721 27.643 -3.618 1.00 67.62 695 THR A N 1
ATOM 5285 C CA . THR A 1 695 ? -4.137 27.368 -3.311 1.00 67.62 695 THR A CA 1
ATOM 5286 C C . THR A 1 695 ? -4.934 28.657 -3.095 1.00 67.62 695 THR A C 1
ATOM 5288 O O . THR A 1 695 ? -5.928 28.649 -2.385 1.00 67.62 695 THR A O 1
ATOM 5291 N N . TRP A 1 696 ? -4.497 29.767 -3.690 1.00 76.62 696 TRP A N 1
ATOM 5292 C CA . TRP A 1 696 ? -5.041 31.118 -3.550 1.00 76.62 696 TRP A CA 1
ATOM 5293 C C . TRP A 1 696 ? -4.842 31.893 -4.859 1.00 76.62 696 TRP A C 1
ATOM 5295 O O . TRP A 1 696 ? -4.038 31.499 -5.708 1.00 76.62 696 TRP A O 1
ATOM 5305 N N . VAL A 1 697 ? -5.545 33.014 -5.035 1.00 79.31 697 VAL A N 1
ATOM 5306 C CA . VAL A 1 697 ? -5.262 33.936 -6.148 1.00 79.31 697 VAL A CA 1
ATOM 5307 C C . VAL A 1 697 ? -3.999 34.728 -5.816 1.00 79.31 697 VAL A C 1
ATOM 5309 O O . VAL A 1 697 ? -3.960 35.469 -4.832 1.00 79.31 697 VAL A O 1
ATOM 5312 N N . GLY A 1 698 ? -2.951 34.522 -6.612 1.00 73.25 698 GLY A N 1
ATOM 5313 C CA . GLY A 1 698 ? -1.658 35.177 -6.434 1.00 73.25 698 GLY A CA 1
ATOM 5314 C C . GLY A 1 698 ? -1.690 36.680 -6.724 1.00 73.25 698 GLY A C 1
ATOM 5315 O O . GLY A 1 698 ? -2.571 37.187 -7.424 1.00 73.25 698 GLY A O 1
ATOM 5316 N N . GLY A 1 699 ? -0.685 37.389 -6.216 1.00 66.69 699 GLY A N 1
ATOM 5317 C CA . GLY A 1 699 ? -0.360 38.741 -6.639 1.00 66.69 699 GLY A CA 1
ATOM 5318 C C . GLY A 1 699 ? -0.041 38.804 -8.135 1.00 66.69 699 GLY A C 1
ATOM 5319 O O . GLY A 1 699 ? 0.287 37.810 -8.780 1.00 66.69 699 GLY A O 1
ATOM 5320 N N . THR A 1 700 ? -0.149 39.997 -8.710 1.00 67.50 700 THR A N 1
ATOM 5321 C CA . THR A 1 700 ? 0.161 40.240 -10.124 1.00 67.50 700 THR A CA 1
ATOM 5322 C C . THR A 1 700 ? 0.869 41.584 -10.225 1.00 67.50 700 THR A C 1
ATOM 5324 O O . THR A 1 700 ? 0.342 42.592 -9.742 1.00 67.50 700 THR A O 1
ATOM 5327 N N . VAL A 1 701 ? 2.066 41.593 -10.813 1.00 61.06 701 VAL A N 1
ATOM 5328 C CA . VAL A 1 701 ? 2.839 42.816 -11.084 1.00 61.06 701 VAL A CA 1
ATOM 5329 C C . VAL A 1 701 ? 2.019 43.722 -12.015 1.00 61.06 701 VAL A C 1
ATOM 5331 O O . VAL A 1 701 ? 1.229 43.238 -12.824 1.00 61.06 701 VAL A O 1
ATOM 5334 N N . GLY A 1 702 ? 2.098 45.045 -11.844 1.00 58.25 702 GLY A N 1
ATOM 5335 C CA . GLY A 1 702 ? 1.354 46.022 -12.657 1.00 58.25 702 GLY A CA 1
ATOM 5336 C C . GLY A 1 702 ? -0.165 46.106 -12.406 1.00 58.25 702 GLY A C 1
ATOM 5337 O O . GLY A 1 702 ? -0.744 47.184 -12.543 1.00 58.25 702 GLY A O 1
ATOM 5338 N N . ALA A 1 703 ? -0.823 45.042 -11.923 1.00 54.97 703 ALA A N 1
ATOM 5339 C CA . ALA A 1 703 ? -2.273 45.005 -11.657 1.00 54.97 703 ALA A CA 1
ATOM 5340 C C . ALA A 1 703 ? -2.751 45.965 -10.541 1.00 54.97 703 ALA A C 1
ATOM 5342 O O . ALA A 1 703 ? -3.941 46.039 -10.218 1.00 54.97 703 ALA A O 1
ATOM 5343 N N . HIS A 1 704 ? -1.832 46.726 -9.946 1.00 56.41 704 HIS A N 1
ATOM 5344 C CA . HIS A 1 704 ? -2.108 47.759 -8.955 1.00 56.41 704 HIS A CA 1
ATOM 5345 C C . HIS A 1 704 ? -3.079 48.823 -9.462 1.00 56.41 704 HIS A C 1
ATOM 5347 O O . HIS A 1 704 ? -3.961 49.208 -8.702 1.00 56.41 704 HIS A O 1
ATOM 5353 N N . GLY A 1 705 ? -2.998 49.243 -10.729 1.00 58.34 705 GLY A N 1
ATOM 5354 C CA . GLY A 1 705 ? -3.878 50.291 -11.271 1.00 58.34 705 GLY A CA 1
ATOM 5355 C C . GLY A 1 705 ? -5.378 49.956 -11.207 1.00 58.34 705 GLY A C 1
ATOM 5356 O O . GLY A 1 705 ? -6.203 50.853 -11.071 1.00 58.34 705 GLY A O 1
ATOM 5357 N N . ILE A 1 706 ? -5.738 48.666 -11.230 1.00 64.38 706 ILE A N 1
ATOM 5358 C CA . ILE A 1 706 ? -7.131 48.186 -11.134 1.00 64.38 706 ILE A CA 1
ATOM 5359 C C . ILE A 1 706 ? -7.596 48.085 -9.666 1.00 64.38 706 ILE A C 1
ATOM 5361 O O . ILE A 1 706 ? -8.792 48.095 -9.374 1.00 64.38 706 ILE A O 1
ATOM 5365 N N . CYS A 1 707 ? -6.663 47.990 -8.713 1.00 71.19 707 CYS A N 1
ATOM 5366 C CA . CYS A 1 707 ? -6.950 47.648 -7.315 1.00 71.19 707 CYS A CA 1
ATOM 5367 C C . CYS A 1 707 ? -6.523 48.712 -6.280 1.00 71.19 707 CYS A C 1
ATOM 5369 O O . CYS A 1 707 ? -6.922 48.595 -5.120 1.00 71.19 707 CYS A O 1
ATOM 5371 N N . GLN A 1 708 ? -5.763 49.742 -6.680 1.00 62.66 708 GLN A N 1
ATOM 5372 C CA . GLN A 1 708 ? -5.150 50.762 -5.811 1.00 62.66 708 GLN A CA 1
ATOM 5373 C C . GLN A 1 708 ? -6.163 51.494 -4.926 1.00 62.66 708 GLN A C 1
ATOM 5375 O O . GLN A 1 708 ? -6.012 51.513 -3.705 1.00 62.66 708 GLN A O 1
ATOM 5380 N N . ASP A 1 709 ? -7.224 52.033 -5.527 1.00 61.00 709 ASP A N 1
ATOM 5381 C CA . ASP A 1 709 ? -8.258 52.797 -4.813 1.00 61.00 709 ASP A CA 1
ATOM 5382 C C . ASP A 1 709 ? -9.291 51.903 -4.098 1.00 61.00 709 ASP A C 1
ATOM 5384 O O . ASP A 1 709 ? -10.101 52.380 -3.303 1.00 61.00 709 ASP A O 1
ATOM 5388 N N . ASN A 1 710 ? -9.262 50.590 -4.353 1.00 66.94 710 ASN A N 1
ATOM 5389 C CA . ASN A 1 710 ? -10.305 49.647 -3.939 1.00 66.94 710 ASN A CA 1
ATOM 5390 C C . ASN A 1 710 ? -10.048 48.992 -2.566 1.00 66.94 710 ASN A C 1
ATOM 5392 O O . ASN A 1 710 ? -10.836 48.159 -2.119 1.00 66.94 710 ASN A O 1
ATOM 5396 N N . GLY A 1 711 ? -8.972 49.382 -1.872 1.00 76.75 711 GLY A N 1
ATOM 5397 C CA . GLY A 1 711 ? -8.663 48.945 -0.502 1.00 76.75 711 GLY A CA 1
ATOM 5398 C C . GLY A 1 711 ? -8.099 47.524 -0.384 1.00 76.75 711 GLY A C 1
ATOM 5399 O O . GLY A 1 711 ? -8.092 46.958 0.714 1.00 76.75 711 GLY A O 1
ATOM 5400 N N . CYS A 1 712 ? -7.652 46.938 -1.494 1.00 86.69 712 CYS A N 1
ATOM 5401 C CA . CYS A 1 712 ? -7.080 45.592 -1.543 1.00 86.69 712 CYS A CA 1
ATOM 5402 C C . CYS A 1 712 ? -5.733 45.526 -0.803 1.00 86.69 712 CYS A C 1
ATOM 5404 O O . CYS A 1 712 ? -5.087 46.550 -0.562 1.00 86.69 712 CYS A O 1
ATOM 5406 N N . ALA A 1 713 ? -5.309 44.320 -0.441 1.00 86.62 713 ALA A N 1
ATOM 5407 C CA . ALA A 1 713 ? -4.051 44.076 0.258 1.00 86.62 713 ALA A CA 1
ATOM 5408 C C . ALA A 1 713 ? -3.389 42.779 -0.220 1.00 86.62 713 ALA A C 1
ATOM 5410 O O . ALA A 1 713 ? -3.945 42.055 -1.044 1.00 86.62 713 ALA A O 1
ATOM 5411 N N . LEU A 1 714 ? -2.202 42.495 0.312 1.00 85.06 714 LEU A N 1
ATOM 5412 C CA . LEU A 1 714 ? -1.467 41.257 0.075 1.00 85.06 714 LEU A CA 1
ATOM 5413 C C . LEU A 1 714 ? -1.131 40.572 1.404 1.00 85.06 714 LEU A C 1
ATOM 5415 O O . LEU A 1 714 ? -0.851 41.254 2.388 1.00 85.06 714 LEU A O 1
ATOM 5419 N N . VAL A 1 715 ? -1.094 39.242 1.425 1.00 85.88 715 VAL A N 1
ATOM 5420 C CA . VAL A 1 715 ? -0.535 38.447 2.536 1.00 85.88 715 VAL A CA 1
ATOM 5421 C C . VAL A 1 715 ? 0.561 37.556 1.965 1.00 85.88 715 VAL A C 1
ATOM 5423 O O . VAL A 1 715 ? 0.315 36.791 1.038 1.00 85.88 715 VAL A O 1
ATOM 5426 N N . TYR A 1 716 ? 1.790 37.658 2.475 1.00 82.38 716 TYR A N 1
ATOM 5427 C CA . TYR A 1 716 ? 2.888 36.821 1.983 1.00 82.38 716 TYR A CA 1
ATOM 5428 C C . TYR A 1 716 ? 2.761 35.397 2.536 1.00 82.38 716 TYR A C 1
ATOM 5430 O O . TYR A 1 716 ? 2.808 35.197 3.751 1.00 82.38 716 TYR A O 1
ATOM 5438 N N . ARG A 1 717 ? 2.605 34.410 1.648 1.00 75.50 717 ARG A N 1
ATOM 5439 C CA . ARG A 1 717 ? 2.371 32.998 1.996 1.00 75.50 717 ARG A CA 1
ATOM 5440 C C . ARG A 1 717 ? 3.633 32.132 1.979 1.00 75.50 717 ARG A C 1
ATOM 5442 O O . ARG A 1 717 ? 3.585 30.986 2.422 1.00 75.50 717 ARG A O 1
ATOM 5449 N N . GLY A 1 718 ? 4.770 32.686 1.564 1.00 66.75 718 GLY A N 1
ATOM 5450 C CA . GLY A 1 718 ? 6.049 31.977 1.512 1.00 66.75 718 GLY A CA 1
ATOM 5451 C C . GLY A 1 718 ? 6.364 31.360 0.148 1.00 66.75 718 GLY A C 1
ATOM 5452 O O . GLY A 1 718 ? 5.497 31.294 -0.726 1.00 66.75 718 GLY A O 1
ATOM 5453 N N . PRO A 1 719 ? 7.606 30.876 -0.033 1.00 62.22 719 PRO A N 1
ATOM 5454 C CA . PRO A 1 719 ? 8.092 30.454 -1.336 1.00 62.22 719 PRO A CA 1
ATOM 5455 C C . PRO A 1 719 ? 7.421 29.178 -1.852 1.00 62.22 719 PRO A C 1
ATOM 5457 O O . PRO A 1 719 ? 7.398 28.133 -1.186 1.00 62.22 719 PRO A O 1
ATOM 5460 N N . LEU A 1 720 ? 6.906 29.254 -3.081 1.00 59.50 720 LEU A N 1
ATOM 5461 C CA . LEU A 1 720 ? 6.193 28.164 -3.746 1.00 59.50 720 LEU A CA 1
ATOM 5462 C C . LEU A 1 720 ? 7.172 27.052 -4.158 1.00 59.50 720 LEU A C 1
ATOM 5464 O O . LEU A 1 720 ? 7.924 27.171 -5.121 1.00 59.50 720 LEU A O 1
ATOM 5468 N N . LYS A 1 721 ? 7.136 25.913 -3.453 1.00 47.62 721 LYS A N 1
ATOM 5469 C CA . LYS A 1 721 ? 8.116 24.811 -3.596 1.00 47.62 721 LYS A CA 1
ATOM 5470 C C . LYS A 1 721 ? 8.159 24.090 -4.961 1.00 47.62 721 LYS A C 1
ATOM 5472 O O . LYS A 1 721 ? 8.950 23.156 -5.101 1.00 47.62 721 LYS A O 1
ATOM 5477 N N . ARG A 1 722 ? 7.339 24.470 -5.950 1.00 45.41 722 ARG A N 1
ATOM 5478 C CA . ARG A 1 722 ? 7.321 23.904 -7.317 1.00 45.41 722 ARG A CA 1
ATOM 5479 C C . ARG A 1 722 ? 6.837 24.919 -8.365 1.00 45.41 722 ARG A C 1
ATOM 5481 O O . ARG A 1 722 ? 5.652 24.944 -8.673 1.00 45.41 722 ARG A O 1
ATOM 5488 N N . VAL A 1 723 ? 7.756 25.671 -8.978 1.00 37.56 723 VAL A N 1
ATOM 5489 C CA . VAL A 1 723 ? 7.499 26.437 -10.220 1.00 37.56 723 VAL A CA 1
ATOM 5490 C C . VAL A 1 723 ? 8.699 26.326 -11.182 1.00 37.56 723 VAL A C 1
ATOM 5492 O O . VAL A 1 723 ? 9.266 27.322 -11.588 1.00 37.56 723 VAL A O 1
ATOM 5495 N N . TRP A 1 724 ? 9.138 25.102 -11.521 1.00 28.98 724 TRP A N 1
ATOM 5496 C CA . TRP A 1 724 ? 10.231 24.882 -12.497 1.00 28.98 724 TRP A CA 1
ATOM 5497 C C . TRP A 1 724 ? 10.034 23.634 -13.374 1.00 28.98 724 TRP A C 1
ATOM 5499 O O . TRP A 1 724 ? 10.792 22.667 -13.292 1.00 28.98 724 TRP A O 1
ATOM 5509 N N . LYS A 1 725 ? 8.989 23.669 -14.212 1.00 30.34 725 LYS A N 1
ATOM 5510 C CA . LYS A 1 725 ? 9.012 23.223 -15.622 1.00 30.34 725 LYS A CA 1
ATOM 5511 C C . LYS A 1 725 ? 7.685 23.587 -16.313 1.00 30.34 725 LYS A C 1
ATOM 5513 O O . LYS A 1 725 ? 6.650 22.979 -16.056 1.00 30.34 725 LYS A O 1
ATOM 5518 N N . ASP A 1 726 ? 7.763 24.576 -17.199 1.00 34.91 726 ASP A N 1
ATOM 5519 C CA . ASP A 1 726 ? 6.942 24.727 -18.408 1.00 34.91 726 ASP A CA 1
ATOM 5520 C C . ASP A 1 726 ? 5.403 24.866 -18.274 1.00 34.91 726 ASP A C 1
ATOM 5522 O O . ASP A 1 726 ? 4.677 24.171 -18.989 1.00 34.91 726 ASP A O 1
ATOM 5526 N N . GLN A 1 727 ? 4.886 25.788 -17.432 1.00 40.25 727 GLN A N 1
ATOM 5527 C CA . GLN A 1 727 ? 3.544 26.419 -17.602 1.00 40.25 727 GLN A CA 1
ATOM 5528 C C . GLN A 1 727 ? 3.206 27.518 -16.557 1.00 40.25 727 GLN A C 1
ATOM 5530 O O . GLN A 1 727 ? 2.538 27.224 -15.574 1.00 40.25 727 GLN A O 1
ATOM 5535 N N . TYR A 1 728 ? 3.572 28.789 -16.793 1.00 37.88 728 TYR A N 1
ATOM 5536 C CA . TYR A 1 728 ? 2.905 29.956 -16.152 1.00 37.88 728 TYR A CA 1
ATOM 5537 C C . TYR A 1 728 ? 2.841 31.244 -17.009 1.00 37.88 728 TYR A C 1
ATOM 5539 O O . TYR A 1 728 ? 2.286 32.247 -16.569 1.00 37.88 728 TYR A O 1
ATOM 5547 N N . ALA A 1 729 ? 3.298 31.219 -18.267 1.00 30.89 729 ALA A N 1
ATOM 5548 C CA . ALA A 1 729 ? 3.417 32.391 -19.153 1.00 30.89 729 ALA A CA 1
ATOM 5549 C C . ALA A 1 729 ? 2.086 32.999 -19.680 1.00 30.89 729 ALA A C 1
ATOM 5551 O O . ALA A 1 729 ? 2.087 33.664 -20.711 1.00 30.89 729 ALA A O 1
ATOM 5552 N N . TYR A 1 730 ? 0.948 32.749 -19.020 1.00 39.09 730 TYR A N 1
ATOM 5553 C CA . TYR A 1 730 ? -0.392 33.156 -19.476 1.00 39.09 730 TYR A CA 1
ATOM 5554 C C . TYR A 1 730 ? -1.303 33.674 -18.346 1.00 39.09 730 TYR A C 1
ATOM 5556 O O . TYR A 1 730 ? -2.510 33.433 -18.351 1.00 39.09 730 TYR A O 1
ATOM 5564 N N . MET A 1 731 ? -0.744 34.415 -17.384 1.00 32.59 731 MET A N 1
ATOM 5565 C CA . MET A 1 731 ? -1.539 35.306 -16.529 1.00 32.59 731 MET A CA 1
ATOM 5566 C C . MET A 1 731 ? -1.642 36.687 -17.186 1.00 32.59 731 MET A C 1
ATOM 5568 O O . MET A 1 731 ? -0.694 37.457 -17.125 1.00 32.59 731 MET A O 1
ATOM 5572 N N . ASN A 1 732 ? -2.791 36.970 -17.810 1.00 35.22 732 ASN A N 1
ATOM 5573 C CA . ASN A 1 732 ? -3.259 38.289 -18.267 1.00 35.22 732 ASN A CA 1
ATOM 5574 C C . ASN A 1 732 ? -2.173 39.291 -18.709 1.00 35.22 732 ASN A C 1
ATOM 5576 O O . ASN A 1 732 ? -1.948 40.303 -18.046 1.00 35.22 732 ASN A O 1
ATOM 5580 N N . LEU A 1 733 ? -1.581 39.047 -19.877 1.00 31.41 733 LEU A N 1
ATOM 5581 C CA . LEU A 1 733 ? -1.120 40.144 -20.724 1.00 31.41 733 LEU A CA 1
ATOM 5582 C C . LEU A 1 733 ? -2.268 40.518 -21.663 1.00 31.41 733 LEU A C 1
ATOM 5584 O O . LEU A 1 733 ? -2.859 39.636 -22.292 1.00 31.41 733 LEU A O 1
ATOM 5588 N N . ASP A 1 734 ? -2.573 41.809 -21.756 1.00 35.41 734 ASP A N 1
ATOM 5589 C CA . ASP A 1 734 ? -3.371 42.338 -22.856 1.00 35.41 734 ASP A CA 1
ATOM 5590 C C . ASP A 1 734 ? -2.537 42.186 -24.145 1.00 35.41 734 ASP A C 1
ATOM 5592 O O . ASP A 1 734 ? -1.541 42.884 -24.333 1.00 35.41 734 ASP A O 1
ATOM 5596 N N . GLU A 1 735 ? -2.900 41.231 -25.012 1.00 30.64 735 GLU A N 1
ATOM 5597 C CA . GLU A 1 735 ? -2.355 41.137 -26.377 1.00 30.64 735 GLU A CA 1
ATOM 5598 C C . GLU A 1 735 ? -2.875 42.363 -27.170 1.00 30.64 735 GLU A C 1
ATOM 5600 O O . GLU A 1 735 ? -3.954 42.309 -27.764 1.00 30.64 735 GLU A O 1
ATOM 5605 N N . GLU A 1 736 ? -2.144 43.490 -27.127 1.00 34.75 736 GLU A N 1
ATOM 5606 C CA . GLU A 1 736 ? -2.382 44.643 -28.013 1.00 34.75 736 GLU A CA 1
ATOM 5607 C C . GLU A 1 736 ? -2.253 44.234 -29.499 1.00 34.75 736 GLU A C 1
ATOM 5609 O O . GLU A 1 736 ? -1.584 43.257 -29.836 1.00 34.75 736 GLU A O 1
ATOM 5614 N N . ASP A 1 737 ? -2.956 44.977 -30.364 1.00 34.16 737 ASP A N 1
ATOM 5615 C CA . ASP A 1 737 ? -3.284 44.683 -31.774 1.00 34.16 737 ASP A CA 1
ATOM 5616 C C . ASP A 1 737 ? -2.234 43.866 -32.577 1.00 34.16 737 ASP A C 1
ATOM 5618 O O . ASP A 1 737 ? -1.072 44.266 -32.653 1.00 34.16 737 ASP A O 1
ATOM 5622 N N . PRO A 1 738 ? -2.628 42.796 -33.304 1.00 35.12 738 PRO A N 1
ATOM 5623 C CA . PRO A 1 738 ? -1.718 42.012 -34.149 1.00 35.12 738 PRO A CA 1
ATOM 5624 C C . PRO A 1 738 ? -1.293 42.705 -35.469 1.00 35.12 738 PRO A C 1
ATOM 5626 O O . PRO A 1 738 ? -0.785 42.026 -36.361 1.00 35.12 738 PRO A O 1
ATOM 5629 N N . ASP A 1 739 ? -1.489 44.024 -35.593 1.00 40.94 739 ASP A N 1
ATOM 5630 C CA . ASP A 1 739 ? -1.242 44.854 -36.786 1.00 40.94 739 ASP A CA 1
ATOM 5631 C C . ASP A 1 739 ? -0.200 45.983 -36.506 1.00 40.94 739 ASP A C 1
ATOM 5633 O O . ASP A 1 739 ? -0.474 47.164 -36.733 1.00 40.94 739 ASP A O 1
ATOM 5637 N N . ASP A 1 740 ? 1.021 45.651 -36.055 1.00 33.50 740 ASP A N 1
ATOM 5638 C CA . ASP A 1 740 ? 2.197 46.544 -36.203 1.00 33.50 740 ASP A CA 1
ATOM 5639 C C . ASP A 1 740 ? 3.236 45.940 -37.162 1.00 33.50 740 ASP A C 1
ATOM 5641 O O . ASP A 1 740 ? 4.068 45.101 -36.812 1.00 33.50 740 ASP A O 1
ATOM 5645 N N . ASP A 1 741 ? 3.167 46.396 -38.410 1.00 37.91 741 ASP A N 1
ATOM 5646 C CA . ASP A 1 741 ? 3.991 45.962 -39.540 1.00 37.91 741 ASP A CA 1
ATOM 5647 C C . ASP A 1 741 ? 5.347 46.722 -39.578 1.00 37.91 741 ASP A C 1
ATOM 5649 O O . ASP A 1 741 ? 5.807 47.154 -40.640 1.00 37.91 741 ASP A O 1
ATOM 5653 N N . THR A 1 742 ? 5.989 46.949 -38.415 1.00 38.62 742 THR A N 1
ATOM 5654 C CA . THR A 1 742 ? 7.323 47.579 -38.315 1.00 38.62 742 THR A CA 1
ATOM 5655 C C . THR A 1 742 ? 8.299 46.878 -37.353 1.00 38.62 742 THR A C 1
ATOM 5657 O O . THR A 1 742 ? 8.153 46.935 -36.141 1.00 38.62 742 THR A O 1
ATOM 5660 N N . TYR A 1 743 ? 9.363 46.268 -37.899 1.00 30.23 743 TYR A N 1
ATOM 5661 C CA . TYR A 1 743 ? 10.779 46.641 -37.670 1.00 30.23 743 TYR A CA 1
ATOM 5662 C C . TYR A 1 743 ? 11.728 45.735 -38.489 1.00 30.23 743 TYR A C 1
ATOM 5664 O O . TYR A 1 743 ? 11.547 44.520 -38.556 1.00 30.23 743 TYR A O 1
ATOM 5672 N N . GLU A 1 744 ? 12.741 46.322 -39.135 1.00 29.84 744 GLU A N 1
ATOM 5673 C CA . GLU A 1 744 ? 13.652 45.619 -40.061 1.00 29.84 744 GLU A CA 1
ATOM 5674 C C . GLU A 1 744 ? 14.920 45.062 -39.376 1.00 29.84 744 GLU A C 1
ATOM 5676 O O . GLU A 1 744 ? 15.362 45.555 -38.339 1.00 29.84 744 GLU A O 1
ATOM 5681 N N . THR A 1 745 ? 15.535 44.034 -39.976 1.00 34.97 745 THR A N 1
ATOM 5682 C CA . THR A 1 745 ? 16.754 43.373 -39.469 1.00 34.97 745 THR A CA 1
ATOM 5683 C C . THR A 1 745 ? 18.054 43.933 -40.063 1.00 34.97 745 THR A C 1
ATOM 5685 O O . THR A 1 745 ? 18.365 43.647 -41.220 1.00 34.97 745 THR A O 1
ATOM 5688 N N . GLU A 1 746 ? 18.876 44.587 -39.239 1.00 27.70 746 GLU A N 1
ATOM 5689 C CA . GLU A 1 746 ? 20.298 44.920 -39.473 1.00 27.70 746 GLU A CA 1
ATOM 5690 C C . GLU A 1 746 ? 21.054 44.912 -38.113 1.00 27.70 746 GLU A C 1
ATOM 5692 O O . GLU A 1 746 ? 20.418 45.129 -37.085 1.00 27.70 746 GLU A O 1
ATOM 5697 N N . SER A 1 747 ? 22.383 44.766 -37.967 1.00 30.00 747 SER A N 1
ATOM 5698 C CA . SER A 1 747 ? 23.399 43.891 -38.598 1.00 30.00 747 SER A CA 1
ATOM 5699 C C . SER A 1 747 ? 24.790 44.141 -37.951 1.00 30.00 747 SER A C 1
ATOM 5701 O O . SER A 1 747 ? 25.149 45.299 -37.773 1.00 30.00 747 SER A O 1
ATOM 5703 N N . GLU A 1 748 ? 25.597 43.086 -37.744 1.00 29.30 748 GLU A N 1
ATOM 5704 C CA . GLU A 1 748 ? 27.082 43.077 -37.565 1.00 29.30 748 GLU A CA 1
ATOM 5705 C C . GLU A 1 748 ? 27.798 43.637 -36.293 1.00 29.30 748 GLU A C 1
ATOM 5707 O O . GLU A 1 748 ? 27.338 44.553 -35.620 1.00 29.30 748 GLU A O 1
ATOM 5712 N N . ALA A 1 749 ? 29.016 43.082 -36.095 1.00 30.62 749 ALA A N 1
ATOM 5713 C CA . ALA A 1 749 ? 30.252 43.623 -35.479 1.00 30.62 749 ALA A CA 1
ATOM 5714 C C . ALA A 1 749 ? 30.569 43.450 -33.961 1.00 30.62 749 ALA A C 1
ATOM 5716 O O . ALA A 1 749 ? 30.031 44.147 -33.109 1.00 30.62 749 ALA A O 1
ATOM 5717 N N . ASP A 1 750 ? 31.530 42.545 -33.682 1.00 31.95 750 ASP A N 1
ATOM 5718 C CA . ASP A 1 750 ? 32.866 42.751 -33.053 1.00 31.95 750 ASP A CA 1
ATOM 5719 C C . ASP A 1 750 ? 33.037 43.744 -31.865 1.00 31.95 750 ASP A C 1
ATOM 5721 O O . ASP A 1 750 ? 32.568 44.872 -31.926 1.00 31.95 750 ASP A O 1
ATOM 5725 N N . GLU A 1 751 ? 33.857 43.568 -30.814 1.00 31.94 751 GLU A N 1
ATOM 5726 C CA . GLU A 1 751 ? 34.685 42.513 -30.175 1.00 31.94 751 GLU A CA 1
ATOM 5727 C C . GLU A 1 751 ? 35.241 43.173 -28.836 1.00 31.94 751 GLU A C 1
ATOM 5729 O O . GLU A 1 751 ? 34.505 44.012 -28.309 1.00 31.94 751 GLU A O 1
ATOM 5734 N N . PRO A 1 752 ? 36.391 42.873 -28.158 1.00 56.59 752 PRO A N 1
ATOM 5735 C CA . PRO A 1 752 ? 36.370 42.629 -26.696 1.00 56.59 752 PRO A CA 1
ATOM 5736 C C . PRO A 1 752 ? 37.357 43.495 -25.836 1.00 56.59 752 PRO A C 1
ATOM 5738 O O . PRO A 1 752 ? 37.598 44.657 -26.157 1.00 56.59 752 PRO A O 1
ATOM 5741 N N . LEU A 1 753 ? 37.979 42.884 -24.794 1.00 33.59 753 LEU A N 1
ATOM 5742 C CA . LEU A 1 753 ? 39.046 43.361 -23.860 1.00 33.59 753 LEU A CA 1
ATOM 5743 C C . LEU A 1 753 ? 38.539 44.034 -22.542 1.00 33.59 753 LEU A C 1
ATOM 5745 O O . LEU A 1 753 ? 37.446 44.584 -22.530 1.00 33.59 753 LEU A O 1
ATOM 5749 N N . GLU A 1 754 ? 39.224 44.018 -21.375 1.00 29.09 754 GLU A N 1
ATOM 5750 C CA . GLU A 1 754 ? 40.537 43.440 -20.974 1.00 29.09 754 GLU A CA 1
ATOM 5751 C C . GLU A 1 754 ? 40.645 43.067 -19.452 1.00 29.09 754 GLU A C 1
ATOM 5753 O O . GLU A 1 754 ? 39.643 42.743 -18.819 1.00 29.09 754 GLU A O 1
ATOM 5758 N N . TYR A 1 755 ? 41.864 43.060 -18.877 1.00 32.00 755 TYR A N 1
ATOM 5759 C CA . TYR A 1 755 ? 42.320 42.417 -17.617 1.00 32.00 755 TYR A CA 1
ATOM 5760 C C . TYR A 1 755 ? 43.241 43.403 -16.813 1.00 32.00 755 TYR A C 1
ATOM 5762 O O . TYR A 1 755 ? 43.486 44.497 -17.314 1.00 32.00 755 TYR A O 1
ATOM 5770 N N . ASP A 1 756 ? 43.806 43.208 -15.603 1.00 31.83 756 ASP A N 1
ATOM 5771 C CA . ASP A 1 756 ? 44.018 42.070 -14.677 1.00 31.83 756 ASP A CA 1
ATOM 5772 C C . ASP A 1 756 ? 44.313 42.585 -13.223 1.00 31.83 756 ASP A C 1
ATOM 5774 O O . ASP A 1 756 ? 44.703 43.736 -13.032 1.00 31.83 756 ASP A O 1
ATOM 5778 N N . SER A 1 757 ? 44.301 41.685 -12.228 1.00 30.19 757 SER A N 1
ATOM 5779 C CA . SER A 1 757 ? 45.231 41.607 -11.068 1.00 30.19 757 SER A CA 1
ATOM 5780 C C . SER A 1 757 ? 45.198 42.577 -9.844 1.00 30.19 757 SER A C 1
ATOM 5782 O O . SER A 1 757 ? 45.666 43.708 -9.882 1.00 30.19 757 SER A O 1
ATOM 5784 N N . SER A 1 758 ? 44.859 41.982 -8.681 1.00 32.50 758 SER A N 1
ATOM 5785 C CA . SER A 1 758 ? 45.684 41.829 -7.440 1.00 32.50 758 SER A CA 1
ATOM 5786 C C . SER A 1 758 ? 46.020 42.956 -6.419 1.00 32.50 758 SER A C 1
ATOM 5788 O O . SER A 1 758 ? 46.599 43.972 -6.780 1.00 32.50 758 SER A O 1
ATOM 5790 N N . ALA A 1 759 ? 45.901 42.568 -5.125 1.00 32.97 759 ALA A N 1
ATOM 5791 C CA . ALA A 1 759 ? 46.715 42.922 -3.923 1.00 32.97 759 ALA A CA 1
ATOM 5792 C C . ALA A 1 759 ? 46.685 44.384 -3.378 1.00 32.97 759 ALA A C 1
ATOM 5794 O O . ALA A 1 759 ? 46.401 45.311 -4.123 1.00 32.97 759 ALA A O 1
ATOM 5795 N N . SER A 1 760 ? 46.944 44.679 -2.087 1.00 32.06 760 SER A N 1
ATOM 5796 C CA . SER A 1 760 ? 47.662 43.947 -1.009 1.00 32.06 760 SER A CA 1
ATOM 5797 C C . SER A 1 760 ? 47.146 44.234 0.432 1.00 32.06 760 SER A C 1
ATOM 5799 O O . SER A 1 760 ? 46.182 44.975 0.607 1.00 32.06 760 SER A O 1
ATOM 5801 N N . ASP A 1 761 ? 47.816 43.651 1.437 1.00 33.69 761 ASP A N 1
ATOM 5802 C CA . ASP A 1 761 ? 47.610 43.715 2.908 1.00 33.69 761 ASP A CA 1
ATOM 5803 C C . ASP A 1 761 ? 47.896 45.117 3.540 1.00 33.69 761 ASP A C 1
ATOM 5805 O O . ASP A 1 761 ? 48.396 46.001 2.843 1.00 33.69 761 ASP A O 1
ATOM 5809 N N . ASP A 1 762 ? 47.508 45.438 4.794 1.00 34.00 762 ASP A N 1
ATOM 5810 C CA . ASP A 1 762 ? 48.317 45.188 6.019 1.00 34.00 762 ASP A CA 1
ATOM 5811 C C . ASP A 1 762 ? 47.611 45.528 7.379 1.00 34.00 762 ASP A C 1
ATOM 5813 O O . ASP A 1 762 ? 46.769 46.422 7.454 1.00 34.00 762 ASP A O 1
ATOM 5817 N N . ASP A 1 763 ? 48.095 44.867 8.448 1.00 31.69 763 ASP A N 1
ATOM 5818 C CA . ASP A 1 763 ? 48.242 45.249 9.885 1.00 31.69 763 ASP A CA 1
ATOM 5819 C C . ASP A 1 763 ? 47.093 45.490 10.922 1.00 31.69 763 ASP A C 1
ATOM 5821 O O . ASP A 1 763 ? 45.960 45.874 10.645 1.00 31.69 763 ASP A O 1
ATOM 5825 N N . ASN A 1 764 ? 47.478 45.227 12.190 1.00 29.98 764 ASN A N 1
ATOM 5826 C CA . ASN A 1 764 ? 46.761 45.250 13.499 1.00 29.98 764 ASN A CA 1
ATOM 5827 C C . ASN A 1 764 ? 47.386 46.397 14.394 1.00 29.98 764 ASN A C 1
ATOM 5829 O O . ASN A 1 764 ? 48.033 47.249 13.778 1.00 29.98 764 ASN A O 1
ATOM 5833 N N . PRO A 1 765 ? 47.357 46.508 15.766 1.00 48.66 765 PRO A N 1
ATOM 5834 C CA . PRO A 1 765 ? 46.706 45.743 16.864 1.00 48.66 765 PRO A CA 1
ATOM 5835 C C . PRO A 1 765 ? 46.134 46.554 18.090 1.00 48.66 765 PRO A C 1
ATOM 5837 O O . PRO A 1 765 ? 46.244 47.774 18.130 1.00 48.66 765 PRO A O 1
ATOM 5840 N N . GLU A 1 766 ? 45.653 45.830 19.133 1.00 30.38 766 GLU A N 1
ATOM 5841 C CA . GLU A 1 766 ? 45.661 46.168 20.603 1.00 30.38 766 GLU A CA 1
ATOM 5842 C C . GLU A 1 766 ? 44.796 47.358 21.160 1.00 30.38 766 GLU A C 1
ATOM 5844 O O . GLU A 1 766 ? 44.621 48.360 20.478 1.00 30.38 766 GLU A O 1
ATOM 5849 N N . VAL A 1 767 ? 44.247 47.394 22.405 1.00 31.78 767 VAL A N 1
ATOM 5850 C CA . VAL A 1 767 ? 43.948 46.398 23.488 1.00 31.78 767 VAL A CA 1
ATOM 5851 C C . VAL A 1 767 ? 43.025 47.019 24.598 1.00 31.78 767 VAL A C 1
ATOM 5853 O O . VAL A 1 767 ? 43.092 48.233 24.766 1.00 31.78 767 VAL A O 1
ATOM 5856 N N . ASP A 1 768 ? 42.250 46.201 25.353 1.00 26.55 768 ASP A N 1
ATOM 5857 C CA . ASP A 1 768 ? 41.592 46.404 26.698 1.00 26.55 768 ASP A CA 1
ATOM 5858 C C . ASP A 1 768 ? 40.648 47.640 26.962 1.00 26.55 768 ASP A C 1
ATOM 5860 O O . ASP A 1 768 ? 40.706 48.629 26.240 1.00 26.55 768 ASP A O 1
ATOM 5864 N N . GLU A 1 769 ? 39.714 47.725 27.945 1.00 28.69 769 GLU A N 1
ATOM 5865 C CA . GLU A 1 769 ? 39.140 46.825 28.993 1.00 28.69 769 GLU A CA 1
ATOM 5866 C C . GLU A 1 769 ? 37.713 47.308 29.465 1.00 28.69 769 GLU A C 1
ATOM 5868 O O . GLU A 1 769 ? 37.187 48.282 28.929 1.00 28.69 769 GLU A O 1
ATOM 5873 N N . GLU A 1 770 ? 37.155 46.681 30.525 1.00 26.05 770 GLU A N 1
ATOM 5874 C CA . GLU A 1 770 ? 35.975 47.041 31.380 1.00 26.05 770 GLU A CA 1
ATOM 5875 C C . GLU A 1 770 ? 34.552 46.483 31.053 1.00 26.05 770 GLU A C 1
ATOM 5877 O O . GLU A 1 770 ? 34.260 46.017 29.954 1.00 26.05 770 GLU A O 1
ATOM 5882 N N . VAL A 1 771 ? 33.703 46.411 32.103 1.00 30.42 771 VAL A N 1
ATOM 5883 C CA . VAL A 1 771 ? 32.514 45.526 32.303 1.00 30.42 771 VAL A CA 1
ATOM 5884 C C . VAL A 1 771 ? 31.437 46.312 33.110 1.00 30.42 771 VAL A C 1
ATOM 5886 O O . VAL A 1 771 ? 31.822 47.179 33.888 1.00 30.42 771 VAL A O 1
ATOM 5889 N N . GLU A 1 772 ? 30.111 46.202 32.906 1.00 26.88 772 GLU A N 1
ATOM 5890 C CA . GLU A 1 772 ? 29.162 45.226 33.509 1.00 26.88 772 GLU A CA 1
ATOM 5891 C C . GLU A 1 772 ? 27.708 45.431 32.994 1.00 26.88 772 GLU A C 1
ATOM 5893 O O . GLU A 1 772 ? 27.332 46.570 32.734 1.00 26.88 772 GLU A O 1
ATOM 5898 N N . GLU A 1 773 ? 26.924 44.330 32.952 1.00 27.30 773 GLU A N 1
ATOM 5899 C CA . GLU A 1 773 ? 25.434 44.187 32.962 1.00 27.30 773 GLU A CA 1
ATOM 5900 C C . GLU A 1 773 ? 24.587 44.936 31.875 1.00 27.30 773 GLU A C 1
ATOM 5902 O O . GLU A 1 773 ? 24.918 46.026 31.426 1.00 27.30 773 GLU A O 1
ATOM 5907 N N . ASP A 1 774 ? 23.467 44.420 31.337 1.00 24.91 774 ASP A N 1
ATOM 5908 C CA . ASP A 1 774 ? 22.535 43.355 31.774 1.00 24.91 774 ASP A CA 1
ATOM 5909 C C . ASP A 1 774 ? 21.756 42.716 30.572 1.00 24.91 774 ASP A C 1
ATOM 5911 O O . ASP A 1 774 ? 21.794 43.239 29.457 1.00 24.91 774 ASP A O 1
ATOM 5915 N N . THR A 1 775 ? 20.947 41.677 30.840 1.00 23.39 775 THR A N 1
ATOM 5916 C CA . THR A 1 775 ? 19.867 41.038 30.028 1.00 23.39 775 THR A CA 1
ATOM 5917 C C . THR A 1 775 ? 20.203 40.013 28.919 1.00 23.39 775 THR A C 1
ATOM 5919 O O . THR A 1 775 ? 21.214 40.094 28.226 1.00 23.39 775 THR A O 1
ATOM 5922 N N . ASP A 1 776 ? 19.311 39.016 28.776 1.00 30.62 776 ASP A N 1
ATOM 5923 C CA . ASP A 1 776 ? 19.404 37.844 27.885 1.00 30.62 776 ASP A CA 1
ATOM 5924 C C . ASP A 1 776 ? 18.958 38.091 26.424 1.00 30.62 776 ASP A C 1
ATOM 5926 O O . ASP A 1 776 ? 17.896 38.671 26.204 1.00 30.62 776 ASP A O 1
ATOM 5930 N N . ASP A 1 777 ? 19.662 37.488 25.448 1.00 25.41 777 ASP A N 1
ATOM 5931 C CA . ASP A 1 777 ? 19.048 36.808 24.280 1.00 25.41 777 ASP A CA 1
ATOM 5932 C C . ASP A 1 777 ? 20.048 35.833 23.587 1.00 25.41 777 ASP A C 1
ATOM 5934 O O . ASP A 1 777 ? 21.109 36.267 23.119 1.00 25.41 777 ASP A O 1
ATOM 5938 N N . PRO A 1 778 ? 19.789 34.508 23.510 1.00 27.09 778 PRO A N 1
ATOM 5939 C CA . PRO A 1 778 ? 20.675 33.558 22.829 1.00 27.09 778 PRO A CA 1
ATOM 5940 C C . PRO A 1 778 ? 20.461 33.530 21.302 1.00 27.09 778 PRO A C 1
ATOM 5942 O O . PRO A 1 778 ? 19.496 32.963 20.791 1.00 27.09 778 PRO A O 1
ATOM 5945 N N . SER A 1 779 ? 21.424 34.075 20.553 1.00 25.30 779 SER A N 1
ATOM 5946 C CA . SER A 1 779 ? 21.355 34.213 19.086 1.00 25.30 779 SER A CA 1
ATOM 5947 C C . SER A 1 779 ? 21.154 32.891 18.314 1.00 25.30 779 SER A C 1
ATOM 5949 O O . SER A 1 779 ? 22.058 32.068 18.157 1.00 25.30 779 SER A O 1
ATOM 5951 N N . SER A 1 780 ? 19.954 32.713 17.753 1.00 25.36 780 SER A N 1
ATOM 5952 C CA . SER A 1 780 ? 19.588 31.550 16.939 1.00 25.36 780 SER A CA 1
ATOM 5953 C C . SER A 1 780 ? 20.291 31.538 15.576 1.00 25.36 780 SER A C 1
ATOM 5955 O O . SER A 1 780 ? 20.126 32.469 14.782 1.00 25.36 780 SER A O 1
ATOM 5957 N N . TRP A 1 781 ? 20.979 30.444 15.243 1.00 21.91 781 TRP A N 1
ATOM 5958 C CA . TRP A 1 781 ? 21.438 30.191 13.874 1.00 21.91 781 TRP A CA 1
ATOM 5959 C C . TRP A 1 781 ? 20.238 29.850 12.986 1.00 21.91 781 TRP A C 1
ATOM 5961 O O . TRP A 1 781 ? 19.667 28.765 13.080 1.00 21.91 781 TRP A O 1
ATOM 5971 N N . THR A 1 782 ? 19.847 30.783 12.121 1.00 24.22 782 THR A N 1
ATOM 5972 C CA . THR A 1 782 ? 18.770 30.588 11.146 1.00 24.22 782 THR A CA 1
ATOM 5973 C C . THR A 1 782 ? 19.342 30.287 9.765 1.00 24.22 782 THR A C 1
ATOM 5975 O O . THR A 1 782 ? 20.300 30.911 9.313 1.00 24.22 782 THR A O 1
ATOM 5978 N N . PHE A 1 783 ? 18.737 29.324 9.068 1.00 23.31 783 PHE A N 1
ATOM 5979 C CA . PHE A 1 783 ? 18.939 29.184 7.630 1.00 23.31 783 PHE A CA 1
ATOM 5980 C C . PHE A 1 783 ? 18.231 30.354 6.942 1.00 23.31 783 PHE A C 1
ATOM 5982 O O . PHE A 1 783 ? 17.019 30.508 7.104 1.00 23.31 783 PHE A O 1
ATOM 5989 N N . ASN A 1 784 ? 18.965 31.153 6.164 1.00 23.58 784 ASN A N 1
ATOM 5990 C CA . ASN A 1 784 ? 18.374 32.200 5.333 1.00 23.58 784 ASN A CA 1
ATOM 5991 C C . ASN A 1 784 ? 17.563 31.568 4.194 1.00 23.58 784 ASN A C 1
ATOM 5993 O O . ASN A 1 784 ? 18.072 31.329 3.098 1.00 23.58 784 ASN A O 1
ATOM 5997 N N . ILE A 1 785 ? 16.283 31.319 4.469 1.00 26.34 785 ILE A N 1
ATOM 5998 C CA . ILE A 1 785 ? 15.245 31.265 3.441 1.00 26.34 785 ILE A CA 1
ATOM 5999 C C . ILE A 1 785 ? 15.286 32.619 2.720 1.00 26.34 785 ILE A C 1
ATOM 6001 O O . ILE A 1 785 ? 15.316 33.661 3.373 1.00 26.34 785 ILE A O 1
ATOM 6005 N N . TRP A 1 786 ? 15.337 32.614 1.388 1.00 30.23 786 TRP A N 1
ATOM 6006 C CA . TRP A 1 786 ? 15.163 33.843 0.615 1.00 30.23 786 TRP A CA 1
ATOM 6007 C C . TRP A 1 786 ? 13.692 34.266 0.681 1.00 30.23 786 TRP A C 1
ATOM 6009 O O . TRP A 1 786 ? 12.813 33.460 0.390 1.00 30.23 786 TRP A O 1
ATOM 6019 N N . GLY A 1 787 ? 13.454 35.514 1.086 1.00 38.22 787 GLY A N 1
ATOM 6020 C CA . GLY A 1 787 ? 12.125 36.064 1.362 1.00 38.22 787 GLY A CA 1
ATOM 6021 C C . GLY A 1 787 ? 11.909 36.392 2.850 1.00 38.22 787 GLY A C 1
ATOM 6022 O O . GLY A 1 787 ? 12.658 35.924 3.712 1.00 38.22 787 GLY A O 1
ATOM 6023 N N . PRO A 1 788 ? 10.908 37.227 3.184 1.00 42.31 788 PRO A N 1
ATOM 6024 C CA . PRO A 1 788 ? 10.463 37.393 4.565 1.00 42.31 788 PRO A CA 1
ATOM 6025 C C . PRO A 1 788 ? 9.859 36.081 5.101 1.00 42.31 788 PRO A C 1
ATOM 6027 O O . PRO A 1 788 ? 9.622 35.129 4.358 1.00 42.31 788 PRO A O 1
ATOM 6030 N N . LYS A 1 789 ? 9.572 36.005 6.406 1.00 46.88 789 LYS A N 1
ATOM 6031 C CA . LYS A 1 789 ? 8.728 34.910 6.913 1.00 46.88 789 LYS A CA 1
ATOM 6032 C C . LYS A 1 789 ? 7.308 35.050 6.333 1.00 46.88 789 LYS A C 1
ATOM 6034 O O . LYS A 1 789 ? 6.875 36.190 6.142 1.00 46.88 789 LYS A O 1
ATOM 6039 N N . PRO A 1 790 ? 6.579 33.941 6.090 1.00 58.69 790 PRO A N 1
ATOM 6040 C CA . PRO A 1 790 ? 5.136 33.992 5.872 1.00 58.69 790 PRO A CA 1
ATOM 6041 C C . PRO A 1 790 ? 4.476 34.821 6.972 1.00 58.69 790 PRO A C 1
ATOM 6043 O O . PRO A 1 790 ? 4.878 34.728 8.135 1.00 58.69 790 PRO A O 1
ATOM 6046 N N . LEU A 1 791 ? 3.524 35.663 6.589 1.00 62.56 791 LEU A N 1
ATOM 6047 C CA . LEU A 1 791 ? 2.870 36.581 7.510 1.00 62.56 791 LEU A CA 1
ATOM 6048 C C . LEU A 1 791 ? 1.646 35.923 8.146 1.00 62.56 791 LEU A C 1
ATOM 6050 O O . LEU A 1 791 ? 0.942 35.153 7.491 1.00 62.56 791 LEU A O 1
ATOM 6054 N N . ASP A 1 792 ? 1.397 36.261 9.412 1.00 62.25 792 ASP A N 1
ATOM 6055 C CA . ASP A 1 792 ? 0.138 35.945 10.084 1.00 62.25 792 ASP A CA 1
ATOM 6056 C C . ASP A 1 792 ? -1.033 36.561 9.299 1.00 62.25 792 ASP A C 1
ATOM 6058 O O . ASP A 1 792 ? -0.885 37.614 8.675 1.00 62.25 792 ASP A O 1
ATOM 6062 N N . ASP A 1 793 ? -2.207 35.931 9.332 1.00 64.19 793 ASP A N 1
ATOM 6063 C CA . ASP A 1 793 ? -3.344 36.315 8.480 1.00 64.19 793 ASP A CA 1
ATOM 6064 C C . ASP A 1 793 ? -3.888 37.740 8.714 1.00 64.19 793 ASP A C 1
ATOM 6066 O O . ASP A 1 793 ? -4.524 38.302 7.823 1.00 64.19 793 ASP A O 1
ATOM 6070 N N . ASP A 1 794 ? -3.564 38.355 9.857 1.00 66.06 794 ASP A N 1
ATOM 6071 C CA . ASP A 1 794 ? -3.872 39.755 10.182 1.00 66.06 794 ASP A CA 1
ATOM 6072 C C . ASP A 1 794 ? -2.878 40.773 9.560 1.00 66.06 794 ASP A C 1
ATOM 6074 O O . ASP A 1 794 ? -3.131 41.984 9.551 1.00 66.06 794 ASP A O 1
ATOM 6078 N N . MET A 1 795 ? -1.715 40.327 9.061 1.00 77.31 795 MET A N 1
ATOM 6079 C CA . MET A 1 795 ? -0.626 41.190 8.575 1.00 77.31 795 MET A CA 1
ATOM 6080 C C . MET A 1 795 ? -0.742 41.523 7.077 1.00 77.31 795 MET A C 1
ATOM 6082 O O . MET A 1 795 ? 0.011 41.054 6.222 1.00 77.31 795 MET A O 1
ATOM 6086 N N . PHE A 1 796 ? -1.671 42.427 6.776 1.00 83.25 796 PHE A N 1
ATOM 6087 C CA . PHE A 1 796 ? -1.919 42.951 5.432 1.00 83.25 796 PHE A CA 1
ATOM 6088 C C . PHE A 1 796 ? -0.824 43.915 4.931 1.00 83.25 796 PHE A C 1
ATOM 6090 O O . PHE A 1 796 ? -0.640 45.010 5.468 1.00 83.25 796 PHE A O 1
ATOM 6097 N N . LEU A 1 797 ? -0.155 43.547 3.837 1.00 82.56 797 LEU A N 1
ATOM 6098 C CA . LEU A 1 797 ? 0.783 44.386 3.084 1.00 82.56 797 LEU A CA 1
ATOM 6099 C C . LEU A 1 797 ? 0.056 45.278 2.054 1.00 82.56 797 LEU A C 1
ATOM 6101 O O . LEU A 1 797 ? -0.995 44.890 1.530 1.00 82.56 797 LEU A O 1
ATOM 6105 N N . PRO A 1 798 ? 0.601 46.464 1.714 1.00 82.44 798 PRO A N 1
ATOM 6106 C CA . PRO A 1 798 ? 0.088 47.283 0.617 1.00 82.44 798 PRO A CA 1
ATOM 6107 C C . PRO A 1 798 ? 0.366 46.618 -0.738 1.00 82.44 798 PRO A C 1
ATOM 6109 O O . PRO A 1 798 ? 1.393 45.965 -0.906 1.00 82.44 798 PRO A O 1
ATOM 6112 N N . LEU A 1 799 ? -0.497 46.853 -1.736 1.00 78.69 799 LEU A N 1
ATOM 6113 C CA . LEU A 1 799 ? -0.305 46.319 -3.095 1.00 78.69 799 LEU A CA 1
ATOM 6114 C C . LEU A 1 799 ? 1.106 46.599 -3.639 1.00 78.69 799 LEU A C 1
ATOM 6116 O O . LEU A 1 799 ? 1.778 45.659 -4.053 1.00 78.69 799 LEU A O 1
ATOM 6120 N N . ALA A 1 800 ? 1.571 47.851 -3.513 1.00 76.31 800 ALA A N 1
ATOM 6121 C CA . ALA A 1 800 ? 2.869 48.361 -3.982 1.00 76.31 800 ALA A CA 1
ATOM 6122 C C . ALA A 1 800 ? 4.117 47.619 -3.450 1.00 76.31 800 ALA A C 1
ATOM 6124 O O . ALA A 1 800 ? 5.242 47.948 -3.819 1.00 76.31 800 ALA A O 1
ATOM 6125 N N . THR A 1 801 ? 3.963 46.601 -2.599 1.00 78.88 801 THR A N 1
ATOM 6126 C CA . THR A 1 801 ? 5.024 45.617 -2.368 1.00 78.88 801 THR A CA 1
ATOM 6127 C C . THR A 1 801 ? 5.435 44.894 -3.662 1.00 78.88 801 THR A C 1
ATOM 6129 O O . THR A 1 801 ? 6.623 44.623 -3.810 1.00 78.88 801 THR A O 1
ATOM 6132 N N . LEU A 1 802 ? 4.528 44.641 -4.622 1.00 76.56 802 LEU A N 1
ATOM 6133 C CA . LEU A 1 802 ? 4.900 43.952 -5.875 1.00 76.56 802 LEU A CA 1
ATOM 6134 C C . LEU A 1 802 ? 5.694 44.840 -6.846 1.00 76.56 802 LEU A C 1
ATOM 6136 O O . LEU A 1 802 ? 6.550 44.314 -7.545 1.00 76.56 802 LEU A O 1
ATOM 6140 N N . ASP A 1 803 ? 5.501 46.168 -6.832 1.00 74.19 803 ASP A N 1
ATOM 6141 C CA . ASP A 1 803 ? 6.325 47.128 -7.604 1.00 74.19 803 ASP A CA 1
ATOM 6142 C C . ASP A 1 803 ? 7.831 47.044 -7.274 1.00 74.19 803 ASP A C 1
ATOM 6144 O O . ASP A 1 803 ? 8.667 47.562 -8.011 1.00 74.19 803 ASP A O 1
ATOM 6148 N N . ASN A 1 804 ? 8.182 46.440 -6.133 1.00 72.00 804 ASN A N 1
ATOM 6149 C CA . ASN A 1 804 ? 9.557 46.282 -5.660 1.00 72.00 804 ASN A CA 1
ATOM 6150 C C . ASN A 1 804 ? 10.142 44.889 -5.977 1.00 72.00 804 ASN A C 1
ATOM 6152 O O . ASN A 1 804 ? 11.256 44.585 -5.548 1.00 72.00 804 ASN A O 1
ATOM 6156 N N . LEU A 1 805 ? 9.407 44.034 -6.699 1.00 76.38 805 LEU A N 1
ATOM 6157 C CA . LEU A 1 805 ? 9.908 42.758 -7.206 1.00 76.38 805 LEU A CA 1
ATOM 6158 C C . LEU A 1 805 ? 10.664 42.971 -8.525 1.00 76.38 805 LEU A C 1
ATOM 6160 O O . LEU A 1 805 ? 10.267 43.772 -9.366 1.00 76.38 805 LEU A O 1
ATOM 6164 N N . SER A 1 806 ? 11.753 42.228 -8.708 1.00 70.31 806 SER A N 1
ATOM 6165 C CA . SER A 1 806 ? 12.581 42.252 -9.917 1.00 70.31 806 SER A CA 1
ATOM 6166 C C . SER A 1 806 ? 13.025 40.845 -10.297 1.00 70.31 806 SER A C 1
ATOM 6168 O O . SER A 1 806 ? 13.208 39.998 -9.418 1.00 70.31 806 SER A O 1
ATOM 6170 N N . ASP A 1 807 ? 13.273 40.610 -11.582 1.00 71.69 807 ASP A N 1
ATOM 6171 C CA . ASP A 1 807 ? 13.805 39.339 -12.082 1.00 71.69 807 ASP A CA 1
ATOM 6172 C C . ASP A 1 807 ? 15.206 39.042 -11.526 1.00 71.69 807 ASP A C 1
ATOM 6174 O O . ASP A 1 807 ? 16.069 39.927 -11.468 1.00 71.69 807 ASP A O 1
ATOM 6178 N N . ASP A 1 808 ? 15.477 37.777 -11.192 1.00 64.25 808 ASP A N 1
ATOM 6179 C CA . ASP A 1 808 ? 16.824 37.314 -10.821 1.00 64.25 808 ASP A CA 1
ATOM 6180 C C . ASP A 1 808 ? 17.689 37.067 -12.073 1.00 64.25 808 ASP A C 1
ATOM 6182 O O . ASP A 1 808 ? 18.110 35.947 -12.384 1.00 64.25 808 ASP A O 1
ATOM 6186 N N . SER A 1 809 ? 17.963 38.158 -12.795 1.00 50.94 809 SER A N 1
ATOM 6187 C CA . SER A 1 809 ? 18.574 38.234 -14.137 1.00 50.94 809 SER A CA 1
ATOM 6188 C C . SER A 1 809 ? 20.021 37.715 -14.275 1.00 50.94 809 SER A C 1
ATOM 6190 O O . SER A 1 809 ? 20.667 37.940 -15.298 1.00 50.94 809 SER A O 1
ATOM 6192 N N . ALA A 1 810 ? 20.541 36.997 -13.275 1.00 47.94 810 ALA A N 1
ATOM 6193 C CA . ALA A 1 810 ? 21.922 36.514 -13.209 1.00 47.94 810 ALA A CA 1
ATOM 6194 C C . ALA A 1 810 ? 22.077 34.979 -13.145 1.00 47.94 810 ALA A C 1
ATOM 6196 O O . ALA A 1 810 ? 23.196 34.487 -13.298 1.00 47.94 810 ALA A O 1
ATOM 6197 N N . SER A 1 811 ? 21.009 34.209 -12.893 1.00 44.59 811 SER A N 1
ATOM 6198 C CA . SER A 1 811 ? 21.143 32.763 -12.612 1.00 44.59 811 SER A CA 1
ATOM 6199 C C . SER A 1 811 ? 19.948 31.876 -12.986 1.00 44.59 811 SER A C 1
ATOM 6201 O O . SER A 1 811 ? 19.974 30.686 -12.678 1.00 44.59 811 SER A O 1
ATOM 6203 N N . GLY A 1 812 ? 18.919 32.410 -13.655 1.00 48.94 812 GLY A N 1
ATOM 6204 C CA . GLY A 1 812 ? 17.691 31.652 -13.939 1.00 48.94 812 GLY A CA 1
ATOM 6205 C C . GLY A 1 812 ? 16.836 31.422 -12.689 1.00 48.94 812 GLY A C 1
ATOM 6206 O O . GLY A 1 812 ? 16.259 30.351 -12.524 1.00 48.94 812 GLY A O 1
ATOM 6207 N N . GLY A 1 813 ? 16.811 32.407 -11.784 1.00 54.50 813 GLY A N 1
ATOM 6208 C CA . GLY A 1 813 ? 15.815 32.479 -10.716 1.00 54.50 813 GLY A CA 1
ATOM 6209 C C . GLY A 1 813 ? 14.465 33.004 -11.229 1.00 54.50 813 GLY A C 1
ATOM 6210 O O . GLY A 1 813 ? 14.350 33.343 -12.409 1.00 54.50 813 GLY A O 1
ATOM 6211 N N . PRO A 1 814 ? 13.438 33.052 -10.365 1.00 57.38 814 PRO A N 1
ATOM 6212 C CA . PRO A 1 814 ? 12.083 33.408 -10.772 1.00 57.38 814 PRO A CA 1
ATOM 6213 C C . PRO A 1 814 ? 11.960 34.873 -11.210 1.00 57.38 814 PRO A C 1
ATOM 6215 O O . PRO A 1 814 ? 12.641 35.767 -10.692 1.00 57.38 814 PRO A O 1
ATOM 6218 N N . SER A 1 815 ? 11.046 35.096 -12.149 1.00 67.06 815 SER A N 1
ATOM 6219 C CA . SER A 1 815 ? 10.588 36.418 -12.586 1.00 67.06 815 SER A CA 1
ATOM 6220 C C . SER A 1 815 ? 9.882 37.195 -11.468 1.00 67.06 815 SER A C 1
ATOM 6222 O O . SER A 1 815 ? 9.465 36.627 -10.451 1.00 67.06 815 SER A O 1
ATOM 6224 N N . ALA A 1 816 ? 9.710 38.505 -11.655 1.00 68.19 816 ALA A N 1
ATOM 6225 C CA . ALA A 1 816 ? 8.893 39.331 -10.767 1.00 68.19 816 ALA A CA 1
ATOM 6226 C C . ALA A 1 816 ? 7.446 38.799 -10.647 1.00 68.19 816 ALA A C 1
ATOM 6228 O O . ALA A 1 816 ? 6.873 38.801 -9.555 1.00 68.19 816 ALA A O 1
ATOM 6229 N N . GLU A 1 817 ? 6.879 38.271 -11.733 1.00 65.25 817 GLU A N 1
ATOM 6230 C CA . GLU A 1 817 ? 5.537 37.683 -11.803 1.00 65.25 817 GLU A CA 1
ATOM 6231 C C . GLU A 1 817 ? 5.436 36.350 -11.044 1.00 65.25 817 GLU A C 1
ATOM 6233 O O . GLU A 1 817 ? 4.471 36.122 -10.309 1.00 65.25 817 GLU A O 1
ATOM 6238 N N . GLU A 1 818 ? 6.441 35.478 -11.154 1.00 66.88 818 GLU A N 1
ATOM 6239 C CA . GLU A 1 818 ? 6.498 34.227 -10.385 1.00 66.88 818 GLU A CA 1
ATOM 6240 C C . GLU A 1 818 ? 6.671 34.505 -8.884 1.00 66.88 818 GLU A C 1
ATOM 6242 O O . GLU A 1 818 ? 5.994 33.885 -8.061 1.00 66.88 818 GLU A O 1
ATOM 6247 N N . LYS A 1 819 ? 7.490 35.501 -8.519 1.00 71.56 819 LYS A N 1
ATOM 6248 C CA . LYS A 1 819 ? 7.615 35.992 -7.134 1.00 71.56 819 LYS A CA 1
ATOM 6249 C C . LYS A 1 819 ? 6.308 36.601 -6.617 1.00 71.56 819 LYS A C 1
ATOM 6251 O O . LYS A 1 819 ? 5.966 36.421 -5.450 1.00 71.56 819 LYS A O 1
ATOM 6256 N N . ALA A 1 820 ? 5.539 37.285 -7.466 1.00 74.19 820 ALA A N 1
ATOM 6257 C CA . ALA A 1 820 ? 4.249 37.857 -7.083 1.00 74.19 820 ALA A CA 1
ATOM 6258 C C . ALA A 1 820 ? 3.210 36.787 -6.691 1.00 74.19 820 ALA A C 1
ATOM 6260 O O . ALA A 1 820 ? 2.342 37.057 -5.858 1.00 74.19 820 ALA A O 1
ATOM 6261 N N . CYS A 1 821 ? 3.332 35.558 -7.204 1.00 72.62 821 CYS A N 1
ATOM 6262 C CA . CYS A 1 821 ? 2.454 34.440 -6.849 1.00 72.62 821 CYS A CA 1
ATOM 6263 C C . CYS A 1 821 ? 2.641 33.935 -5.399 1.00 72.62 821 CYS A C 1
ATOM 6265 O O . CYS A 1 821 ? 1.734 33.304 -4.852 1.00 72.62 821 CYS A O 1
ATOM 6267 N N . GLU A 1 822 ? 3.771 34.247 -4.749 1.00 78.75 822 GLU A N 1
ATOM 6268 C CA . GLU A 1 822 ? 4.019 33.959 -3.323 1.00 78.75 822 GLU A CA 1
ATOM 6269 C C . GLU A 1 822 ? 3.186 34.843 -2.370 1.00 78.75 822 GLU A C 1
ATOM 6271 O O . GLU A 1 822 ? 3.105 34.583 -1.166 1.00 78.75 822 GLU A O 1
ATOM 6276 N N . TYR A 1 823 ? 2.549 35.890 -2.900 1.00 82.44 823 TYR A N 1
ATOM 6277 C CA . TYR A 1 823 ? 1.634 36.767 -2.179 1.00 82.44 823 TYR A CA 1
ATOM 6278 C C . TYR A 1 823 ? 0.188 36.385 -2.519 1.00 82.44 823 TYR A C 1
ATOM 6280 O O . TYR A 1 823 ? -0.178 36.315 -3.688 1.00 82.44 823 TYR A O 1
ATOM 6288 N N . GLU A 1 824 ? -0.657 36.169 -1.515 1.00 86.75 824 GLU A N 1
ATOM 6289 C CA . GLU A 1 824 ? -2.109 36.066 -1.685 1.00 86.75 824 GLU A CA 1
ATOM 6290 C C . GLU A 1 824 ? -2.705 37.464 -1.890 1.00 86.75 824 GLU A C 1
ATOM 6292 O O . GLU A 1 824 ? -2.432 38.372 -1.101 1.00 86.75 824 GLU A O 1
ATOM 6297 N N . HIS A 1 825 ? -3.545 37.638 -2.913 1.00 86.56 825 HIS A N 1
ATOM 6298 C CA . HIS A 1 825 ? -4.362 38.838 -3.073 1.00 86.56 825 HIS A CA 1
ATOM 6299 C C . HIS A 1 825 ? -5.558 38.797 -2.112 1.00 86.56 825 HIS A C 1
ATOM 6301 O O . HIS A 1 825 ? -6.350 37.858 -2.145 1.00 86.56 825 HIS A O 1
ATOM 6307 N N . ILE A 1 826 ? -5.732 39.843 -1.302 1.00 87.69 826 ILE A N 1
ATOM 6308 C CA . ILE A 1 826 ? -6.876 40.004 -0.395 1.00 87.69 826 ILE A CA 1
ATOM 6309 C C . ILE A 1 826 ? -7.797 41.100 -0.921 1.00 87.69 826 ILE A C 1
ATOM 6311 O O . ILE A 1 826 ? -7.372 42.243 -1.129 1.00 87.69 826 ILE A O 1
ATOM 6315 N N . ALA A 1 827 ? -9.070 40.759 -1.113 1.00 85.19 827 ALA A N 1
ATOM 6316 C CA . ALA A 1 827 ? -10.059 41.674 -1.658 1.00 85.19 827 ALA A CA 1
ATOM 6317 C C . ALA A 1 827 ? -10.370 42.820 -0.677 1.00 85.19 827 ALA A C 1
ATOM 6319 O O . ALA A 1 827 ? -10.689 42.598 0.493 1.00 85.19 827 ALA A O 1
ATOM 6320 N N . GLY A 1 828 ? -10.287 44.058 -1.170 1.00 81.81 828 GLY A N 1
ATOM 6321 C CA . GLY A 1 828 ? -10.919 45.222 -0.544 1.00 81.81 828 GLY A CA 1
ATOM 6322 C C . GLY A 1 828 ? -12.292 45.504 -1.172 1.00 81.81 828 GLY A C 1
ATOM 6323 O O . GLY A 1 828 ? -12.526 45.015 -2.272 1.00 81.81 828 GLY A O 1
ATOM 6324 N N . PRO A 1 829 ? -13.174 46.315 -0.553 1.00 75.75 829 PRO A N 1
ATOM 6325 C CA . PRO A 1 829 ? -14.629 46.332 -0.818 1.00 75.75 829 PRO A CA 1
ATOM 6326 C C . PRO A 1 829 ? -15.126 46.686 -2.234 1.00 75.75 829 PRO A C 1
ATOM 6328 O O . PRO A 1 829 ? -16.332 46.767 -2.448 1.00 75.75 829 PRO A O 1
ATOM 6331 N N . ASN A 1 830 ? -14.233 46.965 -3.185 1.00 74.19 830 ASN A N 1
ATOM 6332 C CA . ASN A 1 830 ? -14.551 47.181 -4.600 1.00 74.19 830 ASN A CA 1
ATOM 6333 C C . ASN A 1 830 ? -13.520 46.500 -5.528 1.00 74.19 830 ASN A C 1
ATOM 6335 O O . ASN A 1 830 ? -13.254 47.004 -6.620 1.00 74.19 830 ASN A O 1
ATOM 6339 N N . CYS A 1 831 ? -12.860 45.417 -5.095 1.00 80.06 831 CYS A N 1
ATOM 6340 C CA . CYS A 1 831 ? -11.795 44.783 -5.878 1.00 80.06 831 CYS A CA 1
ATOM 6341 C C . CYS A 1 831 ? -12.317 44.263 -7.233 1.00 80.06 831 CYS A C 1
ATOM 6343 O O . CYS A 1 831 ? -13.386 43.662 -7.326 1.00 80.06 831 CYS A O 1
ATOM 6345 N N . GLN A 1 832 ? -11.550 44.506 -8.298 1.00 75.50 832 GLN A N 1
ATOM 6346 C CA . GLN A 1 832 ? -11.877 44.117 -9.677 1.00 75.50 832 GLN A CA 1
ATOM 6347 C C . GLN A 1 832 ? -10.785 43.218 -10.280 1.00 75.50 832 GLN A C 1
ATOM 6349 O O . GLN A 1 832 ? -10.592 43.204 -11.493 1.00 75.50 832 GLN A O 1
ATOM 6354 N N . HIS A 1 833 ? -10.030 42.497 -9.441 1.00 77.81 833 HIS A N 1
ATOM 6355 C CA . HIS A 1 833 ? -8.967 41.603 -9.903 1.00 77.81 833 HIS A CA 1
ATOM 6356 C C . HIS A 1 833 ? -9.575 40.414 -10.679 1.00 77.81 833 HIS A C 1
ATOM 6358 O O . HIS A 1 833 ? -10.331 39.636 -10.100 1.00 77.81 833 HIS A O 1
ATOM 6364 N N . PRO A 1 834 ? -9.269 40.243 -11.980 1.00 73.31 834 PRO A N 1
ATOM 6365 C CA . PRO A 1 834 ? -9.940 39.259 -12.840 1.00 73.31 834 PRO A CA 1
ATOM 6366 C C . PRO A 1 834 ? -9.538 37.797 -12.564 1.00 73.31 834 PRO A C 1
ATOM 6368 O O . PRO A 1 834 ? -10.054 36.882 -13.215 1.00 73.31 834 PRO A O 1
ATOM 6371 N N . GLY A 1 835 ? -8.609 37.563 -11.630 1.00 73.44 835 GLY A N 1
ATOM 6372 C CA . GLY A 1 835 ? -8.086 36.244 -11.275 1.00 73.44 835 GLY A CA 1
ATOM 6373 C C . GLY A 1 835 ? -9.018 35.386 -10.416 1.00 73.44 835 GLY A C 1
ATOM 6374 O O . GLY A 1 835 ? -8.781 34.182 -10.332 1.00 73.44 835 GLY A O 1
ATOM 6375 N N . GLY A 1 836 ? -10.074 35.958 -9.820 1.00 83.94 836 GLY A N 1
ATOM 6376 C CA . GLY A 1 836 ? -11.090 35.226 -9.053 1.00 83.94 836 GLY A CA 1
ATOM 6377 C C . GLY A 1 836 ? -12.320 36.062 -8.695 1.00 83.94 836 GLY A C 1
ATOM 6378 O O . GLY A 1 836 ? -12.281 37.287 -8.748 1.00 83.94 836 GLY A O 1
ATOM 6379 N N . TYR A 1 837 ? -13.426 35.411 -8.320 1.00 88.75 837 TYR A N 1
ATOM 6380 C CA . TYR A 1 837 ? -14.618 36.125 -7.842 1.00 88.75 837 TYR A CA 1
ATOM 6381 C C . TYR A 1 837 ? -14.418 36.701 -6.430 1.00 88.75 837 TYR A C 1
ATOM 6383 O O . TYR A 1 837 ? -13.690 36.145 -5.608 1.00 88.75 837 TYR A O 1
ATOM 6391 N N . HIS A 1 838 ? -15.087 37.820 -6.157 1.00 87.12 838 HIS A N 1
ATOM 6392 C CA . HIS A 1 838 ? -14.897 38.639 -4.960 1.00 87.12 838 HIS A CA 1
ATOM 6393 C C . HIS A 1 838 ? -15.696 38.147 -3.745 1.00 87.12 838 HIS A C 1
ATOM 6395 O O . HIS A 1 838 ? -16.914 37.980 -3.837 1.00 87.12 838 HIS A O 1
ATOM 6401 N N . GLY A 1 839 ? -15.053 38.045 -2.577 1.00 84.75 839 GLY A N 1
ATOM 6402 C CA . GLY A 1 839 ? -15.667 37.487 -1.370 1.00 84.75 839 GLY A CA 1
ATOM 6403 C C . GLY A 1 839 ? -16.937 38.189 -0.858 1.00 84.75 839 GLY A C 1
ATOM 6404 O O . GLY A 1 839 ? -17.942 37.517 -0.646 1.00 84.75 839 GLY A O 1
ATOM 6405 N N . ASP A 1 840 ? -16.955 39.529 -0.772 1.00 83.12 840 ASP A N 1
ATOM 6406 C CA . ASP A 1 840 ? -18.183 40.293 -0.439 1.00 83.12 840 ASP A CA 1
ATOM 6407 C C . ASP A 1 840 ? -19.303 40.157 -1.493 1.00 83.12 840 ASP A C 1
ATOM 6409 O O . ASP A 1 840 ? -20.472 40.403 -1.199 1.00 83.12 840 ASP A O 1
ATOM 6413 N N . SER A 1 841 ? -18.962 39.797 -2.738 1.00 85.56 841 SER A N 1
ATOM 6414 C CA . SER A 1 841 ? -19.937 39.668 -3.830 1.00 85.56 841 SER A CA 1
ATOM 6415 C C . SER A 1 841 ? -20.520 38.257 -3.919 1.00 85.56 841 SER A C 1
ATOM 6417 O O . SER A 1 841 ? -21.663 38.098 -4.345 1.00 85.56 841 SER A O 1
ATOM 6419 N N . VAL A 1 842 ? -19.781 37.227 -3.497 1.00 88.56 842 VAL A N 1
ATOM 6420 C CA . VAL A 1 842 ? -20.275 35.847 -3.415 1.00 88.56 842 VAL A CA 1
ATOM 6421 C C . VAL A 1 842 ? -19.579 35.075 -2.289 1.00 88.56 842 VAL A C 1
ATOM 6423 O O . VAL A 1 842 ? -18.349 35.016 -2.221 1.00 88.56 842 VAL A O 1
ATOM 6426 N N . SER A 1 843 ? -20.355 34.470 -1.386 1.00 88.50 843 SER A N 1
ATOM 6427 C CA . SER A 1 843 ? -19.790 33.730 -0.249 1.00 88.50 843 SER A CA 1
ATOM 6428 C C . SER A 1 843 ? -19.123 32.418 -0.691 1.00 88.50 843 SER A C 1
ATOM 6430 O O . SER A 1 843 ? -19.453 31.850 -1.736 1.00 88.50 843 SER A O 1
ATOM 6432 N N . ALA A 1 844 ? -18.185 31.903 0.112 1.00 85.00 844 ALA A N 1
ATOM 6433 C CA . ALA A 1 844 ? -17.598 30.585 -0.141 1.00 85.00 844 ALA A CA 1
ATOM 6434 C C . ALA A 1 844 ? -18.674 29.477 -0.111 1.00 85.00 844 ALA A C 1
ATOM 6436 O O . ALA A 1 844 ? -18.646 28.561 -0.932 1.00 85.00 844 ALA A O 1
ATOM 6437 N N . GLU A 1 845 ? -19.676 29.626 0.767 1.00 83.50 845 GLU A N 1
ATOM 6438 C CA . GLU A 1 845 ? -20.879 28.789 0.825 1.00 83.50 845 GLU A CA 1
ATOM 6439 C C . GLU A 1 845 ? -21.664 28.826 -0.502 1.00 83.50 845 GLU A C 1
ATOM 6441 O O . GLU A 1 845 ? -21.961 27.770 -1.063 1.00 83.50 845 GLU A O 1
ATOM 6446 N N . GLU A 1 846 ? -21.947 30.011 -1.056 1.00 86.94 846 GLU A N 1
ATOM 6447 C CA . GLU A 1 846 ? -22.655 30.153 -2.336 1.00 86.94 846 GLU A CA 1
ATOM 6448 C C . GLU A 1 846 ? -21.923 29.451 -3.488 1.00 86.94 846 GLU A C 1
ATOM 6450 O O . GLU A 1 846 ? -22.580 28.898 -4.366 1.00 86.94 846 GLU A O 1
ATOM 6455 N N . MET A 1 847 ? -20.586 29.440 -3.497 1.00 88.31 847 MET A N 1
ATOM 6456 C CA . MET A 1 847 ? -19.767 28.790 -4.535 1.00 88.31 847 MET A CA 1
ATOM 6457 C C . MET A 1 847 ? -19.493 27.295 -4.281 1.00 88.31 847 MET A C 1
ATOM 6459 O O . MET A 1 847 ? -18.754 26.669 -5.048 1.00 88.31 847 MET A O 1
ATOM 6463 N N . THR A 1 848 ? -20.066 26.693 -3.233 1.00 84.06 848 THR A N 1
ATOM 6464 C CA . THR A 1 848 ? -19.780 25.302 -2.841 1.00 84.06 848 THR A CA 1
ATOM 6465 C C . THR A 1 848 ? -19.932 24.332 -4.017 1.00 84.06 848 THR A C 1
ATOM 6467 O O . THR A 1 848 ? -21.013 24.190 -4.589 1.00 84.06 848 THR A O 1
ATOM 6470 N N . GLY A 1 849 ? -18.858 23.615 -4.356 1.00 80.75 849 GLY A N 1
ATOM 6471 C CA . GLY A 1 849 ? -18.855 22.600 -5.414 1.00 80.75 849 GLY A CA 1
ATOM 6472 C C . GLY A 1 849 ? -18.695 23.125 -6.849 1.00 80.75 849 GLY A C 1
ATOM 6473 O O . GLY A 1 849 ? -18.757 22.319 -7.775 1.00 80.75 849 GLY A O 1
ATOM 6474 N N . CYS A 1 850 ? -18.450 24.425 -7.062 1.00 85.81 850 CYS A N 1
ATOM 6475 C CA . CYS A 1 850 ? -18.217 24.992 -8.403 1.00 85.81 850 CYS A CA 1
ATOM 6476 C C . CYS A 1 850 ? -16.964 24.451 -9.122 1.00 85.81 850 CYS A C 1
ATOM 6478 O O . CYS A 1 850 ? -16.887 24.530 -10.341 1.00 85.81 850 CYS A O 1
ATOM 6480 N N . THR A 1 851 ? -16.021 23.858 -8.387 1.00 82.69 851 THR A N 1
ATOM 6481 C CA . THR A 1 851 ? -14.818 23.186 -8.911 1.00 82.69 851 THR A CA 1
ATOM 6482 C C . THR A 1 851 ? -14.943 21.654 -8.935 1.00 82.69 851 THR A C 1
ATOM 6484 O O . THR A 1 851 ? -14.017 20.960 -9.344 1.00 82.69 851 THR A O 1
ATOM 6487 N N . THR A 1 852 ? -16.067 21.084 -8.475 1.00 85.50 852 THR A N 1
ATOM 6488 C CA . THR A 1 852 ? -16.231 19.623 -8.347 1.00 85.50 852 THR A CA 1
ATOM 6489 C C . THR A 1 852 ? -16.601 18.982 -9.679 1.00 85.50 852 THR A C 1
ATOM 6491 O O . THR A 1 852 ? -17.597 19.346 -10.305 1.00 85.50 852 THR A O 1
ATOM 6494 N N . ILE A 1 853 ? -15.816 17.985 -10.081 1.00 85.50 853 ILE A N 1
ATOM 6495 C CA . ILE A 1 853 ? -15.866 17.361 -11.403 1.00 85.50 853 ILE A CA 1
ATOM 6496 C C . ILE A 1 853 ? -16.426 15.944 -11.287 1.00 85.50 853 ILE A C 1
ATOM 6498 O O . ILE A 1 853 ? -15.977 15.155 -10.457 1.00 85.50 853 ILE A O 1
ATOM 6502 N N . GLN A 1 854 ? -17.373 15.597 -12.150 1.00 89.00 854 GLN A N 1
ATOM 6503 C CA . GLN A 1 854 ? -17.803 14.224 -12.404 1.00 89.00 854 GLN A CA 1
ATOM 6504 C C . GLN A 1 854 ? -17.956 14.030 -13.913 1.00 89.00 854 GLN A C 1
ATOM 6506 O O . GLN A 1 854 ? -18.205 14.989 -14.641 1.00 89.00 854 GLN A O 1
ATOM 6511 N N . CYS A 1 855 ? -17.783 12.806 -14.397 1.00 88.44 855 CYS A N 1
ATOM 6512 C CA . CYS A 1 855 ? -17.778 12.506 -15.823 1.00 88.44 855 CYS A CA 1
ATOM 6513 C C . CYS A 1 855 ? -18.736 11.359 -16.150 1.00 88.44 855 CYS A C 1
ATOM 6515 O O . CYS A 1 855 ? -18.845 10.407 -15.378 1.00 88.44 855 CYS A O 1
ATOM 6517 N N . LEU A 1 856 ? -19.382 11.421 -17.320 1.00 88.12 856 LEU A N 1
ATOM 6518 C CA . LEU A 1 856 ? -19.960 10.234 -17.959 1.00 88.12 856 LEU A CA 1
ATOM 6519 C C . LEU A 1 856 ? -18.853 9.504 -18.723 1.00 88.12 856 LEU A C 1
ATOM 6521 O O . LEU A 1 856 ? -18.231 10.096 -19.607 1.00 88.12 856 LEU A O 1
ATOM 6525 N N . ILE A 1 857 ? -18.631 8.240 -18.379 1.00 83.00 857 ILE A N 1
ATOM 6526 C CA . ILE A 1 857 ? -17.601 7.344 -18.916 1.00 83.00 857 ILE A CA 1
ATOM 6527 C C . ILE A 1 857 ? -18.293 6.226 -19.699 1.00 83.00 857 ILE A C 1
ATOM 6529 O O . ILE A 1 857 ? -19.352 5.746 -19.293 1.00 83.00 857 ILE A O 1
ATOM 6533 N N . GLY A 1 858 ? -17.742 5.856 -20.857 1.00 80.31 858 GLY A N 1
ATOM 6534 C CA . GLY A 1 858 ? -18.272 4.754 -21.662 1.00 80.31 858 GLY A CA 1
ATOM 6535 C C . GLY A 1 858 ? -18.002 3.415 -20.987 1.00 80.31 858 GLY A C 1
ATOM 6536 O O . GLY A 1 858 ? -16.881 3.165 -20.561 1.00 80.31 858 GLY A O 1
ATOM 6537 N N . LYS A 1 859 ? -19.014 2.550 -20.901 1.00 80.06 859 LYS A N 1
ATOM 6538 C CA . LYS A 1 859 ? -18.860 1.210 -20.329 1.00 80.06 859 LYS A CA 1
ATOM 6539 C C . LYS A 1 859 ? -17.871 0.380 -21.145 1.00 80.06 859 LYS A C 1
ATOM 6541 O O . LYS A 1 859 ? -18.050 0.222 -22.352 1.00 80.06 859 LYS A O 1
ATOM 6546 N N . SER A 1 860 ? -16.893 -0.208 -20.466 1.00 66.06 860 SER A N 1
ATOM 6547 C CA . SER A 1 860 ? -16.062 -1.275 -21.021 1.00 66.06 860 SER A CA 1
ATOM 6548 C C . SER A 1 860 ? -16.852 -2.589 -21.146 1.00 66.06 860 SER A C 1
ATOM 6550 O O . SER A 1 860 ? -17.887 -2.772 -20.500 1.00 66.06 860 SER A O 1
ATOM 6552 N N . ASP A 1 861 ? -16.324 -3.550 -21.914 1.00 55.41 861 ASP A N 1
ATOM 6553 C CA . ASP A 1 861 ? -16.883 -4.911 -22.048 1.00 55.41 861 ASP A CA 1
ATOM 6554 C C . ASP A 1 861 ? -16.982 -5.686 -20.712 1.00 55.41 861 ASP A C 1
ATOM 6556 O O . ASP A 1 861 ? -17.607 -6.748 -20.649 1.00 55.41 861 ASP A O 1
ATOM 6560 N N . PHE A 1 862 ? -16.363 -5.173 -19.642 1.00 47.72 862 PHE A N 1
ATOM 6561 C CA . PHE A 1 862 ? -16.314 -5.791 -18.315 1.00 47.72 862 PHE A CA 1
ATOM 6562 C C . PHE A 1 862 ? -17.197 -5.091 -17.274 1.00 47.72 862 PHE A C 1
ATOM 6564 O O . PHE A 1 862 ? -17.325 -5.607 -16.165 1.00 47.72 862 PHE A O 1
ATOM 6571 N N . TRP A 1 863 ? -17.827 -3.961 -17.619 1.00 72.06 863 TRP A N 1
ATOM 6572 C CA . TRP A 1 863 ? -18.643 -3.161 -16.703 1.00 72.06 863 TRP A CA 1
ATOM 6573 C C . TRP A 1 863 ? -19.743 -3.987 -16.013 1.00 72.06 863 TRP A C 1
ATOM 6575 O O . TRP A 1 863 ? -20.544 -4.659 -16.671 1.00 72.06 863 TRP A O 1
ATOM 6585 N N . GLN A 1 864 ? -19.822 -3.899 -14.682 1.00 62.22 864 GLN A N 1
ATOM 6586 C CA . GLN A 1 864 ? -20.874 -4.519 -13.871 1.00 62.22 864 GLN A CA 1
ATOM 6587 C C . GLN A 1 864 ? -21.554 -3.468 -12.988 1.00 62.22 864 GLN A C 1
ATOM 6589 O O . GLN A 1 864 ? -20.857 -2.626 -12.430 1.00 62.22 864 GLN A O 1
ATOM 6594 N N . PRO A 1 865 ? -22.884 -3.533 -12.790 1.00 67.31 865 PRO A N 1
ATOM 6595 C CA . PRO A 1 865 ? -23.581 -2.569 -11.950 1.00 67.31 865 PRO A CA 1
ATOM 6596 C C . PRO A 1 865 ? -23.116 -2.658 -10.490 1.00 67.31 865 PRO A C 1
ATOM 6598 O O . PRO A 1 865 ? -23.202 -3.716 -9.854 1.00 67.31 865 PRO A O 1
ATOM 6601 N N . LEU A 1 866 ? -22.655 -1.530 -9.953 1.00 63.69 866 LEU A N 1
ATOM 6602 C CA . LEU A 1 866 ? -22.378 -1.342 -8.531 1.00 63.69 866 LEU A CA 1
ATOM 6603 C C . LEU A 1 866 ? -23.675 -1.018 -7.770 1.00 63.69 866 LEU A C 1
ATOM 6605 O O . LEU A 1 866 ? -24.752 -0.883 -8.348 1.00 63.69 866 LEU A O 1
ATOM 6609 N N . ARG A 1 867 ? -23.599 -0.953 -6.435 1.00 59.31 867 ARG A N 1
ATOM 6610 C CA . ARG A 1 867 ? -24.788 -0.720 -5.586 1.00 59.31 867 ARG A CA 1
ATOM 6611 C C . ARG A 1 867 ? -25.219 0.742 -5.540 1.00 59.31 867 ARG A C 1
ATOM 6613 O O . ARG A 1 867 ? -26.374 1.015 -5.262 1.00 59.31 867 ARG A O 1
ATOM 6620 N N . ASP A 1 868 ? -24.273 1.632 -5.795 1.00 64.38 868 ASP A N 1
ATOM 6621 C CA . ASP A 1 868 ? -24.372 3.089 -5.842 1.00 64.38 868 ASP A CA 1
ATOM 6622 C C . ASP A 1 868 ? -24.600 3.631 -7.272 1.00 64.38 868 ASP A C 1
ATOM 6624 O O . ASP A 1 868 ? -24.489 4.839 -7.507 1.00 64.38 868 ASP A O 1
ATOM 6628 N N . ASP A 1 869 ? -24.920 2.737 -8.219 1.00 77.06 869 ASP A N 1
ATOM 6629 C CA . ASP A 1 869 ? -25.268 3.064 -9.602 1.00 77.06 869 ASP A CA 1
ATOM 6630 C C . ASP A 1 869 ? -26.734 3.475 -9.743 1.00 77.06 869 ASP A C 1
ATOM 6632 O O . ASP A 1 869 ? -27.662 2.707 -9.468 1.00 77.06 869 ASP A O 1
ATOM 6636 N N . LEU A 1 870 ? -26.949 4.673 -10.281 1.00 81.00 870 LEU A N 1
ATOM 6637 C CA . LEU A 1 870 ? -28.278 5.193 -10.564 1.00 81.00 870 LEU A CA 1
ATOM 6638 C C . LEU A 1 870 ? -28.942 4.385 -11.689 1.00 81.00 870 LEU A C 1
ATOM 6640 O O . LEU A 1 870 ? -28.292 3.952 -12.635 1.00 81.00 870 LEU A O 1
ATOM 6644 N N . THR A 1 871 ? -30.270 4.233 -11.642 1.00 80.38 871 THR A N 1
ATOM 6645 C CA . THR A 1 871 ? -31.034 3.352 -12.559 1.00 80.38 871 THR A CA 1
ATOM 6646 C C . THR A 1 871 ? -30.705 3.535 -14.051 1.00 80.38 871 THR A C 1
ATOM 6648 O O . THR A 1 871 ? -30.693 2.563 -14.803 1.00 80.38 871 THR A O 1
ATOM 6651 N N . PHE A 1 872 ? -30.410 4.764 -14.499 1.00 84.00 872 PHE A N 1
ATOM 6652 C CA . PHE A 1 872 ? -30.055 5.021 -15.901 1.00 84.00 872 PHE A CA 1
ATOM 6653 C C . PHE A 1 872 ? -28.697 4.417 -16.285 1.00 84.00 872 PHE A C 1
ATOM 6655 O O . PHE A 1 872 ? -28.533 3.980 -17.419 1.00 84.00 872 PHE A O 1
ATOM 6662 N N . GLU A 1 873 ? -27.747 4.351 -15.348 1.00 86.75 873 GLU A N 1
ATOM 6663 C CA . GLU A 1 873 ? -26.416 3.772 -15.547 1.00 86.75 873 GLU A CA 1
ATOM 6664 C C . GLU A 1 873 ? -26.515 2.276 -15.847 1.00 86.75 873 GLU A C 1
ATOM 6666 O O . GLU A 1 873 ? -25.663 1.737 -16.537 1.00 86.75 873 GLU A O 1
ATOM 6671 N N . GLN A 1 874 ? -27.587 1.598 -15.425 1.00 81.75 874 GLN A N 1
ATOM 6672 C CA . GLN A 1 874 ? -27.829 0.193 -15.760 1.00 81.75 874 GLN A CA 1
ATOM 6673 C C . GLN A 1 874 ? -28.205 0.014 -17.241 1.00 81.75 874 GLN A C 1
ATOM 6675 O O . GLN A 1 874 ? -27.682 -0.887 -17.897 1.00 81.75 874 GLN A O 1
ATOM 6680 N N . THR A 1 875 ? -29.057 0.889 -17.788 1.00 80.12 875 THR A N 1
ATOM 6681 C CA . THR A 1 875 ? -29.578 0.800 -19.169 1.00 80.12 875 THR A CA 1
ATOM 6682 C C . THR A 1 875 ? -28.727 1.507 -20.225 1.00 80.12 875 THR A C 1
ATOM 6684 O O . THR A 1 875 ? -28.772 1.126 -21.390 1.00 80.12 875 THR A O 1
ATOM 6687 N N . SER A 1 876 ? -27.986 2.536 -19.819 1.00 84.25 876 SER A N 1
ATOM 6688 C CA . SER A 1 876 ? -27.124 3.381 -20.654 1.00 84.25 876 SER A CA 1
ATOM 6689 C C . SER A 1 876 ? -25.867 2.634 -21.129 1.00 84.25 876 SER A C 1
ATOM 6691 O O . SER A 1 876 ? -25.421 1.696 -20.465 1.00 84.25 876 SER A O 1
ATOM 6693 N N . ALA A 1 877 ? -25.237 3.062 -22.227 1.00 84.88 877 ALA A N 1
ATOM 6694 C CA . ALA A 1 877 ? -23.865 2.668 -22.586 1.00 84.88 877 ALA A CA 1
ATOM 6695 C C . ALA A 1 877 ? -22.792 3.470 -21.814 1.00 84.88 877 ALA A C 1
ATOM 6697 O O . ALA A 1 877 ? -21.596 3.235 -21.979 1.00 84.88 877 ALA A O 1
ATOM 6698 N N . TYR A 1 878 ? -23.222 4.399 -20.955 1.00 86.88 878 TYR A N 1
ATOM 6699 C CA . TYR A 1 878 ? -22.394 5.270 -20.120 1.00 86.88 878 TYR A CA 1
ATOM 6700 C C . TYR A 1 878 ? -22.766 5.180 -18.633 1.00 86.88 878 TYR A C 1
ATOM 6702 O O . TYR A 1 878 ? -23.953 5.163 -18.297 1.00 86.88 878 TYR A O 1
ATOM 6710 N N . HIS A 1 879 ? -21.761 5.199 -17.758 1.00 87.38 879 HIS A N 1
ATOM 6711 C CA . HIS A 1 879 ? -21.890 5.295 -16.298 1.00 87.38 879 HIS A CA 1
ATOM 6712 C C . HIS A 1 879 ? -21.193 6.559 -15.768 1.00 87.38 879 HIS A C 1
ATOM 6714 O O . HIS A 1 879 ? -20.509 7.263 -16.511 1.00 87.38 879 HIS A O 1
ATOM 6720 N N . LEU A 1 880 ? -21.361 6.865 -14.486 1.00 88.00 880 LEU A N 1
ATOM 6721 C CA . LEU A 1 880 ? -20.726 7.989 -13.804 1.00 88.00 880 LEU A CA 1
ATOM 6722 C C . LEU A 1 880 ? -19.370 7.600 -13.200 1.00 88.00 880 LEU A C 1
ATOM 6724 O O . LEU A 1 880 ? -19.155 6.470 -12.755 1.00 88.00 880 LEU A O 1
ATOM 6728 N N . SER A 1 881 ? -18.465 8.574 -13.132 1.00 84.75 881 SER A N 1
ATOM 6729 C CA . SER A 1 881 ? -17.234 8.500 -12.344 1.00 84.75 881 SER A CA 1
ATOM 6730 C C . SER A 1 881 ? -17.479 8.752 -10.848 1.00 84.75 881 SER A C 1
ATOM 6732 O O . SER A 1 881 ? -18.524 9.275 -10.442 1.00 84.75 881 SER A O 1
ATOM 6734 N N . SER A 1 882 ? -16.461 8.487 -10.025 1.00 79.00 882 SER A N 1
ATOM 6735 C CA . SER A 1 882 ? -16.317 9.153 -8.719 1.00 79.00 882 SER A CA 1
ATOM 6736 C C . SER A 1 882 ? -16.117 10.669 -8.887 1.00 79.00 882 SER A C 1
ATOM 6738 O O . SER A 1 882 ? -15.925 11.169 -9.997 1.00 79.00 882 SER A O 1
ATOM 6740 N N . LEU A 1 883 ? -16.172 11.419 -7.785 1.00 82.12 883 LEU A N 1
ATOM 6741 C CA . LEU A 1 883 ? -15.964 12.870 -7.795 1.00 82.12 883 LEU A CA 1
ATOM 6742 C C . LEU A 1 883 ? -14.470 13.224 -7.805 1.00 82.12 883 LEU A C 1
ATOM 6744 O O . LEU A 1 883 ? -13.683 12.607 -7.091 1.00 82.12 883 LEU A O 1
ATOM 6748 N N . GLY A 1 884 ? -14.087 14.238 -8.579 1.00 74.88 884 GLY A N 1
ATOM 6749 C CA . GLY A 1 884 ? -12.755 14.851 -8.592 1.00 74.88 884 GLY A CA 1
ATOM 6750 C C . GLY A 1 884 ? -12.796 16.320 -8.157 1.00 74.88 884 GLY A C 1
ATOM 6751 O O . GLY A 1 884 ? -13.851 16.958 -8.200 1.00 74.88 884 GLY A O 1
ATOM 6752 N N . GLN A 1 885 ? -11.648 16.856 -7.733 1.00 69.00 885 GLN A N 1
ATOM 6753 C CA . GLN A 1 885 ? -11.483 18.270 -7.340 1.00 69.00 885 GLN A CA 1
ATOM 6754 C C . GLN A 1 885 ? -10.376 19.015 -8.101 1.00 69.00 885 GLN A C 1
ATOM 6756 O O . GLN A 1 885 ? -10.348 20.240 -8.064 1.00 69.00 885 GLN A O 1
ATOM 6761 N N . ASP A 1 886 ? -9.478 18.299 -8.781 1.00 64.62 886 ASP A N 1
ATOM 6762 C CA . ASP A 1 886 ? -8.376 18.867 -9.559 1.00 64.62 886 ASP A CA 1
ATOM 6763 C C . ASP A 1 886 ? -8.464 18.359 -11.014 1.00 64.62 886 ASP A C 1
ATOM 6765 O O . ASP A 1 886 ? -8.766 17.186 -11.263 1.00 64.62 886 ASP A O 1
ATOM 6769 N N . ILE A 1 887 ? -8.151 19.234 -11.974 1.00 65.12 887 ILE A N 1
ATOM 6770 C CA . ILE A 1 887 ? -7.981 18.907 -13.397 1.00 65.12 887 ILE A CA 1
ATOM 6771 C C . ILE A 1 887 ? -6.692 19.547 -13.920 1.00 65.12 887 ILE A C 1
ATOM 6773 O O . ILE A 1 887 ? -6.342 20.665 -13.545 1.00 65.12 887 ILE A O 1
ATOM 6777 N N . THR A 1 888 ? -5.951 18.833 -14.765 1.00 57.38 888 THR A N 1
ATOM 6778 C CA . THR A 1 888 ? -4.702 19.345 -15.354 1.00 57.38 888 THR A CA 1
ATOM 6779 C C . THR A 1 888 ? -4.952 20.144 -16.636 1.00 57.38 888 THR A C 1
ATOM 6781 O O . THR A 1 888 ? -5.976 19.980 -17.296 1.00 57.38 888 THR A O 1
ATOM 6784 N N . SER A 1 889 ? -3.969 20.941 -17.067 1.00 52.16 889 SER A N 1
ATOM 6785 C CA . SER A 1 889 ? -3.976 21.651 -18.361 1.00 52.16 889 SER A CA 1
ATOM 6786 C C . SER A 1 889 ? -4.090 20.723 -19.583 1.00 52.16 889 SER A C 1
ATOM 6788 O O . SER A 1 889 ? -4.417 21.179 -20.675 1.00 52.16 889 SER A O 1
ATOM 6790 N N . GLY A 1 890 ? -3.810 19.424 -19.411 1.00 54.62 890 GLY A N 1
ATOM 6791 C CA . GLY A 1 890 ? -4.023 18.371 -20.410 1.00 54.62 890 GLY A CA 1
ATOM 6792 C C . GLY A 1 890 ? -5.374 17.657 -20.285 1.00 54.62 890 GLY A C 1
ATOM 6793 O O . GLY A 1 890 ? -5.540 16.587 -20.858 1.00 54.62 890 GLY A O 1
ATOM 6794 N N . GLY A 1 891 ? -6.309 18.185 -19.488 1.00 61.72 891 GLY A N 1
ATOM 6795 C CA . GLY A 1 891 ? -7.647 17.624 -19.290 1.00 61.72 891 GLY A CA 1
ATOM 6796 C C . GLY A 1 891 ? -7.722 16.411 -18.357 1.00 61.72 891 GLY A C 1
ATOM 6797 O O . GLY A 1 891 ? -8.812 15.894 -18.124 1.00 61.72 891 GLY A O 1
ATOM 6798 N N . ILE A 1 892 ? -6.601 15.947 -17.792 1.00 63.09 892 ILE A N 1
ATOM 6799 C CA . ILE A 1 892 ? -6.595 14.789 -16.883 1.00 63.09 892 ILE A CA 1
ATOM 6800 C C . ILE A 1 892 ? -7.325 15.159 -15.588 1.00 63.09 892 ILE A C 1
ATOM 6802 O O . ILE A 1 892 ? -6.880 16.069 -14.886 1.00 63.09 892 ILE A O 1
ATOM 6806 N N . VAL A 1 893 ? -8.399 14.438 -15.266 1.00 67.38 893 VAL A N 1
ATOM 6807 C CA . VAL A 1 893 ? -9.135 14.514 -13.994 1.00 67.38 893 VAL A CA 1
ATOM 6808 C C . VAL A 1 893 ? -8.697 13.348 -13.114 1.00 67.38 893 VAL A C 1
ATOM 6810 O O . VAL A 1 893 ? -8.701 12.205 -13.575 1.00 67.38 893 VAL A O 1
ATOM 6813 N N . GLN A 1 894 ? -8.356 13.617 -11.852 1.00 67.94 894 GLN A N 1
ATOM 6814 C CA . GLN A 1 894 ? -8.118 12.581 -10.840 1.00 67.94 894 GLN A CA 1
ATOM 6815 C C . GLN A 1 894 ? -9.311 12.500 -9.878 1.00 67.94 894 GLN A C 1
ATOM 6817 O O . GLN A 1 894 ? -9.802 13.525 -9.400 1.00 67.94 894 GLN A O 1
ATOM 6822 N N . PHE A 1 895 ? -9.767 11.283 -9.578 1.00 70.19 895 PHE A N 1
ATOM 6823 C CA . PHE A 1 895 ? -10.935 11.050 -8.730 1.00 70.19 895 PHE A CA 1
ATOM 6824 C C . PHE A 1 895 ? -10.563 10.691 -7.284 1.00 70.19 895 PHE A C 1
ATOM 6826 O O . PHE A 1 895 ? -9.576 9.997 -7.025 1.00 70.19 895 PHE A O 1
ATOM 6833 N N . SER A 1 896 ? -11.381 11.150 -6.335 1.00 61.59 896 SER A N 1
ATOM 6834 C CA . SER A 1 896 ? -11.269 10.805 -4.917 1.00 61.59 896 SER A CA 1
ATOM 6835 C C . SER A 1 896 ? -11.689 9.349 -4.658 1.00 61.59 896 SER A C 1
ATOM 6837 O O . SER A 1 896 ? -12.666 8.884 -5.250 1.00 61.59 896 SER A O 1
ATOM 6839 N N . PRO A 1 897 ? -11.005 8.624 -3.750 1.00 47.88 897 PRO A N 1
ATOM 6840 C CA . PRO A 1 897 ? -11.446 7.307 -3.297 1.00 47.88 897 PRO A CA 1
ATOM 6841 C C . PRO A 1 897 ? -12.799 7.363 -2.555 1.00 47.88 897 PRO A C 1
ATOM 6843 O O . PRO A 1 897 ? -13.031 8.324 -1.823 1.00 47.88 897 PRO A O 1
ATOM 6846 N N . PRO A 1 898 ? -13.648 6.321 -2.647 1.00 46.28 898 PRO A N 1
ATOM 6847 C CA . PRO A 1 898 ? -13.460 5.109 -3.444 1.00 46.28 898 PRO A CA 1
ATOM 6848 C C . PRO A 1 898 ? -13.688 5.350 -4.954 1.00 46.28 898 PRO A C 1
ATOM 6850 O O . PRO A 1 898 ? -14.543 6.154 -5.325 1.00 46.28 898 PRO A O 1
ATOM 6853 N N . PRO A 1 899 ? -12.956 4.648 -5.840 1.00 58.12 899 PRO A N 1
ATOM 6854 C CA . PRO A 1 899 ? -13.188 4.693 -7.283 1.00 58.12 899 PRO A CA 1
ATOM 6855 C C . PRO A 1 899 ? -14.446 3.895 -7.662 1.00 58.12 899 PRO A C 1
ATOM 6857 O O . PRO A 1 899 ? -14.568 2.718 -7.315 1.00 58.12 899 PRO A O 1
ATOM 6860 N N . ARG A 1 900 ? -15.362 4.500 -8.421 1.00 69.69 900 ARG A N 1
ATOM 6861 C CA . ARG A 1 900 ? -16.454 3.785 -9.096 1.00 69.69 900 ARG A CA 1
ATOM 6862 C C . ARG A 1 900 ? -15.921 3.111 -10.357 1.00 69.69 900 ARG A C 1
ATOM 6864 O O . ARG A 1 900 ? -15.102 3.696 -11.066 1.00 69.69 900 ARG A O 1
ATOM 6871 N N . HIS A 1 901 ? -16.376 1.884 -10.618 1.00 69.38 901 HIS A N 1
ATOM 6872 C CA . HIS A 1 901 ? -16.022 1.087 -11.808 1.00 69.38 901 HIS A CA 1
ATOM 6873 C C . HIS A 1 901 ? -14.505 0.989 -12.066 1.00 69.38 901 HIS A C 1
ATOM 6875 O O . HIS A 1 901 ? -14.050 0.982 -13.203 1.00 69.38 901 HIS A O 1
ATOM 6881 N N . TRP A 1 902 ? -13.712 0.973 -10.985 1.00 56.31 902 TRP A N 1
ATOM 6882 C CA . TRP A 1 902 ? -12.237 0.960 -10.981 1.00 56.31 902 TRP A CA 1
ATOM 6883 C C . TRP A 1 902 ? -11.553 2.128 -11.706 1.00 56.31 902 TRP A C 1
ATOM 6885 O O . TRP A 1 902 ? -10.343 2.082 -11.935 1.00 56.31 902 TRP A O 1
ATOM 6895 N N . VAL A 1 903 ? -12.277 3.210 -12.003 1.00 60.81 903 VAL A N 1
ATOM 6896 C CA . VAL A 1 903 ? -11.706 4.395 -12.646 1.00 60.81 903 VAL A CA 1
ATOM 6897 C C . VAL A 1 903 ? -11.131 5.354 -11.600 1.00 60.81 903 VAL A C 1
ATOM 6899 O O . VAL A 1 903 ? -11.855 5.965 -10.814 1.00 60.81 903 VAL A O 1
ATOM 6902 N N . TYR A 1 904 ? -9.807 5.523 -11.623 1.00 58.69 904 TYR A N 1
ATOM 6903 C CA . TYR A 1 904 ? -9.067 6.434 -10.733 1.00 58.69 904 TYR A CA 1
ATOM 6904 C C . TYR A 1 904 ? -8.759 7.798 -11.378 1.00 58.69 904 TYR A C 1
ATOM 6906 O O . TYR A 1 904 ? -8.583 8.793 -10.675 1.00 58.69 904 TYR A O 1
ATOM 6914 N N . GLN A 1 905 ? -8.669 7.841 -12.709 1.00 65.62 905 GLN A N 1
ATOM 6915 C CA . GLN A 1 905 ? -8.378 9.033 -13.509 1.00 65.62 905 GLN A CA 1
ATOM 6916 C C . GLN A 1 905 ? -8.864 8.835 -14.951 1.00 65.62 905 GLN A C 1
ATOM 6918 O O . GLN A 1 905 ? -8.899 7.696 -15.414 1.00 65.62 905 GLN A O 1
ATOM 6923 N N . ILE A 1 906 ? -9.163 9.922 -15.666 1.00 70.50 906 ILE A N 1
ATOM 6924 C CA . ILE A 1 906 ? -9.431 9.928 -17.121 1.00 70.50 906 ILE A CA 1
ATOM 6925 C C . ILE A 1 906 ? -8.937 11.226 -17.763 1.00 70.50 906 ILE A C 1
ATOM 6927 O O . ILE A 1 906 ? -8.678 12.203 -17.061 1.00 70.50 906 ILE A O 1
ATOM 6931 N N . VAL A 1 907 ? -8.901 11.275 -19.097 1.00 69.06 907 VAL A N 1
ATOM 6932 C CA . VAL A 1 907 ? -8.784 12.534 -19.848 1.00 69.06 907 VAL A CA 1
ATOM 6933 C C . VAL A 1 907 ? -10.184 13.062 -20.176 1.00 69.06 907 VAL A C 1
ATOM 6935 O O . VAL A 1 907 ? -10.948 12.435 -20.911 1.00 69.06 907 VAL A O 1
ATOM 6938 N N . ALA A 1 908 ? -10.530 14.227 -19.636 1.00 72.81 908 ALA A N 1
ATOM 6939 C CA . ALA A 1 908 ? -11.694 15.001 -20.048 1.00 72.81 908 ALA A CA 1
ATOM 6940 C C . ALA A 1 908 ? -11.296 15.994 -21.151 1.00 72.81 908 ALA A C 1
ATOM 6942 O O . ALA A 1 908 ? -10.263 16.653 -21.065 1.00 72.81 908 ALA A O 1
ATOM 6943 N N . ALA A 1 909 ? -12.134 16.128 -22.177 1.00 68.50 909 ALA A N 1
ATOM 6944 C CA . ALA A 1 909 ? -11.930 17.056 -23.290 1.00 68.50 909 ALA A CA 1
ATOM 6945 C C . ALA A 1 909 ? -13.209 17.858 -23.569 1.00 68.50 909 ALA A C 1
ATOM 6947 O O . ALA A 1 909 ? -14.308 17.459 -23.167 1.00 68.50 909 ALA A O 1
ATOM 6948 N N . ASN A 1 910 ? -13.094 18.963 -24.306 1.00 70.19 910 ASN A N 1
ATOM 6949 C CA . ASN A 1 910 ? -14.254 19.733 -24.772 1.00 70.19 910 ASN A CA 1
ATOM 6950 C C . ASN A 1 910 ? -14.774 19.233 -26.125 1.00 70.19 910 ASN A C 1
ATOM 6952 O O . ASN A 1 910 ? -15.977 19.204 -26.353 1.00 70.19 910 ASN A O 1
ATOM 6956 N N . ASP A 1 911 ? -13.859 18.817 -26.994 1.00 60.25 911 ASP A N 1
ATOM 6957 C CA . ASP A 1 911 ? -14.062 18.419 -28.381 1.00 60.25 911 ASP A CA 1
ATOM 6958 C C . ASP A 1 911 ? -14.009 16.887 -28.562 1.00 60.25 911 ASP A C 1
ATOM 6960 O O . ASP A 1 911 ? -14.026 16.109 -27.599 1.00 60.25 911 ASP A O 1
ATOM 6964 N N . HIS A 1 912 ? -14.009 16.423 -29.811 1.00 51.22 912 HIS A N 1
ATOM 6965 C CA . HIS A 1 912 ? -13.860 15.016 -30.154 1.00 51.22 912 HIS A CA 1
ATOM 6966 C C . HIS A 1 912 ? -12.904 14.901 -31.343 1.00 51.22 912 HIS A C 1
ATOM 6968 O O . HIS A 1 912 ? -13.300 15.083 -32.491 1.00 51.22 912 HIS A O 1
ATOM 6974 N N . ASN A 1 913 ? -11.630 14.622 -31.060 1.00 46.88 913 ASN A N 1
ATOM 6975 C CA . ASN A 1 913 ? -10.582 14.533 -32.073 1.00 46.88 913 ASN A CA 1
ATOM 6976 C C . ASN A 1 913 ? -10.271 13.065 -32.448 1.00 46.88 913 ASN A C 1
ATOM 6978 O O . ASN A 1 913 ? -9.480 12.410 -31.762 1.00 46.88 913 ASN A O 1
ATOM 6982 N N . PRO A 1 914 ? -10.838 12.529 -33.547 1.00 41.00 914 PRO A N 1
ATOM 6983 C CA . PRO A 1 914 ? -10.529 11.182 -34.023 1.00 41.00 914 PRO A CA 1
ATOM 6984 C C . PRO A 1 914 ? -9.215 11.090 -34.823 1.00 41.00 914 PRO A C 1
ATOM 6986 O O . PRO A 1 914 ? -8.847 9.998 -35.237 1.00 41.00 914 PRO A O 1
ATOM 6989 N N . ILE A 1 915 ? -8.511 12.201 -35.089 1.00 36.47 915 ILE A N 1
ATOM 6990 C CA . ILE A 1 915 ? -7.374 12.234 -36.033 1.00 36.47 915 ILE A CA 1
ATOM 6991 C C . ILE A 1 915 ? -6.015 12.078 -35.327 1.00 36.47 915 ILE A C 1
ATOM 6993 O O . ILE A 1 915 ? -5.062 11.598 -35.937 1.00 36.47 915 ILE A O 1
ATOM 6997 N N . GLN A 1 916 ? -5.911 12.431 -34.041 1.00 40.12 916 GLN A N 1
ATOM 6998 C CA . GLN A 1 916 ? -4.701 12.170 -33.241 1.00 40.12 916 GLN A CA 1
ATOM 6999 C C . GLN A 1 916 ? -4.599 10.729 -32.721 1.00 40.12 916 GLN A C 1
ATOM 7001 O O . GLN A 1 916 ? -3.520 10.314 -32.304 1.00 40.12 916 GLN A O 1
ATOM 7006 N N . ASN A 1 917 ? -5.697 9.973 -32.740 1.00 37.03 917 ASN A N 1
ATOM 7007 C CA . ASN A 1 917 ? -5.808 8.705 -32.034 1.00 37.03 917 ASN A CA 1
ATOM 7008 C C . ASN A 1 917 ? -5.770 7.517 -33.001 1.00 37.03 917 ASN A C 1
ATOM 7010 O O . ASN A 1 917 ? -6.552 7.438 -33.948 1.00 37.03 917 ASN A O 1
ATOM 7014 N N . GLY A 1 918 ? -4.886 6.556 -32.721 1.00 30.41 918 GLY A N 1
ATOM 7015 C CA . GLY A 1 918 ? -5.089 5.189 -33.191 1.00 30.41 918 GLY A CA 1
ATOM 7016 C C . GLY A 1 918 ? -6.369 4.604 -32.585 1.00 30.41 918 GLY A C 1
ATOM 7017 O O . GLY A 1 918 ? -6.916 5.140 -31.619 1.00 30.41 918 GLY A O 1
ATOM 7018 N N . TYR A 1 919 ? -6.852 3.499 -33.152 1.00 34.62 919 TYR A N 1
ATOM 7019 C CA . TYR A 1 919 ? -7.947 2.747 -32.538 1.00 34.62 919 TYR A CA 1
ATOM 7020 C C . TYR A 1 919 ? -7.537 2.323 -31.111 1.00 34.62 919 TYR A C 1
ATOM 7022 O O . TYR A 1 919 ? -6.386 1.945 -30.898 1.00 34.62 919 TYR A O 1
ATOM 7030 N N . ASP A 1 920 ? -8.488 2.399 -30.177 1.00 38.38 920 ASP A N 1
ATOM 7031 C CA . ASP A 1 920 ? -8.377 2.022 -28.755 1.00 38.38 920 ASP A CA 1
ATOM 7032 C C . ASP A 1 920 ? -7.628 3.003 -27.815 1.00 38.38 920 ASP A C 1
ATOM 7034 O O . ASP A 1 920 ? -6.927 2.593 -26.890 1.00 38.38 920 ASP A O 1
ATOM 7038 N N . ALA A 1 921 ? -7.841 4.317 -27.979 1.00 34.38 921 ALA A N 1
ATOM 7039 C CA . ALA A 1 921 ? -7.492 5.314 -26.951 1.00 34.38 921 ALA A CA 1
ATOM 7040 C C . ALA A 1 921 ? -8.398 5.195 -25.691 1.00 34.38 921 ALA A C 1
ATOM 7042 O O . ALA A 1 921 ? -9.616 5.044 -25.839 1.00 34.38 921 ALA A O 1
ATOM 7043 N N . PRO A 1 922 ? -7.858 5.293 -24.457 1.00 37.66 922 PRO A N 1
ATOM 7044 C CA . PRO A 1 922 ? -8.601 4.982 -23.232 1.00 37.66 922 PRO A CA 1
ATOM 7045 C C . PRO A 1 922 ? -9.630 6.056 -22.825 1.00 37.66 922 PRO A C 1
ATOM 7047 O O . PRO A 1 922 ? -9.275 7.184 -22.491 1.00 37.66 922 PRO A O 1
ATOM 7050 N N . GLU A 1 923 ? -10.905 5.652 -22.801 1.00 51.06 923 GLU A N 1
ATOM 7051 C CA . GLU A 1 923 ? -12.025 6.202 -22.007 1.00 51.06 923 GLU A CA 1
ATOM 7052 C C . GLU A 1 923 ? -12.033 7.728 -21.747 1.00 51.06 923 GLU A C 1
ATOM 7054 O O . GLU A 1 923 ? -11.925 8.209 -20.617 1.00 51.06 923 GLU A O 1
ATOM 7059 N N . PHE A 1 924 ? -12.273 8.509 -22.807 1.00 58.44 924 PHE A N 1
ATOM 7060 C CA . PHE A 1 924 ? -12.640 9.925 -22.678 1.00 58.44 924 PHE A CA 1
ATOM 7061 C C . PHE A 1 924 ? -13.990 10.095 -21.965 1.00 58.44 924 PHE A C 1
ATOM 7063 O O . PHE A 1 924 ? -15.006 9.557 -22.414 1.00 58.44 924 PHE A O 1
ATOM 7070 N N . GLY A 1 925 ? -14.023 10.912 -20.909 1.00 63.78 925 GLY A N 1
ATOM 7071 C CA . GLY A 1 925 ? -15.256 11.231 -20.184 1.00 63.78 925 GLY A CA 1
ATOM 7072 C C . GLY A 1 925 ? -15.824 12.612 -20.505 1.00 63.78 925 GLY A C 1
ATOM 7073 O O . GLY A 1 925 ? -15.093 13.599 -20.615 1.00 63.78 925 GLY A O 1
ATOM 7074 N N . ALA A 1 926 ? -17.151 12.707 -20.596 1.00 81.94 926 ALA A N 1
ATOM 7075 C CA . ALA A 1 926 ? -17.848 13.986 -20.717 1.00 81.94 926 ALA A CA 1
ATOM 7076 C C . ALA A 1 926 ? -18.020 14.617 -19.324 1.00 81.94 926 ALA A C 1
ATOM 7078 O O . ALA A 1 926 ? -18.856 14.159 -18.548 1.00 81.94 926 ALA A O 1
ATOM 7079 N N . ALA A 1 927 ? -17.222 15.642 -19.006 1.00 86.94 927 ALA A N 1
ATOM 7080 C CA . ALA A 1 927 ? -17.154 16.247 -17.672 1.00 86.94 927 ALA A CA 1
ATOM 7081 C C . ALA A 1 927 ? -18.280 17.259 -17.374 1.00 86.94 927 ALA A C 1
ATOM 7083 O O . ALA A 1 927 ? -18.669 18.064 -18.222 1.00 86.94 927 ALA A O 1
ATOM 7084 N N . PHE A 1 928 ? -18.770 17.278 -16.136 1.00 91.06 928 PHE A N 1
ATOM 7085 C CA . PHE A 1 928 ? -19.771 18.219 -15.625 1.00 91.06 928 PHE A CA 1
ATOM 7086 C C . PHE A 1 928 ? -19.684 18.389 -14.100 1.00 91.06 928 PHE A C 1
ATOM 7088 O O . PHE A 1 928 ? -19.099 17.572 -13.395 1.00 91.06 928 PHE A O 1
ATOM 7095 N N . HIS A 1 929 ? -20.326 19.434 -13.571 1.00 91.62 929 HIS A N 1
ATOM 7096 C CA . HIS A 1 929 ? -20.622 19.515 -12.137 1.00 91.62 929 HIS A CA 1
ATOM 7097 C C . HIS A 1 929 ? -21.768 18.542 -11.794 1.00 91.62 929 HIS A C 1
ATOM 7099 O O . HIS A 1 929 ? -22.786 18.569 -12.499 1.00 91.62 929 HIS A O 1
ATOM 7105 N N . PRO A 1 930 ? -21.695 17.756 -10.702 1.00 90.81 930 PRO A N 1
ATOM 7106 C CA . PRO A 1 930 ? -22.779 16.855 -10.285 1.00 90.81 930 PRO A CA 1
ATOM 7107 C C . PRO A 1 930 ? -24.142 17.553 -10.149 1.00 90.81 930 PRO A C 1
ATOM 7109 O O . PRO A 1 930 ? -25.169 17.057 -10.607 1.00 90.81 930 PRO A O 1
ATOM 7112 N N . THR A 1 931 ? -24.144 18.776 -9.613 1.00 91.94 931 THR A N 1
ATOM 7113 C CA . THR A 1 931 ? -25.339 19.622 -9.456 1.00 91.94 931 THR A CA 1
ATOM 7114 C C . THR A 1 931 ? -25.944 20.089 -10.785 1.00 91.94 931 THR A C 1
ATOM 7116 O O . THR A 1 931 ? -27.140 20.366 -10.852 1.00 91.94 931 THR A O 1
ATOM 7119 N N . CYS A 1 932 ? -25.156 20.149 -11.864 1.00 94.56 932 CYS A N 1
ATOM 7120 C CA . CYS A 1 932 ? -25.669 20.385 -13.217 1.00 94.56 932 CYS A CA 1
ATOM 7121 C C . CYS A 1 932 ? -26.257 19.101 -13.823 1.00 94.56 932 CYS A C 1
ATOM 7123 O O . CYS A 1 932 ? -27.260 19.172 -14.534 1.00 94.56 932 CYS A O 1
ATOM 7125 N N . PHE A 1 933 ? -25.674 17.935 -13.521 1.00 93.81 933 PHE A N 1
ATOM 7126 C CA . PHE A 1 933 ? -26.189 16.639 -13.973 1.00 93.81 933 PHE A CA 1
ATOM 7127 C C . PHE A 1 933 ? -27.526 16.277 -13.311 1.00 93.81 933 PHE A C 1
ATOM 7129 O O . PHE A 1 933 ? -28.409 15.743 -13.976 1.00 93.81 933 PHE A O 1
ATOM 7136 N N . GLU A 1 934 ? -27.747 16.680 -12.057 1.00 91.56 934 GLU A N 1
ATOM 7137 C CA . GLU A 1 934 ? -29.064 16.597 -11.411 1.00 91.56 934 GLU A CA 1
ATOM 7138 C C . GLU A 1 934 ? -30.148 17.344 -12.211 1.00 91.56 934 GLU A C 1
ATOM 7140 O O . GLU A 1 934 ? -31.196 16.785 -12.539 1.00 91.56 934 GLU A O 1
ATOM 7145 N N . LEU A 1 935 ? -29.876 18.587 -12.631 1.00 93.62 935 LEU A N 1
ATOM 7146 C CA . LEU A 1 935 ? -30.807 19.346 -13.475 1.00 93.62 935 LEU A CA 1
ATOM 7147 C C . LEU A 1 935 ? -31.044 18.664 -14.830 1.00 93.62 935 LEU A C 1
ATOM 7149 O O . LEU A 1 935 ? -32.175 18.682 -15.320 1.00 93.62 935 LEU A O 1
ATOM 7153 N N . PHE A 1 936 ? -30.018 18.027 -15.409 1.00 94.06 936 PHE A N 1
ATOM 7154 C CA . PHE A 1 936 ? -30.169 17.193 -16.605 1.00 94.06 936 PHE A CA 1
ATOM 7155 C C . PHE A 1 936 ? -31.093 15.998 -16.359 1.00 94.06 936 PHE A C 1
ATOM 7157 O O . PHE A 1 936 ? -32.029 15.806 -17.134 1.00 94.06 936 PHE A O 1
ATOM 7164 N N . MET A 1 937 ? -30.921 15.247 -15.269 1.00 90.69 937 MET A N 1
ATOM 7165 C CA . MET A 1 937 ? -31.807 14.129 -14.932 1.00 90.69 937 MET A CA 1
ATOM 7166 C C . MET A 1 937 ? -33.260 14.584 -14.748 1.00 90.69 937 MET A C 1
ATOM 7168 O O . MET A 1 937 ? -34.165 13.972 -15.316 1.00 90.69 937 MET A O 1
ATOM 7172 N N . ILE A 1 938 ? -33.497 15.686 -14.029 1.00 90.31 938 ILE A N 1
ATOM 7173 C CA . ILE A 1 938 ? -34.842 16.242 -13.806 1.00 90.31 938 ILE A CA 1
ATOM 7174 C C . ILE A 1 938 ? -35.482 16.699 -15.133 1.00 90.31 938 ILE A C 1
ATOM 7176 O O . ILE A 1 938 ? -36.648 16.391 -15.395 1.00 90.31 938 ILE A O 1
ATOM 7180 N N . ALA A 1 939 ? -34.745 17.396 -16.004 1.00 91.56 939 ALA A N 1
ATOM 7181 C CA . ALA A 1 939 ? -35.255 17.853 -17.301 1.00 91.56 939 ALA A CA 1
ATOM 7182 C C . ALA A 1 939 ? -35.468 16.707 -18.309 1.00 91.56 939 ALA A C 1
ATOM 7184 O O . ALA A 1 939 ? -36.458 16.714 -19.045 1.00 91.56 939 ALA A O 1
ATOM 7185 N N . SER A 1 940 ? -34.577 15.712 -18.317 1.00 90.31 940 SER A N 1
ATOM 7186 C CA . SER A 1 940 ? -34.675 14.511 -19.154 1.00 90.31 940 SER A CA 1
ATOM 7187 C C . SER A 1 940 ? -35.917 13.701 -18.761 1.00 90.31 940 SER A C 1
ATOM 7189 O O . SER A 1 940 ? -36.812 13.526 -19.591 1.00 90.31 940 SER A O 1
ATOM 7191 N N . ARG A 1 941 ? -36.090 13.392 -17.462 1.00 88.62 941 ARG A N 1
ATOM 7192 C CA . ARG A 1 941 ? -37.302 12.748 -16.913 1.00 88.62 941 ARG A CA 1
ATOM 7193 C C . ARG A 1 941 ? -38.582 13.514 -17.280 1.00 88.62 941 ARG A C 1
ATOM 7195 O O . ARG A 1 941 ? -39.554 12.899 -17.707 1.00 88.62 941 ARG A O 1
ATOM 7202 N N . LYS A 1 942 ? -38.580 14.851 -17.186 1.00 86.31 942 LYS A N 1
ATOM 7203 C CA . LYS A 1 942 ? -39.732 15.716 -17.529 1.00 86.31 942 LYS A CA 1
ATOM 7204 C C . LYS A 1 942 ? -40.136 15.664 -19.011 1.00 86.31 942 LYS A C 1
ATOM 7206 O O . LYS A 1 942 ? -41.304 15.888 -19.320 1.00 86.31 942 LYS A O 1
ATOM 7211 N N . THR A 1 943 ? -39.184 15.420 -19.914 1.00 88.31 943 THR A N 1
ATOM 7212 C CA . THR A 1 943 ? -39.356 15.633 -21.367 1.00 88.31 943 THR A CA 1
ATOM 7213 C C . THR A 1 943 ? -39.405 14.327 -22.165 1.00 88.31 943 THR A C 1
ATOM 7215 O O . THR A 1 943 ? -40.136 14.241 -23.152 1.00 88.31 943 THR A O 1
ATOM 7218 N N . LEU A 1 944 ? -38.651 13.316 -21.722 1.00 86.31 944 LEU A N 1
ATOM 7219 C CA . LEU A 1 944 ? -38.525 11.990 -22.338 1.00 86.31 944 LEU A CA 1
ATOM 7220 C C . LEU A 1 944 ? -39.197 10.881 -21.506 1.00 86.31 944 LEU A C 1
ATOM 7222 O O . LEU A 1 944 ? -39.487 9.811 -22.030 1.00 86.31 944 LEU A O 1
ATOM 7226 N N . GLY A 1 945 ? -39.438 11.114 -20.210 1.00 83.06 945 GLY A N 1
ATOM 7227 C CA . GLY A 1 945 ? -39.929 10.105 -19.258 1.00 83.06 945 GLY A CA 1
ATOM 7228 C C . GLY A 1 945 ? -38.830 9.255 -18.602 1.00 83.06 945 GLY A C 1
ATOM 7229 O O . GLY A 1 945 ? -39.100 8.561 -17.627 1.00 83.06 945 GLY A O 1
ATOM 7230 N N . TYR A 1 946 ? -37.591 9.339 -19.090 1.00 84.38 946 TYR A N 1
ATOM 7231 C CA . TYR A 1 946 ? -36.401 8.646 -18.579 1.00 84.38 946 TYR A CA 1
ATOM 7232 C C . TYR A 1 946 ? -35.171 9.572 -18.659 1.00 84.38 946 TYR A C 1
ATOM 7234 O O . TYR A 1 946 ? -35.305 10.737 -19.026 1.00 84.38 946 TYR A O 1
ATOM 7242 N N . VAL A 1 947 ? -33.982 9.086 -18.283 1.00 88.38 947 VAL A N 1
ATOM 7243 C CA . VAL A 1 947 ? -32.710 9.828 -18.405 1.00 88.38 947 VAL A CA 1
ATOM 7244 C C . VAL A 1 947 ? -31.914 9.278 -19.592 1.00 88.38 947 VAL A C 1
ATOM 7246 O O . VAL A 1 947 ? -31.428 8.153 -19.528 1.00 88.38 947 VAL A O 1
ATOM 7249 N N . ASP A 1 948 ? -31.775 10.059 -20.665 1.00 88.38 948 ASP A N 1
ATOM 7250 C CA . ASP A 1 948 ? -31.081 9.647 -21.901 1.00 88.38 948 ASP A CA 1
ATOM 7251 C C . ASP A 1 948 ? -29.609 10.110 -21.912 1.00 88.38 948 ASP A C 1
ATOM 7253 O O . ASP A 1 948 ? -29.238 11.094 -22.559 1.00 88.38 948 ASP A O 1
ATOM 7257 N N . ALA A 1 949 ? -28.765 9.423 -21.135 1.00 89.06 949 ALA A N 1
ATOM 7258 C CA . ALA A 1 949 ? -27.329 9.714 -21.063 1.00 89.06 949 ALA A CA 1
ATOM 7259 C C . ALA A 1 949 ? -26.588 9.373 -22.374 1.00 89.06 949 ALA A C 1
ATOM 7261 O O . ALA A 1 949 ? -25.675 10.100 -22.767 1.00 89.06 949 ALA A O 1
ATOM 7262 N N . ASP A 1 950 ? -27.025 8.336 -23.096 1.00 87.38 950 ASP A N 1
ATOM 7263 C CA . ASP A 1 950 ? -26.514 7.998 -24.430 1.00 87.38 950 ASP A CA 1
ATOM 7264 C C . ASP A 1 950 ? -26.739 9.136 -25.426 1.00 87.38 950 ASP A C 1
ATOM 7266 O O . ASP A 1 950 ? -25.823 9.537 -26.145 1.00 87.38 950 ASP A O 1
ATOM 7270 N N . GLY A 1 951 ? -27.952 9.694 -25.441 1.00 86.88 951 GLY A N 1
ATOM 7271 C CA . GLY A 1 951 ? -28.313 10.842 -26.259 1.00 86.88 951 GLY A CA 1
ATOM 7272 C C . GLY A 1 951 ? -27.445 12.056 -25.946 1.00 86.88 951 GLY A C 1
ATOM 7273 O O . GLY A 1 951 ? -26.980 12.712 -26.872 1.00 86.88 951 GLY A O 1
ATOM 7274 N N . LEU A 1 952 ? -27.147 12.323 -24.669 1.00 87.75 952 LEU A N 1
ATOM 7275 C CA . LEU A 1 952 ? -26.258 13.417 -24.263 1.00 87.75 952 LEU A CA 1
ATOM 7276 C C . LEU A 1 952 ? -24.841 13.259 -24.837 1.00 87.75 952 LEU A C 1
ATOM 7278 O O . LEU A 1 952 ? -24.306 14.208 -25.417 1.00 87.75 952 LEU A O 1
ATOM 7282 N N . VAL A 1 953 ? -24.236 12.073 -24.715 1.00 84.75 953 VAL A N 1
ATOM 7283 C CA . VAL A 1 953 ? -22.863 11.849 -25.200 1.00 84.75 953 VAL A CA 1
ATOM 7284 C C . VAL A 1 953 ? -22.809 11.757 -26.728 1.00 84.75 953 VAL A C 1
ATOM 7286 O O . VAL A 1 953 ? -21.881 12.288 -27.337 1.00 84.75 953 VAL A O 1
ATOM 7289 N N . ASN A 1 954 ? -23.808 11.158 -27.378 1.00 81.38 954 ASN A N 1
ATOM 7290 C CA . ASN A 1 954 ? -23.867 11.091 -28.841 1.00 81.38 954 ASN A CA 1
ATOM 7291 C C . ASN A 1 954 ? -24.143 12.465 -29.473 1.00 81.38 954 ASN A C 1
ATOM 7293 O O . ASN A 1 954 ? -23.508 12.804 -30.471 1.00 81.38 954 ASN A O 1
ATOM 7297 N N . LEU A 1 955 ? -24.986 13.301 -28.853 1.00 81.38 955 LEU A N 1
ATOM 7298 C CA . LEU A 1 955 ? -25.167 14.696 -29.261 1.00 81.38 955 LEU A CA 1
ATOM 7299 C C . LEU A 1 955 ? -23.855 15.485 -29.127 1.00 81.38 955 LEU A C 1
ATOM 7301 O O . LEU A 1 955 ? -23.524 16.274 -30.009 1.00 81.38 955 LEU A O 1
ATOM 7305 N N . ARG A 1 956 ? -23.079 15.247 -28.058 1.00 78.94 956 ARG A N 1
ATOM 7306 C CA . ARG A 1 956 ? -21.751 15.856 -27.895 1.00 78.94 956 ARG A CA 1
ATOM 7307 C C . ARG A 1 956 ? -20.799 15.419 -29.009 1.00 78.94 956 ARG A C 1
ATOM 7309 O O . ARG A 1 956 ? -20.189 16.283 -29.616 1.00 78.94 956 ARG A O 1
ATOM 7316 N N . LYS A 1 957 ? -20.682 14.116 -29.308 1.00 74.56 957 LYS A N 1
ATOM 7317 C CA . LYS A 1 957 ? -19.836 13.622 -30.418 1.00 74.56 957 LYS A CA 1
ATOM 7318 C C . LYS A 1 957 ? -20.175 14.335 -31.731 1.00 74.56 957 LYS A C 1
ATOM 7320 O O . LYS A 1 957 ? -19.282 14.903 -32.347 1.00 74.56 957 LYS A O 1
ATOM 7325 N N . PHE A 1 958 ? -21.461 14.372 -32.092 1.00 72.88 958 PHE A N 1
ATOM 7326 C CA . PHE A 1 958 ? -21.948 14.960 -33.344 1.00 72.88 958 PHE A CA 1
ATOM 7327 C C . PHE A 1 958 ? -21.522 16.427 -33.530 1.00 72.88 958 PHE A C 1
ATOM 7329 O O . PHE A 1 958 ? -20.958 16.771 -34.563 1.00 72.88 958 PHE A O 1
ATOM 7336 N N . TYR A 1 959 ? -21.716 17.284 -32.520 1.00 70.19 959 TYR A N 1
ATOM 7337 C CA . TYR A 1 959 ? -21.324 18.705 -32.588 1.00 70.19 959 TYR A CA 1
ATOM 7338 C C . TYR A 1 959 ? -19.840 18.977 -32.279 1.00 70.19 959 TYR A C 1
ATOM 7340 O O . TYR A 1 959 ? -19.439 20.137 -32.178 1.00 70.19 959 TYR A O 1
ATOM 7348 N N . CYS A 1 960 ? -19.026 17.935 -32.104 1.00 60.09 960 CYS A N 1
ATOM 7349 C CA . CYS A 1 960 ? -17.598 18.050 -31.814 1.00 60.09 960 CYS A CA 1
ATOM 7350 C C . CYS A 1 960 ? -16.699 17.377 -32.865 1.00 60.09 960 CYS A C 1
ATOM 7352 O O . CYS A 1 960 ? -15.482 17.383 -32.686 1.00 60.09 960 CYS A O 1
ATOM 7354 N N . GLU A 1 961 ? -17.258 16.815 -33.944 1.00 58.31 961 GLU A N 1
ATOM 7355 C CA . GLU A 1 961 ? -16.472 16.299 -35.070 1.00 58.31 961 GLU A CA 1
ATOM 7356 C C . GLU A 1 961 ? -15.951 17.433 -35.985 1.00 58.31 961 GLU A C 1
ATOM 7358 O O . GLU A 1 961 ? -16.679 18.395 -36.236 1.00 58.31 961 GLU A O 1
ATOM 7363 N N . PRO A 1 962 ? -14.742 17.326 -36.579 1.00 49.59 962 PRO A N 1
ATOM 7364 C CA . PRO A 1 962 ? -14.127 18.420 -37.353 1.00 49.59 962 PRO A CA 1
ATOM 7365 C C . PRO A 1 962 ? -14.793 18.805 -38.692 1.00 49.59 962 PRO A C 1
ATOM 7367 O O . PRO A 1 962 ? -14.220 19.598 -39.440 1.00 49.59 962 PRO A O 1
ATOM 7370 N N . ASN A 1 963 ? -15.931 18.205 -39.056 1.00 46.47 963 ASN A N 1
ATOM 7371 C CA . ASN A 1 963 ? -16.382 18.115 -40.450 1.00 46.47 963 ASN A CA 1
ATOM 7372 C C . ASN A 1 963 ? -17.424 19.165 -40.889 1.00 46.47 963 ASN A C 1
ATOM 7374 O O . ASN A 1 963 ? -17.517 19.422 -42.090 1.00 46.47 963 ASN A O 1
ATOM 7378 N N . GLU A 1 964 ? -18.173 19.798 -39.975 1.00 45.69 964 GLU A N 1
ATOM 7379 C CA . GLU A 1 964 ? -19.150 20.850 -40.323 1.00 45.69 964 GLU A CA 1
ATOM 7380 C C . GLU A 1 964 ? -18.900 22.172 -39.564 1.00 45.69 964 GLU A C 1
ATOM 7382 O O . GLU A 1 964 ? -19.010 22.221 -38.337 1.00 45.69 964 GLU A O 1
ATOM 7387 N N . PRO A 1 965 ? -18.581 23.281 -40.262 1.00 46.50 965 PRO A N 1
ATOM 7388 C CA . PRO A 1 965 ? -18.292 24.555 -39.614 1.00 46.50 965 PRO A CA 1
ATOM 7389 C C . PRO A 1 965 ? -19.565 25.378 -39.352 1.00 46.50 965 PRO A C 1
ATOM 7391 O O . PRO A 1 965 ? -20.053 26.069 -40.247 1.00 46.50 965 PRO A O 1
ATOM 7394 N N . GLY A 1 966 ? -20.052 25.402 -38.104 1.00 53.34 966 GLY A N 1
ATOM 7395 C CA . GLY A 1 966 ? -20.873 26.534 -37.643 1.00 53.34 966 GLY A CA 1
ATOM 7396 C C . GLY A 1 966 ? -21.802 26.341 -36.443 1.00 53.34 966 GLY A C 1
ATOM 7397 O O . GLY A 1 966 ? -22.071 27.327 -35.756 1.00 53.34 966 GLY A O 1
ATOM 7398 N N . GLU A 1 967 ? -22.313 25.138 -36.161 1.00 57.53 967 GLU A N 1
ATOM 7399 C CA . GLU A 1 967 ? -23.348 24.977 -35.124 1.00 57.53 967 GLU A CA 1
ATOM 7400 C C . GLU A 1 967 ? -22.768 24.620 -33.741 1.00 57.53 967 GLU A C 1
ATOM 7402 O O . GLU A 1 967 ? -22.129 23.585 -33.564 1.00 57.53 967 GLU A O 1
ATOM 7407 N N . LYS A 1 968 ? -23.017 25.463 -32.724 1.00 64.62 968 LYS A N 1
ATOM 7408 C CA . LYS A 1 968 ? -22.630 25.177 -31.329 1.00 64.62 968 LYS A CA 1
ATOM 7409 C C . LYS A 1 968 ? -23.452 24.001 -30.769 1.00 64.62 968 LYS A C 1
ATOM 7411 O O . LYS A 1 968 ? -24.682 24.012 -30.849 1.00 64.62 968 LYS A O 1
ATOM 7416 N N . PHE A 1 969 ? -22.789 23.073 -30.065 1.00 73.75 969 PHE A N 1
ATOM 7417 C CA . PHE A 1 969 ? -23.422 22.001 -29.268 1.00 73.75 969 PHE A CA 1
ATOM 7418 C C . PHE A 1 969 ? -24.605 22.518 -28.425 1.00 73.75 969 PHE A C 1
ATOM 7420 O O . PHE A 1 969 ? -25.726 22.019 -28.535 1.00 73.75 969 PHE A O 1
ATOM 7427 N N . CYS A 1 970 ? -24.374 23.591 -27.661 1.00 77.06 970 CYS A N 1
ATOM 7428 C CA . CYS A 1 970 ? -25.416 24.391 -27.024 1.00 77.06 970 CYS A CA 1
ATOM 7429 C C . CYS A 1 970 ? -25.031 25.877 -27.052 1.00 77.06 970 CYS A C 1
ATOM 7431 O O . CYS A 1 970 ? -23.913 26.242 -26.688 1.00 77.06 970 CYS A O 1
ATOM 7433 N N . GLU A 1 971 ? -25.968 26.745 -27.434 1.00 77.25 971 GLU A N 1
ATOM 7434 C CA . GLU A 1 971 ? -25.845 28.192 -27.229 1.00 77.25 971 GLU A CA 1
ATOM 7435 C C . GLU A 1 971 ? -25.883 28.512 -25.728 1.00 77.25 971 GLU A C 1
ATOM 7437 O O . GLU A 1 971 ? -26.854 28.151 -25.056 1.00 77.25 971 GLU A O 1
ATOM 7442 N N . ARG A 1 972 ? -24.862 29.200 -25.212 1.00 84.50 972 ARG A N 1
ATOM 7443 C CA . ARG A 1 972 ? -24.739 29.585 -23.796 1.00 84.50 972 ARG A CA 1
ATOM 7444 C C . ARG A 1 972 ? -25.348 30.962 -23.519 1.00 84.50 972 ARG A C 1
ATOM 7446 O O . ARG A 1 972 ? -25.829 31.641 -24.428 1.00 84.50 972 ARG A O 1
ATOM 7453 N N . SER A 1 973 ? -25.345 31.391 -22.254 1.00 84.44 973 SER A N 1
ATOM 7454 C CA . SER A 1 973 ? -25.606 32.798 -21.931 1.00 84.44 973 SER A CA 1
ATOM 7455 C C . SER A 1 973 ? -24.445 33.678 -22.399 1.00 84.44 973 SER A C 1
ATOM 7457 O O . SER A 1 973 ? -23.299 33.231 -22.476 1.00 84.44 973 SER A O 1
ATOM 7459 N N . LYS A 1 974 ? -24.738 34.955 -22.669 1.00 85.31 974 LYS A N 1
ATOM 7460 C CA . LYS A 1 974 ? -23.720 35.939 -23.067 1.00 85.31 974 LYS A CA 1
ATOM 7461 C C . LYS A 1 974 ? -22.613 36.075 -22.028 1.00 85.31 974 LYS A C 1
ATOM 7463 O O . LYS A 1 974 ? -21.469 36.255 -22.403 1.00 85.31 974 LYS A O 1
ATOM 7468 N N . ASP A 1 975 ? -22.957 35.946 -20.754 1.00 87.56 975 ASP A N 1
ATOM 7469 C CA . ASP A 1 975 ? -22.029 36.107 -19.635 1.00 87.56 975 ASP A CA 1
ATOM 7470 C C . ASP A 1 975 ? -21.020 34.939 -19.572 1.00 87.56 975 ASP A C 1
ATOM 7472 O O . ASP A 1 975 ? -19.863 35.141 -19.218 1.00 87.56 975 ASP A O 1
ATOM 7476 N N . VAL A 1 976 ? -21.419 33.734 -20.015 1.00 86.25 976 VAL A N 1
ATOM 7477 C CA . VAL A 1 976 ? -20.501 32.597 -20.223 1.00 86.25 976 VAL A CA 1
ATOM 7478 C C . VAL A 1 976 ? -19.656 32.796 -21.478 1.00 86.25 976 VAL A C 1
ATOM 7480 O O . VAL A 1 976 ? -18.440 32.662 -21.399 1.00 86.25 976 VAL A O 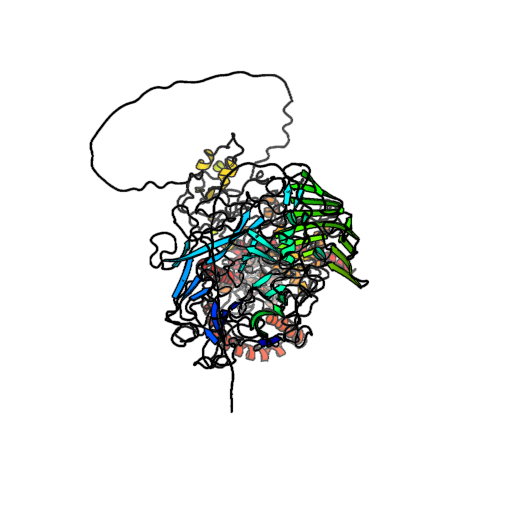1
ATOM 7483 N N . ASP A 1 977 ? -20.262 33.150 -22.619 1.00 83.19 977 ASP A N 1
ATOM 7484 C CA . ASP A 1 977 ? -19.518 33.435 -23.863 1.00 83.19 977 ASP A CA 1
ATOM 7485 C C . ASP A 1 977 ? -18.514 34.607 -23.675 1.00 83.19 977 ASP A C 1
ATOM 7487 O O . ASP A 1 977 ? -17.491 34.641 -24.347 1.00 83.19 977 ASP A O 1
ATOM 7491 N N . LYS A 1 978 ? -18.784 35.537 -22.743 1.00 85.25 978 LYS A N 1
ATOM 7492 C CA . LYS A 1 978 ? -17.927 36.664 -22.323 1.00 85.25 978 LYS A CA 1
ATOM 7493 C C . LYS A 1 978 ? -16.752 36.225 -21.439 1.00 85.25 978 LYS A C 1
ATOM 7495 O O . LYS A 1 978 ? -15.644 36.697 -21.650 1.00 85.25 978 LYS A O 1
ATOM 7500 N N . ALA A 1 979 ? -16.992 35.349 -20.461 1.00 82.38 979 ALA A N 1
ATOM 7501 C CA . ALA A 1 979 ? -15.965 34.860 -19.531 1.00 82.38 979 ALA A CA 1
ATOM 7502 C C . ALA A 1 979 ? -15.099 33.713 -20.101 1.00 82.38 979 ALA A C 1
ATOM 7504 O O . ALA A 1 979 ? -14.095 33.336 -19.494 1.00 82.38 979 ALA A O 1
ATOM 7505 N N . SER A 1 980 ? -15.486 33.137 -21.245 1.00 75.56 980 SER A N 1
ATOM 7506 C CA . SER A 1 980 ? -14.809 31.998 -21.879 1.00 75.56 980 SER A CA 1
ATOM 7507 C C . SER A 1 980 ? -13.649 32.435 -22.781 1.00 75.56 980 SER A C 1
ATOM 7509 O O . SER A 1 980 ? -13.871 32.985 -23.857 1.00 75.56 980 SER A O 1
ATOM 7511 N N . GLY A 1 981 ? -12.413 32.099 -22.399 1.00 66.75 981 GLY A N 1
ATOM 7512 C CA . GLY A 1 981 ? -11.204 32.347 -23.197 1.00 66.75 981 GLY A CA 1
ATOM 7513 C C . GLY A 1 981 ? -10.182 31.206 -23.120 1.00 66.75 981 GLY A C 1
ATOM 7514 O O . GLY A 1 981 ? -10.532 30.059 -22.836 1.00 66.75 981 GLY A O 1
ATOM 7515 N N . ARG A 1 982 ? -8.891 31.516 -23.343 1.00 62.47 982 ARG A N 1
ATOM 7516 C CA . ARG A 1 982 ? -7.781 30.605 -22.971 1.00 62.47 982 ARG A CA 1
ATOM 7517 C C . ARG A 1 982 ? -7.708 30.408 -21.447 1.00 62.47 982 ARG A C 1
ATOM 7519 O O . ARG A 1 982 ? -7.293 29.348 -20.993 1.00 62.47 982 ARG A O 1
ATOM 7526 N N . VAL A 1 983 ? -8.144 31.412 -20.685 1.00 65.62 983 VAL A N 1
ATOM 7527 C CA . VAL A 1 983 ? -8.320 31.412 -19.225 1.00 65.62 983 VAL A CA 1
ATOM 7528 C C . VAL A 1 983 ? -9.721 31.958 -18.924 1.00 65.62 983 VAL A C 1
ATOM 7530 O O . VAL A 1 983 ? -10.210 32.810 -19.666 1.00 65.62 983 VAL A O 1
ATOM 7533 N N . TRP A 1 984 ? -10.384 31.461 -17.876 1.00 80.12 984 TRP A N 1
ATOM 7534 C CA . TRP A 1 984 ? -11.685 31.973 -17.430 1.00 80.12 984 TRP A CA 1
ATOM 7535 C C . TRP A 1 984 ? -11.546 33.352 -16.768 1.00 80.12 984 TRP A C 1
ATOM 7537 O O . TRP A 1 984 ? -10.788 33.505 -15.809 1.00 80.12 984 TRP A O 1
ATOM 7547 N N . THR A 1 985 ? -12.283 34.353 -17.255 1.00 80.19 985 THR A N 1
ATOM 7548 C CA . THR A 1 985 ? -12.213 35.728 -16.731 1.00 80.19 985 THR A CA 1
ATOM 7549 C C . THR A 1 985 ? -13.316 35.997 -15.707 1.00 80.19 985 THR A C 1
ATOM 7551 O O . THR A 1 985 ? -14.507 35.890 -16.003 1.00 80.19 985 THR A O 1
ATOM 7554 N N . HIS A 1 986 ? -12.931 36.393 -14.493 1.00 86.69 986 HIS A N 1
ATOM 7555 C CA . HIS A 1 986 ? -13.871 36.661 -13.407 1.00 86.69 986 HIS A CA 1
ATOM 7556 C C . HIS A 1 986 ? -14.360 38.113 -13.486 1.00 86.69 986 HIS A C 1
ATOM 7558 O O . HIS A 1 986 ? -13.616 39.054 -13.218 1.00 86.69 986 HIS A O 1
ATOM 7564 N N . HIS A 1 987 ? -15.617 38.304 -13.891 1.00 84.44 987 HIS A N 1
ATOM 7565 C CA . HIS A 1 987 ? -16.218 39.627 -14.059 1.00 84.44 987 HIS A CA 1
ATOM 7566 C C . HIS A 1 987 ? -17.193 39.984 -12.920 1.00 84.44 987 HIS A C 1
ATOM 7568 O O . HIS A 1 987 ? -17.996 39.130 -12.531 1.00 84.44 987 HIS A O 1
ATOM 7574 N N . PRO A 1 988 ? -17.215 41.248 -12.452 1.00 80.81 988 PRO A N 1
ATOM 7575 C CA . PRO A 1 988 ? -18.234 41.729 -11.519 1.00 80.81 988 PRO A CA 1
ATOM 7576 C C . PRO A 1 988 ? -19.668 41.592 -12.063 1.00 80.81 988 PRO A C 1
ATOM 7578 O O . PRO A 1 988 ? -19.909 41.793 -13.256 1.00 80.81 988 PRO A O 1
ATOM 7581 N N . ALA A 1 989 ? -20.614 41.303 -11.166 1.00 83.50 989 ALA A N 1
ATOM 7582 C CA . ALA A 1 989 ? -22.026 40.951 -11.383 1.00 83.50 989 ALA A CA 1
ATOM 7583 C C . ALA A 1 989 ? -22.305 39.579 -12.049 1.00 83.50 989 ALA A C 1
ATOM 7585 O O . ALA A 1 989 ? -23.466 39.132 -12.067 1.00 83.50 989 ALA A O 1
ATOM 7586 N N . ASP A 1 990 ? -21.261 38.894 -12.536 1.00 89.31 990 ASP A N 1
ATOM 7587 C CA . ASP A 1 990 ? -21.323 37.560 -13.149 1.00 89.31 990 ASP A CA 1
ATOM 7588 C C . ASP A 1 990 ? -20.966 36.424 -12.163 1.00 89.31 990 ASP A C 1
ATOM 7590 O O . ASP A 1 990 ? -20.898 35.260 -12.557 1.00 89.31 990 ASP A O 1
ATOM 7594 N N . GLU A 1 991 ? -20.805 36.713 -10.864 1.00 90.25 991 GLU A N 1
ATOM 7595 C CA . GLU A 1 991 ? -20.480 35.730 -9.807 1.00 90.25 991 GLU A CA 1
ATOM 7596 C C . GLU A 1 991 ? -21.520 34.604 -9.729 1.00 90.25 991 GLU A C 1
ATOM 7598 O O . GLU A 1 991 ? -21.231 33.461 -9.368 1.00 90.25 991 GLU A O 1
ATOM 7603 N N . TYR A 1 992 ? -22.755 34.921 -10.128 1.00 91.81 992 TYR A N 1
ATOM 7604 C CA . TYR A 1 992 ? -23.857 33.972 -10.202 1.00 91.81 992 TYR A CA 1
ATOM 7605 C C . TYR A 1 992 ? -23.570 32.775 -11.125 1.00 91.81 992 TYR A C 1
ATOM 7607 O O . TYR A 1 992 ? -24.240 31.759 -10.986 1.00 91.81 992 TYR A O 1
ATOM 7615 N N . LEU A 1 993 ? -22.593 32.850 -12.038 1.00 92.25 993 LEU A N 1
ATOM 7616 C CA . LEU A 1 993 ? -22.187 31.716 -12.875 1.00 92.25 993 LEU A CA 1
ATOM 7617 C C . LEU A 1 993 ? -21.554 30.572 -12.064 1.00 92.25 993 LEU A C 1
ATOM 7619 O O . LEU A 1 993 ? -21.708 29.411 -12.454 1.00 92.25 993 LEU A O 1
ATOM 7623 N N . ALA A 1 994 ? -20.908 30.887 -10.935 1.00 90.19 994 ALA A N 1
ATOM 7624 C CA . ALA A 1 994 ? -20.275 29.926 -10.030 1.00 90.19 994 ALA A CA 1
ATOM 7625 C C . ALA A 1 994 ? -21.156 29.517 -8.833 1.00 90.19 994 ALA A C 1
ATOM 7627 O O . ALA A 1 994 ? -20.862 28.525 -8.171 1.00 90.19 994 ALA A O 1
ATOM 7628 N N . ALA A 1 995 ? -22.246 30.240 -8.556 1.00 92.31 995 ALA A N 1
ATOM 7629 C CA . ALA A 1 995 ? -23.127 29.936 -7.428 1.00 92.31 995 ALA A CA 1
ATOM 7630 C C . ALA A 1 995 ? -23.837 28.572 -7.588 1.00 92.31 995 ALA A C 1
ATOM 7632 O O . ALA A 1 995 ? -24.355 28.259 -8.666 1.00 92.31 995 ALA A O 1
ATOM 7633 N N . ASN A 1 996 ? -23.899 27.763 -6.527 1.00 91.81 996 ASN A N 1
ATOM 7634 C CA . ASN A 1 996 ? -24.434 26.401 -6.560 1.00 91.81 996 ASN A CA 1
ATOM 7635 C C . ASN A 1 996 ? -25.916 26.394 -7.004 1.00 91.81 996 ASN A C 1
ATOM 7637 O O . ASN A 1 996 ? -26.749 27.070 -6.396 1.00 91.81 996 ASN A O 1
ATOM 7641 N N . PRO A 1 997 ? -26.284 25.637 -8.056 1.00 92.50 997 PRO A N 1
ATOM 7642 C CA . PRO A 1 997 ? -27.637 25.667 -8.601 1.00 92.50 997 PRO A CA 1
ATOM 7643 C C . PRO A 1 997 ? -28.623 24.721 -7.891 1.00 92.50 997 PRO A C 1
ATOM 7645 O O . PRO A 1 997 ? -29.799 24.711 -8.249 1.00 92.50 997 PRO A O 1
ATOM 7648 N N . ILE A 1 998 ? -28.193 23.913 -6.917 1.00 90.12 998 ILE A N 1
ATOM 7649 C CA . ILE A 1 998 ? -29.053 22.979 -6.167 1.00 90.12 998 ILE A CA 1
ATOM 7650 C C . ILE A 1 998 ? -29.200 23.438 -4.713 1.00 90.12 998 ILE A C 1
ATOM 7652 O O . ILE A 1 998 ? -30.326 23.667 -4.274 1.00 90.12 998 ILE A O 1
ATOM 7656 N N . PHE A 1 999 ? -28.079 23.625 -4.014 1.00 88.25 999 PHE A N 1
ATOM 7657 C CA . PHE A 1 999 ? -27.994 24.045 -2.613 1.00 88.25 999 PHE A CA 1
ATOM 7658 C C . PHE A 1 999 ? -27.903 25.572 -2.573 1.00 88.25 999 PHE A C 1
ATOM 7660 O O . PHE A 1 999 ? -26.830 26.143 -2.745 1.00 88.25 999 PHE A O 1
ATOM 7667 N N . ILE A 1 1000 ? -29.056 26.233 -2.452 1.00 88.50 1000 ILE A N 1
ATOM 7668 C CA . ILE A 1 1000 ? -29.181 27.685 -2.635 1.00 88.50 1000 ILE A CA 1
ATOM 7669 C C . ILE A 1 1000 ? -29.466 28.337 -1.279 1.00 88.50 1000 ILE A C 1
ATOM 7671 O O . ILE A 1 1000 ? -30.575 28.207 -0.753 1.00 88.50 1000 ILE A O 1
ATOM 7675 N N . SER A 1 1001 ? -28.482 29.071 -0.754 1.00 81.62 1001 SER A N 1
ATOM 7676 C CA . SER A 1 1001 ? -28.588 29.813 0.511 1.00 81.62 1001 SER A CA 1
ATOM 7677 C C . SER A 1 1001 ? -29.804 30.752 0.519 1.00 81.62 1001 SER A C 1
ATOM 7679 O O . SER A 1 1001 ? -30.122 31.404 -0.481 1.00 81.62 1001 SER A O 1
ATOM 7681 N N . GLY A 1 1002 ? -30.560 30.738 1.619 1.00 80.06 1002 GLY A N 1
ATOM 7682 C CA . GLY A 1 1002 ? -31.821 31.466 1.804 1.00 80.06 1002 GLY A CA 1
ATOM 7683 C C . GLY A 1 1002 ? -33.052 30.880 1.088 1.00 80.06 1002 GLY A C 1
ATOM 7684 O O . GLY A 1 1002 ? -34.187 31.179 1.472 1.00 80.06 1002 GLY A O 1
ATOM 7685 N N . PHE A 1 1003 ? -32.890 30.051 0.050 1.00 87.88 1003 PHE A N 1
ATOM 7686 C CA . PHE A 1 1003 ? -34.023 29.575 -0.754 1.00 87.88 1003 PHE A CA 1
ATOM 7687 C C . PHE A 1 1003 ? -34.802 28.430 -0.085 1.00 87.88 1003 PHE A C 1
ATOM 7689 O O . PHE A 1 1003 ? -36.033 28.374 -0.195 1.00 87.88 1003 PHE A O 1
ATOM 7696 N N . SER A 1 1004 ? -34.109 27.557 0.654 1.00 82.44 1004 SER A N 1
ATOM 7697 C CA . SER A 1 1004 ? -34.720 26.505 1.485 1.00 82.44 1004 SER A CA 1
ATOM 7698 C C . SER A 1 1004 ? -35.638 27.129 2.548 1.00 82.44 1004 SER A C 1
ATOM 7700 O O . SER A 1 1004 ? -36.787 26.716 2.732 1.00 82.44 1004 SER A O 1
ATOM 7702 N N . GLU A 1 1005 ? -35.186 28.229 3.149 1.00 84.31 1005 GLU A N 1
ATOM 7703 C CA . GLU A 1 1005 ? -35.874 29.016 4.169 1.00 84.31 1005 GLU A CA 1
ATOM 7704 C C . GLU A 1 1005 ? -37.085 29.740 3.572 1.00 84.31 1005 GLU A C 1
ATOM 7706 O O . GLU A 1 1005 ? -38.171 29.695 4.150 1.00 84.31 1005 GLU A O 1
ATOM 7711 N N . MET A 1 1006 ? -36.952 30.351 2.387 1.00 87.62 1006 MET A N 1
ATOM 7712 C CA . MET A 1 1006 ? -38.072 30.969 1.658 1.00 87.62 1006 MET A CA 1
ATOM 7713 C C . MET A 1 1006 ? -39.165 29.952 1.305 1.00 87.62 1006 MET A C 1
ATOM 7715 O O . MET A 1 1006 ? -40.359 30.243 1.457 1.00 87.62 1006 MET A O 1
ATOM 7719 N N . CYS A 1 1007 ? -38.773 28.750 0.873 1.00 86.44 1007 CYS A N 1
ATOM 7720 C CA . CYS A 1 1007 ? -39.683 27.638 0.615 1.00 86.44 1007 CYS A CA 1
ATOM 7721 C C . CYS A 1 1007 ? -40.390 27.198 1.906 1.00 86.44 1007 CYS A C 1
ATOM 7723 O O . CYS A 1 1007 ? -41.622 27.179 1.968 1.00 86.44 1007 CYS A O 1
ATOM 7725 N N . GLN A 1 1008 ? -39.631 26.937 2.974 1.00 84.56 1008 GLN A N 1
ATOM 7726 C CA . GLN A 1 1008 ? -40.152 26.497 4.269 1.00 84.56 1008 GLN A CA 1
ATOM 7727 C C . GLN A 1 1008 ? -41.072 27.543 4.926 1.00 84.56 1008 GLN A C 1
ATOM 7729 O O . GLN A 1 1008 ? -42.138 27.187 5.433 1.00 84.56 1008 GLN A O 1
ATOM 7734 N N . ALA A 1 1009 ? -40.718 28.828 4.860 1.00 86.56 1009 ALA A N 1
ATOM 7735 C CA . ALA A 1 1009 ? -41.516 29.959 5.343 1.00 86.56 1009 ALA A CA 1
ATOM 7736 C C . ALA A 1 1009 ? -42.727 30.283 4.446 1.00 86.56 1009 ALA A C 1
ATOM 7738 O O . ALA A 1 1009 ? -43.498 31.198 4.745 1.00 86.56 1009 ALA A O 1
ATOM 7739 N N . SER A 1 1010 ? -42.897 29.569 3.332 1.00 87.81 1010 SER A N 1
ATOM 7740 C CA . SER A 1 1010 ? -44.088 29.639 2.482 1.00 87.81 1010 SER A CA 1
ATOM 7741 C C . SER A 1 1010 ? -45.058 28.477 2.722 1.00 87.81 1010 SER A C 1
ATOM 7743 O O . SER A 1 1010 ? -46.180 28.528 2.226 1.00 87.81 1010 SER A O 1
ATOM 7745 N N . ILE A 1 1011 ? -44.695 27.463 3.518 1.00 87.56 1011 ILE A N 1
ATOM 7746 C CA . ILE A 1 1011 ? -45.601 26.375 3.919 1.00 87.56 1011 ILE A CA 1
ATOM 7747 C C . ILE A 1 1011 ? -46.437 26.820 5.126 1.00 87.56 1011 ILE A C 1
ATOM 7749 O O . ILE A 1 1011 ? -45.906 27.103 6.198 1.00 87.56 1011 ILE A O 1
ATOM 7753 N N . SER A 1 1012 ? -47.764 26.834 4.983 1.00 83.31 1012 SER A N 1
ATOM 7754 C CA . SER A 1 1012 ? -48.675 27.193 6.070 1.00 83.31 1012 SER A CA 1
ATOM 7755 C C . SER A 1 1012 ? -48.784 26.095 7.133 1.00 83.31 1012 SER A C 1
ATOM 7757 O O . SER A 1 1012 ? -48.947 24.905 6.830 1.00 83.31 1012 SER A O 1
ATOM 7759 N N . THR A 1 1013 ? -48.752 26.508 8.399 1.00 80.44 1013 THR A N 1
ATOM 7760 C CA . THR A 1 1013 ? -49.060 25.690 9.583 1.00 80.44 1013 THR A CA 1
ATOM 7761 C C . THR A 1 1013 ? -50.492 25.881 10.095 1.00 80.44 1013 THR A C 1
ATOM 7763 O O . THR A 1 1013 ? -50.912 25.128 10.969 1.00 80.44 1013 THR A O 1
ATOM 7766 N N . ASP A 1 1014 ? -51.252 26.835 9.544 1.00 80.25 1014 ASP A N 1
ATOM 7767 C CA . ASP A 1 1014 ? -52.648 27.101 9.914 1.00 80.25 1014 ASP A CA 1
ATOM 7768 C C . ASP A 1 1014 ? -53.601 26.035 9.325 1.00 80.25 1014 ASP A C 1
ATOM 7770 O O . ASP A 1 1014 ? -53.681 25.915 8.098 1.00 80.25 1014 ASP A O 1
ATOM 7774 N N . PRO A 1 1015 ? -54.373 25.294 10.151 1.00 73.25 1015 PRO A N 1
ATOM 7775 C CA . PRO A 1 1015 ? -55.399 24.361 9.678 1.00 73.25 1015 PRO A CA 1
ATOM 7776 C C . PRO A 1 1015 ? -56.543 25.005 8.873 1.00 73.25 1015 PRO A C 1
ATOM 7778 O O . PRO A 1 1015 ? -57.292 24.285 8.216 1.00 73.25 1015 PRO A O 1
ATOM 7781 N N . GLY A 1 1016 ? -56.717 26.331 8.939 1.00 76.31 1016 GLY A N 1
ATOM 7782 C CA . GLY A 1 1016 ? -57.696 27.088 8.150 1.00 76.31 1016 GLY A CA 1
ATOM 7783 C C . GLY A 1 1016 ? -57.223 27.491 6.746 1.00 76.31 1016 GLY A C 1
ATOM 7784 O O . GLY A 1 1016 ? -58.029 27.996 5.954 1.00 76.31 1016 GLY A O 1
ATOM 7785 N N . PHE A 1 1017 ? -55.944 27.278 6.421 1.00 85.31 1017 PHE A N 1
ATOM 7786 C CA . PHE A 1 1017 ? -55.367 27.638 5.128 1.00 85.31 1017 PHE A CA 1
ATOM 7787 C C . PHE A 1 1017 ? -55.904 26.758 3.991 1.00 85.31 1017 PHE A C 1
ATOM 7789 O O . PHE A 1 1017 ? -56.041 25.544 4.131 1.00 85.31 1017 PHE A O 1
ATOM 7796 N N . ASN A 1 1018 ? -56.177 27.367 2.836 1.00 82.12 1018 ASN A N 1
ATOM 7797 C CA . ASN A 1 1018 ? -56.623 26.663 1.636 1.00 82.12 1018 ASN A CA 1
ATOM 7798 C C . ASN A 1 1018 ? -56.156 27.428 0.386 1.00 82.12 1018 ASN A C 1
ATOM 7800 O O . ASN A 1 1018 ? -56.423 28.623 0.256 1.00 82.12 1018 ASN A O 1
ATOM 7804 N N . SER A 1 1019 ? -55.505 26.739 -0.558 1.00 82.06 1019 SER A N 1
ATOM 7805 C CA . SER A 1 1019 ? -54.961 27.336 -1.789 1.00 82.06 1019 SER A CA 1
ATOM 7806 C C . SER A 1 1019 ? -56.016 27.948 -2.732 1.00 82.06 1019 SER A C 1
ATOM 7808 O O . SER A 1 1019 ? -55.660 28.695 -3.641 1.00 82.06 1019 SER A O 1
ATOM 7810 N N . GLN A 1 1020 ? -57.308 27.693 -2.501 1.00 82.38 1020 GLN A N 1
ATOM 7811 C CA . GLN A 1 1020 ? -58.434 28.308 -3.215 1.00 82.38 1020 GLN A CA 1
ATOM 7812 C C . GLN A 1 1020 ? -58.922 29.634 -2.591 1.00 82.38 1020 GLN A C 1
ATOM 7814 O O . GLN A 1 1020 ? -59.826 30.272 -3.128 1.00 82.38 1020 GLN A O 1
ATOM 7819 N N . GLN A 1 1021 ? -58.353 30.075 -1.463 1.00 85.12 1021 GLN A N 1
ATOM 7820 C CA . GLN A 1 1021 ? -58.652 31.385 -0.870 1.00 85.12 1021 GLN A CA 1
ATOM 7821 C C . GLN A 1 1021 ? -57.912 32.518 -1.604 1.00 85.12 1021 GLN A C 1
ATOM 7823 O O . GLN A 1 1021 ? -56.857 32.309 -2.202 1.00 85.12 1021 GLN A O 1
ATOM 7828 N N . SER A 1 1022 ? -58.457 33.738 -1.537 1.00 82.44 1022 SER A N 1
ATOM 7829 C CA . SER A 1 1022 ? -57.806 34.959 -2.039 1.00 82.44 1022 SER A CA 1
ATOM 7830 C C . SER A 1 1022 ? -56.729 35.433 -1.055 1.00 82.44 1022 SER A C 1
ATOM 7832 O O . SER A 1 1022 ? -57.075 35.679 0.101 1.00 82.44 1022 SER A O 1
ATOM 7834 N N . PRO A 1 1023 ? -55.471 35.672 -1.480 1.00 82.62 1023 PRO A N 1
ATOM 7835 C CA . PRO A 1 1023 ? -54.443 36.251 -0.611 1.00 82.62 1023 PRO A CA 1
ATOM 7836 C C . PRO A 1 1023 ? -54.631 37.765 -0.397 1.00 82.62 1023 PRO A C 1
ATOM 7838 O O . PRO A 1 1023 ? -53.866 38.393 0.332 1.00 82.62 1023 PRO A O 1
ATOM 7841 N N . PHE A 1 1024 ? -55.639 38.369 -1.035 1.00 82.38 1024 PHE A N 1
ATOM 7842 C CA . PHE A 1 1024 ? -55.946 39.795 -0.947 1.00 82.38 1024 PHE A CA 1
ATOM 7843 C C . PHE A 1 1024 ? -57.202 40.051 -0.117 1.00 82.38 1024 PHE A C 1
ATOM 7845 O O . PHE A 1 1024 ? -58.258 39.459 -0.374 1.00 82.38 1024 PHE A O 1
ATOM 7852 N N . SER A 1 1025 ? -57.100 41.003 0.809 1.00 73.75 1025 SER A N 1
ATOM 7853 C CA . SER A 1 1025 ? -58.243 41.622 1.481 1.00 73.75 1025 SER A CA 1
ATOM 7854 C C . SER A 1 1025 ? -59.176 42.298 0.463 1.00 73.75 1025 SER A C 1
ATOM 7856 O O . SER A 1 1025 ? -58.674 42.934 -0.468 1.00 73.75 1025 SER A O 1
ATOM 7858 N N . PRO A 1 1026 ? -60.511 42.235 0.636 1.00 65.19 1026 PRO A N 1
ATOM 7859 C CA . PRO A 1 1026 ? -61.446 42.995 -0.194 1.00 65.19 1026 PRO A CA 1
ATOM 7860 C C . PRO A 1 1026 ? -61.166 44.497 -0.110 1.00 65.19 1026 PRO A C 1
ATOM 7862 O O . PRO A 1 1026 ? -60.888 45.012 0.980 1.00 65.19 1026 PRO A O 1
ATOM 7865 N N . ARG A 1 1027 ? -61.286 45.230 -1.225 1.00 63.28 1027 ARG A N 1
ATOM 7866 C CA . ARG A 1 1027 ? -61.219 46.697 -1.182 1.00 63.28 1027 ARG A CA 1
ATOM 7867 C C . ARG A 1 1027 ? -62.339 47.237 -0.289 1.00 63.28 1027 ARG A C 1
ATOM 7869 O O . ARG A 1 1027 ? -63.496 46.824 -0.394 1.00 63.28 1027 ARG A O 1
ATOM 7876 N N . GLN A 1 1028 ? -62.020 48.213 0.566 1.00 54.91 1028 GLN A N 1
ATOM 7877 C CA . GLN A 1 1028 ? -63.063 49.012 1.210 1.00 54.91 1028 GLN A CA 1
ATOM 7878 C C . GLN A 1 1028 ? -63.883 49.692 0.111 1.00 54.91 1028 GLN A C 1
ATOM 7880 O O . GLN A 1 1028 ? -63.335 50.453 -0.685 1.00 54.91 1028 GLN A O 1
ATOM 7885 N N . ARG A 1 1029 ? -65.193 49.422 0.060 1.00 50.53 1029 ARG A N 1
ATOM 7886 C CA . ARG A 1 1029 ? -66.095 50.108 -0.871 1.00 50.53 1029 ARG A CA 1
ATOM 7887 C C . ARG A 1 1029 ? -66.120 51.601 -0.548 1.00 50.53 1029 ARG A C 1
ATOM 7889 O O . ARG A 1 1029 ? -66.779 52.016 0.407 1.00 50.53 1029 ARG A O 1
ATOM 7896 N N . SER A 1 1030 ? -65.472 52.404 -1.388 1.00 49.66 1030 SER A N 1
ATOM 7897 C CA . SER A 1 1030 ? -65.899 5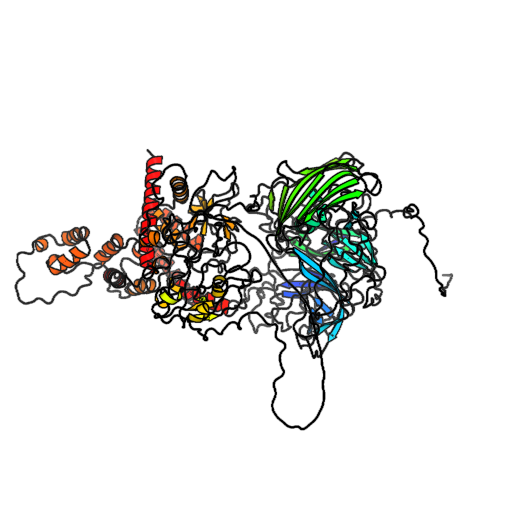3.783 -1.613 1.00 49.66 1030 SER A CA 1
ATOM 7898 C C . SER A 1 1030 ? -67.391 53.777 -1.973 1.00 49.66 1030 SER A C 1
ATOM 7900 O O . SER A 1 1030 ? -67.879 52.860 -2.633 1.00 49.66 1030 SER A O 1
ATOM 7902 N N . GLN A 1 1031 ? -68.148 54.767 -1.498 1.00 47.41 1031 GLN A N 1
ATOM 7903 C CA . GLN A 1 1031 ? -69.617 54.775 -1.610 1.00 47.41 1031 GLN A CA 1
ATOM 7904 C C . GLN A 1 1031 ? -70.134 55.194 -3.001 1.00 47.41 1031 GLN A C 1
ATOM 7906 O O . GLN A 1 1031 ? -71.269 55.649 -3.133 1.00 47.41 1031 GLN A O 1
ATOM 7911 N N . GLU A 1 1032 ? -69.319 55.032 -4.042 1.00 50.28 1032 GLU A N 1
ATOM 7912 C CA . GLU A 1 1032 ? -69.715 55.280 -5.425 1.00 50.28 1032 GLU A CA 1
ATOM 7913 C C . GLU A 1 1032 ? -70.220 53.978 -6.071 1.00 50.28 1032 GLU A C 1
ATOM 7915 O O . GLU A 1 1032 ? -69.694 52.897 -5.787 1.00 50.28 1032 GLU A O 1
ATOM 7920 N N . PRO A 1 1033 ? -71.271 54.032 -6.910 1.00 50.16 1033 PRO A N 1
ATOM 7921 C CA . PRO A 1 1033 ? -71.785 52.841 -7.575 1.00 50.16 1033 PRO A CA 1
ATOM 7922 C C . PRO A 1 1033 ? -70.738 52.283 -8.554 1.00 50.16 1033 PRO A C 1
ATOM 7924 O O . PRO A 1 1033 ? -70.073 53.068 -9.236 1.00 50.16 1033 PRO A O 1
ATOM 7927 N N . PRO A 1 1034 ? -70.603 50.948 -8.682 1.00 51.50 1034 PRO A N 1
ATOM 7928 C CA . PRO A 1 1034 ? -69.655 50.356 -9.619 1.00 51.50 1034 PRO A CA 1
ATOM 7929 C C . PRO A 1 1034 ? -69.973 50.824 -11.040 1.00 51.50 1034 PRO A C 1
ATOM 7931 O O . PRO A 1 1034 ? -71.132 50.790 -11.470 1.00 51.50 1034 PRO A O 1
ATOM 7934 N N . SER A 1 1035 ? -68.949 51.250 -11.778 1.00 50.59 1035 SER A N 1
ATOM 7935 C CA . SER A 1 1035 ? -69.120 51.659 -13.167 1.00 50.59 1035 SER A CA 1
ATOM 7936 C C . SER A 1 1035 ? -69.625 50.461 -13.977 1.00 50.59 1035 SER A C 1
ATOM 7938 O O . SER A 1 1035 ? -68.986 49.416 -14.080 1.00 50.59 1035 SER A O 1
ATOM 7940 N N . THR A 1 1036 ? -70.807 50.598 -14.579 1.00 54.53 1036 THR A N 1
ATOM 7941 C CA . THR A 1 1036 ? -71.524 49.506 -15.271 1.00 54.53 1036 THR A CA 1
ATOM 7942 C C . THR A 1 1036 ? -70.874 49.071 -16.597 1.00 54.53 1036 THR A C 1
ATOM 7944 O O . THR A 1 1036 ? -71.473 48.331 -17.386 1.00 54.53 1036 THR A O 1
ATOM 7947 N N . GLY A 1 1037 ? -69.643 49.530 -16.839 1.00 62.81 1037 GLY A N 1
ATOM 7948 C CA . GLY A 1 1037 ? -68.818 49.270 -18.011 1.00 62.81 1037 GLY A CA 1
ATOM 7949 C C . GLY A 1 1037 ? -67.828 48.111 -17.879 1.00 62.81 1037 GLY A C 1
ATOM 7950 O O . GLY A 1 1037 ? -67.306 47.717 -18.914 1.00 62.81 1037 GLY A O 1
ATOM 7951 N N . ASP A 1 1038 ? -67.587 47.538 -16.689 1.00 75.88 1038 ASP A N 1
ATOM 7952 C CA . ASP A 1 1038 ? -66.788 46.303 -16.574 1.00 75.88 1038 ASP A CA 1
ATOM 7953 C C . ASP A 1 1038 ? -67.489 45.168 -17.361 1.00 75.88 1038 ASP A C 1
ATOM 7955 O O . ASP A 1 1038 ? -68.629 44.803 -17.032 1.00 75.88 1038 ASP A O 1
ATOM 7959 N N . PRO A 1 1039 ? -66.872 44.632 -18.434 1.00 77.25 1039 PRO A N 1
ATOM 7960 C CA . PRO A 1 1039 ? -67.495 43.605 -19.258 1.00 77.25 1039 PRO A CA 1
ATOM 7961 C C . PRO A 1 1039 ? -67.331 42.205 -18.652 1.00 77.25 1039 PRO A C 1
ATOM 7963 O O . PRO A 1 1039 ? -68.155 41.332 -18.921 1.00 77.25 1039 PRO A O 1
ATOM 7966 N N . PHE A 1 1040 ? -66.310 41.985 -17.820 1.00 77.94 1040 PHE A N 1
ATOM 7967 C CA . PHE A 1 1040 ? -65.966 40.677 -17.266 1.00 77.94 1040 PHE A CA 1
ATOM 7968 C C . PHE A 1 1040 ? -66.888 40.294 -16.107 1.00 77.94 1040 PHE A C 1
ATOM 7970 O O . PHE A 1 1040 ? -67.235 39.125 -15.974 1.00 77.94 1040 PHE A O 1
ATOM 7977 N N . LEU A 1 1041 ? -67.423 41.274 -15.365 1.00 77.38 1041 LEU A N 1
ATOM 7978 C CA . LEU A 1 1041 ? -68.516 41.056 -14.399 1.00 77.38 1041 LEU A CA 1
ATOM 7979 C C . LEU A 1 1041 ? -69.816 40.502 -15.025 1.00 77.38 1041 LEU A C 1
ATOM 7981 O O . LEU A 1 1041 ? -70.744 40.150 -14.297 1.00 77.38 1041 LEU A O 1
ATOM 7985 N N . ARG A 1 1042 ? -69.915 40.436 -16.360 1.00 79.19 1042 ARG A N 1
ATOM 7986 C CA . ARG A 1 1042 ? -71.054 39.845 -17.086 1.00 79.19 1042 ARG A CA 1
ATOM 7987 C C . ARG A 1 1042 ? -70.828 38.377 -17.464 1.00 79.19 1042 ARG A C 1
ATOM 7989 O O . ARG A 1 1042 ? -71.753 37.740 -17.963 1.00 79.19 1042 ARG A O 1
ATOM 7996 N N . LEU A 1 1043 ? -69.622 37.848 -17.250 1.00 79.19 1043 LEU A N 1
ATOM 7997 C CA . LEU A 1 1043 ? -69.300 36.440 -17.470 1.00 79.19 1043 LEU A CA 1
ATOM 7998 C C . LEU A 1 1043 ? -69.712 35.595 -16.250 1.00 79.19 1043 LEU A C 1
ATOM 8000 O O . LEU A 1 1043 ? -69.638 36.072 -15.116 1.00 79.19 1043 LEU A O 1
ATOM 8004 N N . PRO A 1 1044 ? -70.109 34.324 -16.443 1.00 80.56 1044 PRO A N 1
ATOM 8005 C CA . PRO A 1 1044 ? -70.234 33.369 -15.347 1.00 80.56 1044 PRO A CA 1
ATOM 8006 C C . PRO A 1 1044 ? -68.934 33.285 -14.519 1.00 80.56 1044 PRO A C 1
ATOM 8008 O O . PRO A 1 1044 ? -67.864 33.144 -15.113 1.00 80.56 1044 PRO A O 1
ATOM 8011 N N . PRO A 1 1045 ? -68.988 33.295 -13.170 1.00 68.75 1045 PRO A N 1
ATOM 8012 C CA . PRO A 1 1045 ? -67.785 33.360 -12.330 1.00 68.75 1045 PRO A CA 1
ATOM 8013 C C . PRO A 1 1045 ? -66.752 32.244 -12.548 1.00 68.75 1045 PRO A C 1
ATOM 8015 O O . PRO A 1 1045 ? -65.578 32.448 -12.264 1.00 68.75 1045 PRO A O 1
ATOM 8018 N N . HIS A 1 1046 ? -67.160 31.083 -13.072 1.00 73.31 1046 HIS A N 1
ATOM 8019 C CA . HIS A 1 1046 ? -66.248 29.976 -13.386 1.00 73.31 1046 HIS A CA 1
ATOM 8020 C C . HIS A 1 1046 ? -65.353 30.235 -14.612 1.00 73.31 1046 HIS A C 1
ATOM 8022 O O . HIS A 1 1046 ? -64.288 29.635 -14.701 1.00 73.31 1046 HIS A O 1
ATOM 8028 N N . LEU A 1 1047 ? -65.731 31.153 -15.513 1.00 79.75 1047 LEU A N 1
ATOM 8029 C CA . LEU A 1 1047 ? -64.897 31.528 -16.663 1.00 79.75 1047 LEU A CA 1
ATOM 8030 C C . LEU A 1 1047 ? -63.773 32.506 -16.288 1.00 79.75 1047 LEU A C 1
ATOM 8032 O O . LEU A 1 1047 ? -62.836 32.675 -17.060 1.00 79.75 1047 LEU A O 1
ATOM 8036 N N . ILE A 1 1048 ? -63.832 33.165 -15.122 1.00 80.88 1048 ILE A N 1
ATOM 8037 C CA . ILE A 1 1048 ? -62.771 34.098 -14.712 1.00 80.88 1048 ILE A CA 1
ATOM 8038 C C . ILE A 1 1048 ? -61.465 33.352 -14.370 1.00 80.88 1048 ILE A C 1
ATOM 8040 O O . ILE A 1 1048 ? -60.438 33.724 -14.936 1.00 80.88 1048 ILE A O 1
ATOM 8044 N N . PRO A 1 1049 ? -61.456 32.270 -13.559 1.00 76.12 1049 PRO A N 1
ATOM 8045 C CA . PRO A 1 1049 ? -60.272 31.419 -13.400 1.00 76.12 1049 PRO A CA 1
ATOM 8046 C C . PRO A 1 1049 ? -59.753 30.835 -14.720 1.00 76.12 1049 PRO A C 1
ATOM 8048 O O . PRO A 1 1049 ? -58.545 30.749 -14.914 1.00 76.12 1049 PRO A O 1
ATOM 8051 N N . GLU A 1 1050 ? -60.650 30.474 -15.643 1.00 79.94 1050 GLU A N 1
ATOM 8052 C CA . GLU A 1 1050 ? -60.279 29.956 -16.963 1.00 79.94 1050 GLU A CA 1
ATOM 8053 C C . GLU A 1 1050 ? -59.566 31.024 -17.808 1.00 79.94 1050 GLU A C 1
ATOM 8055 O O . GLU A 1 1050 ? -58.481 30.769 -18.321 1.00 79.94 1050 GLU A O 1
ATOM 8060 N N . LEU A 1 1051 ? -60.092 32.254 -17.860 1.00 83.31 1051 LEU A N 1
ATOM 8061 C CA . LEU A 1 1051 ? -59.426 33.392 -18.506 1.00 83.31 1051 LEU A CA 1
ATOM 8062 C C . LEU A 1 1051 ? -58.075 33.727 -17.861 1.00 83.31 1051 LEU A C 1
ATOM 8064 O O . LEU A 1 1051 ? -57.119 34.021 -18.574 1.00 83.31 1051 LEU A O 1
ATOM 8068 N N . VAL A 1 1052 ? -57.961 33.642 -16.531 1.00 84.00 1052 VAL A N 1
ATOM 8069 C CA . VAL A 1 1052 ? -56.698 33.865 -15.800 1.00 84.00 1052 VAL A CA 1
ATOM 8070 C C . VAL A 1 1052 ? -55.604 32.867 -16.196 1.00 84.00 1052 VAL A C 1
ATOM 8072 O O . VAL A 1 1052 ? -54.424 33.196 -16.071 1.00 84.00 1052 VAL A O 1
ATOM 8075 N N . ASN A 1 1053 ? -55.941 31.692 -16.735 1.00 80.06 1053 ASN A N 1
ATOM 8076 C CA . ASN A 1 1053 ? -54.941 30.754 -17.254 1.00 80.06 1053 ASN A CA 1
ATOM 8077 C C . ASN A 1 1053 ? -54.262 31.235 -18.549 1.00 80.06 1053 ASN A C 1
ATOM 8079 O O . ASN A 1 1053 ? -53.149 30.806 -18.829 1.00 80.06 1053 ASN A O 1
ATOM 8083 N N . TYR A 1 1054 ? -54.880 32.161 -19.289 1.00 82.25 1054 TYR A N 1
ATOM 8084 C CA . TYR A 1 1054 ? -54.348 32.726 -20.537 1.00 82.25 1054 TYR A CA 1
ATOM 8085 C C . TYR A 1 1054 ? -53.668 34.098 -20.363 1.00 82.25 1054 TYR A C 1
ATOM 8087 O O . TYR A 1 1054 ? -53.262 34.708 -21.349 1.00 82.25 1054 TYR A O 1
ATOM 8095 N N . LEU A 1 1055 ? -53.556 34.606 -19.129 1.00 84.50 1055 LEU A N 1
ATOM 8096 C CA . LEU A 1 1055 ? -52.947 35.906 -18.826 1.00 84.50 1055 LEU A CA 1
ATOM 8097 C C . LEU A 1 1055 ? -51.533 35.752 -18.243 1.00 84.50 1055 LEU A C 1
ATOM 8099 O O . LEU A 1 1055 ? -51.287 34.875 -17.409 1.00 84.50 1055 LEU A O 1
ATOM 8103 N N . ALA A 1 1056 ? -50.621 36.648 -18.631 1.00 81.38 1056 ALA A N 1
ATOM 8104 C CA . ALA A 1 1056 ? -49.292 36.759 -18.028 1.00 81.38 1056 ALA A CA 1
ATOM 8105 C C . ALA A 1 1056 ? -49.359 37.478 -16.658 1.00 81.38 1056 ALA A C 1
ATOM 8107 O O . ALA A 1 1056 ? -50.326 38.204 -16.395 1.00 81.38 1056 ALA A O 1
ATOM 8108 N N . PRO A 1 1057 ? -48.339 37.369 -15.779 1.00 82.12 1057 PRO A N 1
ATOM 8109 C CA . PRO A 1 1057 ? -48.340 38.004 -14.455 1.00 82.12 1057 PRO A CA 1
ATOM 8110 C C . PRO A 1 1057 ? -48.629 39.514 -14.477 1.00 82.12 1057 PRO A C 1
ATOM 8112 O O . PRO A 1 1057 ? -49.327 40.031 -13.603 1.00 82.12 1057 PRO A O 1
ATOM 8115 N N . LYS A 1 1058 ? -48.125 40.222 -15.498 1.00 82.12 1058 LYS A N 1
ATOM 8116 C CA . LYS A 1 1058 ? -48.339 41.668 -15.691 1.00 82.12 1058 LYS A CA 1
ATOM 8117 C C . LYS A 1 1058 ? -49.788 41.990 -16.058 1.00 82.12 1058 LYS A C 1
ATOM 8119 O O . LYS A 1 1058 ? -50.348 42.938 -15.512 1.00 82.12 1058 LYS A O 1
ATOM 8124 N N . ASP A 1 1059 ? -50.409 41.179 -16.910 1.00 85.81 1059 ASP A N 1
ATOM 8125 C CA . ASP A 1 1059 ? -51.812 41.346 -17.298 1.00 85.81 1059 ASP A CA 1
ATOM 8126 C C . ASP A 1 1059 ? -52.745 40.979 -16.147 1.00 85.81 1059 ASP A C 1
ATOM 8128 O O . ASP A 1 1059 ? -53.710 41.691 -15.893 1.00 85.81 1059 ASP A O 1
ATOM 8132 N N . ILE A 1 1060 ? -52.419 39.939 -15.371 1.00 85.69 1060 ILE A N 1
ATOM 8133 C CA . ILE A 1 1060 ? -53.123 39.612 -14.124 1.00 85.69 1060 ILE A CA 1
ATOM 8134 C C . ILE A 1 1060 ? -53.052 40.801 -13.157 1.00 85.69 1060 ILE A C 1
ATOM 8136 O O . ILE A 1 1060 ? -54.082 41.222 -12.632 1.00 85.69 1060 ILE A O 1
ATOM 8140 N N . ALA A 1 1061 ? -51.874 41.397 -12.948 1.00 81.38 1061 ALA A N 1
ATOM 8141 C CA . ALA A 1 1061 ? -51.732 42.581 -12.103 1.00 81.38 1061 ALA A CA 1
ATOM 8142 C C . ALA A 1 1061 ? -52.540 43.784 -12.631 1.00 81.38 1061 ALA A C 1
ATOM 8144 O O . ALA A 1 1061 ? -53.237 44.436 -11.853 1.00 81.38 1061 ALA A O 1
ATOM 8145 N N . ALA A 1 1062 ? -52.512 44.050 -13.941 1.00 83.06 1062 ALA A N 1
ATOM 8146 C CA . ALA A 1 1062 ? -53.273 45.133 -14.564 1.00 83.06 1062 ALA A CA 1
ATOM 8147 C C . ALA A 1 1062 ? -54.794 44.915 -14.468 1.00 83.06 1062 ALA A C 1
ATOM 8149 O O . ALA A 1 1062 ? -55.522 45.822 -14.064 1.00 83.06 1062 ALA A O 1
ATOM 8150 N N . MET A 1 1063 ? -55.274 43.704 -14.761 1.00 83.56 1063 MET A N 1
ATOM 8151 C CA . MET A 1 1063 ? -56.688 43.320 -14.680 1.00 83.56 1063 MET A CA 1
ATOM 8152 C C . MET A 1 1063 ? -57.219 43.381 -13.245 1.00 83.56 1063 MET A C 1
ATOM 8154 O O . MET A 1 1063 ? -58.336 43.839 -13.026 1.00 83.56 1063 MET A O 1
ATOM 8158 N N . ARG A 1 1064 ? -56.397 43.028 -12.248 1.00 84.75 1064 ARG A N 1
ATOM 8159 C CA . ARG A 1 1064 ? -56.708 43.216 -10.819 1.00 84.75 1064 ARG A CA 1
ATOM 8160 C C . ARG A 1 1064 ? -56.786 44.680 -10.375 1.00 84.75 1064 ARG A C 1
ATOM 8162 O O . ARG A 1 1064 ? -57.331 44.970 -9.308 1.00 84.75 1064 ARG A O 1
ATOM 8169 N N . LEU A 1 1065 ? -56.235 45.610 -11.155 1.00 79.38 1065 LEU A N 1
ATOM 8170 C CA . LEU A 1 1065 ? -56.369 47.046 -10.915 1.00 79.38 1065 LEU A CA 1
ATOM 8171 C C . LEU A 1 1065 ? -57.573 47.644 -11.659 1.00 79.38 1065 LEU A C 1
ATOM 8173 O O . LEU A 1 1065 ? -58.228 48.519 -11.089 1.00 79.38 1065 LEU A O 1
ATOM 8177 N N . SER A 1 1066 ? -57.874 47.161 -12.871 1.00 79.81 1066 SER A N 1
ATOM 8178 C CA . SER A 1 1066 ? -58.867 47.733 -13.796 1.00 79.81 1066 SER A CA 1
ATOM 8179 C C . SER A 1 1066 ? -60.251 47.067 -13.813 1.00 79.81 1066 SER A C 1
ATOM 8181 O O . SER A 1 1066 ? -61.209 47.716 -14.232 1.00 79.81 1066 SER A O 1
ATOM 8183 N N . SER A 1 1067 ? -60.387 45.817 -13.359 1.00 81.56 1067 SER A N 1
ATOM 8184 C CA . SER A 1 1067 ? -61.650 45.068 -13.335 1.00 81.56 1067 SER A CA 1
ATOM 8185 C C . SER A 1 1067 ? -61.908 44.448 -11.961 1.00 81.56 1067 SER A C 1
ATOM 8187 O O . SER A 1 1067 ? -61.037 43.824 -11.354 1.00 81.56 1067 SER A O 1
ATOM 8189 N N . HIS A 1 1068 ? -63.146 44.569 -11.480 1.00 78.31 1068 HIS A N 1
ATOM 8190 C CA . HIS A 1 1068 ? -63.563 43.963 -10.213 1.00 78.31 1068 HIS A CA 1
ATOM 8191 C C . HIS A 1 1068 ? -63.784 42.450 -10.336 1.00 78.31 1068 HIS A C 1
ATOM 8193 O O . HIS A 1 1068 ? -63.722 41.748 -9.329 1.00 78.31 1068 HIS A O 1
ATOM 8199 N N . ALA A 1 1069 ? -63.995 41.924 -11.550 1.00 79.62 1069 ALA A N 1
ATOM 8200 C CA . ALA A 1 1069 ? -64.132 40.482 -11.766 1.00 79.62 1069 ALA A CA 1
ATOM 8201 C C . ALA A 1 1069 ? -62.877 39.701 -11.332 1.00 79.62 1069 ALA A C 1
ATOM 8203 O O . ALA A 1 1069 ? -62.990 38.565 -10.883 1.00 79.62 1069 ALA A O 1
ATOM 8204 N N . PHE A 1 1070 ? -61.698 40.327 -11.415 1.00 83.62 1070 PHE A N 1
ATOM 8205 C CA . PHE A 1 1070 ? -60.408 39.718 -11.087 1.00 83.62 1070 PHE A CA 1
ATOM 8206 C C . PHE A 1 1070 ? -59.924 40.054 -9.664 1.00 83.62 1070 PHE A C 1
ATOM 8208 O O . PHE A 1 1070 ? -58.864 39.585 -9.267 1.00 83.62 1070 PHE A O 1
ATOM 8215 N N . GLU A 1 1071 ? -60.657 40.850 -8.872 1.00 76.75 1071 GLU A N 1
ATOM 8216 C CA . GLU A 1 1071 ? -60.178 41.379 -7.579 1.00 76.75 1071 GLU A CA 1
ATOM 8217 C C . GLU A 1 1071 ? -59.700 40.269 -6.615 1.00 76.75 1071 GLU A C 1
ATOM 8219 O O . GLU A 1 1071 ? -58.623 40.384 -6.011 1.00 76.75 1071 GLU A O 1
ATOM 8224 N N . HIS A 1 1072 ? -60.458 39.167 -6.563 1.00 79.81 1072 HIS A N 1
ATOM 8225 C CA . HIS A 1 1072 ? -60.202 37.971 -5.758 1.00 79.81 1072 HIS A CA 1
ATOM 8226 C C . HIS A 1 1072 ? -59.814 36.772 -6.634 1.00 79.81 1072 HIS A C 1
ATOM 8228 O O . HIS A 1 1072 ? -60.679 36.064 -7.147 1.00 79.81 1072 HIS A O 1
ATOM 8234 N N . LEU A 1 1073 ? -58.510 36.517 -6.762 1.00 84.44 1073 LEU A N 1
ATOM 8235 C CA . LEU A 1 1073 ? -57.972 35.309 -7.398 1.00 84.44 1073 LEU A CA 1
ATOM 8236 C C . LEU A 1 1073 ? -57.457 34.330 -6.332 1.00 84.44 1073 LEU A C 1
ATOM 8238 O O . LEU A 1 1073 ? -56.869 34.794 -5.352 1.00 84.44 1073 LEU A O 1
ATOM 8242 N N . PRO A 1 1074 ? -57.631 33.006 -6.505 1.00 86.44 1074 PRO A N 1
ATOM 8243 C CA . PRO A 1 1074 ? -57.137 32.022 -5.550 1.00 86.44 1074 PRO A CA 1
ATOM 8244 C C . PRO A 1 1074 ? -55.602 31.950 -5.552 1.00 86.44 1074 PRO A C 1
ATOM 8246 O O . PRO A 1 1074 ? -54.968 32.131 -6.593 1.00 86.44 1074 PRO A O 1
ATOM 8249 N N . ILE A 1 1075 ? -55.001 31.633 -4.400 1.00 87.44 1075 ILE A N 1
ATOM 8250 C CA . ILE A 1 1075 ? -53.545 31.428 -4.240 1.00 87.44 1075 ILE A CA 1
ATOM 8251 C C . ILE A 1 1075 ? -52.991 30.441 -5.286 1.00 87.44 1075 ILE A C 1
ATOM 8253 O O . ILE A 1 1075 ? -51.886 30.638 -5.790 1.00 87.44 1075 ILE A O 1
ATOM 8257 N N . SER A 1 1076 ? -53.770 29.432 -5.683 1.00 86.00 1076 SER A N 1
ATOM 8258 C CA . SER A 1 1076 ? -53.426 28.459 -6.726 1.00 86.00 1076 SER A CA 1
ATOM 8259 C C . SER A 1 1076 ? -53.126 29.052 -8.112 1.00 86.00 1076 SER A C 1
ATOM 8261 O O . SER A 1 1076 ? -52.490 28.376 -8.917 1.00 86.00 1076 SER A O 1
ATOM 8263 N N . VAL A 1 1077 ? -53.504 30.302 -8.412 1.00 86.12 1077 VAL A N 1
ATOM 8264 C CA . VAL A 1 1077 ? -53.054 30.989 -9.643 1.00 86.12 1077 VAL A CA 1
ATOM 8265 C C . VAL A 1 1077 ? -51.533 31.154 -9.646 1.00 86.12 1077 VAL A C 1
ATOM 8267 O O . VAL A 1 1077 ? -50.891 30.936 -10.669 1.00 86.12 1077 VAL A O 1
ATOM 8270 N N . TRP A 1 1078 ? -50.932 31.459 -8.495 1.00 88.94 1078 TRP A N 1
ATOM 8271 C CA . TRP A 1 1078 ? -49.483 31.634 -8.385 1.00 88.94 1078 TRP A CA 1
ATOM 8272 C C . TRP A 1 1078 ? -48.709 30.317 -8.427 1.00 88.94 1078 TRP A C 1
ATOM 8274 O O . TRP A 1 1078 ? -47.533 30.335 -8.767 1.00 88.94 1078 TRP A O 1
ATOM 8284 N N . TYR A 1 1079 ? -49.368 29.175 -8.196 1.00 88.31 1079 TYR A N 1
ATOM 8285 C CA . TYR A 1 1079 ? -48.787 27.867 -8.508 1.00 88.31 1079 TYR A CA 1
ATOM 8286 C C . TYR A 1 1079 ? -48.554 27.713 -10.014 1.00 88.31 1079 TYR A C 1
ATOM 8288 O O . TYR A 1 1079 ? -47.460 27.338 -10.433 1.00 88.31 1079 TYR A O 1
ATOM 8296 N N . ARG A 1 1080 ? -49.565 28.057 -10.831 1.00 86.62 1080 ARG A N 1
ATOM 8297 C CA . ARG A 1 1080 ? -49.432 28.070 -12.294 1.00 86.62 1080 ARG A CA 1
ATOM 8298 C C . ARG A 1 1080 ? -48.320 29.028 -12.715 1.00 86.62 1080 ARG A C 1
ATOM 8300 O O . ARG A 1 1080 ? -47.399 28.610 -13.400 1.00 86.62 1080 ARG A O 1
ATOM 8307 N N . LEU A 1 1081 ? -48.367 30.283 -12.260 1.00 86.31 1081 LEU A N 1
ATOM 8308 C CA . LEU A 1 1081 ? -47.358 31.281 -12.639 1.00 86.31 1081 LEU A CA 1
ATOM 8309 C C . LEU A 1 1081 ? -45.937 30.871 -12.230 1.00 86.31 1081 LEU A C 1
ATOM 8311 O O . LEU A 1 1081 ? -45.006 31.113 -12.985 1.00 86.31 1081 LEU A O 1
ATOM 8315 N N . LEU A 1 1082 ? -45.754 30.220 -11.079 1.00 88.62 1082 LEU A N 1
ATOM 8316 C CA . LEU A 1 1082 ? -44.452 29.694 -10.671 1.00 88.62 1082 LEU A CA 1
ATOM 8317 C C . LEU A 1 1082 ? -44.008 28.526 -11.568 1.00 88.62 1082 LEU A C 1
ATOM 8319 O O . LEU A 1 1082 ? -42.858 28.496 -11.987 1.00 88.62 1082 LEU A O 1
ATOM 8323 N N . LYS A 1 1083 ? -44.907 27.604 -11.927 1.00 84.88 1083 LYS A N 1
ATOM 8324 C CA . LYS A 1 1083 ? -44.597 26.489 -12.839 1.00 84.88 1083 LYS A CA 1
ATOM 8325 C C . LYS A 1 1083 ? -44.280 26.945 -14.273 1.00 84.88 1083 LYS A C 1
ATOM 8327 O O . LYS A 1 1083 ? -43.458 26.303 -14.927 1.00 84.88 1083 LYS A O 1
ATOM 8332 N N . ASP A 1 1084 ? -44.912 28.025 -14.728 1.00 84.06 1084 ASP A N 1
ATOM 8333 C CA . ASP A 1 1084 ? -44.796 28.551 -16.093 1.00 84.06 1084 ASP A CA 1
ATOM 8334 C C . ASP A 1 1084 ? -43.609 29.528 -16.249 1.00 84.06 1084 ASP A C 1
ATOM 8336 O O . ASP A 1 1084 ? -42.825 29.392 -17.185 1.00 84.06 1084 ASP A O 1
ATOM 8340 N N . GLU A 1 1085 ? -43.445 30.492 -15.331 1.00 85.25 1085 GLU A N 1
ATOM 8341 C CA . GLU A 1 1085 ? -42.389 31.528 -15.380 1.00 85.25 1085 GLU A CA 1
ATOM 8342 C C . GLU A 1 1085 ? -41.076 31.065 -14.714 1.00 85.25 1085 GLU A C 1
ATOM 8344 O O . GLU A 1 1085 ? -39.989 31.470 -15.126 1.00 85.25 1085 GLU A O 1
ATOM 8349 N N . PHE A 1 1086 ? -41.160 30.196 -13.698 1.00 90.75 1086 PHE A N 1
ATOM 8350 C CA . PHE A 1 1086 ? -40.021 29.666 -12.935 1.00 90.75 1086 PHE A CA 1
ATOM 8351 C C . PHE A 1 1086 ? -39.943 28.122 -13.016 1.00 90.75 1086 PHE A C 1
ATOM 8353 O O . PHE A 1 1086 ? -39.879 27.446 -11.985 1.00 90.75 1086 PHE A O 1
ATOM 8360 N N . PRO A 1 1087 ? -39.914 27.509 -14.222 1.00 88.31 1087 PRO A N 1
ATOM 8361 C CA . PRO A 1 1087 ? -40.008 26.054 -14.398 1.00 88.31 1087 PRO A CA 1
ATOM 8362 C C . PRO A 1 1087 ? -38.848 25.256 -13.776 1.00 88.31 1087 PRO A C 1
ATOM 8364 O O . PRO A 1 1087 ? -38.963 24.039 -13.649 1.00 88.31 1087 PRO A O 1
ATOM 8367 N N . PHE A 1 1088 ? -37.763 25.930 -13.384 1.00 90.88 1088 PHE A N 1
ATOM 8368 C CA . PHE A 1 1088 ? -36.598 25.410 -12.655 1.00 90.88 1088 PHE A CA 1
ATOM 8369 C C . PHE A 1 1088 ? -36.785 25.349 -11.125 1.00 90.88 1088 PHE A C 1
ATOM 8371 O O . PHE A 1 1088 ? -35.939 24.786 -10.429 1.00 90.88 1088 PHE A O 1
ATOM 8378 N N . VAL A 1 1089 ? -37.884 25.882 -10.579 1.00 91.75 1089 VAL A N 1
ATOM 8379 C CA . VAL A 1 1089 ? -38.321 25.608 -9.198 1.00 91.75 1089 VAL A CA 1
ATOM 8380 C C . VAL A 1 1089 ? -39.069 24.272 -9.202 1.00 91.75 1089 VAL A C 1
ATOM 8382 O O . VAL A 1 1089 ? -40.301 24.202 -9.171 1.00 91.75 1089 VAL A O 1
ATOM 8385 N N . TYR A 1 1090 ? -38.307 23.189 -9.357 1.00 89.94 1090 TYR A N 1
ATOM 8386 C CA . TYR A 1 1090 ? -38.827 21.823 -9.445 1.00 89.94 1090 TYR A CA 1
ATOM 8387 C C . TYR A 1 1090 ? -39.390 21.320 -8.110 1.00 89.94 1090 TYR A C 1
ATOM 8389 O O . TYR A 1 1090 ? -40.257 20.451 -8.115 1.00 89.94 1090 TYR A O 1
ATOM 8397 N N . GLU A 1 1091 ? -39.024 21.950 -6.992 1.00 90.62 1091 GLU A N 1
ATOM 8398 C CA . GLU A 1 1091 ? -39.621 21.787 -5.661 1.00 90.62 1091 GLU A CA 1
ATOM 8399 C C . GLU A 1 1091 ? -41.155 21.892 -5.672 1.00 90.62 1091 GLU A C 1
ATOM 8401 O O . GLU A 1 1091 ? -41.828 21.302 -4.827 1.00 90.62 1091 GLU A O 1
ATOM 8406 N N . ALA A 1 1092 ? -41.720 22.637 -6.629 1.00 86.50 1092 ALA A N 1
ATOM 8407 C CA . ALA A 1 1092 ? -43.157 22.843 -6.767 1.00 86.50 1092 ALA A CA 1
ATOM 8408 C C . ALA A 1 1092 ? -43.890 21.782 -7.609 1.00 86.50 1092 ALA A C 1
ATOM 8410 O O . ALA A 1 1092 ? -45.115 21.679 -7.525 1.00 86.50 1092 ALA A O 1
ATOM 8411 N N . TRP A 1 1093 ? -43.205 21.036 -8.479 1.00 84.50 1093 TRP A N 1
ATOM 8412 C CA . TRP A 1 1093 ? -43.885 20.197 -9.481 1.00 84.50 1093 TRP A CA 1
ATOM 8413 C C . TRP A 1 1093 ? -43.240 18.836 -9.755 1.00 84.50 1093 TRP A C 1
ATOM 8415 O O . TRP A 1 1093 ? -43.853 18.046 -10.469 1.00 84.50 1093 TRP A O 1
ATOM 8425 N N . CYS A 1 1094 ? -42.052 18.557 -9.221 1.00 81.12 1094 CYS A N 1
ATOM 8426 C CA . CYS A 1 1094 ? -41.436 17.235 -9.262 1.00 81.12 1094 CYS A CA 1
ATOM 8427 C C . CYS A 1 1094 ? -41.914 16.396 -8.067 1.00 81.12 1094 CYS A C 1
ATOM 8429 O O . CYS A 1 1094 ? -42.016 16.911 -6.951 1.00 81.12 1094 CYS A O 1
ATOM 8431 N N . ASP A 1 1095 ? -42.188 15.108 -8.287 1.00 71.50 1095 ASP A N 1
ATOM 8432 C CA . ASP A 1 1095 ? -42.687 14.204 -7.240 1.00 71.50 1095 ASP A CA 1
ATOM 8433 C C . ASP A 1 1095 ? -41.614 13.886 -6.183 1.00 71.50 1095 ASP A C 1
ATOM 8435 O O . ASP A 1 1095 ? -41.923 13.756 -5.002 1.00 71.50 1095 ASP A O 1
ATOM 8439 N N . ASN A 1 1096 ? -40.337 13.877 -6.582 1.00 73.31 1096 ASN A N 1
ATOM 8440 C CA . ASN A 1 1096 ? -39.174 13.851 -5.695 1.00 73.31 1096 ASN A CA 1
ATOM 8441 C C . ASN A 1 1096 ? -38.261 15.037 -6.036 1.00 73.31 1096 ASN A C 1
ATOM 8443 O O . ASN A 1 1096 ? -37.841 15.182 -7.184 1.00 73.31 1096 ASN A O 1
ATOM 8447 N N . ALA A 1 1097 ? -38.000 15.908 -5.061 1.00 77.25 1097 ALA A N 1
ATOM 8448 C CA . ALA A 1 1097 ? -37.115 17.062 -5.214 1.00 77.25 1097 ALA A CA 1
ATOM 8449 C C . ALA A 1 1097 ? -35.771 16.876 -4.492 1.00 77.25 1097 ALA A C 1
ATOM 8451 O O . ALA A 1 1097 ? -34.929 17.765 -4.581 1.00 77.25 1097 ALA A O 1
ATOM 8452 N N . ARG A 1 1098 ? -35.560 15.756 -3.783 1.00 79.31 1098 ARG A N 1
ATOM 8453 C CA . ARG A 1 1098 ? -34.268 15.420 -3.173 1.00 79.31 1098 ARG A CA 1
ATOM 8454 C C . ARG A 1 1098 ? -33.250 15.144 -4.295 1.00 79.31 1098 ARG A C 1
ATOM 8456 O O . ARG A 1 1098 ? -33.594 14.419 -5.227 1.00 79.31 1098 ARG A O 1
ATOM 8463 N N . PRO A 1 1099 ? -32.026 15.696 -4.235 1.00 78.19 1099 PRO A N 1
ATOM 8464 C CA . PRO A 1 1099 ? -31.004 15.402 -5.227 1.00 78.19 1099 PRO A CA 1
ATOM 8465 C C . PRO A 1 1099 ? -30.357 14.040 -4.930 1.00 78.19 1099 PRO A C 1
ATOM 8467 O O . PRO A 1 1099 ? -30.409 13.549 -3.801 1.00 78.19 1099 PRO A O 1
ATOM 8470 N N . ASN A 1 1100 ? -29.725 13.438 -5.933 1.00 79.19 1100 ASN A N 1
ATOM 8471 C CA . ASN A 1 1100 ? -29.004 12.175 -5.796 1.00 79.19 1100 ASN A CA 1
ATOM 8472 C C . ASN A 1 1100 ? -27.736 12.372 -4.947 1.00 79.19 1100 ASN A C 1
ATOM 8474 O O . ASN A 1 1100 ? -27.153 13.457 -4.920 1.00 79.19 1100 ASN A O 1
ATOM 8478 N N . THR A 1 1101 ? -27.269 11.315 -4.277 1.00 69.88 1101 THR A N 1
ATOM 8479 C CA . THR A 1 1101 ? -26.191 11.388 -3.271 1.00 69.88 1101 THR A CA 1
ATOM 8480 C C . THR A 1 1101 ? -24.899 12.025 -3.805 1.00 69.88 1101 THR A C 1
ATOM 8482 O O . THR A 1 1101 ? -24.264 12.818 -3.115 1.00 69.88 1101 THR A O 1
ATOM 8485 N N . TRP A 1 1102 ? -24.567 11.780 -5.077 1.00 74.81 1102 TRP A N 1
ATOM 8486 C CA . TRP A 1 1102 ? -23.403 12.356 -5.767 1.00 74.81 1102 TRP A CA 1
ATOM 8487 C C . TRP A 1 1102 ? -23.450 13.879 -5.971 1.00 74.81 1102 TRP A C 1
ATOM 8489 O O . TRP A 1 1102 ? -22.414 14.486 -6.230 1.00 74.81 1102 TRP A O 1
ATOM 8499 N N . ALA A 1 1103 ? -24.619 14.511 -5.840 1.00 77.31 1103 ALA A N 1
ATOM 8500 C CA . ALA A 1 1103 ? -24.764 15.961 -5.927 1.00 77.31 1103 ALA A CA 1
ATOM 8501 C C . ALA A 1 1103 ? -24.516 16.689 -4.592 1.00 77.31 1103 ALA A C 1
ATOM 8503 O O . ALA A 1 1103 ? -24.377 17.913 -4.606 1.00 77.31 1103 ALA A O 1
ATOM 8504 N N . PHE A 1 1104 ? -24.460 15.981 -3.456 1.00 73.81 1104 PHE A N 1
ATOM 8505 C CA . PHE A 1 1104 ? -24.249 16.605 -2.147 1.00 73.81 1104 PHE A CA 1
ATOM 8506 C C . PHE A 1 1104 ? -22.803 17.107 -1.976 1.00 73.81 1104 PHE A C 1
ATOM 8508 O O . PHE A 1 1104 ? -21.849 16.365 -2.234 1.00 73.81 1104 PHE A O 1
ATOM 8515 N N . PRO A 1 1105 ? -22.609 18.346 -1.488 1.00 61.22 1105 PRO A N 1
ATOM 8516 C CA . PRO A 1 1105 ? -21.298 18.847 -1.099 1.00 61.22 1105 PRO A CA 1
ATOM 8517 C C . PRO A 1 1105 ? -20.572 17.919 -0.122 1.00 61.22 1105 PRO A C 1
ATOM 8519 O O . PRO A 1 1105 ? -21.131 17.484 0.879 1.00 61.22 1105 PRO A O 1
ATOM 8522 N N . GLY A 1 1106 ? -19.313 17.604 -0.431 1.00 55.94 1106 GLY A N 1
ATOM 8523 C CA . GLY A 1 1106 ? -18.482 16.716 0.386 1.00 55.94 1106 GLY A CA 1
ATOM 8524 C C . GLY A 1 1106 ? -18.793 15.215 0.273 1.00 55.94 1106 GLY A C 1
ATOM 8525 O O . GLY A 1 1106 ? -18.128 14.427 0.945 1.00 55.94 1106 GLY A O 1
ATOM 8526 N N . ALA A 1 1107 ? -19.687 14.780 -0.628 1.00 54.19 1107 ALA A N 1
ATOM 8527 C CA . ALA A 1 1107 ? -19.917 13.353 -0.915 1.00 54.19 1107 ALA A CA 1
ATOM 8528 C C . ALA A 1 1107 ? -18.636 12.585 -1.325 1.00 54.19 1107 ALA A C 1
ATOM 8530 O O . ALA A 1 1107 ? -18.565 11.370 -1.182 1.00 54.19 1107 ALA A O 1
ATOM 8531 N N . ALA A 1 1108 ? -17.584 13.290 -1.760 1.00 49.28 1108 ALA A N 1
ATOM 8532 C CA . ALA A 1 1108 ? -16.252 12.732 -2.013 1.00 49.28 1108 ALA A CA 1
ATOM 8533 C C . ALA A 1 1108 ? -15.505 12.230 -0.753 1.00 49.28 1108 ALA A C 1
ATOM 8535 O O . ALA A 1 1108 ? -14.456 11.609 -0.898 1.00 49.28 1108 ALA A O 1
ATOM 8536 N N . TYR A 1 1109 ? -16.001 12.522 0.458 1.00 41.84 1109 TYR A N 1
ATOM 8537 C CA . TYR A 1 1109 ? -15.347 12.189 1.734 1.00 41.84 1109 TYR A CA 1
ATOM 8538 C C . TYR A 1 1109 ? -16.239 11.417 2.722 1.00 41.84 1109 TYR A C 1
ATOM 8540 O O . TYR A 1 1109 ? -15.716 10.740 3.602 1.00 41.84 1109 TYR A O 1
ATOM 8548 N N . VAL A 1 1110 ? -17.570 11.501 2.592 1.00 45.34 1110 VAL A N 1
ATOM 8549 C CA . VAL A 1 1110 ? -18.537 11.038 3.618 1.00 45.34 1110 VAL A CA 1
ATOM 8550 C C . VAL A 1 1110 ? -19.433 9.895 3.099 1.00 45.34 1110 VAL A C 1
ATOM 8552 O O . VAL A 1 1110 ? -20.574 9.730 3.513 1.00 45.34 1110 VAL A O 1
ATOM 8555 N N . MET A 1 1111 ? -18.917 9.071 2.180 1.00 43.84 1111 MET A N 1
ATOM 8556 C CA . MET A 1 1111 ? -19.638 7.933 1.585 1.00 43.84 1111 MET A CA 1
ATOM 8557 C C . MET A 1 1111 ? -19.159 6.572 2.132 1.00 43.84 1111 MET A C 1
ATOM 8559 O O . MET A 1 1111 ? -18.281 5.942 1.534 1.00 43.84 1111 MET A O 1
ATOM 8563 N N . PRO A 1 1112 ? -19.734 6.062 3.242 1.00 35.50 1112 PRO A N 1
ATOM 8564 C CA . PRO A 1 1112 ? -19.664 4.639 3.563 1.00 35.50 1112 PRO A CA 1
ATOM 8565 C C . PRO A 1 1112 ? -20.482 3.823 2.546 1.00 35.50 1112 PRO A C 1
ATOM 8567 O O . PRO A 1 1112 ? -21.398 4.334 1.906 1.00 35.50 1112 PRO A O 1
ATOM 8570 N N . THR A 1 1113 ? -20.172 2.531 2.402 1.00 36.81 1113 THR A N 1
ATOM 8571 C CA . THR A 1 1113 ? -20.811 1.654 1.403 1.00 36.81 1113 THR A CA 1
ATOM 8572 C C . THR A 1 1113 ? -22.339 1.634 1.528 1.00 36.81 1113 THR A C 1
ATOM 8574 O O . THR A 1 1113 ? -22.858 1.247 2.579 1.00 36.81 1113 THR A O 1
ATOM 8577 N N . GLY A 1 1114 ? -23.031 1.987 0.439 1.00 36.91 1114 GLY A N 1
ATOM 8578 C CA . GLY A 1 1114 ? -24.479 2.199 0.392 1.00 36.91 1114 GLY A CA 1
ATOM 8579 C C . GLY A 1 1114 ? -25.324 1.064 0.983 1.00 36.91 1114 GLY A C 1
ATOM 8580 O O . GLY A 1 1114 ? -25.129 -0.122 0.685 1.00 36.91 1114 GLY A O 1
ATOM 8581 N N . ARG A 1 1115 ? -26.275 1.456 1.837 1.00 36.72 1115 ARG A N 1
ATOM 8582 C CA . ARG A 1 1115 ? -27.304 0.603 2.441 1.00 36.72 1115 ARG A CA 1
ATOM 8583 C C . ARG A 1 1115 ? -28.503 1.478 2.837 1.00 36.72 1115 ARG A C 1
ATOM 8585 O O . ARG A 1 1115 ? -28.302 2.565 3.364 1.00 36.72 1115 ARG A O 1
ATOM 8592 N N . GLU A 1 1116 ? -29.715 0.965 2.629 1.00 37.78 1116 GLU A N 1
ATOM 8593 C CA . GLU A 1 1116 ? -31.030 1.540 2.995 1.00 37.78 1116 GLU A CA 1
ATOM 8594 C C . GLU A 1 1116 ? -31.639 2.649 2.101 1.00 37.78 1116 GLU A C 1
ATOM 8596 O O . GLU A 1 1116 ? -32.861 2.641 1.964 1.00 37.78 1116 GLU A O 1
ATOM 8601 N N . ASP A 1 1117 ? -30.886 3.544 1.448 1.00 40.75 1117 ASP A N 1
ATOM 8602 C CA . ASP A 1 1117 ? -31.517 4.633 0.661 1.00 40.75 1117 ASP A CA 1
ATOM 8603 C C . ASP A 1 1117 ? -32.060 4.178 -0.717 1.00 40.75 1117 ASP A C 1
ATOM 8605 O O . ASP A 1 1117 ? -33.197 4.500 -1.066 1.00 40.75 1117 ASP A O 1
ATOM 8609 N N . ASP A 1 1118 ? -31.320 3.363 -1.476 1.00 40.97 1118 ASP A N 1
ATOM 8610 C CA . ASP A 1 1118 ? -31.752 2.899 -2.810 1.00 40.97 1118 ASP A CA 1
ATOM 8611 C C . ASP A 1 1118 ? -32.900 1.872 -2.743 1.00 40.97 1118 ASP A C 1
ATOM 8613 O O . ASP A 1 1118 ? -33.789 1.857 -3.598 1.00 40.97 1118 ASP A O 1
ATOM 8617 N N . GLU A 1 1119 ? -32.951 1.065 -1.671 1.00 37.28 1119 GLU A N 1
ATOM 8618 C CA . GLU A 1 1119 ? -34.093 0.179 -1.391 1.00 37.28 1119 GLU A CA 1
ATOM 8619 C C . GLU A 1 1119 ? -35.390 0.978 -1.180 1.00 37.28 1119 GLU A C 1
ATOM 8621 O O . GLU A 1 1119 ? -36.470 0.461 -1.481 1.00 37.28 1119 GLU A O 1
ATOM 8626 N N . TYR A 1 1120 ? -35.314 2.233 -0.715 1.00 38.88 1120 TYR A N 1
ATOM 8627 C CA . TYR A 1 1120 ? -36.486 3.099 -0.603 1.00 38.88 1120 TYR A CA 1
ATOM 8628 C C . TYR A 1 1120 ? -36.974 3.571 -1.979 1.00 38.88 1120 TYR A C 1
ATOM 8630 O O . TYR A 1 1120 ? -38.162 3.420 -2.266 1.00 38.88 1120 TYR A O 1
ATOM 8638 N N . GLU A 1 1121 ? -36.103 4.089 -2.854 1.00 41.69 1121 GLU A N 1
ATOM 8639 C CA . GLU A 1 1121 ? -36.538 4.579 -4.174 1.00 41.69 1121 GLU A CA 1
ATOM 8640 C C . GLU A 1 1121 ? -36.966 3.455 -5.130 1.00 41.69 1121 GLU A C 1
ATOM 8642 O O . GLU A 1 1121 ? -38.008 3.599 -5.784 1.00 41.69 1121 GLU A O 1
ATOM 8647 N N . GLU A 1 1122 ? -36.256 2.317 -5.187 1.00 42.25 1122 GLU A N 1
ATOM 8648 C CA . GLU A 1 1122 ? -36.677 1.201 -6.050 1.00 42.25 1122 GLU A CA 1
ATOM 8649 C C . GLU A 1 1122 ? -38.009 0.612 -5.560 1.00 42.25 1122 GLU A C 1
ATOM 8651 O O . GLU A 1 1122 ? -38.936 0.438 -6.356 1.00 42.25 1122 GLU A O 1
ATOM 8656 N N . THR A 1 1123 ? -38.161 0.365 -4.251 1.00 39.12 1123 THR A N 1
ATOM 8657 C CA . THR A 1 1123 ? -39.413 -0.191 -3.706 1.00 39.12 1123 THR A CA 1
ATOM 8658 C C . THR A 1 1123 ? -40.571 0.791 -3.865 1.00 39.12 1123 THR A C 1
ATOM 8660 O O . THR A 1 1123 ? -41.632 0.395 -4.346 1.00 39.12 1123 THR A O 1
ATOM 8663 N N . HIS A 1 1124 ? -40.376 2.077 -3.551 1.00 41.09 1124 HIS A N 1
ATOM 8664 C CA . HIS A 1 1124 ? -41.425 3.090 -3.682 1.00 41.09 1124 HIS A CA 1
ATOM 8665 C C . HIS A 1 1124 ? -41.898 3.241 -5.134 1.00 41.09 1124 HIS A C 1
ATOM 8667 O O . HIS A 1 1124 ? -43.101 3.215 -5.394 1.00 41.09 1124 HIS A O 1
ATOM 8673 N N . THR A 1 1125 ? -40.969 3.322 -6.092 1.00 44.59 1125 THR A N 1
ATOM 8674 C CA . THR A 1 1125 ? -41.304 3.434 -7.521 1.00 44.59 1125 THR A CA 1
ATOM 8675 C C . THR A 1 1125 ? -42.059 2.195 -8.006 1.00 44.59 1125 THR A C 1
ATOM 8677 O O . THR A 1 1125 ? -43.110 2.310 -8.640 1.00 44.59 1125 THR A O 1
ATOM 8680 N N . ARG A 1 1126 ? -41.582 0.998 -7.641 1.00 43.81 1126 ARG A N 1
ATOM 8681 C CA . ARG A 1 1126 ? -42.175 -0.287 -8.039 1.00 43.81 1126 ARG A CA 1
ATOM 8682 C C . ARG A 1 1126 ? -43.568 -0.496 -7.434 1.00 43.81 1126 ARG A C 1
ATOM 8684 O O . ARG A 1 1126 ? -44.464 -0.967 -8.131 1.00 43.81 1126 ARG A O 1
ATOM 8691 N N . GLU A 1 1127 ? -43.789 -0.112 -6.177 1.00 40.47 1127 GLU A N 1
ATOM 8692 C CA . GLU A 1 1127 ? -45.108 -0.176 -5.530 1.00 40.47 1127 GLU A CA 1
ATOM 8693 C C . GLU A 1 1127 ? -46.094 0.857 -6.102 1.00 40.47 1127 GLU A C 1
ATOM 8695 O O . GLU A 1 1127 ? -47.255 0.521 -6.356 1.00 40.47 1127 GLU A O 1
ATOM 8700 N N . VAL A 1 1128 ? -45.644 2.086 -6.383 1.00 45.38 1128 VAL A N 1
ATOM 8701 C CA . VAL A 1 1128 ? -46.469 3.116 -7.039 1.00 45.38 1128 VAL A CA 1
ATOM 8702 C C . VAL A 1 1128 ? -46.879 2.676 -8.449 1.00 45.38 1128 VAL A C 1
ATOM 8704 O O . VAL A 1 1128 ? -48.056 2.797 -8.799 1.00 45.38 1128 VAL A O 1
ATOM 8707 N N . ASP A 1 1129 ? -45.964 2.104 -9.235 1.00 50.50 1129 ASP A N 1
ATOM 8708 C CA . ASP A 1 1129 ? -46.251 1.555 -10.567 1.00 50.50 1129 ASP A CA 1
ATOM 8709 C C . ASP A 1 1129 ? -47.264 0.396 -10.520 1.00 50.50 1129 ASP A C 1
ATOM 8711 O O . ASP A 1 1129 ? -48.200 0.361 -11.325 1.00 50.50 1129 ASP A O 1
ATOM 8715 N N . ILE A 1 1130 ? -47.136 -0.516 -9.548 1.00 47.78 1130 ILE A N 1
ATOM 8716 C CA . ILE A 1 1130 ? -48.061 -1.646 -9.344 1.00 47.78 1130 ILE A CA 1
ATOM 8717 C C . ILE A 1 1130 ? -49.472 -1.173 -8.954 1.00 47.78 1130 ILE A C 1
ATOM 8719 O O . ILE A 1 1130 ? -50.462 -1.794 -9.353 1.00 47.78 1130 ILE A O 1
ATOM 8723 N N . ILE A 1 1131 ? -49.592 -0.086 -8.184 1.00 43.34 1131 ILE A N 1
ATOM 8724 C CA . ILE A 1 1131 ? -50.876 0.402 -7.648 1.00 43.34 1131 ILE A CA 1
ATOM 8725 C C . ILE A 1 1131 ? -51.562 1.412 -8.588 1.00 43.34 1131 ILE A C 1
ATOM 8727 O O . ILE A 1 1131 ? -52.795 1.510 -8.576 1.00 43.34 1131 ILE A O 1
ATOM 8731 N N . ARG A 1 1132 ? -50.814 2.101 -9.467 1.00 46.66 1132 ARG A N 1
ATOM 8732 C CA . ARG A 1 1132 ? -51.327 3.087 -10.446 1.00 46.66 1132 ARG A CA 1
ATOM 8733 C C . ARG A 1 1132 ? -52.594 2.646 -11.219 1.00 46.66 1132 ARG A C 1
ATOM 8735 O O . ARG A 1 1132 ? -53.467 3.497 -11.398 1.00 46.66 1132 ARG A O 1
ATOM 8742 N N . PRO A 1 1133 ? -52.785 1.369 -11.626 1.00 49.62 1133 PRO A N 1
ATOM 8743 C CA . PRO A 1 1133 ? -54.000 0.926 -12.324 1.00 49.62 1133 PRO A CA 1
ATOM 8744 C C . PRO A 1 1133 ? -55.286 0.877 -11.476 1.00 49.62 1133 PRO A C 1
ATOM 8746 O O . PRO A 1 1133 ? -56.375 0.811 -12.044 1.00 49.62 1133 PRO A O 1
ATOM 8749 N N . TYR A 1 1134 ? -55.196 0.870 -10.140 1.00 45.16 1134 TYR A N 1
ATOM 8750 C CA . TYR A 1 1134 ? -56.321 0.526 -9.249 1.00 45.16 1134 TYR A CA 1
ATOM 8751 C C . TYR A 1 1134 ? -57.052 1.731 -8.625 1.00 45.16 1134 TYR A C 1
ATOM 8753 O O . TYR A 1 1134 ? -58.122 1.567 -8.036 1.00 45.16 1134 TYR A O 1
ATOM 8761 N N . GLY A 1 1135 ? -56.532 2.948 -8.813 1.00 48.09 1135 GLY A N 1
ATOM 8762 C CA . GLY A 1 1135 ? -57.217 4.203 -8.483 1.00 48.09 1135 GLY A CA 1
ATOM 8763 C C . GLY A 1 1135 ? -57.138 4.654 -7.015 1.00 48.09 1135 GLY A C 1
ATOM 8764 O O . GLY A 1 1135 ? -56.854 3.886 -6.098 1.00 48.09 1135 GLY A O 1
ATOM 8765 N N . GLN A 1 1136 ? -57.416 5.945 -6.792 1.00 43.44 1136 GLN A N 1
ATOM 8766 C CA . GLN A 1 1136 ? -57.110 6.679 -5.549 1.00 43.44 1136 GLN A CA 1
ATOM 8767 C C . GLN A 1 1136 ? -57.646 6.044 -4.251 1.00 43.44 1136 GLN A C 1
ATOM 8769 O O . GLN A 1 1136 ? -57.002 6.148 -3.209 1.00 43.44 1136 GLN A O 1
ATOM 8774 N N . ASN A 1 1137 ? -58.783 5.344 -4.296 1.00 44.56 1137 ASN A N 1
ATOM 8775 C CA . ASN A 1 1137 ? -59.378 4.718 -3.108 1.00 44.56 1137 ASN A CA 1
ATOM 8776 C C . ASN A 1 1137 ? -58.517 3.585 -2.510 1.00 44.56 1137 ASN A C 1
ATOM 8778 O O . ASN A 1 1137 ? -58.688 3.262 -1.335 1.00 44.56 1137 ASN A O 1
ATOM 8782 N N . ALA A 1 1138 ? -57.587 3.000 -3.276 1.00 46.62 1138 ALA A N 1
ATOM 8783 C CA . ALA A 1 1138 ? -56.675 1.962 -2.789 1.00 46.62 1138 ALA A CA 1
ATOM 8784 C C . ALA A 1 1138 ? -55.552 2.504 -1.879 1.00 46.62 1138 ALA A C 1
ATOM 8786 O O . ALA A 1 1138 ? -55.016 1.755 -1.067 1.00 46.62 1138 ALA A O 1
ATOM 8787 N N . LEU A 1 1139 ? -55.219 3.798 -1.976 1.00 42.66 1139 LEU A N 1
ATOM 8788 C CA . LEU A 1 1139 ? -54.149 4.436 -1.191 1.00 42.66 1139 LEU A CA 1
ATOM 8789 C C . LEU A 1 1139 ? -54.587 4.785 0.244 1.00 42.66 1139 LEU A C 1
ATOM 8791 O O . LEU A 1 1139 ? -53.768 4.827 1.161 1.00 42.66 1139 LEU A O 1
ATOM 8795 N N . ALA A 1 1140 ? -55.886 5.018 0.457 1.00 42.56 1140 ALA A N 1
ATOM 8796 C CA . ALA A 1 1140 ? -56.424 5.530 1.719 1.00 42.56 1140 ALA A CA 1
ATOM 8797 C C . ALA A 1 1140 ? -56.170 4.651 2.972 1.00 42.56 1140 ALA A C 1
ATOM 8799 O O . ALA A 1 1140 ? -55.975 5.229 4.040 1.00 42.56 1140 ALA A O 1
ATOM 8800 N N . PRO A 1 1141 ? -56.140 3.300 2.911 1.00 37.69 1141 PRO A N 1
ATOM 8801 C CA . PRO A 1 1141 ? -55.830 2.474 4.085 1.00 37.69 1141 PRO A CA 1
ATOM 8802 C C . PRO A 1 1141 ? -54.345 2.483 4.486 1.00 37.69 1141 PRO A C 1
ATOM 8804 O O . PRO A 1 1141 ? -54.026 2.258 5.653 1.00 37.69 1141 PRO A O 1
ATOM 8807 N N . TRP A 1 1142 ? -53.435 2.724 3.536 1.00 35.47 1142 TRP A N 1
ATOM 8808 C CA . TRP A 1 1142 ? -51.985 2.587 3.738 1.00 35.47 1142 TRP A CA 1
ATOM 8809 C C . TRP A 1 1142 ? -51.377 3.732 4.557 1.00 35.47 1142 TRP A C 1
ATOM 8811 O O . TRP A 1 1142 ? -50.483 3.509 5.377 1.00 35.47 1142 TRP A O 1
ATOM 8821 N N . THR A 1 1143 ? -51.919 4.943 4.411 1.00 42.66 1143 THR A N 1
ATOM 8822 C CA . THR A 1 1143 ? -51.468 6.138 5.146 1.00 42.66 1143 THR A CA 1
ATOM 8823 C C . THR A 1 1143 ? -51.574 5.979 6.665 1.00 42.66 1143 THR A C 1
ATOM 8825 O O . THR A 1 1143 ? -50.779 6.561 7.398 1.00 42.66 1143 THR A O 1
ATOM 8828 N N . VAL A 1 1144 ? -52.501 5.147 7.158 1.00 35.72 1144 VAL A N 1
ATOM 8829 C CA . VAL A 1 1144 ? -52.667 4.848 8.592 1.00 35.72 1144 VAL A CA 1
ATOM 8830 C C . VAL A 1 1144 ? -51.503 4.004 9.131 1.00 35.72 1144 VAL A C 1
ATOM 8832 O O . VAL A 1 1144 ? -51.054 4.226 10.256 1.00 35.72 1144 VAL A O 1
ATOM 8835 N N . TYR A 1 1145 ? -50.976 3.073 8.330 1.00 30.53 1145 TYR A N 1
ATOM 8836 C CA . TYR A 1 1145 ? -49.827 2.243 8.710 1.00 30.53 1145 TYR A CA 1
ATOM 8837 C C . TYR A 1 1145 ? -48.522 3.054 8.674 1.00 30.53 1145 TYR A C 1
ATOM 8839 O O . TYR A 1 1145 ? -47.725 3.003 9.613 1.00 30.53 1145 TYR A O 1
ATOM 8847 N N . GLN A 1 1146 ? -48.361 3.901 7.652 1.00 38.69 1146 GLN A N 1
ATOM 8848 C CA . GLN A 1 1146 ? -47.269 4.877 7.577 1.00 38.69 1146 GLN A CA 1
ATOM 8849 C C . GLN A 1 1146 ? -47.318 5.891 8.731 1.00 38.69 1146 GLN A C 1
ATOM 8851 O O . GLN A 1 1146 ? -46.275 6.239 9.278 1.00 38.69 1146 GLN A O 1
ATOM 8856 N N . LEU A 1 1147 ? -48.507 6.319 9.179 1.00 33.41 1147 LEU A N 1
ATOM 8857 C CA . LEU A 1 1147 ? -48.649 7.195 10.349 1.00 33.41 1147 LEU A CA 1
ATOM 8858 C C . LEU A 1 1147 ? -48.096 6.546 11.627 1.00 33.41 1147 LEU A C 1
ATOM 8860 O O . LEU A 1 1147 ? -47.394 7.216 12.385 1.00 33.41 1147 LEU A O 1
ATOM 8864 N N . ALA A 1 1148 ? -48.340 5.248 11.834 1.00 29.55 1148 ALA A N 1
ATOM 8865 C CA . ALA A 1 1148 ? -47.796 4.503 12.970 1.00 29.55 1148 ALA A CA 1
ATOM 8866 C C . ALA A 1 1148 ? -46.257 4.416 12.930 1.00 29.55 1148 ALA A C 1
ATOM 8868 O O . ALA A 1 1148 ? -45.610 4.660 13.949 1.00 29.55 1148 ALA A O 1
ATOM 8869 N N . GLN A 1 1149 ? -45.661 4.163 11.758 1.00 34.22 1149 GLN A N 1
ATOM 8870 C CA . GLN A 1 1149 ? -44.202 4.241 11.590 1.00 34.22 1149 GLN A CA 1
ATOM 8871 C C . GLN A 1 1149 ? -43.672 5.672 11.790 1.00 34.22 1149 GLN A C 1
ATOM 8873 O O . GLN A 1 1149 ? -42.665 5.848 12.469 1.00 34.22 1149 GLN A O 1
ATOM 8878 N N . SER A 1 1150 ? -44.373 6.699 11.292 1.00 34.66 1150 SER A N 1
ATOM 8879 C CA . SER A 1 1150 ? -43.956 8.110 11.394 1.00 34.66 1150 SER A CA 1
ATOM 8880 C C . SER A 1 1150 ? -43.897 8.652 12.828 1.00 34.66 1150 SER A C 1
ATOM 8882 O O . SER A 1 1150 ? -43.228 9.651 13.090 1.00 34.66 1150 SER A O 1
ATOM 8884 N N . LEU A 1 1151 ? -44.615 8.019 13.762 1.00 31.45 1151 LEU A N 1
ATOM 8885 C CA . LEU A 1 1151 ? -44.584 8.378 15.179 1.00 31.45 1151 LEU A CA 1
ATOM 8886 C C . LEU A 1 1151 ? -43.381 7.745 15.889 1.00 31.45 1151 LEU A C 1
ATOM 8888 O O . LEU A 1 1151 ? -42.723 8.435 16.661 1.00 31.45 1151 LEU A O 1
ATOM 8892 N N . PHE A 1 1152 ? -43.025 6.498 15.560 1.00 27.66 1152 PHE A N 1
ATOM 8893 C CA . PHE A 1 1152 ? -41.783 5.875 16.039 1.00 27.66 1152 PHE A CA 1
ATOM 8894 C C . PHE A 1 1152 ? -40.524 6.471 15.387 1.00 27.66 1152 PHE A C 1
ATOM 8896 O O . PHE A 1 1152 ? -39.489 6.589 16.041 1.00 27.66 1152 PHE A O 1
ATOM 8903 N N . SER A 1 1153 ? -40.589 6.895 14.120 1.00 36.66 1153 SER A N 1
ATOM 8904 C CA . SER A 1 1153 ? -39.431 7.481 13.433 1.00 36.66 1153 SER A CA 1
ATOM 8905 C C . SER A 1 1153 ? -39.151 8.936 13.816 1.00 36.66 1153 SER A C 1
ATOM 8907 O O . SER A 1 1153 ? -38.034 9.396 13.603 1.00 36.66 1153 SER A O 1
ATOM 8909 N N . LYS A 1 1154 ? -40.095 9.668 14.426 1.00 32.84 1154 LYS A N 1
ATOM 8910 C CA . LYS A 1 1154 ? -39.871 11.062 14.858 1.00 32.84 1154 LYS A CA 1
ATOM 8911 C C . LYS A 1 1154 ? -38.930 11.199 16.053 1.00 32.84 1154 LYS A C 1
ATOM 8913 O O . LYS A 1 1154 ? -38.101 12.104 16.049 1.00 32.84 1154 LYS A O 1
ATOM 8918 N N . GLU A 1 1155 ? -38.997 10.293 17.027 1.00 31.62 1155 GLU A N 1
ATOM 8919 C CA . GLU A 1 1155 ? -37.993 10.246 18.103 1.00 31.62 1155 GLU A CA 1
ATOM 8920 C C . GLU A 1 1155 ? -36.625 9.812 17.550 1.00 31.62 1155 GLU A C 1
ATOM 8922 O O . GLU A 1 1155 ? -35.599 10.388 17.908 1.00 31.62 1155 GLU A O 1
ATOM 8927 N N . LEU A 1 1156 ? -36.602 8.885 16.583 1.00 33.41 1156 LEU A N 1
ATOM 8928 C CA . LEU A 1 1156 ? -35.376 8.489 15.883 1.00 33.41 1156 LEU A CA 1
ATOM 8929 C C . LEU A 1 1156 ? -34.795 9.578 14.967 1.00 33.41 1156 LEU A C 1
ATOM 8931 O O . LEU A 1 1156 ? -33.581 9.624 14.808 1.00 33.41 1156 LEU A O 1
ATOM 8935 N N . ALA A 1 1157 ? -35.602 10.475 14.399 1.00 31.62 1157 ALA A N 1
ATOM 8936 C CA . ALA A 1 1157 ? -35.116 11.610 13.612 1.00 31.62 1157 ALA A CA 1
ATOM 8937 C C . ALA A 1 1157 ? -34.414 12.649 14.503 1.00 31.62 1157 ALA A C 1
ATOM 8939 O O . ALA A 1 1157 ? -33.322 13.104 14.170 1.00 31.62 1157 ALA A O 1
ATOM 8940 N N . ALA A 1 1158 ? -34.991 12.949 15.673 1.00 32.12 1158 ALA A N 1
ATOM 8941 C CA . ALA A 1 1158 ? -34.352 13.792 16.685 1.00 32.12 1158 ALA A CA 1
ATOM 8942 C C . ALA A 1 1158 ? -33.071 13.153 17.260 1.00 32.12 1158 ALA A C 1
ATOM 8944 O O . ALA A 1 1158 ? -32.129 13.865 17.600 1.00 32.12 1158 ALA A O 1
ATOM 8945 N N . LEU A 1 1159 ? -33.009 11.817 17.329 1.00 29.55 1159 LEU A N 1
ATOM 8946 C CA . LEU A 1 1159 ? -31.801 11.082 17.713 1.00 29.55 1159 LEU A CA 1
ATOM 8947 C C . LEU A 1 1159 ? -30.767 10.954 16.584 1.00 29.55 1159 LEU A C 1
ATOM 8949 O O . LEU A 1 1159 ? -29.585 10.930 16.892 1.00 29.55 1159 LEU A O 1
ATOM 8953 N N . ARG A 1 1160 ? -31.147 10.884 15.298 1.00 30.05 1160 ARG A N 1
ATOM 8954 C CA . ARG A 1 1160 ? -30.188 10.688 14.188 1.00 30.05 1160 ARG A CA 1
ATOM 8955 C C . ARG A 1 1160 ? -29.218 11.868 14.043 1.00 30.05 1160 ARG A C 1
ATOM 8957 O O . ARG A 1 1160 ? -28.019 11.626 13.947 1.00 30.05 1160 ARG A O 1
ATOM 8964 N N . VAL A 1 1161 ? -29.701 13.110 14.157 1.00 31.48 1161 VAL A N 1
ATOM 8965 C CA . VAL A 1 1161 ? -28.837 14.314 14.209 1.00 31.48 1161 VAL A CA 1
ATOM 8966 C C . VAL A 1 1161 ? -27.914 14.292 15.440 1.00 31.48 1161 VAL A C 1
ATOM 8968 O O . VAL A 1 1161 ? -26.767 14.710 15.371 1.00 31.48 1161 VAL A O 1
ATOM 8971 N N . ASN A 1 1162 ? -28.387 13.732 16.557 1.00 30.17 1162 ASN A N 1
ATOM 8972 C CA . ASN A 1 1162 ? -27.678 13.705 17.842 1.00 30.17 1162 ASN A CA 1
ATOM 8973 C C . ASN A 1 1162 ? -26.864 12.421 18.108 1.00 30.17 1162 ASN A C 1
ATOM 8975 O O . ASN A 1 1162 ? -26.374 12.235 19.220 1.00 30.17 1162 ASN A O 1
ATOM 8979 N N . LYS A 1 1163 ? -26.757 11.508 17.130 1.00 26.48 1163 LYS A N 1
ATOM 8980 C CA . LYS A 1 1163 ? -25.984 10.259 17.265 1.00 26.48 1163 LYS A CA 1
ATOM 8981 C C . LYS A 1 1163 ? -24.896 10.092 16.206 1.00 26.48 1163 LYS A C 1
ATOM 8983 O O . LYS A 1 1163 ? -23.933 9.383 16.466 1.00 26.48 1163 LYS A O 1
ATOM 8988 N N . PHE A 1 1164 ? -24.989 10.793 15.073 1.00 27.16 1164 PHE A N 1
ATOM 8989 C CA . PHE A 1 1164 ? -23.844 10.950 14.165 1.00 27.16 1164 PHE A CA 1
ATOM 8990 C C . PHE A 1 1164 ? -22.717 11.797 14.788 1.00 27.16 1164 PHE A C 1
ATOM 8992 O O . PHE A 1 1164 ? -21.561 11.643 14.423 1.00 27.16 1164 PHE A O 1
ATOM 8999 N N . SER A 1 1165 ? -23.038 12.627 15.786 1.00 32.03 1165 SER A N 1
ATOM 9000 C CA . SER A 1 1165 ? -22.093 13.456 16.545 1.00 32.03 1165 SER A CA 1
ATOM 9001 C C . SER A 1 1165 ? -21.380 12.738 17.707 1.00 32.03 1165 SER A C 1
ATOM 9003 O O . SER A 1 1165 ? -20.617 13.376 18.431 1.00 32.03 1165 SER A O 1
ATOM 9005 N N . GLN A 1 1166 ? -21.643 11.442 17.948 1.00 27.95 1166 GLN A N 1
ATOM 9006 C CA . GLN A 1 1166 ? -21.144 10.712 19.130 1.00 27.95 1166 GLN A CA 1
ATOM 9007 C C . GLN A 1 1166 ? -20.789 9.231 18.862 1.00 27.95 1166 GLN A C 1
ATOM 9009 O O . GLN A 1 1166 ? -21.152 8.356 19.647 1.00 27.95 1166 GLN A O 1
ATOM 9014 N N . SER A 1 1167 ? -20.066 8.914 17.777 1.00 24.09 1167 SER A N 1
ATOM 9015 C CA . SER A 1 1167 ? -19.551 7.545 17.555 1.00 24.09 1167 SER A CA 1
ATOM 9016 C C . SER A 1 1167 ? -18.113 7.468 17.020 1.00 24.09 1167 SER A C 1
ATOM 9018 O O . SER A 1 1167 ? -17.873 6.998 15.912 1.00 24.09 1167 SER A O 1
ATOM 9020 N N . ILE A 1 1168 ? -17.167 7.886 17.866 1.00 29.20 1168 ILE A N 1
ATOM 9021 C CA . ILE A 1 1168 ? -15.842 7.261 18.063 1.00 29.20 1168 ILE A CA 1
ATOM 9022 C C . ILE A 1 1168 ? -15.112 6.817 16.776 1.00 29.20 1168 ILE A C 1
ATOM 9024 O O . ILE A 1 1168 ? -14.801 5.647 16.566 1.00 29.20 1168 ILE A O 1
ATOM 9028 N N . PHE A 1 1169 ? -14.712 7.803 15.984 1.00 26.02 1169 PHE A N 1
ATOM 9029 C CA . PHE A 1 1169 ? -13.276 7.974 15.754 1.00 26.02 1169 PHE A CA 1
ATOM 9030 C C . PHE A 1 1169 ? -12.815 9.177 16.588 1.00 26.02 1169 PHE A C 1
ATOM 9032 O O . PHE A 1 1169 ? -13.648 9.965 17.046 1.00 26.02 1169 PHE A O 1
ATOM 9039 N N . HIS A 1 1170 ? -11.506 9.353 16.775 1.00 29.73 1170 HIS A N 1
ATOM 9040 C CA . HIS A 1 1170 ? -10.985 10.668 17.143 1.00 29.73 1170 HIS A CA 1
ATOM 9041 C C . HIS A 1 1170 ? -11.136 11.592 15.926 1.00 29.73 1170 HIS A C 1
ATOM 9043 O O . HIS A 1 1170 ? -10.220 11.726 15.119 1.00 29.73 1170 HIS A O 1
ATOM 9049 N N . GLU A 1 1171 ? -12.324 12.191 15.776 1.00 31.53 1171 GLU A N 1
ATOM 9050 C CA . GLU A 1 1171 ? -12.512 13.350 14.904 1.00 31.53 1171 GLU A CA 1
ATOM 9051 C C . GLU A 1 1171 ? -11.469 14.393 15.300 1.00 31.53 1171 GLU A C 1
ATOM 9053 O O . GLU A 1 1171 ? -11.457 14.872 16.440 1.00 31.53 1171 GLU A O 1
ATOM 9058 N N . SER A 1 1172 ? -10.586 14.741 14.370 1.00 38.44 1172 SER A N 1
ATOM 9059 C CA . SER A 1 1172 ? -9.767 15.929 14.542 1.00 38.44 1172 SER A CA 1
ATOM 9060 C C . SER A 1 1172 ? -10.670 17.174 14.516 1.00 38.44 1172 SER A C 1
ATOM 9062 O O . SER A 1 1172 ? -11.802 17.107 14.014 1.00 38.44 1172 SER A O 1
ATOM 9064 N N . PRO A 1 1173 ? -10.212 18.325 15.039 1.00 40.25 1173 PRO A N 1
ATOM 9065 C CA . PRO A 1 1173 ? -10.977 19.565 14.957 1.00 40.25 1173 PRO A CA 1
ATOM 9066 C C . PRO A 1 1173 ? -11.398 19.913 13.520 1.00 40.25 1173 PRO A C 1
ATOM 9068 O O . PRO A 1 1173 ? -12.506 20.411 13.332 1.00 40.25 1173 PRO A O 1
ATOM 9071 N N . GLU A 1 1174 ? -10.582 19.579 12.508 1.00 37.88 1174 GLU A N 1
ATOM 9072 C CA . GLU A 1 1174 ? -10.946 19.782 11.101 1.00 37.88 1174 GLU A CA 1
ATOM 9073 C C . GLU A 1 1174 ? -12.100 18.867 10.659 1.00 37.88 1174 GLU A C 1
ATOM 9075 O O . GLU A 1 1174 ? -13.026 19.341 10.005 1.00 37.88 1174 GLU A O 1
ATOM 9080 N N . VAL A 1 1175 ? -12.095 17.579 11.033 1.00 39.12 1175 VAL A N 1
ATOM 9081 C CA . VAL A 1 1175 ? -13.174 16.637 10.666 1.00 39.12 1175 VAL A CA 1
ATOM 9082 C C . VAL A 1 1175 ? -14.500 17.039 11.312 1.00 39.12 1175 VAL A C 1
ATOM 9084 O O . VAL A 1 1175 ? -15.534 17.008 10.646 1.00 39.12 1175 VAL A O 1
ATOM 9087 N N . ARG A 1 1176 ? -14.488 17.487 12.576 1.00 43.56 1176 ARG A N 1
ATOM 9088 C CA . ARG A 1 1176 ? -15.711 17.993 13.216 1.00 43.56 1176 ARG A CA 1
ATOM 9089 C C . ARG A 1 1176 ? -16.229 19.259 12.537 1.00 43.56 1176 ARG A C 1
ATOM 9091 O O . ARG A 1 1176 ? -17.418 19.323 12.241 1.00 43.56 1176 ARG A O 1
ATOM 9098 N N . ALA A 1 1177 ? -15.354 20.222 12.243 1.00 47.56 1177 ALA A N 1
ATOM 9099 C CA . ALA A 1 1177 ? -15.743 21.432 11.522 1.00 47.56 1177 ALA A CA 1
ATOM 9100 C C . ALA A 1 1177 ? -16.335 21.104 10.137 1.00 47.56 1177 ALA A C 1
ATOM 9102 O O . ALA A 1 1177 ? -17.357 21.669 9.757 1.00 47.56 1177 ALA A O 1
ATOM 9103 N N . GLN A 1 1178 ? -15.762 20.131 9.419 1.00 45.53 1178 GLN A N 1
ATOM 9104 C CA . GLN A 1 1178 ? -16.285 19.641 8.138 1.00 45.53 1178 GLN A CA 1
ATOM 9105 C C . GLN A 1 1178 ? -17.646 18.935 8.284 1.00 45.53 1178 GLN A C 1
ATOM 9107 O O . GLN A 1 1178 ? -18.518 19.119 7.436 1.00 45.53 1178 GLN A O 1
ATOM 9112 N N . HIS A 1 1179 ? -17.870 18.163 9.352 1.00 47.91 1179 HIS A N 1
ATOM 9113 C CA . HIS A 1 1179 ? -19.171 17.546 9.641 1.00 47.91 1179 HIS A CA 1
ATOM 9114 C C . HIS A 1 1179 ? -20.247 18.571 10.036 1.00 47.91 1179 HIS A C 1
ATOM 9116 O O . HIS A 1 1179 ? -21.392 18.436 9.604 1.00 47.91 1179 HIS A O 1
ATOM 9122 N N . GLU A 1 1180 ? -19.905 19.595 10.819 1.00 50.19 1180 GLU A N 1
ATOM 9123 C CA . GLU A 1 1180 ? -20.817 20.688 11.185 1.00 50.19 1180 GLU A CA 1
ATOM 9124 C C . GLU A 1 1180 ? -21.176 21.524 9.940 1.00 50.19 1180 GLU A C 1
ATOM 9126 O O . GLU A 1 1180 ? -22.355 21.649 9.601 1.00 50.19 1180 GLU A O 1
ATOM 9131 N N . GLN A 1 1181 ? -20.174 21.936 9.153 1.00 52.25 1181 GLN A N 1
ATOM 9132 C CA . GLN A 1 1181 ? -20.353 22.611 7.861 1.00 52.25 1181 GLN A CA 1
ATOM 9133 C C . GLN A 1 1181 ? -21.211 21.789 6.877 1.00 52.25 1181 GLN A C 1
ATOM 9135 O O . GLN A 1 1181 ? -22.046 22.340 6.158 1.00 52.25 1181 GLN A O 1
ATOM 9140 N N . MET A 1 1182 ? -21.056 20.460 6.850 1.00 52.78 1182 MET A N 1
ATOM 9141 C CA . MET A 1 1182 ? -21.868 19.584 5.999 1.00 52.78 1182 MET A CA 1
ATOM 9142 C C . MET A 1 1182 ? -23.329 19.486 6.460 1.00 52.78 1182 MET A C 1
ATOM 9144 O O . MET A 1 1182 ? -24.217 19.361 5.612 1.00 52.78 1182 MET A O 1
ATOM 9148 N N . GLN A 1 1183 ? -23.613 19.567 7.764 1.00 56.75 1183 GLN A N 1
ATOM 9149 C CA . GLN A 1 1183 ? -24.989 19.600 8.275 1.00 56.75 1183 GLN A CA 1
ATOM 9150 C C . GLN A 1 1183 ? -25.698 20.902 7.884 1.00 56.75 1183 GLN A C 1
ATOM 9152 O O . GLN A 1 1183 ? -26.823 20.847 7.375 1.00 56.75 1183 GLN A O 1
ATOM 9157 N N . ASP A 1 1184 ? -25.022 22.044 8.029 1.00 57.75 1184 ASP A N 1
ATOM 9158 C CA . ASP A 1 1184 ? -25.555 23.347 7.620 1.00 57.75 1184 ASP A CA 1
ATOM 9159 C C . ASP A 1 1184 ? -25.818 23.388 6.106 1.00 57.75 1184 ASP A C 1
ATOM 9161 O O . ASP A 1 1184 ? -26.938 23.684 5.678 1.00 57.75 1184 ASP A O 1
ATOM 9165 N N . ILE A 1 1185 ? -24.857 22.955 5.282 1.00 59.72 1185 ILE A N 1
ATOM 9166 C CA . ILE A 1 1185 ? -25.016 22.917 3.819 1.00 59.72 1185 ILE A CA 1
ATOM 9167 C C . ILE A 1 1185 ? -26.111 21.929 3.379 1.00 59.72 1185 ILE A C 1
ATOM 9169 O O . ILE A 1 1185 ? -26.875 22.213 2.453 1.00 59.72 1185 ILE A O 1
ATOM 9173 N N . THR A 1 1186 ? -26.267 20.796 4.072 1.00 60.72 1186 THR A N 1
ATOM 9174 C CA . THR A 1 1186 ? -27.364 19.843 3.819 1.00 60.72 1186 THR A CA 1
ATOM 9175 C C . THR A 1 1186 ? -28.739 20.458 4.111 1.00 60.72 1186 THR A C 1
ATOM 9177 O O . THR A 1 1186 ? -29.725 20.112 3.454 1.00 60.72 1186 THR A O 1
ATOM 9180 N N . SER A 1 1187 ? -28.834 21.409 5.048 1.00 64.00 1187 SER A N 1
ATOM 9181 C CA . SER A 1 1187 ? -30.098 22.077 5.387 1.00 64.00 1187 SER A CA 1
ATOM 9182 C C . SER A 1 1187 ? -30.658 22.938 4.238 1.00 64.00 1187 SER A C 1
ATOM 9184 O O . SER A 1 1187 ? -31.886 22.999 4.061 1.00 64.00 1187 SER A O 1
ATOM 9186 N N . MET A 1 1188 ? -29.771 23.493 3.399 1.00 68.88 1188 MET A N 1
ATOM 9187 C CA . MET A 1 1188 ? -30.086 24.259 2.183 1.00 68.88 1188 MET A CA 1
ATOM 9188 C C . MET A 1 1188 ? -30.598 23.399 1.012 1.00 68.88 1188 MET A C 1
ATOM 9190 O O . MET A 1 1188 ? -30.948 23.937 -0.041 1.00 68.88 1188 MET A O 1
ATOM 9194 N N . GLY A 1 1189 ? -30.623 22.070 1.157 1.00 73.62 1189 GLY A N 1
ATOM 9195 C CA . GLY A 1 1189 ? -31.079 21.159 0.109 1.00 73.62 1189 GLY A CA 1
ATOM 9196 C C . GLY A 1 1189 ? -32.551 21.381 -0.297 1.00 73.62 1189 GLY A C 1
ATOM 9197 O O . GLY A 1 1189 ? -33.381 21.729 0.552 1.00 73.62 1189 GLY A O 1
ATOM 9198 N N . PRO A 1 1190 ? -32.900 21.160 -1.580 1.00 80.94 1190 PRO A N 1
ATOM 9199 C CA . PRO A 1 1190 ? -34.256 21.337 -2.109 1.00 80.94 1190 PRO A CA 1
ATOM 9200 C C . PRO A 1 1190 ? -35.279 20.399 -1.442 1.00 80.94 1190 PRO A C 1
ATOM 9202 O O . PRO A 1 1190 ? -34.957 19.287 -1.019 1.00 80.94 1190 PRO A O 1
ATOM 9205 N N . ARG A 1 1191 ? -36.541 20.848 -1.339 1.00 73.94 1191 ARG A N 1
ATOM 9206 C CA . ARG A 1 1191 ? -37.617 20.145 -0.609 1.00 73.94 1191 ARG A CA 1
ATOM 9207 C C . ARG A 1 1191 ? -38.945 20.213 -1.361 1.00 73.94 1191 ARG A C 1
ATOM 9209 O O . ARG A 1 1191 ? -39.331 21.282 -1.821 1.00 73.94 1191 ARG A O 1
ATOM 9216 N N . ASN A 1 1192 ? -39.684 19.105 -1.431 1.00 81.00 1192 ASN A N 1
ATOM 9217 C CA . ASN A 1 1192 ? -41.000 19.065 -2.077 1.00 81.00 1192 ASN A CA 1
ATOM 9218 C C . ASN A 1 1192 ? -42.031 19.972 -1.374 1.00 81.00 1192 ASN A C 1
ATOM 9220 O O . ASN A 1 1192 ? -42.258 19.875 -0.165 1.00 81.00 1192 ASN A O 1
ATOM 9224 N N . LEU A 1 1193 ? -42.714 20.815 -2.150 1.00 85.44 1193 LEU A N 1
ATOM 9225 C CA . LEU A 1 1193 ? -43.726 21.759 -1.676 1.00 85.44 1193 LEU A CA 1
ATOM 9226 C C . LEU A 1 1193 ? -45.145 21.187 -1.818 1.00 85.44 1193 LEU A C 1
ATOM 9228 O O . LEU A 1 1193 ? -45.642 20.954 -2.918 1.00 85.44 1193 LEU A O 1
ATOM 9232 N N . VAL A 1 1194 ? -45.849 21.026 -0.695 1.00 83.88 1194 VAL A N 1
ATOM 9233 C CA . VAL A 1 1194 ? -47.202 20.441 -0.665 1.00 83.88 1194 VAL A CA 1
ATOM 9234 C C . VAL A 1 1194 ? -48.247 21.419 -1.221 1.00 83.88 1194 VAL A C 1
ATOM 9236 O O . VAL A 1 1194 ? -48.573 22.417 -0.576 1.00 83.88 1194 VAL A O 1
ATOM 9239 N N . TYR A 1 1195 ? -48.830 21.089 -2.380 1.00 82.69 1195 TYR A N 1
ATOM 9240 C CA . TYR A 1 1195 ? -49.781 21.924 -3.138 1.00 82.69 1195 TYR A CA 1
ATOM 9241 C C . TYR A 1 1195 ? -50.854 22.637 -2.300 1.00 82.69 1195 TYR A C 1
ATOM 9243 O O . TYR A 1 1195 ? -51.081 23.836 -2.475 1.00 82.69 1195 TYR A O 1
ATOM 9251 N N . GLU A 1 1196 ? -51.505 21.914 -1.387 1.00 82.31 1196 GLU A N 1
ATOM 9252 C CA . GLU A 1 1196 ? -52.619 22.431 -0.581 1.00 82.31 1196 GLU A CA 1
ATOM 9253 C C . GLU A 1 1196 ? -52.179 23.348 0.569 1.00 82.31 1196 GLU A C 1
ATOM 9255 O O . GLU A 1 1196 ? -52.984 24.141 1.055 1.00 82.31 1196 GLU A O 1
ATOM 9260 N N . ARG A 1 1197 ? -50.914 23.252 1.005 1.00 85.44 1197 ARG A N 1
ATOM 9261 C CA . ARG A 1 1197 ? -50.381 23.945 2.191 1.00 85.44 1197 ARG A CA 1
ATOM 9262 C C . ARG A 1 1197 ? -49.412 25.079 1.872 1.00 85.44 1197 ARG A C 1
ATOM 9264 O O . ARG A 1 1197 ? -49.201 25.936 2.726 1.00 85.44 1197 ARG A O 1
ATOM 9271 N N . THR A 1 1198 ? -48.823 25.106 0.682 1.00 88.38 1198 THR A N 1
ATOM 9272 C CA . THR A 1 1198 ? -47.908 26.178 0.273 1.00 88.38 1198 THR A CA 1
ATOM 9273 C C . THR A 1 1198 ? -48.678 27.437 -0.132 1.00 88.38 1198 THR A C 1
ATOM 9275 O O . THR A 1 1198 ? -49.590 27.411 -0.959 1.00 88.38 1198 THR A O 1
ATOM 9278 N N . ASN A 1 1199 ? -48.281 28.580 0.424 1.00 91.38 1199 ASN A N 1
ATOM 9279 C CA . ASN A 1 1199 ? -48.720 29.900 -0.003 1.00 91.38 1199 ASN A CA 1
ATOM 9280 C C . ASN A 1 1199 ? -47.949 30.321 -1.260 1.00 91.38 1199 ASN A C 1
ATOM 9282 O O . ASN A 1 1199 ? -46.967 31.060 -1.206 1.00 91.38 1199 ASN A O 1
ATOM 9286 N N . TRP A 1 1200 ? -48.425 29.837 -2.404 1.00 89.81 1200 TRP A N 1
ATOM 9287 C CA . TRP A 1 1200 ? -47.841 30.095 -3.720 1.00 89.81 1200 TRP A CA 1
ATOM 9288 C C . TRP A 1 1200 ? -47.735 31.583 -4.073 1.00 89.81 1200 TRP A C 1
ATOM 9290 O O . TRP A 1 1200 ? -46.780 31.980 -4.733 1.00 89.81 1200 TRP A O 1
ATOM 9300 N N . TYR A 1 1201 ? -48.665 32.418 -3.592 1.00 89.06 1201 TYR A N 1
ATOM 9301 C CA . TYR A 1 1201 ? -48.598 33.872 -3.769 1.00 89.06 1201 TYR A CA 1
ATOM 9302 C C . TYR A 1 1201 ? -47.397 34.474 -3.033 1.00 89.06 1201 TYR A C 1
ATOM 9304 O O . TYR A 1 1201 ? -46.656 35.259 -3.623 1.00 89.06 1201 TYR A O 1
ATOM 9312 N N . LYS A 1 1202 ? -47.176 34.067 -1.773 1.00 90.19 1202 LYS A N 1
ATOM 9313 C CA . LYS A 1 1202 ? -45.994 34.470 -1.002 1.00 90.19 1202 LYS A CA 1
ATOM 9314 C C . LYS A 1 1202 ? -44.716 34.000 -1.697 1.00 90.19 1202 LYS A C 1
ATOM 9316 O O . LYS A 1 1202 ? -43.878 34.834 -1.999 1.00 90.19 1202 LYS A O 1
ATOM 9321 N N . LEU A 1 1203 ? -44.600 32.713 -2.034 1.00 90.81 1203 LEU A N 1
ATOM 9322 C CA . LEU A 1 1203 ? -43.380 32.173 -2.646 1.00 90.81 1203 LEU A CA 1
ATOM 9323 C C . LEU A 1 1203 ? -43.026 32.871 -3.974 1.00 90.81 1203 LEU A C 1
ATOM 9325 O O . LEU A 1 1203 ? -41.881 33.262 -4.176 1.00 90.81 1203 LEU A O 1
ATOM 9329 N N . PHE A 1 1204 ? -44.007 33.095 -4.855 1.00 89.69 1204 PHE A N 1
ATOM 9330 C CA . PHE A 1 1204 ? -43.797 33.827 -6.109 1.00 89.69 1204 PHE A CA 1
ATOM 9331 C C . PHE A 1 1204 ? -43.398 35.294 -5.865 1.00 89.69 1204 PHE A C 1
ATOM 9333 O O . PHE A 1 1204 ? -42.508 35.815 -6.540 1.00 89.69 1204 PHE A O 1
ATOM 9340 N N . GLY A 1 1205 ? -44.029 35.967 -4.896 1.00 87.81 1205 GLY A N 1
ATOM 9341 C CA . GLY A 1 1205 ? -43.686 37.336 -4.497 1.00 87.81 1205 GLY A CA 1
ATOM 9342 C C . GLY A 1 1205 ? -42.278 37.447 -3.908 1.00 87.81 1205 GLY A C 1
ATOM 9343 O O . GLY A 1 1205 ? -41.519 38.337 -4.286 1.00 87.81 1205 GLY A O 1
ATOM 9344 N N . ASP A 1 1206 ? -41.898 36.509 -3.046 1.00 90.19 1206 ASP A N 1
ATOM 9345 C CA . ASP A 1 1206 ? -40.593 36.476 -2.395 1.00 90.19 1206 ASP A CA 1
ATOM 9346 C C . ASP A 1 1206 ? -39.474 36.191 -3.417 1.00 90.19 1206 ASP A C 1
ATOM 9348 O O . ASP A 1 1206 ? -38.455 36.882 -3.408 1.00 90.19 1206 ASP A O 1
ATOM 9352 N N . ILE A 1 1207 ? -39.673 35.249 -4.352 1.00 90.69 1207 ILE A N 1
ATOM 9353 C CA . ILE A 1 1207 ? -38.722 34.966 -5.449 1.00 90.69 1207 ILE A CA 1
ATOM 9354 C C . ILE A 1 1207 ? -38.568 36.181 -6.372 1.00 90.69 1207 ILE A C 1
ATOM 9356 O O . ILE A 1 1207 ? -37.448 36.588 -6.672 1.00 90.69 1207 ILE A O 1
ATOM 9360 N N . THR A 1 1208 ? -39.677 36.783 -6.817 1.00 88.31 1208 THR A N 1
ATOM 9361 C CA . THR A 1 1208 ? -39.630 37.940 -7.735 1.00 88.31 1208 THR A CA 1
ATOM 9362 C C . THR A 1 1208 ? -39.050 39.198 -7.088 1.00 88.31 1208 THR A C 1
ATOM 9364 O O . THR A 1 1208 ? -38.433 39.999 -7.787 1.00 88.31 1208 THR A O 1
ATOM 9367 N N . THR A 1 1209 ? -39.199 39.363 -5.770 1.00 89.12 1209 THR A N 1
ATOM 9368 C CA . THR A 1 1209 ? -38.626 40.495 -5.022 1.00 89.12 1209 THR A CA 1
ATOM 9369 C C . THR A 1 1209 ? -37.120 40.333 -4.812 1.00 89.12 1209 THR A C 1
ATOM 9371 O O . THR A 1 1209 ? -36.370 41.277 -5.046 1.00 89.12 1209 THR A O 1
ATOM 9374 N N . ASN A 1 1210 ? -36.663 39.139 -4.421 1.00 88.50 1210 ASN A N 1
ATOM 9375 C CA . ASN A 1 1210 ? -35.267 38.879 -4.042 1.00 88.50 1210 ASN A CA 1
ATOM 9376 C C . ASN A 1 1210 ? -34.416 38.290 -5.189 1.00 88.50 1210 ASN A C 1
ATOM 9378 O O . ASN A 1 1210 ? -33.310 37.807 -4.963 1.00 88.50 1210 ASN A O 1
ATOM 9382 N N . TRP A 1 1211 ? -34.911 38.332 -6.433 1.00 90.44 1211 TRP A N 1
ATOM 9383 C CA . TRP A 1 1211 ? -34.321 37.647 -7.594 1.00 90.44 1211 TRP A CA 1
ATOM 9384 C C . TRP A 1 1211 ? -32.830 37.935 -7.839 1.00 90.44 1211 TRP A C 1
ATOM 9386 O O . TRP A 1 1211 ? -32.108 37.073 -8.335 1.00 90.44 1211 TRP A O 1
ATOM 9396 N N . LYS A 1 1212 ? -32.356 39.143 -7.510 1.00 86.06 1212 LYS A N 1
ATOM 9397 C CA . LYS A 1 1212 ? -30.944 39.523 -7.666 1.00 86.06 1212 LYS A CA 1
ATOM 9398 C C . LYS A 1 1212 ? -30.022 38.766 -6.709 1.00 86.06 1212 LYS A C 1
ATOM 9400 O O . LYS A 1 1212 ? -28.976 38.289 -7.153 1.00 86.06 1212 LYS A O 1
ATOM 9405 N N . GLU A 1 1213 ? -30.453 38.651 -5.455 1.00 85.81 1213 GLU A N 1
ATOM 9406 C CA . GLU A 1 1213 ? -29.694 38.089 -4.332 1.00 85.81 1213 GLU A CA 1
ATOM 9407 C C . GLU A 1 1213 ? -29.640 36.557 -4.395 1.00 85.81 1213 GLU A C 1
ATOM 9409 O O . GLU A 1 1213 ? -28.677 35.946 -3.950 1.00 85.81 1213 GLU A O 1
ATOM 9414 N N . LEU A 1 1214 ? -30.643 35.924 -5.013 1.00 89.00 1214 LEU A N 1
ATOM 9415 C CA . LEU A 1 1214 ? -30.711 34.474 -5.212 1.00 89.00 1214 LEU A CA 1
ATOM 9416 C C . LEU A 1 1214 ? -29.773 34.005 -6.343 1.00 89.00 1214 LEU A C 1
ATOM 9418 O O . LEU A 1 1214 ? -30.222 33.478 -7.365 1.00 89.00 1214 LEU A O 1
ATOM 9422 N N . LYS A 1 1215 ? -28.456 34.188 -6.174 1.00 92.25 1215 LYS A N 1
ATOM 9423 C CA . LYS A 1 1215 ? -27.428 33.891 -7.192 1.00 92.25 1215 LYS A CA 1
ATOM 9424 C C . LYS A 1 1215 ? -27.470 32.434 -7.657 1.00 92.25 1215 LYS A C 1
ATOM 9426 O O . LYS A 1 1215 ? -27.489 32.180 -8.861 1.00 92.25 1215 LYS A O 1
ATOM 9431 N N . GLY A 1 1216 ? -27.605 31.486 -6.727 1.00 91.69 1216 GLY A N 1
ATOM 9432 C CA . GLY A 1 1216 ? -27.777 30.066 -7.052 1.00 91.69 1216 GLY A CA 1
ATOM 9433 C C . GLY A 1 1216 ? -29.050 29.776 -7.862 1.00 91.69 1216 GLY A C 1
ATOM 9434 O O . GLY A 1 1216 ? -29.021 28.974 -8.794 1.00 91.69 1216 GLY A O 1
ATOM 9435 N N . LEU A 1 1217 ? -30.156 30.493 -7.612 1.00 92.00 1217 LEU A N 1
ATOM 9436 C CA . LEU A 1 1217 ? -31.399 30.339 -8.383 1.00 92.00 1217 LEU A CA 1
ATOM 9437 C C . LEU A 1 1217 ? -31.302 30.986 -9.775 1.00 92.00 1217 LEU A C 1
ATOM 9439 O O . LEU A 1 1217 ? -31.815 30.424 -10.745 1.00 92.00 1217 LEU A O 1
ATOM 9443 N N . ARG A 1 1218 ? -30.583 32.114 -9.902 1.00 93.00 1218 ARG A N 1
ATOM 9444 C CA . ARG A 1 1218 ? -30.186 32.697 -11.198 1.00 93.00 1218 ARG A CA 1
ATOM 9445 C C . ARG A 1 1218 ? -29.347 31.702 -12.007 1.00 93.00 1218 ARG A C 1
ATOM 9447 O O . ARG A 1 1218 ? -29.608 31.525 -13.198 1.00 93.00 1218 ARG A O 1
ATOM 9454 N N . ASN A 1 1219 ? -28.392 31.009 -11.376 1.00 94.12 1219 ASN A N 1
ATOM 9455 C CA . ASN A 1 1219 ? -27.602 29.980 -12.055 1.00 94.12 1219 ASN A CA 1
ATOM 9456 C C . ASN A 1 1219 ? -28.471 28.782 -12.447 1.00 94.12 1219 ASN A C 1
ATOM 9458 O O . ASN A 1 1219 ? -28.443 28.359 -13.600 1.00 94.12 1219 ASN A O 1
ATOM 9462 N N . ARG A 1 1220 ? -29.315 28.285 -11.532 1.00 94.50 1220 ARG A N 1
ATOM 9463 C CA . ARG A 1 1220 ? -30.258 27.193 -11.807 1.00 94.50 1220 ARG A CA 1
ATOM 9464 C C . ARG A 1 1220 ? -31.142 27.507 -13.015 1.00 94.50 1220 ARG A C 1
ATOM 9466 O O . ARG A 1 1220 ? -31.296 26.649 -13.874 1.00 94.50 1220 ARG A O 1
ATOM 9473 N N . ALA A 1 1221 ? -31.665 28.728 -13.125 1.00 93.69 1221 ALA A N 1
ATOM 9474 C CA . ALA A 1 1221 ? -32.471 29.166 -14.266 1.00 93.69 1221 ALA A CA 1
ATOM 9475 C C . ALA A 1 1221 ? -31.712 29.102 -15.601 1.00 93.69 1221 ALA A C 1
ATOM 9477 O O . ALA A 1 1221 ? -32.243 28.615 -16.602 1.00 93.69 1221 ALA A O 1
ATOM 9478 N N . ARG A 1 1222 ? -30.454 29.559 -15.605 1.00 92.81 1222 ARG A N 1
ATOM 9479 C CA . ARG A 1 1222 ? -29.553 29.514 -16.763 1.00 92.81 1222 ARG A CA 1
ATOM 9480 C C . ARG A 1 1222 ? -29.225 28.073 -17.161 1.00 92.81 1222 ARG A C 1
ATOM 9482 O O . ARG A 1 1222 ? -29.457 27.696 -18.306 1.00 92.81 1222 ARG A O 1
ATOM 9489 N N . VAL A 1 1223 ? -28.742 27.261 -16.218 1.00 94.69 1223 VAL A N 1
ATOM 9490 C CA . VAL A 1 1223 ? -28.374 25.857 -16.464 1.00 94.69 1223 VAL A CA 1
ATOM 9491 C C . VAL A 1 1223 ? -29.591 25.041 -16.894 1.00 94.69 1223 VAL A C 1
ATOM 9493 O O . VAL A 1 1223 ? -29.486 24.257 -17.828 1.00 94.69 1223 VAL A O 1
ATOM 9496 N N . TRP A 1 1224 ? -30.763 25.271 -16.296 1.00 94.00 1224 TRP A N 1
ATOM 9497 C CA . TRP A 1 1224 ? -32.020 24.646 -16.711 1.00 94.00 1224 TRP A CA 1
ATOM 9498 C C . TRP A 1 1224 ? -32.391 24.974 -18.164 1.00 94.00 1224 TRP A C 1
ATOM 9500 O O . TRP A 1 1224 ? -32.860 24.094 -18.881 1.00 94.00 1224 TRP A O 1
ATOM 9510 N N . SER A 1 1225 ? -32.164 26.212 -18.618 1.00 92.38 1225 SER A N 1
ATOM 9511 C CA . SER A 1 1225 ? -32.398 26.618 -20.011 1.00 92.38 1225 SER A CA 1
ATOM 9512 C C . SER A 1 1225 ? -31.480 25.866 -20.983 1.00 92.38 1225 SER A C 1
ATOM 9514 O O . SER A 1 1225 ? -31.967 25.230 -21.919 1.00 92.38 1225 SER A O 1
ATOM 9516 N N . ASP A 1 1226 ? -30.170 25.862 -20.718 1.00 91.25 1226 ASP A N 1
ATOM 9517 C CA . ASP A 1 1226 ? -29.170 25.134 -21.514 1.00 91.25 1226 ASP A CA 1
ATOM 9518 C C . ASP A 1 1226 ? -29.467 23.624 -21.551 1.00 91.25 1226 ASP A C 1
ATOM 9520 O O . ASP A 1 1226 ? -29.524 23.010 -22.616 1.00 91.25 1226 ASP A O 1
ATOM 9524 N N . VAL A 1 1227 ? -29.752 23.032 -20.391 1.00 93.25 1227 VAL A N 1
ATOM 9525 C CA . VAL A 1 1227 ? -30.147 21.626 -20.251 1.00 93.25 1227 VAL A CA 1
ATOM 9526 C C . VAL A 1 1227 ? -31.429 21.314 -21.033 1.00 93.25 1227 VAL A C 1
ATOM 9528 O O . VAL A 1 1227 ? -31.484 20.292 -21.713 1.00 93.25 1227 VAL A O 1
ATOM 9531 N N . CYS A 1 1228 ? -32.449 22.177 -20.996 1.00 92.75 1228 CYS A N 1
ATOM 9532 C CA . CYS A 1 1228 ? -33.677 21.963 -21.766 1.00 92.75 1228 CYS A CA 1
ATOM 9533 C C . CYS A 1 1228 ? -33.434 22.037 -23.281 1.00 92.75 1228 CYS A C 1
ATOM 9535 O O . CYS A 1 1228 ? -34.030 21.251 -24.016 1.00 92.75 1228 CYS A O 1
ATOM 9537 N N . LYS A 1 1229 ? -32.537 22.912 -23.765 1.00 90.69 1229 LYS A N 1
ATOM 9538 C CA . LYS A 1 1229 ? -32.106 22.907 -25.178 1.00 90.69 1229 LYS A CA 1
ATOM 9539 C C . LYS A 1 1229 ? -31.461 21.569 -25.548 1.00 90.69 1229 LYS A C 1
ATOM 9541 O O . LYS A 1 1229 ? -31.828 20.983 -26.562 1.00 90.69 1229 LYS A O 1
ATOM 9546 N N . ILE A 1 1230 ? -30.543 21.073 -24.714 1.00 90.81 1230 ILE A N 1
ATOM 9547 C CA . ILE A 1 1230 ? -29.844 19.796 -24.924 1.00 90.81 1230 ILE A CA 1
ATOM 9548 C C . ILE A 1 1230 ? -30.844 18.629 -24.953 1.00 90.81 1230 ILE A C 1
ATOM 9550 O O . ILE A 1 1230 ? -30.842 17.849 -25.900 1.00 90.81 1230 ILE A O 1
ATOM 9554 N N . VAL A 1 1231 ? -31.752 18.537 -23.976 1.00 92.44 1231 VAL A N 1
ATOM 9555 C CA . VAL A 1 1231 ? -32.779 17.479 -23.915 1.00 92.44 1231 VAL A CA 1
ATOM 9556 C C . VAL A 1 1231 ? -33.761 17.555 -25.094 1.00 92.44 1231 VAL A C 1
ATOM 9558 O O . VAL A 1 1231 ? -34.148 16.514 -25.622 1.00 92.44 1231 VAL A O 1
ATOM 9561 N N . ASN A 1 1232 ? -34.119 18.752 -25.569 1.00 92.00 1232 ASN A N 1
ATOM 9562 C CA . ASN A 1 1232 ? -34.934 18.902 -26.779 1.00 92.00 1232 ASN A CA 1
ATOM 9563 C C . ASN A 1 1232 ? -34.173 18.465 -28.042 1.00 92.00 1232 ASN A C 1
ATOM 9565 O O . ASN A 1 1232 ? -34.738 17.726 -28.841 1.00 92.00 1232 ASN A O 1
ATOM 9569 N N . LYS A 1 1233 ? -32.886 18.817 -28.194 1.00 89.19 1233 LYS A N 1
ATOM 9570 C CA . LYS A 1 1233 ? -32.046 18.314 -29.299 1.00 89.19 1233 LYS A CA 1
ATOM 9571 C C . LYS A 1 1233 ? -31.921 16.781 -29.278 1.00 89.19 1233 LYS A C 1
ATOM 9573 O O . LYS A 1 1233 ? -32.005 16.158 -30.334 1.00 89.19 1233 LYS A O 1
ATOM 9578 N N . ILE A 1 1234 ? -31.775 16.168 -28.095 1.00 90.06 1234 ILE A N 1
ATOM 9579 C CA . ILE A 1 1234 ? -31.823 14.703 -27.921 1.00 90.06 1234 ILE A CA 1
ATOM 9580 C C . ILE A 1 1234 ? -33.174 14.162 -28.396 1.00 90.06 1234 ILE A C 1
ATOM 9582 O O . ILE A 1 1234 ? -33.206 13.228 -29.192 1.00 90.06 1234 ILE A O 1
ATOM 9586 N N . LYS A 1 1235 ? -34.288 14.765 -27.961 1.00 91.19 1235 LYS A N 1
ATOM 9587 C CA . LYS A 1 1235 ? -35.627 14.339 -28.376 1.00 91.19 1235 LYS A CA 1
ATOM 9588 C C . LYS A 1 1235 ? -35.802 14.402 -29.893 1.00 91.19 1235 LYS A C 1
ATOM 9590 O O . LYS A 1 1235 ? -36.223 13.424 -30.493 1.00 91.19 1235 LYS A O 1
ATOM 9595 N N . GLU A 1 1236 ? -35.437 15.517 -30.516 1.00 88.25 1236 GLU A N 1
ATOM 9596 C CA . GLU A 1 1236 ? -35.514 15.684 -31.969 1.00 88.25 1236 GLU A CA 1
ATOM 9597 C C . GLU A 1 1236 ? -34.625 14.681 -32.715 1.00 88.25 1236 GLU A C 1
ATOM 9599 O O . GLU A 1 1236 ? -34.925 14.342 -33.855 1.00 88.25 1236 GLU A O 1
ATOM 9604 N N . ALA A 1 1237 ? -33.520 14.212 -32.126 1.00 83.94 1237 ALA A N 1
ATOM 9605 C CA . ALA A 1 1237 ? -32.744 13.104 -32.681 1.00 83.94 1237 ALA A CA 1
ATOM 9606 C C . ALA A 1 1237 ? -33.506 11.772 -32.557 1.00 83.94 1237 ALA A C 1
ATOM 9608 O O . ALA A 1 1237 ? -33.700 11.109 -33.571 1.00 83.94 1237 ALA A O 1
ATOM 9609 N N . ARG A 1 1238 ? -34.021 11.427 -31.366 1.00 83.12 1238 ARG A N 1
ATOM 9610 C CA . ARG A 1 1238 ? -34.805 10.196 -31.130 1.00 83.12 1238 ARG A CA 1
ATOM 9611 C C . ARG A 1 1238 ? -36.062 10.110 -31.995 1.00 83.12 1238 ARG A C 1
ATOM 9613 O O . ARG A 1 1238 ? -36.311 9.071 -32.593 1.00 83.12 1238 ARG A O 1
ATOM 9620 N N . ASP A 1 1239 ? -36.822 11.197 -32.114 1.00 83.56 1239 ASP A N 1
ATOM 9621 C CA . ASP A 1 1239 ? -38.025 11.246 -32.951 1.00 83.56 1239 ASP A CA 1
ATOM 9622 C C . ASP A 1 1239 ? -37.672 10.983 -34.438 1.00 83.56 1239 ASP A C 1
ATOM 9624 O O . ASP A 1 1239 ? -38.430 10.314 -35.134 1.00 83.56 1239 ASP A O 1
ATOM 9628 N N . ARG A 1 1240 ? -36.481 11.403 -34.907 1.00 78.12 1240 ARG A N 1
ATOM 9629 C CA . ARG A 1 1240 ? -35.943 11.110 -36.258 1.00 78.12 1240 ARG A CA 1
ATOM 9630 C C . ARG A 1 1240 ? -35.288 9.728 -36.412 1.00 78.12 1240 ARG A C 1
ATOM 9632 O O . ARG A 1 1240 ? -35.038 9.320 -37.540 1.00 78.12 1240 ARG A O 1
ATOM 9639 N N . GLU A 1 1241 ? -35.012 9.004 -35.325 1.00 73.00 1241 GLU A N 1
ATOM 9640 C CA . GLU A 1 1241 ? -34.602 7.586 -35.362 1.00 73.00 1241 GLU A CA 1
ATOM 9641 C C . GLU A 1 1241 ? -35.814 6.634 -35.500 1.00 73.00 1241 GLU A C 1
ATOM 9643 O O . GLU A 1 1241 ? -35.631 5.428 -35.674 1.00 73.00 1241 GLU A O 1
ATOM 9648 N N . ILE A 1 1242 ? -37.044 7.161 -35.398 1.00 58.06 1242 ILE A N 1
ATOM 9649 C CA . ILE A 1 1242 ? -38.305 6.399 -35.329 1.00 58.06 1242 ILE A CA 1
ATOM 9650 C C . ILE A 1 1242 ? -39.164 6.529 -36.612 1.00 58.06 1242 ILE A C 1
ATOM 9652 O O . ILE A 1 1242 ? -40.024 5.672 -36.838 1.00 58.06 1242 ILE A O 1
ATOM 9656 N N . GLU A 1 1243 ? -38.940 7.556 -37.446 1.00 45.78 1243 GLU A N 1
ATOM 9657 C CA . GLU A 1 1243 ? -39.621 7.783 -38.746 1.00 45.78 1243 GLU A CA 1
ATOM 9658 C C . GLU A 1 1243 ? -39.031 6.978 -39.927 1.00 45.78 1243 GLU A C 1
ATOM 9660 O O . GLU A 1 1243 ? -39.852 6.452 -40.718 1.00 45.78 1243 GLU A O 1
#

Secondary structure (DSSP, 8-state):
-------------------------PPPPPPP---S-PPPPPPPP-EEEEEEPPPPBPS--STT-S-TTT-TT-S-EE-SS---EEEEE-TTSSEEEEEEEEE-PPPTTSTTTTS-EEEEEEEESSS---TTS-SEEESSTTS---TT----S-EE-TTSSEEEETTEEEE-SS-TTSTT--GGG-EEEEEE---STTS-SBPP--EEEEE-TTSSEEEEEEEEEETTEEEEEEEEEEEEEESS-SSSB--SSEEEEEEEEES--TTS--SEEEETTEEEEEEE-TT-----EEEEE-TTSSEEEEE---SSTT---EEEEETTT--EEE---SSS-EEEEEE-TTSSEEEEEE-TTS-SSHHHH-STT--TTTHHHHHHHHHHTT-BTBB---EEEEEETT-SBTTB--EETT--S--STTS--TT-TTEEE-S--EE-TTSSEEEEEEEE--TTSSBTTBSSPPPPP-SGGG-SEEEEEEEETT-----PPPPPPPPSS-TTSEEP-TTPPPP----PPSEEEEEEPSSEEEEEEEEEE-TTSSSEEEEEEEEEEEESSSS-EEEEEEEEEEE-SSSSEEEEEEEEEEEEESTEEEEEEEEEEEEEEEEETTT--EEEEEEEEEEEEETTEEEEEEE-----------S---S-----B-TTT--BS---EE-BTTS-GGG-B-SS-TTTS-SS-B--SSTHHHHGGGT-EEEE----S---SS--TTS------S-----------------------------------------------SSPPPPPTT-PBPGGGGGG----TTTT---HHHHHTTEEEEB-TT---TTSEETTTS-TTTTTTTT-BEEEEEPPTT----TT--HHHHHSSEEEPPPEEEE-TT-EEEEPSSPGGG--EEEB-SS--SSS--TT----BEEE-HHHHHHHHHHHHHHHSS--HHHHHHHHHHTTSTT--S--SS---HHHHHH-SSS----TT-GGGTS-SSS-TTHHHHHHTTB---TT--TTS-SSPPPP--SSPPPTT-SGGGS-TTHHHHHHTTS-HHHHHHHHHH-GGGSS--THHHHHHHHHH-TT-GGGT-S--PPPGGGSTTTTTS-PSP-SHHHHHHHHHHHHHHHGGG-GGGTTTHHHHHHHHHHHHHHHHHHHHTTTTSS-S---HHHHHHHHHHHHHHHTS-----TTTB-HHHHHHHHHHSTTT-HHHHHHHHHHHHHHHHHHHHHHHHHHTT-